Protein AF-A0A5N5QR91-F1 (afdb_monomer_lite)

Sequence (1045 aa):
MHEPAYVMYLLPLDFLWPAVHHVRAACFKLDELELDNQPLDTVSSLRFSSSHPQLLLAASWDSNARLYDIVQNDCRSTLQHKAAVLDCCFSNNNQAFTGGLDTWVRSWDLETEKMSVLGTHDATVSCVSFDKETNLLVTGSWDKSLRLWDPRLANTNSAAVGSIFMQPERVYRMDIVGTKLVVGLAGRLVHIYDVRKMDTPMQIRESSLKYMTRAITCMPDGQGYACASIEGRVSVEYFDPSPEVQSKRYAFKCHRRPSPTEKDVDQVWSVNSLAFHPVYGTFASGGSDGTVCFWDHTAKKRLRQTPRYREAVSALAFNPSGTKLAVGIGYMWDEGEEGGKRSRPGVVIRDVGNEVKHFPFLFSVGANMYYLFALAIAALATASPLQLRQADPCATIAPKGWYTPSQVLGCLRSFPYNETLRDNIVDVVSKTFNFHTSVSFHLNMPDPFTDDTVDLQGELQRIRNTKYDTDFDLHQDVSRNVKRLNDGHAGYINYCYDSLFVTYLPFPLAVLARPDALDVQNIHIVPEASAVAKSQFGDDAVAKWEAALGRKLADFDGARIVAINDKDPWTVVDENASVNGGYQAHTTRQNAFFSSYQRATSEWSYRLGDFAQWSLPVRGDSVTLRLVRNGVDAEETYTVPYFSRIGSSTVAFTDAKSLWQKNCVATASTNGESYYNQAQAKTKVAPEKPRFQPDPEIAPVINGRRQAISTLVADGPLFDVALPSPLTPPEPIIGSGALQFHMLDDNRTAVLALGSFSGSFADVQKGILDGVNAVKEKGATHLLVDVGSQTNNGGGYICLAAWLHRVLAGPGPGSEPQPGLDGSIRAQDLAQKITTKIVSNNTGIDPKREMLYNPLNWRDTNSKRFPANFNWLTPPIDRQVNGVADRFSQKIGDDCIPYDLTPPVTKPFEFDNIAIMNNGRCASSCSLFTISMRTKYNVKTVVVGGKPGTTQQYCGVVGGQSLNFATIDSEVKTAGFKSDLLAPPDFITDSYQGITWKLGYSILDANSFEEFKTHPAQFSFPLLPSTVNNPVALWKDIAKRLWPN

InterPro domains:
  IPR001680 WD40 repeat [PF00400] (41-69)
  IPR001680 WD40 repeat [PF00400] (75-109)
  IPR001680 WD40 repeat [PF00400] (115-150)
  IPR001680 WD40 repeat [PF00400] (270-296)
  IPR001680 WD40 repeat [PS50082] (118-150)
  IPR001680 WD40 repeat [PS50082] (271-305)
  IPR001680 WD40 repeat [SM00320] (30-69)
  IPR001680 WD40 repeat [SM00320] (72-109)
  IPR001680 WD40 repeat [SM00320] (111-150)
  IPR001680 WD40 repeat [SM00320] (245-296)
  IPR001680 WD40 repeat [SM00320] (300-334)
  IPR015943 WD40/YVTN repeat-like-containing domain superfamily [G3DSA:2.130.10.10] (28-358)
  IPR029045 ClpP/crotonase-like domain superfamily [SSF52096] (466-942)
  IPR036322 WD40-repeat-containing domain superfamily [SSF50978] (40-328)

pLDDT: mean 84.81, std 16.67, range [24.19, 98.31]

Secondary structure (DSSP, 8-state):
--------------S----S-----------EEEPSS--SS-EEEEEE-SS-TTEEEEEETTSEEEEEETTTTEEEEEEE-SS-EEEEEESSSSEEEEEETT-EEEEEETTT--EEEEEE-SS-EEEEEEETTTTEEEEEETTSEEEEE-GGGTTSSS-SEEEEEE-SS-EEEEEEETTEEEEEEGGGEEEEEETTB-SS-SEEEE-SSSS-EEEEEE-TTSSEEEEEETTTEEEEEES---HHHHTT-EEEE-SEEE-SSSTT-EEE--EEEEEE-TTT--EEEEETTS-EEEEETTTTEEEEEPPPPSS-EEEEEE-TTSSEEEEEE---STT-HHHHTT---EEEEEE--GGGS---------S--SSSSSSSSSSS-SS---------GGGG--SS--B-HHHHHHHHTTSB--HHHHHHHHHHHHHHGGG-TTTTGGGSPPTT-GGG---HHHHHHHHHT---SBHHHHHHHHHHHHHTT-SSS-EEEETTTTTTEEEE-S--EEEEEETTEEEEEEEEE-TTHHHHHHHHHHHHHHHHHHHHHTS-GGGGTTPEEEEETTB-HHHHHHHHHHH--S-S-HHHHHHHTS-EEEE-SSSEEEE--TTTEESS--SSSEEEEEEE-TT--S-EEEEEEPEEEE-TTPPP-SSHHHHHHHHTB--TTTS---TT-TTTSS---------SS-------EETTEEPPEEE----PPPS-EEPPTTTSPPPPSEEETTEEEEE-TTSSEEEEEE--B-S-HHHHHHHHHHHHHHHHHTT--EEEEES-TTT-B-EEEHHHHHHHHHHHH-SSTTTS--SS--EEEB--HHHHHHHHHHHHTTTTT-TT---TT-GGG-B-TTSPBPPTT--TTSS-EEEEETTEEEEEPPPBB---PSPSSPPPSS-SS-GGGEEEEESS-B-THHHHHHHHHHHHH--EEEEE---TTS--B--S--S-EEEEHHHHHHHHHHHT-TTSTTS----SBSEEEEEEEEEEBPSS-TTSBGGG---B-SEEE-B-TTTTT-HHHHHHHHHHHH---

Foldseek 3Di:
DDDDDDDDDDDDDDDDDDDPDPPDDPDPAFDKDFAPPWDPAFWQEKEAALVDLQWMWTFGQSQKIFIGRNVVSDGLAIDGHPGGWREKDDLHDQWIWTFFQNQWIWIAGSVVRDIDTLGGDPGGFNYWEAANVVRWIWTFFQSQKIWIFNPVCRPPPDRRTPDIDGHPAGWNDWEDAHQWIWTQGPPQWIFIPRVVGRNHTPDIDGHPDDAHWQEKYAQNVRQWIWTFHQFQKIKTQGDDPDPVRRVLIDMDHHQWDPDPVDPPDIDGWGFHEKEAQNPASWIWTFTQQQKIWIGDSVVRDTLDIDPGDPGGFHYWYARNNNQKIKTWGWHPCPPHDVVRVPIDTGIMITGDDCSNHDDDPDPDDDPDDPPPPPPPVPPPPPDDPPPPPVPFLVLVADQDDWDFLVSVCSNQQVAADDLVQLVQVLLQQLLVCLLFDCQLCLCAPDPPLRLLRANLNVQSVVLNVDTDRHVVVSQVSNQQRQLSNQQQQWGKDFQLFFLQKKKFFLFFKFWAADPVGQLDTFIARFQCSLVLCCQPVNDVVQVVQCVQQVHHPNQRHGWTFCDKQNHGVVVVLQVQLSRFGRFSDSLLSSLQQGKFWAQAQPAIFTDSHCVGMGRHRDPDFWMKTFTGTPPGPDTDIGTGGMIMHGHPQQDDDNGSVRSCVRGWFADCVQAAAAPPDPPPPPDPDDDDGQDLDPAPDLADQDPLARFFWQFGDGSTHGRPRGQDPVQGDDDALDAGGRWGWHAFPVLAEIEIRHLEPADDVVRLLVRLQVRLVSSVVSHHQFYEYEHALVRLYRYTTLQSLLSNQLQQAADDVCSLDLSFFFWKFFLDPLLLLLLQLQLVVLNPLPVSNSAPSQQQNWAAPVRHGDHRNDRQCPPWDWDQRPNDITTIGDTITHHCPPDPDDHDNDRSYQLLRYEYEHQLSAAESRLQSVCCSCVVRVHAYEHEGTDNPDFRFVGHQGRFGKDKSNSVSNSCVSSVNQVPPSHSHRNRTSMITMHRSIFGADPVGNVDTPNSDTGTHPYYGYHHSQRHSRPSSVVVVVCCVSPVD

Structure (mmCIF, N/CA/C/O backbone):
data_AF-A0A5N5QR91-F1
#
_entry.id   AF-A0A5N5QR91-F1
#
loop_
_atom_site.group_PDB
_atom_site.id
_atom_site.type_symbol
_atom_site.label_atom_id
_atom_site.label_alt_id
_atom_site.label_comp_id
_atom_site.label_asym_id
_atom_site.label_entity_id
_atom_site.label_seq_id
_atom_site.pdbx_PDB_ins_code
_atom_site.Cartn_x
_atom_site.Cartn_y
_atom_site.Cartn_z
_atom_site.occupancy
_atom_site.B_iso_or_equiv
_atom_site.auth_seq_id
_atom_site.auth_comp_id
_atom_site.auth_asym_id
_atom_site.auth_atom_id
_atom_site.pdbx_PDB_model_num
ATOM 1 N N . MET A 1 1 ? 68.151 47.860 -34.852 1.00 30.38 1 MET A N 1
ATOM 2 C CA . MET A 1 1 ? 69.465 47.415 -34.349 1.00 30.38 1 MET A CA 1
ATOM 3 C C . MET A 1 1 ? 69.259 46.815 -32.972 1.00 30.38 1 MET A C 1
ATOM 5 O O . MET A 1 1 ? 68.594 47.449 -32.170 1.00 30.38 1 MET A O 1
ATOM 9 N N . HIS A 1 2 ? 69.829 45.626 -32.775 1.00 27.39 2 HIS A N 1
ATOM 10 C CA . HIS A 1 2 ? 70.150 44.961 -31.507 1.00 27.39 2 HIS A CA 1
ATOM 11 C C . HIS A 1 2 ? 69.022 44.494 -30.562 1.00 27.39 2 HIS A C 1
ATOM 13 O O . HIS A 1 2 ? 68.442 45.256 -29.799 1.00 27.39 2 HIS A O 1
ATOM 19 N N . GLU A 1 3 ? 68.814 43.171 -30.600 1.00 34.97 3 GLU A N 1
ATOM 20 C CA . GLU A 1 3 ? 68.780 42.234 -29.453 1.00 34.97 3 GLU A CA 1
ATOM 21 C C . GLU A 1 3 ? 69.578 42.709 -28.207 1.00 34.97 3 GLU A C 1
ATOM 23 O O . GLU A 1 3 ? 70.551 43.446 -28.391 1.00 34.97 3 GLU A O 1
ATOM 28 N N . PRO A 1 4 ? 69.281 42.254 -26.960 1.00 39.84 4 PRO A N 1
ATOM 29 C CA . PRO A 1 4 ? 69.579 40.855 -26.609 1.00 39.84 4 PRO A CA 1
ATOM 30 C C . PRO A 1 4 ? 68.744 40.172 -25.500 1.00 39.84 4 PRO A C 1
ATOM 32 O O . PRO A 1 4 ? 67.967 40.767 -24.757 1.00 39.84 4 PRO A O 1
ATOM 35 N N . ALA A 1 5 ? 68.987 38.862 -25.429 1.00 33.47 5 ALA A N 1
ATOM 36 C CA . ALA A 1 5 ? 68.620 37.883 -24.412 1.00 33.47 5 ALA A CA 1
ATOM 37 C C . ALA A 1 5 ? 69.260 38.126 -23.028 1.00 33.47 5 ALA A C 1
ATOM 39 O O . ALA A 1 5 ? 70.292 38.781 -22.951 1.00 33.47 5 ALA A O 1
ATOM 40 N N . TYR A 1 6 ? 68.718 37.495 -21.973 1.00 24.34 6 TYR A N 1
ATOM 41 C CA . TYR A 1 6 ? 69.480 36.640 -21.038 1.00 24.34 6 TYR A CA 1
ATOM 42 C C . TYR A 1 6 ? 68.544 35.778 -20.162 1.00 24.34 6 TYR A C 1
ATOM 44 O O . TYR A 1 6 ? 67.517 36.237 -19.669 1.00 24.34 6 TYR A O 1
ATOM 52 N N . VAL A 1 7 ? 68.932 34.511 -19.992 1.00 28.50 7 VAL A N 1
ATOM 53 C CA . VAL A 1 7 ? 68.347 33.462 -19.132 1.00 28.50 7 VAL A CA 1
ATOM 54 C C . VAL A 1 7 ? 69.295 33.210 -17.938 1.00 28.50 7 VAL A C 1
ATOM 56 O O . VAL A 1 7 ? 70.492 33.431 -18.100 1.00 28.50 7 VAL A O 1
ATOM 59 N N . MET A 1 8 ? 68.764 32.654 -16.826 1.00 24.19 8 MET A N 1
ATOM 60 C CA . MET A 1 8 ? 69.409 31.981 -15.656 1.00 24.19 8 MET A CA 1
ATOM 61 C C . MET A 1 8 ? 69.410 32.766 -14.329 1.00 24.19 8 MET A C 1
ATOM 63 O O . MET A 1 8 ? 69.703 33.950 -14.338 1.00 24.19 8 MET A O 1
ATOM 67 N N . TYR A 1 9 ? 69.247 32.191 -13.125 1.00 24.64 9 TYR A N 1
ATOM 68 C CA . TYR A 1 9 ? 68.636 30.960 -12.563 1.00 24.64 9 TYR A CA 1
ATOM 69 C C . TYR A 1 9 ? 68.651 31.136 -11.009 1.00 24.64 9 TYR A C 1
ATOM 71 O O . TYR A 1 9 ? 69.537 31.832 -10.521 1.00 24.64 9 TYR A O 1
ATOM 79 N N . LEU A 1 10 ? 67.764 30.426 -10.274 1.00 24.48 10 LEU A N 1
ATOM 80 C CA . LEU A 1 10 ? 67.823 29.975 -8.843 1.00 24.48 10 LEU A CA 1
ATOM 81 C C . LEU A 1 10 ? 66.834 30.564 -7.789 1.00 24.48 10 LEU A C 1
ATOM 83 O O . LEU A 1 10 ? 67.134 31.561 -7.149 1.00 24.48 10 LEU A O 1
ATOM 87 N N . LEU A 1 11 ? 65.710 29.833 -7.597 1.00 27.84 11 LEU A N 1
ATOM 88 C CA . LEU A 1 11 ? 65.135 29.183 -6.373 1.00 27.84 11 LEU A CA 1
ATOM 89 C C . LEU A 1 11 ? 64.960 29.970 -5.035 1.00 27.84 11 LEU A C 1
ATOM 91 O O . LEU A 1 11 ? 65.812 30.792 -4.724 1.00 27.84 11 LEU A O 1
ATOM 95 N N . PRO A 1 12 ? 63.936 29.675 -4.177 1.00 30.31 12 PRO A N 1
ATOM 96 C CA . PRO A 1 12 ? 63.341 28.350 -3.938 1.00 30.31 12 PRO A CA 1
ATOM 97 C C . PRO A 1 12 ? 61.803 28.240 -3.917 1.00 30.31 12 PRO A C 1
ATOM 99 O O . PRO A 1 12 ? 61.056 29.214 -3.917 1.00 30.31 12 PRO A O 1
ATOM 102 N N . LEU A 1 13 ? 61.391 26.969 -3.922 1.00 35.16 13 LEU A N 1
ATOM 103 C CA . LEU A 1 13 ? 60.043 26.444 -3.783 1.00 35.16 13 LEU A CA 1
ATOM 104 C C . LEU A 1 13 ? 59.395 26.890 -2.472 1.00 35.16 13 LEU A C 1
ATOM 106 O O . LEU A 1 13 ? 59.935 26.611 -1.411 1.00 35.16 13 LEU A O 1
ATOM 110 N N . ASP A 1 14 ? 58.243 27.537 -2.578 1.00 33.12 14 ASP A N 1
ATOM 111 C CA . ASP A 1 14 ? 57.008 27.263 -1.836 1.00 33.12 14 ASP A CA 1
ATOM 112 C C . ASP A 1 14 ? 56.013 28.360 -2.233 1.00 33.12 14 ASP A C 1
ATOM 114 O O . ASP A 1 14 ? 56.408 29.507 -2.398 1.00 33.12 14 ASP A O 1
ATOM 118 N N . PHE A 1 15 ? 54.734 28.012 -2.401 1.00 33.34 15 PHE A N 1
ATOM 119 C CA . PHE A 1 15 ? 53.659 28.806 -3.032 1.00 33.34 15 PHE A CA 1
ATOM 120 C C . PHE A 1 15 ? 53.557 28.684 -4.558 1.00 33.34 15 PHE A C 1
ATOM 122 O O . PHE A 1 15 ? 53.927 29.589 -5.294 1.00 33.34 15 PHE A O 1
ATOM 129 N N . LEU A 1 16 ? 52.977 27.569 -5.021 1.00 27.61 16 LEU A N 1
ATOM 130 C CA . LEU A 1 16 ? 51.880 27.510 -6.012 1.00 27.61 16 LEU A CA 1
ATOM 131 C C . LEU A 1 16 ? 51.757 26.077 -6.557 1.00 27.61 16 LEU A C 1
ATOM 133 O O . LEU A 1 16 ? 52.303 25.727 -7.598 1.00 27.61 16 LEU A O 1
ATOM 137 N N . TRP A 1 17 ? 50.995 25.241 -5.858 1.00 27.05 17 TRP A N 1
ATOM 138 C CA . TRP A 1 17 ? 50.425 24.014 -6.419 1.00 27.05 17 TRP A CA 1
ATOM 139 C C . TRP A 1 17 ? 49.037 23.867 -5.794 1.00 27.05 17 TRP A C 1
ATOM 141 O O . TRP A 1 17 ? 48.960 23.551 -4.607 1.00 27.05 17 TRP A O 1
ATOM 151 N N . PRO A 1 18 ? 47.943 24.228 -6.501 1.00 29.14 18 PRO A N 1
ATOM 152 C CA . PRO A 1 18 ? 47.303 23.264 -7.402 1.00 29.14 18 PRO A CA 1
ATOM 153 C C . PRO A 1 18 ? 46.505 23.908 -8.566 1.00 29.14 18 PRO A C 1
ATOM 155 O O . PRO A 1 18 ? 45.423 24.450 -8.366 1.00 29.14 18 PRO A O 1
ATOM 158 N N . ALA A 1 19 ? 46.975 23.777 -9.811 1.00 26.98 19 ALA A N 1
ATOM 159 C CA . ALA A 1 19 ? 46.171 24.120 -10.998 1.00 26.98 19 ALA A CA 1
ATOM 160 C C . ALA A 1 19 ? 46.441 23.214 -12.218 1.00 26.98 19 ALA A C 1
ATOM 162 O O . ALA A 1 19 ? 46.290 23.642 -13.357 1.00 26.98 19 ALA A O 1
ATOM 163 N N . VAL A 1 20 ? 46.827 21.946 -12.005 1.00 29.66 20 VAL A N 1
ATOM 164 C CA . VAL A 1 20 ? 47.054 20.975 -13.104 1.00 29.66 20 VAL A CA 1
ATOM 165 C C . VAL A 1 20 ? 46.357 19.629 -12.849 1.00 29.66 20 VAL A C 1
ATOM 167 O O . VAL A 1 20 ? 46.923 18.563 -13.060 1.00 29.66 20 VAL A O 1
ATOM 170 N N . HIS A 1 21 ? 45.093 19.648 -12.407 1.00 28.33 21 HIS A N 1
ATOM 171 C CA . HIS A 1 21 ? 44.267 18.425 -12.373 1.00 28.33 21 HIS A CA 1
ATOM 172 C C . HIS A 1 21 ? 42.865 18.532 -12.997 1.00 28.33 21 HIS A C 1
ATOM 174 O O . HIS A 1 21 ? 42.142 17.538 -13.015 1.00 28.33 21 HIS A O 1
ATOM 180 N N . HIS A 1 22 ? 42.499 19.653 -13.624 1.00 27.05 22 HIS A N 1
ATOM 181 C CA . HIS A 1 22 ? 41.196 19.802 -14.288 1.00 27.05 22 HIS A CA 1
ATOM 182 C C . HIS A 1 22 ? 41.236 19.569 -15.803 1.00 27.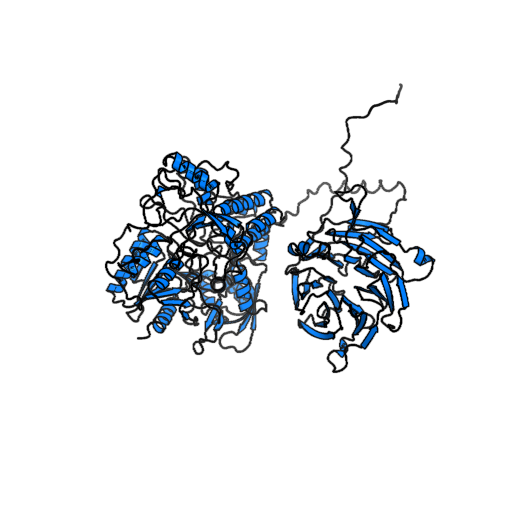05 22 HIS A C 1
ATOM 184 O O . HIS A 1 22 ? 40.741 20.376 -16.573 1.00 27.05 22 HIS A O 1
ATOM 190 N N . VAL A 1 23 ? 41.770 18.425 -16.234 1.00 30.95 23 VAL A N 1
ATOM 191 C CA . VAL A 1 23 ? 41.303 17.765 -17.468 1.00 30.95 23 VAL A CA 1
ATOM 192 C C . VAL A 1 23 ? 41.328 16.253 -17.231 1.00 30.95 23 VAL A C 1
ATOM 194 O O . VAL A 1 23 ? 42.216 15.535 -17.683 1.00 30.95 23 VAL A O 1
ATOM 197 N N . ARG A 1 24 ? 40.360 15.741 -16.466 1.00 29.05 24 ARG A N 1
ATOM 198 C CA . ARG A 1 24 ? 40.012 14.314 -16.478 1.00 29.05 24 ARG A CA 1
ATOM 199 C C . ARG A 1 24 ? 38.550 14.183 -16.876 1.00 29.05 24 ARG A C 1
ATOM 201 O O . ARG A 1 24 ? 37.680 14.625 -16.142 1.00 29.05 24 ARG A O 1
ATOM 208 N N . ALA A 1 25 ? 38.369 13.615 -18.068 1.00 28.55 25 ALA A N 1
ATOM 209 C CA . ALA A 1 25 ? 37.192 12.954 -18.624 1.00 28.55 25 ALA A CA 1
ATOM 210 C C . ALA A 1 25 ? 35.830 13.354 -18.034 1.00 28.55 25 ALA A C 1
ATOM 212 O O . ALA A 1 25 ? 35.485 12.957 -16.922 1.00 28.55 25 ALA A O 1
ATOM 213 N N . ALA A 1 26 ? 35.010 14.018 -18.852 1.00 26.28 26 ALA A N 1
ATOM 214 C CA . ALA A 1 26 ? 33.562 13.974 -18.704 1.00 26.28 26 ALA A CA 1
ATOM 215 C C . ALA A 1 26 ? 33.128 12.500 -18.591 1.00 26.28 26 ALA A C 1
ATOM 217 O O . ALA A 1 26 ? 33.194 11.735 -19.554 1.00 26.28 26 ALA A O 1
ATOM 218 N N . CYS A 1 27 ? 32.785 12.076 -17.377 1.00 30.73 27 CYS A N 1
ATOM 219 C CA . CYS A 1 27 ? 32.317 10.731 -17.098 1.00 30.73 27 CYS A CA 1
ATOM 220 C C . CYS A 1 27 ? 30.831 10.704 -17.460 1.00 30.73 27 CYS A C 1
ATOM 222 O O . CYS A 1 27 ? 30.002 11.146 -16.671 1.00 30.73 27 CYS A O 1
ATOM 224 N N . PHE A 1 28 ? 30.500 10.221 -18.658 1.00 32.28 28 PHE A N 1
ATOM 225 C CA . PHE A 1 28 ? 29.140 9.778 -18.960 1.00 32.28 28 PHE A CA 1
ATOM 226 C C . PHE A 1 28 ? 28.750 8.750 -17.885 1.00 32.28 28 PHE A C 1
ATOM 228 O O . PHE A 1 28 ? 29.402 7.711 -17.760 1.00 32.28 28 PHE A O 1
ATOM 235 N N . LYS A 1 29 ? 27.773 9.077 -17.035 1.00 38.81 29 LYS A N 1
ATOM 236 C CA . LYS A 1 29 ? 27.204 8.123 -16.080 1.00 38.81 29 LYS A CA 1
ATOM 237 C C . LYS A 1 29 ? 26.274 7.232 -16.906 1.00 38.81 29 LYS A C 1
ATOM 239 O O . LYS A 1 29 ? 25.325 7.743 -17.482 1.00 38.81 29 LYS A O 1
ATOM 244 N N . LEU A 1 30 ? 26.646 5.968 -17.079 1.00 51.25 30 LEU A N 1
ATOM 245 C CA . LEU A 1 30 ? 25.805 4.967 -17.739 1.00 51.25 30 LEU A CA 1
ATOM 246 C C . LEU A 1 30 ? 24.679 4.572 -16.775 1.00 51.25 30 LEU A C 1
ATOM 248 O O . LEU A 1 30 ? 24.929 4.503 -15.567 1.00 51.25 30 LEU A O 1
ATOM 252 N N . ASP A 1 31 ? 23.477 4.356 -17.305 1.00 67.31 31 ASP A N 1
ATOM 253 C CA . ASP A 1 31 ? 22.276 4.069 -16.520 1.00 67.31 31 ASP A CA 1
ATOM 254 C C . ASP A 1 31 ? 22.381 2.700 -15.814 1.00 67.31 31 ASP A C 1
ATOM 256 O O . ASP A 1 31 ? 22.889 1.714 -16.363 1.00 67.31 31 ASP A O 1
ATOM 260 N N . GLU A 1 32 ? 21.935 2.660 -14.556 1.00 83.44 32 GLU A N 1
ATOM 261 C CA . GLU A 1 32 ? 21.786 1.451 -13.741 1.00 83.44 32 GLU A CA 1
ATOM 262 C C . GLU A 1 32 ? 20.298 1.303 -13.399 1.00 83.44 32 GLU A C 1
ATOM 264 O O . GLU A 1 32 ? 19.691 2.237 -12.882 1.00 83.44 32 GLU A O 1
ATOM 269 N N . LEU A 1 33 ? 19.716 0.145 -13.702 1.00 87.62 33 LEU A N 1
ATOM 270 C CA . LEU A 1 33 ? 18.311 -0.192 -13.484 1.00 87.62 33 LEU A CA 1
ATOM 271 C C . LEU A 1 33 ? 18.218 -1.306 -12.440 1.00 87.62 33 LEU A C 1
ATOM 273 O O . LEU A 1 33 ? 18.731 -2.401 -12.660 1.00 87.62 33 LEU A O 1
ATOM 277 N N . GLU A 1 34 ? 17.548 -1.064 -11.320 1.00 90.19 34 GLU A N 1
ATOM 278 C CA . GLU A 1 34 ? 17.180 -2.135 -10.390 1.00 90.19 34 GLU A CA 1
ATOM 279 C C . GLU A 1 34 ? 15.895 -2.816 -10.861 1.00 90.19 34 GLU A C 1
ATOM 281 O O . GLU A 1 34 ? 14.897 -2.141 -11.107 1.00 90.19 34 GLU A O 1
ATOM 286 N N . LEU A 1 35 ? 15.927 -4.147 -10.985 1.00 89.12 35 LEU A N 1
ATOM 287 C CA . LEU A 1 35 ? 14.756 -4.913 -11.418 1.00 89.12 35 LEU A CA 1
ATOM 288 C C . LEU A 1 35 ? 13.605 -4.837 -10.402 1.00 89.12 35 LEU A C 1
ATOM 290 O O . LEU A 1 35 ? 13.843 -4.894 -9.197 1.00 89.12 35 LEU A O 1
ATOM 294 N N . ASP A 1 36 ? 12.354 -4.733 -10.853 1.00 81.06 36 ASP A N 1
ATOM 295 C CA . ASP A 1 36 ? 11.207 -4.888 -9.945 1.00 81.06 36 ASP A CA 1
ATOM 296 C C . ASP A 1 36 ? 11.083 -6.359 -9.486 1.00 81.06 36 ASP A C 1
ATOM 298 O O . ASP A 1 36 ? 11.642 -7.267 -10.101 1.00 81.06 36 ASP A O 1
ATOM 302 N N . ASN A 1 37 ? 10.372 -6.616 -8.378 1.00 86.12 37 ASN A N 1
ATOM 303 C CA . ASN A 1 37 ? 10.282 -7.945 -7.741 1.00 86.12 37 ASN A CA 1
ATOM 304 C C . ASN A 1 37 ? 11.672 -8.545 -7.431 1.00 86.12 37 ASN A C 1
ATOM 306 O O . ASN A 1 37 ? 12.051 -9.619 -7.913 1.00 86.12 37 ASN A O 1
ATOM 310 N N . GLN A 1 38 ? 12.452 -7.799 -6.645 1.00 91.12 38 GLN A N 1
ATOM 311 C CA . GLN A 1 38 ? 13.796 -8.182 -6.220 1.00 91.12 38 GLN A CA 1
ATOM 312 C C . GLN A 1 38 ? 13.791 -9.492 -5.410 1.00 91.12 38 GLN A C 1
ATOM 314 O O . GLN A 1 38 ? 12.867 -9.721 -4.625 1.00 91.12 38 GLN A O 1
ATOM 319 N N . PRO A 1 39 ? 14.822 -10.346 -5.547 1.00 92.38 39 PRO A N 1
ATOM 320 C CA . PRO A 1 39 ? 14.980 -11.509 -4.681 1.00 92.38 39 PRO A CA 1
ATOM 321 C C . PRO A 1 39 ? 15.089 -11.106 -3.207 1.00 92.38 39 PRO A C 1
ATOM 323 O O . PRO A 1 39 ? 15.725 -10.104 -2.891 1.00 92.38 39 PRO A O 1
ATOM 326 N N . LEU A 1 40 ? 14.480 -11.888 -2.312 1.00 90.25 40 LEU A N 1
ATOM 327 C CA . LEU A 1 40 ? 14.434 -11.590 -0.871 1.00 90.25 40 LEU A CA 1
ATOM 328 C C . LEU A 1 40 ? 15.696 -12.044 -0.123 1.00 90.25 40 LEU A C 1
ATOM 330 O O . LEU A 1 40 ? 15.921 -11.642 1.015 1.00 90.25 40 LEU A O 1
ATOM 334 N N . ASP A 1 41 ? 16.523 -12.864 -0.770 1.00 93.00 41 ASP A N 1
ATOM 335 C CA . ASP A 1 41 ? 17.812 -13.346 -0.273 1.00 93.00 41 ASP A CA 1
ATOM 336 C C . ASP A 1 41 ? 18.845 -13.359 -1.422 1.00 93.00 41 ASP A C 1
ATOM 338 O O . ASP A 1 41 ? 18.520 -13.109 -2.590 1.00 93.00 41 ASP A O 1
ATOM 342 N N . THR A 1 42 ? 20.107 -13.633 -1.101 1.00 94.00 42 THR A N 1
ATOM 343 C CA . THR A 1 42 ? 21.262 -13.527 -1.998 1.00 94.00 42 THR A CA 1
ATOM 344 C C . THR A 1 42 ? 21.049 -14.200 -3.353 1.00 94.00 42 THR A C 1
ATOM 346 O O . THR A 1 42 ? 20.664 -15.366 -3.458 1.00 94.00 42 THR A O 1
ATOM 349 N N . VAL A 1 43 ? 21.363 -13.458 -4.418 1.00 96.81 43 VAL A N 1
ATOM 350 C CA . VAL A 1 43 ? 21.318 -13.952 -5.799 1.00 96.81 43 VAL A CA 1
ATOM 351 C C . VAL A 1 43 ? 22.513 -14.862 -6.048 1.00 96.81 43 VAL A C 1
ATOM 353 O O . VAL A 1 43 ? 23.660 -14.424 -5.974 1.00 96.81 43 VAL A O 1
ATOM 356 N N . SER A 1 44 ? 22.263 -16.130 -6.347 1.00 96.00 44 SER A N 1
ATOM 357 C CA . SER A 1 44 ? 23.293 -17.161 -6.484 1.00 96.00 44 SER A CA 1
ATOM 358 C C . SER A 1 44 ? 23.826 -17.307 -7.908 1.00 96.00 44 SER A C 1
ATOM 360 O O . SER A 1 44 ? 25.000 -17.641 -8.088 1.00 96.00 44 SER A O 1
ATOM 362 N N . SER A 1 45 ? 22.987 -17.045 -8.914 1.00 97.00 45 SER A N 1
ATOM 363 C CA . SER A 1 45 ? 23.349 -17.143 -10.329 1.00 97.00 45 SER A CA 1
ATOM 364 C C . SER A 1 45 ? 22.473 -16.244 -11.197 1.00 97.00 45 SER A C 1
ATOM 366 O O . SER A 1 45 ? 21.299 -16.026 -10.900 1.00 97.00 45 SER A O 1
ATOM 368 N N . LEU A 1 46 ? 23.064 -15.742 -12.281 1.00 98.00 46 LEU A N 1
ATOM 369 C CA . LEU A 1 46 ? 22.411 -14.939 -13.311 1.00 98.00 46 LEU A CA 1
ATOM 370 C C . LEU A 1 46 ? 22.780 -15.488 -14.689 1.00 98.00 46 LEU A C 1
ATOM 372 O O . LEU A 1 46 ? 23.953 -15.783 -14.947 1.00 98.00 46 LEU A O 1
ATOM 376 N N . ARG A 1 47 ? 21.802 -15.606 -15.590 1.00 96.31 47 ARG A N 1
ATOM 377 C CA . ARG A 1 47 ? 22.020 -16.037 -16.981 1.00 96.31 47 ARG A CA 1
ATOM 378 C C . ARG A 1 47 ? 21.098 -15.295 -17.930 1.00 96.31 47 ARG A C 1
ATOM 380 O O . ARG A 1 47 ? 19.888 -15.321 -17.749 1.00 96.31 47 ARG A O 1
ATOM 387 N N . PHE A 1 48 ? 21.653 -14.686 -18.971 1.00 95.12 48 PHE A N 1
ATOM 388 C CA . PHE A 1 48 ? 20.849 -14.156 -20.069 1.00 95.12 48 PHE A CA 1
ATOM 389 C C . PHE A 1 48 ? 20.481 -15.252 -21.071 1.00 95.12 48 PHE A C 1
ATOM 391 O O . PHE A 1 48 ? 21.261 -16.180 -21.302 1.00 95.12 48 PHE A O 1
ATOM 398 N N . SER A 1 49 ? 19.319 -15.114 -21.710 1.00 92.12 49 SER A N 1
ATOM 399 C CA . SER A 1 49 ? 18.990 -15.922 -22.885 1.00 92.12 49 SER A CA 1
ATOM 400 C C . SER A 1 49 ? 19.916 -15.547 -24.037 1.00 92.12 49 SER A C 1
ATOM 402 O O . SER A 1 49 ? 20.141 -14.372 -24.308 1.00 92.12 49 SER A O 1
ATOM 404 N N . SER A 1 50 ? 20.430 -16.545 -24.755 1.00 84.31 50 SER A N 1
ATOM 405 C CA . SER A 1 50 ? 21.311 -16.329 -25.909 1.00 84.31 50 SER A CA 1
ATOM 406 C C . SER A 1 50 ? 20.621 -15.708 -27.121 1.00 84.31 50 SER A C 1
ATOM 408 O O . SER A 1 50 ? 21.297 -15.167 -27.989 1.00 84.31 50 SER A O 1
ATOM 410 N N . SER A 1 51 ? 19.300 -15.848 -27.214 1.00 78.31 51 SER A N 1
ATOM 411 C CA . SER A 1 51 ? 18.508 -15.459 -28.390 1.00 78.31 51 SER A CA 1
ATOM 412 C C . SER A 1 51 ? 17.616 -14.252 -28.126 1.00 78.31 51 SER A C 1
ATOM 414 O O . SER A 1 51 ? 17.333 -13.507 -29.057 1.00 78.31 51 SER A O 1
ATOM 416 N N . HIS A 1 52 ? 17.222 -14.026 -26.871 1.00 85.38 52 HIS A N 1
ATOM 417 C CA . HIS A 1 52 ? 16.457 -12.852 -26.461 1.00 85.38 52 HIS A CA 1
ATOM 418 C C . HIS A 1 52 ? 17.261 -12.054 -25.432 1.00 85.38 52 HIS A C 1
ATOM 420 O O . HIS A 1 52 ? 17.248 -12.402 -24.250 1.00 85.38 52 HIS A O 1
ATOM 426 N N . PRO A 1 53 ? 17.971 -10.989 -25.847 1.00 85.44 53 PRO A N 1
ATOM 427 C CA . PRO A 1 53 ? 18.866 -10.241 -24.967 1.00 85.44 53 PRO A CA 1
ATOM 428 C C . PRO A 1 53 ? 18.151 -9.520 -23.815 1.00 85.44 53 PRO A C 1
ATOM 430 O O . PRO A 1 53 ? 18.829 -9.022 -22.918 1.00 85.44 53 PRO A O 1
ATOM 433 N N . GLN A 1 54 ? 16.816 -9.458 -23.844 1.00 89.31 54 GLN A N 1
ATOM 434 C CA . GLN A 1 54 ? 15.980 -8.922 -22.776 1.00 89.31 54 GLN A CA 1
ATOM 435 C C . GLN A 1 54 ? 15.631 -9.933 -21.672 1.00 89.31 54 GLN A C 1
ATOM 437 O O . GLN A 1 54 ? 15.192 -9.513 -20.610 1.00 89.31 54 GLN A O 1
ATOM 442 N N . LEU A 1 55 ? 15.813 -11.242 -21.882 1.00 93.88 55 LEU A N 1
ATOM 443 C CA . LEU A 1 55 ? 15.433 -12.250 -20.886 1.00 93.88 55 LEU A CA 1
ATOM 444 C C . LEU A 1 55 ? 16.602 -12.627 -19.978 1.00 93.88 55 LEU A C 1
ATOM 446 O O . LEU A 1 55 ? 17.671 -13.014 -20.461 1.00 93.88 55 LEU A O 1
ATOM 450 N N . LEU A 1 56 ? 16.370 -12.576 -18.667 1.00 96.62 56 LEU A N 1
ATOM 451 C CA . LEU A 1 56 ? 17.347 -12.884 -17.626 1.00 96.62 56 LEU A CA 1
ATOM 452 C C . LEU A 1 56 ? 16.766 -13.880 -16.620 1.00 96.62 56 LEU A C 1
ATOM 454 O O . LEU A 1 56 ? 15.744 -13.611 -16.004 1.00 96.62 56 LEU A O 1
ATOM 458 N N . LEU A 1 57 ? 17.445 -15.002 -16.401 1.00 97.12 57 LEU A N 1
ATOM 459 C CA . LEU A 1 57 ? 17.174 -15.889 -15.273 1.00 97.12 57 LEU A CA 1
ATOM 460 C C . LEU A 1 57 ? 18.005 -15.477 -14.066 1.00 97.12 57 LEU A C 1
ATOM 462 O O . LEU A 1 57 ? 19.205 -15.215 -14.197 1.00 97.12 57 LEU A O 1
ATOM 466 N N . ALA A 1 58 ? 17.375 -15.489 -12.897 1.00 97.75 58 ALA A N 1
ATOM 467 C CA . ALA A 1 58 ? 18.020 -15.294 -11.611 1.00 97.75 58 ALA A CA 1
ATOM 468 C C . ALA A 1 58 ? 17.666 -16.432 -10.655 1.00 97.75 58 ALA A C 1
ATOM 470 O O . ALA A 1 58 ? 16.494 -16.699 -10.408 1.00 97.75 58 ALA A O 1
ATOM 471 N N . ALA A 1 59 ? 18.679 -17.074 -10.083 1.00 97.56 59 ALA A N 1
ATOM 472 C CA . ALA A 1 59 ? 18.521 -18.002 -8.970 1.00 97.56 59 ALA A CA 1
ATOM 473 C C . ALA A 1 59 ? 18.823 -17.275 -7.653 1.00 97.56 59 ALA A C 1
ATOM 475 O O . ALA A 1 59 ? 19.768 -16.484 -7.592 1.00 97.56 59 ALA A O 1
ATOM 476 N N . SER A 1 60 ? 18.043 -17.536 -6.603 1.00 97.25 60 SER A N 1
ATOM 477 C CA . SER A 1 60 ? 18.216 -16.902 -5.293 1.00 97.25 60 SER A CA 1
ATOM 478 C C . SER A 1 60 ? 18.120 -17.896 -4.138 1.00 97.25 60 SER A C 1
ATOM 480 O O . SER A 1 60 ? 17.540 -18.984 -4.237 1.00 97.25 60 SER A O 1
ATOM 482 N N . TRP A 1 61 ? 18.725 -17.505 -3.017 1.00 95.81 61 TRP A N 1
ATOM 483 C CA . TRP A 1 61 ? 18.654 -18.224 -1.753 1.00 95.81 61 TRP A CA 1
ATOM 484 C C . TRP A 1 61 ? 17.288 -18.129 -1.070 1.00 95.81 61 TRP A C 1
ATOM 486 O O . TRP A 1 61 ? 16.991 -18.964 -0.220 1.00 95.81 61 TRP A O 1
ATOM 496 N N . ASP A 1 62 ? 16.394 -17.258 -1.551 1.00 94.50 62 ASP A N 1
ATOM 497 C CA . ASP A 1 62 ? 15.002 -17.152 -1.090 1.00 94.50 62 ASP A CA 1
ATOM 498 C C . ASP A 1 62 ? 14.109 -18.318 -1.551 1.00 94.50 62 ASP A C 1
ATOM 500 O O . ASP A 1 62 ? 12.886 -18.271 -1.448 1.00 94.50 62 ASP A O 1
ATOM 504 N N . SER A 1 63 ? 14.740 -19.384 -2.046 1.00 96.75 63 SER A N 1
ATOM 505 C CA . SER A 1 63 ? 14.126 -20.579 -2.615 1.00 96.75 63 SER A CA 1
ATOM 506 C C . SER A 1 63 ? 13.374 -20.342 -3.924 1.00 96.75 63 SER A C 1
ATOM 508 O O . SER A 1 63 ? 12.589 -21.198 -4.314 1.00 96.75 63 SER A O 1
ATOM 510 N N . ASN A 1 64 ? 13.632 -19.248 -4.648 1.00 96.56 64 ASN A N 1
ATOM 511 C CA . ASN A 1 64 ? 13.020 -19.006 -5.954 1.00 96.56 64 ASN A CA 1
ATOM 512 C C . ASN A 1 64 ? 14.047 -18.850 -7.083 1.00 96.56 64 ASN A C 1
ATOM 514 O O . ASN A 1 64 ? 15.138 -18.294 -6.919 1.00 96.56 64 ASN A O 1
ATOM 518 N N . ALA A 1 65 ? 13.651 -19.301 -8.271 1.00 96.75 65 ALA A N 1
ATOM 519 C CA . ALA A 1 65 ? 14.233 -18.897 -9.542 1.00 96.75 65 ALA A CA 1
ATOM 520 C C . ALA A 1 65 ? 13.249 -17.969 -10.265 1.00 96.75 65 ALA A C 1
ATOM 522 O O . ALA A 1 65 ? 12.055 -18.245 -10.304 1.00 96.75 65 ALA A O 1
ATOM 523 N N . ARG A 1 66 ? 13.733 -16.866 -10.827 1.00 97.00 66 ARG A N 1
ATOM 524 C CA . ARG A 1 66 ? 12.912 -15.839 -11.481 1.00 97.00 66 ARG A CA 1
ATOM 525 C C . ARG A 1 66 ? 13.351 -15.641 -12.922 1.00 97.00 66 ARG A C 1
ATOM 527 O O . ARG A 1 66 ? 14.550 -15.656 -13.203 1.00 97.00 66 ARG A O 1
ATOM 534 N N . LEU A 1 67 ? 12.388 -15.445 -13.815 1.00 96.19 67 LEU A N 1
ATOM 535 C CA . LEU A 1 67 ? 12.606 -15.026 -15.194 1.00 96.19 67 LEU A CA 1
ATOM 536 C C . LEU A 1 67 ? 12.208 -13.557 -15.310 1.00 96.19 67 LEU A C 1
ATOM 538 O O . LEU A 1 67 ? 11.041 -13.219 -15.157 1.00 96.19 67 LEU A O 1
ATOM 542 N N . TYR A 1 68 ? 13.167 -12.700 -15.623 1.00 95.75 68 TYR A N 1
ATOM 543 C CA . TYR A 1 68 ? 12.959 -11.274 -15.821 1.00 95.75 68 TYR A CA 1
ATOM 544 C C . TYR A 1 68 ? 12.969 -10.900 -17.297 1.00 95.75 68 TYR A C 1
ATOM 546 O O . TYR A 1 68 ? 13.754 -11.444 -18.079 1.00 95.75 68 TYR A O 1
ATOM 554 N N . ASP A 1 69 ? 12.160 -9.905 -17.647 1.00 92.69 69 ASP A N 1
ATOM 555 C CA . ASP A 1 69 ? 12.363 -9.078 -18.830 1.00 92.69 69 ASP A CA 1
ATOM 556 C C . ASP A 1 69 ? 12.994 -7.746 -18.415 1.00 92.69 69 ASP A C 1
ATOM 558 O O . ASP A 1 69 ? 12.364 -6.896 -17.783 1.00 92.69 69 ASP A O 1
ATOM 562 N N . ILE A 1 70 ? 14.260 -7.560 -18.784 1.00 91.38 70 ILE A N 1
ATOM 563 C CA . ILE A 1 70 ? 15.056 -6.398 -18.382 1.00 91.38 70 ILE A CA 1
ATOM 564 C C . ILE A 1 70 ? 14.697 -5.109 -19.140 1.00 91.38 70 ILE A C 1
ATOM 566 O O . ILE A 1 70 ? 15.226 -4.053 -18.807 1.00 91.38 70 ILE A O 1
ATOM 570 N N . VAL A 1 71 ? 13.859 -5.177 -20.181 1.00 87.00 71 VAL A N 1
ATOM 571 C CA . VAL A 1 71 ? 13.363 -3.994 -20.909 1.00 87.00 71 VAL A CA 1
ATOM 572 C C . VAL A 1 71 ? 12.046 -3.523 -20.304 1.00 87.00 71 VAL A C 1
ATOM 574 O O . VAL A 1 71 ? 11.848 -2.323 -20.140 1.00 87.00 71 VAL A O 1
ATOM 577 N N . GLN A 1 72 ? 11.162 -4.460 -19.958 1.00 81.19 72 GLN A N 1
ATOM 578 C CA . GLN A 1 72 ? 9.875 -4.165 -19.317 1.00 81.19 72 GLN A CA 1
ATOM 579 C C . GLN A 1 72 ? 10.003 -3.917 -17.807 1.00 81.19 72 GLN A C 1
ATOM 581 O O . GLN A 1 72 ? 9.063 -3.418 -17.198 1.00 81.19 72 GLN A O 1
ATOM 586 N N . ASN A 1 73 ? 11.167 -4.232 -17.232 1.00 87.25 73 ASN A N 1
ATOM 587 C CA . ASN A 1 73 ? 11.424 -4.227 -15.795 1.00 87.25 73 ASN A CA 1
ATOM 588 C C . ASN A 1 73 ? 10.465 -5.134 -15.015 1.00 87.25 73 ASN A C 1
ATOM 590 O O . ASN A 1 73 ? 10.015 -4.777 -13.935 1.00 87.25 73 ASN A O 1
ATOM 594 N N . ASP A 1 74 ? 10.140 -6.296 -15.577 1.00 87.12 74 ASP A N 1
ATOM 595 C CA . ASP A 1 74 ? 9.096 -7.173 -15.054 1.00 87.12 74 ASP A CA 1
ATOM 596 C C . ASP A 1 74 ? 9.629 -8.580 -14.762 1.00 87.12 74 ASP A C 1
ATOM 598 O O . ASP A 1 74 ? 10.512 -9.092 -15.458 1.00 87.12 74 ASP A O 1
ATOM 602 N N . CYS A 1 75 ? 9.083 -9.215 -13.728 1.00 91.88 75 CYS A N 1
ATOM 603 C CA . CYS A 1 75 ? 9.337 -10.611 -13.398 1.00 91.88 75 CYS A CA 1
ATOM 604 C C . CYS A 1 75 ? 8.247 -11.466 -14.047 1.00 91.88 75 CYS A C 1
ATOM 606 O O . CYS A 1 75 ? 7.163 -11.625 -13.492 1.00 91.88 75 CYS A O 1
ATOM 608 N N . ARG A 1 76 ? 8.551 -12.023 -15.223 1.00 90.88 76 ARG A N 1
ATOM 609 C CA . ARG A 1 76 ? 7.601 -12.769 -16.058 1.00 90.88 76 ARG A CA 1
ATOM 610 C C . ARG A 1 76 ? 7.054 -14.014 -15.386 1.00 90.88 76 ARG A C 1
ATOM 612 O O . ARG A 1 76 ? 5.885 -14.318 -15.542 1.00 90.88 76 ARG A O 1
ATOM 619 N N . SER A 1 77 ? 7.908 -14.762 -14.698 1.00 91.00 77 SER A N 1
ATOM 620 C CA . SER A 1 77 ? 7.490 -15.975 -14.001 1.00 91.00 77 SER A CA 1
ATOM 621 C C . SER A 1 77 ? 8.480 -16.312 -12.890 1.00 91.00 77 SER A C 1
ATOM 623 O O . SER A 1 77 ? 9.657 -15.933 -12.933 1.00 91.00 77 SER A O 1
ATOM 625 N N . THR A 1 78 ? 7.991 -17.009 -11.867 1.00 94.88 78 THR A N 1
ATOM 626 C CA . THR A 1 78 ? 8.765 -17.418 -10.693 1.00 94.88 78 THR A CA 1
ATOM 627 C C . THR A 1 78 ? 8.559 -18.903 -10.434 1.00 94.88 78 THR A C 1
ATOM 629 O O . THR A 1 78 ? 7.434 -19.362 -10.258 1.00 94.88 78 THR A O 1
ATOM 632 N N . LEU A 1 79 ? 9.657 -19.649 -10.353 1.00 95.06 79 LEU A N 1
ATOM 633 C CA . LEU A 1 79 ? 9.667 -21.049 -9.960 1.00 95.06 79 LEU A CA 1
ATOM 634 C C . LEU A 1 79 ? 10.152 -21.202 -8.515 1.00 95.06 79 LEU A C 1
ATOM 636 O O . LEU A 1 79 ? 11.317 -20.944 -8.209 1.00 95.06 79 LEU A O 1
ATOM 640 N N . GLN A 1 80 ? 9.275 -21.700 -7.646 1.00 95.00 80 GLN A N 1
ATOM 641 C CA . GLN A 1 80 ? 9.585 -21.968 -6.244 1.00 95.00 80 GLN A CA 1
ATOM 642 C C . GLN A 1 80 ? 10.210 -23.363 -6.043 1.00 95.00 80 GLN A C 1
ATOM 644 O O . GLN A 1 80 ? 9.727 -24.378 -6.551 1.00 95.00 80 GLN A O 1
ATOM 649 N N . HIS A 1 81 ? 11.288 -23.416 -5.265 1.00 94.31 81 HIS A N 1
ATOM 650 C CA . HIS A 1 81 ? 11.979 -24.612 -4.785 1.00 94.31 81 HIS A CA 1
ATOM 651 C C . HIS A 1 81 ? 11.700 -24.834 -3.289 1.00 94.31 81 HIS A C 1
ATOM 653 O O . HIS A 1 81 ? 11.170 -23.966 -2.600 1.00 94.31 81 HIS A O 1
ATOM 659 N N . LYS A 1 82 ? 12.076 -26.007 -2.757 1.00 92.25 82 LYS A N 1
ATOM 660 C CA . LYS A 1 82 ? 11.933 -26.300 -1.314 1.00 92.25 82 LYS A CA 1
ATOM 661 C C . LYS A 1 82 ? 13.050 -25.694 -0.455 1.00 92.25 82 LYS A C 1
ATOM 663 O O . LYS A 1 82 ? 12.943 -25.698 0.766 1.00 92.25 82 LYS A O 1
ATOM 668 N N . ALA A 1 83 ? 14.133 -25.252 -1.086 1.00 95.50 83 ALA A N 1
ATOM 669 C CA . ALA A 1 83 ? 15.288 -24.619 -0.462 1.00 95.50 83 ALA A CA 1
ATOM 670 C C . ALA A 1 83 ? 16.013 -23.736 -1.494 1.00 95.50 83 ALA A C 1
ATOM 672 O O . ALA A 1 83 ? 15.646 -23.737 -2.672 1.00 95.50 83 ALA A O 1
ATOM 673 N N . ALA A 1 84 ? 17.067 -23.032 -1.065 1.00 96.38 84 ALA A N 1
ATOM 674 C CA . ALA A 1 84 ? 17.851 -22.114 -1.894 1.00 96.38 84 ALA A CA 1
ATOM 675 C C . ALA A 1 84 ? 18.218 -22.689 -3.271 1.00 96.38 84 ALA A C 1
ATOM 677 O O . ALA A 1 84 ? 18.777 -23.788 -3.375 1.00 96.38 84 ALA A O 1
ATOM 678 N N . VAL A 1 85 ? 17.974 -21.903 -4.321 1.00 98.00 85 VAL A N 1
ATOM 679 C CA . VAL A 1 85 ? 18.406 -22.212 -5.686 1.00 98.00 85 VAL A CA 1
ATOM 680 C C . VAL A 1 85 ? 19.835 -21.709 -5.848 1.00 98.00 85 VAL A C 1
ATOM 682 O O . VAL A 1 85 ? 20.131 -20.561 -5.514 1.00 98.00 85 VAL A O 1
ATOM 685 N N . LEU A 1 86 ? 20.748 -22.555 -6.325 1.00 97.38 86 LEU A N 1
ATOM 686 C CA . LEU A 1 86 ? 22.176 -22.221 -6.405 1.00 97.38 86 LEU A CA 1
ATOM 687 C C . LEU A 1 86 ? 22.652 -21.921 -7.820 1.00 97.38 86 LEU A C 1
ATOM 689 O O . LEU A 1 86 ? 23.633 -21.194 -7.977 1.00 97.38 86 LEU A O 1
ATOM 693 N N . ASP A 1 87 ? 21.990 -22.483 -8.829 1.00 97.50 87 ASP A N 1
ATOM 694 C CA . ASP A 1 87 ? 22.323 -22.214 -10.219 1.00 97.50 87 ASP A CA 1
ATOM 695 C C . ASP A 1 87 ? 21.120 -22.426 -11.147 1.00 97.50 87 ASP A C 1
ATOM 697 O O . ASP A 1 87 ? 20.191 -23.184 -10.844 1.00 97.50 87 ASP A O 1
ATOM 701 N N . CYS A 1 88 ? 21.149 -21.742 -12.287 1.00 97.06 88 CYS A N 1
ATOM 702 C CA . CYS A 1 88 ? 20.141 -21.844 -13.335 1.00 97.06 88 CYS A CA 1
ATOM 703 C C . CYS A 1 88 ? 20.788 -21.701 -14.717 1.00 97.06 88 CYS A C 1
ATOM 705 O O . CYS A 1 88 ? 21.840 -21.079 -14.856 1.00 97.06 88 CYS A O 1
ATOM 707 N N . CYS A 1 89 ? 20.170 -22.266 -15.754 1.00 95.88 89 CYS A N 1
ATOM 708 C CA . CYS A 1 89 ? 20.607 -22.073 -17.137 1.00 95.88 89 CYS A CA 1
ATOM 709 C C . CYS A 1 89 ? 19.440 -22.182 -18.126 1.00 95.88 89 CYS A C 1
ATOM 711 O O . CYS A 1 89 ? 18.433 -22.827 -17.843 1.00 95.88 89 CYS A O 1
ATOM 713 N N . PHE A 1 90 ? 19.586 -21.557 -19.294 1.00 94.25 90 PHE A N 1
ATOM 714 C CA . PHE A 1 90 ? 18.665 -21.733 -20.417 1.00 94.25 90 PHE A CA 1
ATOM 715 C C . PHE A 1 90 ? 19.095 -22.922 -21.277 1.00 94.25 90 PHE A C 1
ATOM 717 O O . PHE A 1 90 ? 20.282 -23.058 -21.583 1.00 94.25 90 PHE A O 1
ATOM 724 N N . SER A 1 91 ? 18.130 -23.716 -21.742 1.00 89.38 91 SER A N 1
ATOM 725 C CA . SER A 1 91 ? 18.345 -24.653 -22.853 1.00 89.38 91 SER A CA 1
ATOM 726 C C . SER A 1 91 ? 18.088 -23.954 -24.188 1.00 89.38 91 SER A C 1
ATOM 728 O O . SER A 1 91 ? 18.918 -23.947 -25.100 1.00 89.38 91 SER A O 1
ATOM 730 N N . ASN A 1 92 ? 16.948 -23.272 -24.247 1.00 82.06 92 ASN A N 1
ATOM 731 C CA . ASN A 1 92 ? 16.452 -22.458 -25.341 1.00 82.06 92 ASN A CA 1
ATOM 732 C C . ASN A 1 92 ? 15.590 -21.318 -24.756 1.00 82.06 92 ASN A C 1
ATOM 734 O O . ASN A 1 92 ? 15.671 -21.026 -23.567 1.00 82.06 92 ASN A O 1
ATOM 738 N N . ASN A 1 93 ? 14.790 -20.638 -25.577 1.00 76.12 93 ASN A N 1
ATOM 739 C CA . ASN A 1 93 ? 13.976 -19.504 -25.121 1.00 76.12 93 ASN A CA 1
ATOM 740 C C . ASN A 1 93 ? 12.788 -19.878 -24.236 1.00 76.12 93 ASN A C 1
ATOM 742 O O . ASN A 1 93 ? 12.334 -19.036 -23.470 1.00 76.12 93 ASN A O 1
ATOM 746 N N . ASN A 1 94 ? 12.304 -21.111 -24.350 1.00 84.75 94 ASN A N 1
ATOM 747 C CA . ASN A 1 94 ? 11.062 -21.561 -23.732 1.00 84.75 94 ASN A CA 1
ATOM 748 C C . ASN A 1 94 ? 11.338 -22.602 -22.642 1.00 84.75 94 ASN A C 1
ATOM 750 O O . ASN A 1 94 ? 10.407 -23.136 -22.056 1.00 84.75 94 ASN A O 1
ATOM 754 N N . GLN A 1 95 ? 12.607 -22.911 -22.361 1.00 91.06 95 GLN A N 1
ATOM 755 C CA . GLN A 1 95 ? 12.966 -23.902 -21.360 1.00 91.06 95 GLN A CA 1
ATOM 756 C C . GLN A 1 95 ? 14.240 -23.515 -20.606 1.00 91.06 95 GLN A C 1
ATOM 758 O O . GLN A 1 95 ? 15.291 -23.232 -21.192 1.00 91.06 95 GLN A O 1
ATOM 763 N N . ALA A 1 96 ? 14.139 -23.565 -19.282 1.00 95.06 96 ALA A N 1
ATOM 764 C CA . ALA A 1 96 ? 15.220 -23.370 -18.334 1.00 95.06 96 ALA A CA 1
ATOM 765 C C . ALA A 1 96 ? 15.423 -24.610 -17.455 1.00 95.06 96 ALA A C 1
ATOM 767 O O . ALA A 1 96 ? 14.549 -25.471 -17.338 1.00 95.06 96 ALA A O 1
ATOM 768 N N . PHE A 1 97 ? 16.583 -24.685 -16.810 1.00 96.12 97 PHE A N 1
ATOM 769 C CA . PHE A 1 97 ? 16.894 -25.687 -15.799 1.00 96.12 97 PHE A CA 1
ATOM 770 C C . PHE A 1 97 ? 17.408 -25.027 -14.530 1.00 96.12 97 PHE A C 1
ATOM 772 O O . PHE A 1 97 ? 18.142 -24.038 -14.591 1.00 96.12 97 PHE A O 1
ATOM 779 N N . THR A 1 98 ? 17.049 -25.598 -13.385 1.00 97.12 98 THR A N 1
ATOM 780 C CA . THR A 1 98 ? 17.410 -25.078 -12.062 1.00 97.12 98 THR A CA 1
ATOM 781 C C . THR A 1 98 ? 17.868 -26.202 -11.135 1.00 97.12 98 THR A C 1
ATOM 783 O O . THR A 1 98 ? 17.410 -27.345 -11.231 1.00 97.12 98 THR A O 1
ATOM 786 N N . GLY A 1 99 ? 18.781 -25.870 -10.220 1.00 96.25 99 GLY A N 1
ATOM 787 C CA . GLY A 1 99 ? 19.295 -26.783 -9.198 1.00 96.25 99 GLY A CA 1
ATOM 788 C C . GLY A 1 99 ? 19.688 -26.040 -7.922 1.00 96.25 99 GLY A C 1
ATOM 789 O O . GLY A 1 99 ? 20.091 -24.875 -7.967 1.00 96.25 99 GLY A O 1
ATOM 790 N N . GLY A 1 100 ? 19.541 -26.694 -6.769 1.00 96.12 100 GLY A N 1
ATOM 791 C CA . GLY A 1 100 ? 19.790 -26.048 -5.482 1.00 96.12 100 GLY A CA 1
ATOM 792 C C . GLY A 1 100 ? 20.039 -26.987 -4.305 1.00 96.12 100 GLY A C 1
ATOM 793 O O . GLY A 1 100 ? 20.390 -28.161 -4.465 1.00 96.12 100 GLY A O 1
ATOM 794 N N . LEU A 1 101 ? 19.860 -26.436 -3.101 1.00 96.44 101 LEU A N 1
ATOM 795 C CA . LEU A 1 101 ? 20.029 -27.132 -1.819 1.00 96.44 101 LEU A CA 1
ATOM 796 C C . LEU A 1 101 ? 19.035 -28.280 -1.622 1.00 96.44 101 LEU A C 1
ATOM 798 O O . LEU A 1 101 ? 19.334 -29.216 -0.888 1.00 96.44 101 LEU A O 1
ATOM 802 N N . ASP A 1 102 ? 17.882 -28.243 -2.289 1.00 94.12 102 ASP A N 1
ATOM 803 C CA . ASP A 1 102 ? 16.866 -29.292 -2.186 1.00 94.12 102 ASP A CA 1
ATOM 804 C C . ASP A 1 102 ? 17.186 -30.557 -2.998 1.00 94.12 102 ASP A C 1
ATOM 806 O O . ASP A 1 102 ? 16.349 -31.448 -3.061 1.00 94.12 102 ASP A O 1
ATOM 810 N N . THR A 1 103 ? 18.388 -30.629 -3.586 1.00 95.38 103 THR A N 1
ATOM 811 C CA . THR A 1 103 ? 18.975 -31.749 -4.351 1.00 95.38 103 THR A CA 1
ATOM 812 C C . THR A 1 103 ? 18.280 -32.107 -5.665 1.00 95.38 103 THR A C 1
ATOM 814 O O . THR A 1 103 ? 18.710 -33.024 -6.368 1.00 95.38 103 THR A O 1
ATOM 817 N N . TRP A 1 104 ? 17.229 -31.382 -6.040 1.00 93.56 104 TRP A N 1
ATOM 818 C CA . TRP A 1 104 ? 16.432 -31.676 -7.225 1.00 93.56 104 TRP A CA 1
ATOM 819 C C . TRP A 1 104 ? 16.943 -30.896 -8.437 1.00 93.56 104 TRP A C 1
ATOM 821 O O . TRP A 1 104 ? 17.324 -29.729 -8.338 1.00 93.56 104 TRP A O 1
ATOM 831 N N . VAL A 1 105 ? 16.903 -31.549 -9.596 1.00 94.31 105 VAL A N 1
ATOM 832 C CA . VAL A 1 105 ? 17.158 -30.953 -10.908 1.00 94.31 105 VAL A CA 1
ATOM 833 C C . VAL A 1 105 ? 15.817 -30.798 -11.605 1.00 94.31 105 VAL A C 1
ATOM 835 O O . VAL A 1 105 ? 15.118 -31.784 -11.859 1.00 94.31 105 VAL A O 1
ATOM 838 N N . ARG A 1 106 ? 15.434 -29.556 -11.894 1.00 93.12 106 ARG A N 1
ATOM 839 C CA . ARG A 1 106 ? 14.131 -29.238 -12.484 1.00 93.12 106 ARG A CA 1
ATOM 840 C C . ARG A 1 106 ? 14.292 -28.681 -13.885 1.00 93.12 106 ARG A C 1
ATOM 842 O O . ARG A 1 106 ? 15.226 -27.929 -14.154 1.00 93.12 106 ARG A O 1
ATOM 849 N N . SER A 1 107 ? 13.362 -29.050 -14.756 1.00 93.44 107 SER A N 1
ATOM 850 C CA . SER A 1 107 ? 13.101 -28.372 -16.016 1.00 93.44 107 SER A CA 1
ATOM 851 C C . SER A 1 107 ? 11.904 -27.454 -15.840 1.00 93.44 107 SER A C 1
ATOM 853 O O . SER A 1 107 ? 10.885 -27.842 -15.268 1.00 93.44 107 SER A O 1
ATOM 855 N N . TRP A 1 108 ? 12.053 -26.233 -16.324 1.00 94.06 108 TRP A N 1
ATOM 856 C CA . TRP A 1 108 ? 11.062 -25.182 -16.257 1.00 94.06 108 TRP A CA 1
ATOM 857 C C . TRP A 1 108 ? 10.708 -24.764 -17.675 1.00 94.06 108 TRP A C 1
ATOM 859 O O . TRP A 1 108 ? 11.536 -24.192 -18.381 1.00 94.06 108 TRP A O 1
ATOM 869 N N . ASP A 1 109 ? 9.497 -25.097 -18.097 1.00 90.56 109 ASP A N 1
ATOM 870 C CA . ASP A 1 109 ? 8.914 -24.590 -19.329 1.00 90.56 109 ASP A CA 1
ATOM 871 C C . ASP A 1 109 ? 8.459 -23.146 -19.080 1.00 90.56 109 ASP A C 1
ATOM 873 O O . ASP A 1 109 ? 7.625 -22.892 -18.216 1.00 90.56 109 ASP A O 1
ATOM 877 N N . LEU A 1 110 ? 9.069 -22.201 -19.788 1.00 88.75 110 LEU A N 1
ATOM 878 C CA . LEU A 1 110 ? 8.900 -20.762 -19.579 1.00 88.75 110 LEU A CA 1
ATOM 879 C C . LEU A 1 110 ? 7.669 -20.195 -20.294 1.00 88.75 110 LEU A C 1
ATOM 881 O O . LEU A 1 110 ? 7.317 -19.046 -20.057 1.00 88.75 110 LEU A O 1
ATOM 885 N N . GLU A 1 111 ? 7.048 -20.966 -21.188 1.00 85.19 111 GLU A N 1
ATOM 886 C CA . GLU A 1 111 ? 5.852 -20.553 -21.929 1.00 85.19 111 GLU A CA 1
ATOM 887 C C . GLU A 1 111 ? 4.581 -21.022 -21.217 1.00 85.19 111 GLU A C 1
ATOM 889 O O . GLU A 1 111 ? 3.619 -20.273 -21.083 1.00 85.19 111 GLU A O 1
ATOM 894 N N . THR A 1 112 ? 4.586 -22.261 -20.726 1.00 84.88 112 THR A N 1
ATOM 895 C CA . THR A 1 112 ? 3.470 -22.843 -19.965 1.00 84.88 112 THR A CA 1
ATOM 896 C C . THR A 1 112 ? 3.615 -22.677 -18.455 1.00 84.88 112 THR A C 1
ATOM 898 O O . THR A 1 112 ? 2.715 -23.070 -17.713 1.00 84.88 112 THR A O 1
ATOM 901 N N . GLU A 1 113 ? 4.765 -22.173 -18.004 1.00 86.62 113 GLU A N 1
ATOM 902 C CA . GLU A 1 113 ? 5.175 -22.049 -16.600 1.00 86.62 113 GLU A CA 1
ATOM 903 C C . GLU A 1 113 ? 5.177 -23.380 -15.831 1.00 86.62 113 GLU A C 1
ATOM 905 O O . GLU A 1 113 ? 5.186 -23.428 -14.599 1.00 86.62 113 GLU A O 1
ATOM 910 N N . LYS A 1 114 ? 5.196 -24.503 -16.555 1.00 86.19 114 LYS A N 1
ATOM 911 C CA . LYS A 1 114 ? 5.184 -25.831 -15.950 1.00 86.19 114 LYS A CA 1
ATOM 912 C C . LYS A 1 114 ? 6.579 -26.242 -15.524 1.00 86.19 114 LYS A C 1
ATOM 914 O O . LYS A 1 114 ? 7.548 -26.169 -16.278 1.00 86.19 114 LYS A O 1
ATOM 919 N N . MET A 1 115 ? 6.652 -26.779 -14.315 1.00 90.88 115 MET A N 1
ATOM 920 C CA . MET A 1 115 ? 7.848 -27.431 -13.809 1.00 90.88 115 MET A CA 1
ATOM 921 C C . MET A 1 115 ? 7.721 -28.947 -13.909 1.00 90.88 115 MET A C 1
ATOM 923 O O . MET A 1 115 ? 6.700 -29.529 -13.543 1.00 90.88 115 MET A O 1
ATOM 927 N N . SER A 1 116 ? 8.793 -29.585 -14.366 1.00 88.25 116 SER A N 1
ATOM 928 C CA . SER A 1 116 ? 8.986 -31.029 -14.283 1.00 88.25 116 SER A CA 1
ATOM 929 C C . SER A 1 116 ? 10.306 -31.342 -13.587 1.00 88.25 116 SER A C 1
ATOM 931 O O . SER A 1 116 ? 11.284 -30.597 -13.667 1.00 88.25 116 SER A O 1
ATOM 933 N N . VAL A 1 117 ? 10.335 -32.458 -12.871 1.00 89.75 117 VAL A N 1
ATOM 934 C CA . VAL A 1 117 ? 11.539 -32.936 -12.191 1.00 89.75 117 VAL A CA 1
ATOM 935 C C . VAL A 1 117 ? 12.286 -33.854 -13.150 1.00 89.75 117 VAL A C 1
ATOM 937 O O . VAL A 1 117 ? 11.766 -34.903 -13.514 1.00 89.75 117 VAL A O 1
ATOM 940 N N . LEU A 1 118 ? 13.502 -33.470 -13.546 1.00 88.00 118 LEU A N 1
ATOM 941 C CA . LEU A 1 118 ? 14.381 -34.333 -14.344 1.00 88.00 118 LEU A CA 1
ATOM 942 C C . LEU A 1 118 ? 14.982 -35.445 -13.480 1.00 88.00 118 LEU A C 1
ATOM 944 O O . LEU A 1 118 ? 15.153 -36.573 -13.932 1.00 88.00 118 LEU A O 1
ATOM 948 N N . GLY A 1 119 ? 15.265 -35.137 -12.217 1.00 88.12 119 GLY A N 1
ATOM 949 C CA . GLY A 1 119 ? 15.639 -36.107 -11.197 1.00 88.12 119 GLY A CA 1
ATOM 950 C C . GLY A 1 119 ? 16.344 -35.440 -10.030 1.00 88.12 119 GLY A C 1
ATOM 951 O O . GLY A 1 119 ? 16.134 -34.258 -9.759 1.00 88.12 119 GLY A O 1
ATOM 952 N N . THR A 1 120 ? 17.162 -36.203 -9.312 1.00 92.06 120 THR A N 1
ATOM 953 C CA . THR A 1 120 ? 17.789 -35.754 -8.066 1.00 92.06 120 THR A CA 1
ATOM 954 C C . THR A 1 120 ? 19.260 -36.145 -7.991 1.00 92.06 120 THR A C 1
ATOM 956 O O . THR A 1 120 ? 19.715 -37.058 -8.682 1.00 92.06 120 THR A O 1
ATOM 959 N N . HIS A 1 121 ? 19.991 -35.446 -7.131 1.00 94.62 121 HIS A N 1
ATOM 960 C CA . HIS A 1 121 ? 21.307 -35.811 -6.615 1.00 94.62 121 HIS A CA 1
ATOM 961 C C . HIS A 1 121 ? 21.206 -36.252 -5.149 1.00 94.62 121 HIS A C 1
ATOM 963 O O . HIS A 1 121 ? 20.187 -36.021 -4.495 1.00 94.62 121 HIS A O 1
ATOM 969 N N . ASP A 1 122 ? 22.280 -36.844 -4.622 1.00 93.94 122 ASP A N 1
ATOM 970 C CA . ASP A 1 122 ? 22.326 -37.312 -3.225 1.00 93.94 122 ASP A CA 1
ATOM 971 C C . ASP A 1 122 ? 22.741 -36.198 -2.245 1.00 93.94 122 ASP A C 1
ATOM 973 O O . ASP A 1 122 ? 22.677 -36.355 -1.027 1.00 93.94 122 ASP A O 1
ATOM 977 N N . ALA A 1 123 ? 23.142 -35.044 -2.779 1.00 95.88 123 ALA A N 1
ATOM 978 C CA . ALA A 1 123 ? 23.406 -33.812 -2.050 1.00 95.88 123 ALA A CA 1
ATOM 979 C C . ALA A 1 123 ? 23.133 -32.593 -2.950 1.00 95.88 123 ALA A C 1
ATOM 981 O O . ALA A 1 123 ? 22.762 -32.728 -4.119 1.00 95.88 123 ALA A O 1
ATOM 982 N N . THR A 1 124 ? 23.342 -31.396 -2.402 1.00 97.12 124 THR A N 1
ATOM 983 C CA . THR A 1 124 ? 23.160 -30.097 -3.061 1.00 97.12 124 THR A CA 1
ATOM 984 C C . THR A 1 124 ? 23.670 -30.054 -4.500 1.00 97.12 124 THR A C 1
ATOM 986 O O . THR A 1 124 ? 24.853 -30.293 -4.750 1.00 97.12 124 THR A O 1
ATOM 989 N N . VAL A 1 125 ? 22.804 -29.643 -5.427 1.00 97.69 125 VAL A N 1
ATOM 990 C CA . VAL A 1 125 ? 23.185 -29.336 -6.810 1.00 97.69 125 VAL A CA 1
ATOM 991 C C . VAL A 1 125 ? 23.796 -27.940 -6.826 1.00 97.69 125 VAL A C 1
ATOM 993 O O . VAL A 1 125 ? 23.109 -26.948 -6.597 1.00 97.69 125 VAL A O 1
ATOM 996 N N . SER A 1 126 ? 25.108 -27.860 -7.034 1.00 96.50 126 SER A N 1
ATOM 997 C CA . SER A 1 126 ? 25.869 -26.612 -6.919 1.00 96.50 126 SER A CA 1
ATOM 998 C C . SER A 1 126 ? 25.979 -25.844 -8.230 1.00 96.50 126 SER A C 1
ATOM 1000 O O . SER A 1 126 ? 26.279 -24.648 -8.204 1.00 96.50 126 SER A O 1
ATOM 1002 N N . CYS A 1 127 ? 25.788 -26.531 -9.357 1.00 95.62 127 CYS A N 1
ATOM 1003 C CA . CYS A 1 127 ? 25.902 -25.955 -10.687 1.00 95.62 127 CYS A CA 1
ATOM 1004 C C . CYS A 1 127 ? 25.078 -26.725 -11.727 1.00 95.62 127 CYS A C 1
ATOM 1006 O O . CYS A 1 127 ? 24.955 -27.953 -11.661 1.00 95.62 127 CYS A O 1
ATOM 1008 N N . VAL A 1 128 ? 24.546 -25.989 -12.706 1.00 96.62 128 VAL A N 1
ATOM 1009 C CA . VAL A 1 128 ? 23.802 -26.516 -13.858 1.00 96.62 128 VAL A CA 1
ATOM 1010 C C . VAL A 1 128 ? 24.297 -25.832 -15.135 1.00 96.62 128 VAL A C 1
ATOM 1012 O O . VAL A 1 128 ? 24.447 -24.615 -15.180 1.00 96.62 128 VAL A O 1
ATOM 1015 N N . SER A 1 129 ? 24.591 -26.604 -16.179 1.00 95.25 129 SER A N 1
ATOM 1016 C CA . SER A 1 129 ? 25.083 -26.064 -17.448 1.00 95.25 129 SER A CA 1
ATOM 1017 C C . SER A 1 129 ? 24.539 -26.873 -18.611 1.00 95.25 129 SER A C 1
ATOM 1019 O O . SER A 1 129 ? 24.625 -28.100 -18.612 1.00 95.25 129 SER A O 1
ATOM 1021 N N . PHE A 1 130 ? 23.955 -26.189 -19.588 1.00 93.69 130 PHE A N 1
ATOM 1022 C CA . PHE A 1 130 ? 23.390 -26.820 -20.769 1.00 93.69 130 PHE A CA 1
ATOM 1023 C C . PHE A 1 130 ? 24.375 -26.735 -21.930 1.00 93.69 130 PHE A C 1
ATOM 1025 O O . PHE A 1 130 ? 24.764 -25.638 -22.337 1.00 93.69 130 PHE A O 1
ATOM 1032 N N . ASP A 1 131 ? 24.745 -27.887 -22.483 1.00 91.50 131 ASP A N 1
ATOM 1033 C CA . ASP A 1 131 ? 25.508 -27.940 -23.719 1.00 91.50 131 ASP A CA 1
ATOM 1034 C C . ASP A 1 131 ? 24.568 -27.947 -24.928 1.00 91.50 131 ASP A C 1
ATOM 1036 O O . ASP A 1 131 ? 23.800 -28.885 -25.155 1.00 91.50 131 ASP A O 1
ATOM 1040 N N . LYS A 1 132 ? 24.672 -26.899 -25.742 1.00 86.88 132 LYS A N 1
ATOM 1041 C CA . LYS A 1 132 ? 23.872 -26.738 -26.958 1.00 86.88 132 LYS A CA 1
ATOM 1042 C C . LYS A 1 132 ? 24.326 -27.636 -28.102 1.00 86.88 132 LYS A C 1
ATOM 1044 O O . LYS A 1 132 ? 23.528 -27.887 -28.999 1.00 86.88 132 LYS A O 1
ATOM 1049 N N . GLU A 1 133 ? 25.577 -28.100 -28.103 1.00 86.62 133 GLU A N 1
ATOM 1050 C CA . GLU A 1 133 ? 26.074 -28.966 -29.176 1.00 86.62 133 GLU A CA 1
ATOM 1051 C C . GLU A 1 133 ? 25.529 -30.390 -29.040 1.00 86.62 133 GLU A C 1
ATOM 1053 O O . GLU A 1 133 ? 25.105 -30.992 -30.028 1.00 86.62 133 GLU A O 1
ATOM 1058 N N . THR A 1 134 ? 25.481 -30.920 -27.816 1.00 86.75 134 THR A N 1
ATOM 1059 C CA . THR A 1 134 ? 24.936 -32.257 -27.537 1.00 86.75 134 THR A CA 1
ATOM 1060 C C . THR A 1 134 ? 23.464 -32.260 -27.119 1.00 86.75 134 THR A C 1
ATOM 1062 O O . THR A 1 134 ? 22.845 -33.324 -27.131 1.00 86.75 134 THR A O 1
ATOM 1065 N N . ASN A 1 135 ? 22.876 -31.096 -26.810 1.00 88.31 135 ASN A N 1
ATOM 1066 C CA . ASN A 1 135 ? 21.547 -30.947 -26.193 1.00 88.31 135 ASN A CA 1
ATOM 1067 C C . ASN A 1 135 ? 21.409 -31.686 -24.852 1.00 88.31 135 ASN A C 1
ATOM 1069 O O . ASN A 1 135 ? 20.330 -32.177 -24.510 1.00 88.31 135 ASN A O 1
ATOM 1073 N N . LEU A 1 136 ? 22.503 -31.773 -24.098 1.00 89.94 136 LEU A N 1
ATOM 1074 C CA . LEU A 1 136 ? 22.533 -32.416 -22.791 1.00 89.94 136 LEU A CA 1
ATOM 1075 C C . LEU A 1 136 ? 22.683 -31.372 -21.690 1.00 89.94 136 LEU A C 1
ATOM 1077 O O . LEU A 1 136 ? 23.455 -30.417 -21.794 1.00 89.94 136 LEU A O 1
ATOM 1081 N N . LEU A 1 137 ? 21.959 -31.588 -20.596 1.00 94.19 137 LEU A N 1
ATOM 1082 C CA . LEU A 1 137 ? 22.166 -30.850 -19.360 1.00 94.19 137 LEU A CA 1
ATOM 1083 C C . LEU A 1 137 ? 23.237 -31.567 -18.537 1.00 94.19 137 LEU A C 1
ATOM 1085 O O . LEU A 1 137 ? 23.135 -32.766 -18.283 1.00 94.19 137 LEU A O 1
ATOM 1089 N N . VAL A 1 138 ? 24.235 -30.824 -18.075 1.00 95.62 138 VAL A N 1
ATOM 1090 C CA . VAL A 1 138 ? 25.225 -31.279 -17.100 1.00 95.62 138 VAL A CA 1
ATOM 1091 C C . VAL A 1 138 ? 24.887 -30.666 -15.749 1.00 95.62 138 VAL A C 1
ATOM 1093 O O . VAL A 1 138 ? 24.691 -29.454 -15.644 1.00 95.62 138 VAL A O 1
ATOM 1096 N N . THR A 1 139 ? 24.849 -31.478 -14.698 1.00 97.00 139 THR A N 1
ATOM 1097 C CA . THR A 1 139 ? 24.711 -30.997 -13.317 1.00 97.00 139 THR A CA 1
ATOM 1098 C C . THR A 1 139 ? 25.871 -31.478 -12.464 1.00 97.00 139 THR A C 1
ATOM 1100 O O . THR A 1 139 ? 26.311 -32.623 -12.583 1.00 97.00 139 THR A O 1
ATOM 1103 N N . GLY A 1 140 ? 26.365 -30.603 -11.593 1.00 96.88 140 GLY A N 1
ATOM 1104 C CA . GLY A 1 140 ? 27.404 -30.921 -10.620 1.00 96.88 140 GLY A CA 1
ATOM 1105 C C . GLY A 1 140 ? 26.899 -30.743 -9.198 1.00 96.88 140 GLY A C 1
ATOM 1106 O O . GLY A 1 140 ? 26.161 -29.801 -8.901 1.00 96.88 140 GLY A O 1
ATOM 1107 N N . SER A 1 141 ? 27.290 -31.657 -8.312 1.00 97.56 141 SER A N 1
ATOM 1108 C CA . SER A 1 141 ? 26.795 -31.690 -6.936 1.00 97.56 141 SER A CA 1
ATOM 1109 C C . SER A 1 141 ? 27.908 -31.866 -5.902 1.00 97.56 141 SER A C 1
ATOM 1111 O O . SER A 1 141 ? 29.041 -32.281 -6.179 1.00 97.56 141 SER A O 1
ATOM 1113 N N . TRP A 1 142 ? 27.572 -31.526 -4.660 1.00 97.62 142 TRP A N 1
ATOM 1114 C CA . TRP A 1 142 ? 28.379 -31.835 -3.484 1.00 97.62 142 TRP A CA 1
ATOM 1115 C C . TRP A 1 142 ? 28.355 -33.325 -3.108 1.00 97.62 142 TRP A C 1
ATOM 1117 O O . TRP A 1 142 ? 29.116 -33.726 -2.233 1.00 97.62 142 TRP A O 1
ATOM 1127 N N . ASP A 1 143 ? 27.578 -34.161 -3.803 1.00 96.12 143 ASP A N 1
ATOM 1128 C CA . ASP A 1 143 ? 27.646 -35.630 -3.704 1.00 96.12 143 ASP A CA 1
ATOM 1129 C C . ASP A 1 143 ? 28.876 -36.223 -4.417 1.00 96.12 143 ASP A C 1
ATOM 1131 O O . ASP A 1 143 ? 29.063 -37.438 -4.444 1.00 96.12 143 ASP A O 1
ATOM 1135 N N . LYS A 1 144 ? 29.737 -35.353 -4.966 1.00 96.81 144 LYS A N 1
ATOM 1136 C CA . LYS A 1 144 ? 30.914 -35.707 -5.765 1.00 96.81 144 LYS A CA 1
ATOM 1137 C C . LYS A 1 144 ? 30.545 -36.410 -7.074 1.00 96.81 144 LYS A C 1
ATOM 1139 O O . LYS A 1 144 ? 31.313 -37.237 -7.552 1.00 96.81 144 LYS A O 1
ATOM 1144 N N . SER A 1 145 ? 29.410 -36.084 -7.685 1.00 95.62 145 SER A N 1
ATOM 1145 C CA . SER A 1 145 ? 29.039 -36.578 -9.012 1.00 95.62 145 SER A CA 1
ATOM 1146 C C . SER A 1 145 ? 28.775 -35.446 -10.006 1.00 95.62 145 SER A C 1
ATOM 1148 O O . SER A 1 145 ? 28.308 -34.358 -9.655 1.00 95.62 145 SER A O 1
ATOM 1150 N N . LEU A 1 146 ? 29.081 -35.731 -11.272 1.00 96.25 146 LEU A N 1
ATOM 1151 C CA . LEU A 1 146 ? 28.518 -35.051 -12.432 1.00 96.25 146 LEU A CA 1
ATOM 1152 C C . LEU A 1 146 ? 27.455 -35.967 -13.037 1.00 96.25 146 LEU A C 1
ATOM 1154 O O . LEU A 1 146 ? 27.715 -37.156 -13.234 1.00 96.25 146 LEU A O 1
ATOM 1158 N N . ARG A 1 147 ? 26.274 -35.438 -13.345 1.00 94.31 147 ARG A N 1
ATOM 1159 C CA . ARG A 1 147 ? 25.208 -36.195 -14.017 1.00 94.31 147 ARG A CA 1
ATOM 1160 C C . ARG A 1 147 ? 24.870 -35.539 -15.349 1.00 94.31 147 ARG A C 1
ATOM 1162 O O . ARG A 1 147 ? 24.820 -34.313 -15.442 1.00 94.31 147 ARG A O 1
ATOM 1169 N N . LEU A 1 148 ? 24.674 -36.369 -16.371 1.00 92.62 148 LEU A N 1
ATOM 1170 C CA . LEU A 1 148 ? 24.175 -35.948 -17.678 1.00 92.62 148 LEU A CA 1
ATOM 1171 C C . LEU A 1 148 ? 22.695 -36.282 -17.789 1.00 92.62 148 LEU A C 1
ATOM 1173 O O . LEU A 1 148 ? 22.302 -37.422 -17.532 1.00 92.62 148 LEU A O 1
ATOM 1177 N N . TRP A 1 149 ? 21.905 -35.312 -18.229 1.00 90.44 149 TRP A N 1
ATOM 1178 C CA . TRP A 1 149 ? 20.467 -35.452 -18.407 1.00 90.44 149 TRP A CA 1
ATOM 1179 C C . TRP A 1 149 ? 20.096 -35.184 -19.854 1.00 90.44 149 TRP A C 1
ATOM 1181 O O . TRP A 1 149 ? 20.524 -34.183 -20.435 1.00 90.44 149 TRP A O 1
ATOM 1191 N N . ASP A 1 150 ? 19.268 -36.062 -20.410 1.00 86.50 150 ASP A N 1
ATOM 1192 C CA . ASP A 1 150 ? 18.606 -35.810 -21.683 1.00 86.50 150 ASP A CA 1
ATOM 1193 C C . ASP A 1 150 ? 17.179 -35.315 -21.398 1.00 86.50 150 ASP A C 1
ATOM 1195 O O . ASP A 1 150 ? 16.305 -36.116 -21.044 1.00 86.50 150 ASP A O 1
ATOM 1199 N N . PRO A 1 151 ? 16.907 -34.004 -21.540 1.00 80.31 151 PRO A N 1
ATOM 1200 C CA . PRO A 1 151 ? 15.598 -33.443 -21.217 1.00 80.31 151 PRO A CA 1
ATOM 1201 C C . PRO A 1 151 ? 14.480 -33.979 -22.125 1.00 80.31 151 PRO A C 1
ATOM 1203 O O . PRO A 1 151 ? 13.309 -33.875 -21.769 1.00 80.31 151 PRO A O 1
ATOM 1206 N N . ARG A 1 152 ? 14.809 -34.596 -23.271 1.00 78.56 152 ARG A N 1
ATOM 1207 C CA . ARG A 1 152 ? 13.825 -35.192 -24.191 1.00 78.56 152 ARG A CA 1
ATOM 1208 C C . ARG A 1 152 ? 13.219 -36.482 -23.642 1.00 78.56 152 ARG A C 1
ATOM 1210 O O . ARG A 1 152 ? 12.127 -36.862 -24.055 1.00 78.56 152 ARG A O 1
ATOM 1217 N N . LEU A 1 153 ? 13.911 -37.152 -22.720 1.00 72.81 153 LEU A N 1
ATOM 1218 C CA . LEU A 1 153 ? 13.485 -38.436 -22.158 1.00 72.81 153 LEU A CA 1
ATOM 1219 C C . LEU A 1 153 ? 12.607 -38.287 -20.909 1.00 72.81 153 LEU A C 1
ATOM 1221 O O . LEU A 1 153 ? 11.998 -39.265 -20.486 1.00 72.81 153 LEU A O 1
ATOM 1225 N N . ALA A 1 154 ? 12.474 -37.074 -20.362 1.00 62.75 154 ALA A N 1
ATOM 1226 C CA . ALA A 1 154 ? 11.779 -36.801 -19.100 1.00 62.75 154 ALA A CA 1
ATOM 1227 C C . ALA A 1 154 ? 10.288 -37.202 -19.075 1.00 62.75 154 ALA A C 1
ATOM 1229 O O . ALA A 1 154 ? 9.748 -37.474 -18.007 1.00 62.75 154 ALA A O 1
ATOM 1230 N N . ASN A 1 155 ? 9.633 -37.275 -20.240 1.00 57.50 155 ASN A N 1
ATOM 1231 C CA . ASN A 1 155 ? 8.214 -37.645 -20.375 1.00 57.50 155 ASN A CA 1
ATOM 1232 C C . ASN A 1 155 ? 7.992 -39.125 -20.734 1.00 57.50 155 ASN A C 1
ATOM 1234 O O . ASN A 1 155 ? 6.856 -39.576 -20.872 1.00 57.50 155 ASN A O 1
ATOM 1238 N N . THR A 1 156 ? 9.069 -39.882 -20.922 1.00 53.41 156 THR A N 1
ATOM 1239 C CA . THR A 1 156 ? 9.026 -41.328 -21.151 1.00 53.41 156 THR A CA 1
ATOM 1240 C C . THR A 1 156 ? 9.437 -42.008 -19.849 1.00 53.41 156 THR A C 1
ATOM 1242 O O . THR A 1 156 ? 10.310 -41.494 -19.167 1.00 53.41 156 THR A O 1
ATOM 1245 N N . ASN A 1 157 ? 8.860 -43.153 -19.467 1.00 51.78 157 ASN A N 1
ATOM 1246 C CA . ASN A 1 157 ? 9.221 -43.893 -18.235 1.00 51.78 157 ASN A CA 1
ATOM 1247 C C . ASN A 1 157 ? 10.682 -44.435 -18.215 1.00 51.78 157 ASN A C 1
ATOM 1249 O O . ASN A 1 157 ? 10.986 -45.407 -17.527 1.00 51.78 157 ASN A O 1
ATOM 1253 N N . SER A 1 158 ? 11.584 -43.857 -19.007 1.00 51.84 158 SER A N 1
ATOM 1254 C CA . SER A 1 158 ? 13.023 -44.086 -19.034 1.00 51.84 158 SER A CA 1
ATOM 1255 C C . SER A 1 158 ? 13.715 -43.067 -18.125 1.00 51.84 158 SER A C 1
ATOM 1257 O O . SER A 1 158 ? 13.306 -41.912 -18.060 1.00 51.84 158 SER A O 1
ATOM 1259 N N . ALA A 1 159 ? 14.762 -43.478 -17.405 1.00 55.38 159 ALA A N 1
ATOM 1260 C CA . ALA A 1 159 ? 15.510 -42.561 -16.548 1.00 55.38 159 ALA A CA 1
ATOM 1261 C C . ALA A 1 159 ? 16.034 -41.372 -17.377 1.00 55.38 159 ALA A C 1
ATOM 1263 O O . ALA A 1 159 ? 16.778 -41.569 -18.334 1.00 55.38 159 ALA A O 1
ATOM 1264 N N . ALA A 1 160 ? 15.663 -40.142 -17.005 1.00 60.41 160 ALA A N 1
ATOM 1265 C CA . ALA A 1 160 ? 16.154 -38.928 -17.666 1.00 60.41 160 ALA A CA 1
ATOM 1266 C C . ALA A 1 160 ? 17.667 -38.701 -17.445 1.00 60.41 160 ALA A C 1
ATOM 1268 O O . ALA A 1 160 ? 18.281 -37.906 -18.155 1.00 60.41 160 ALA A O 1
ATOM 1269 N N . VAL A 1 161 ? 18.273 -39.414 -16.481 1.00 66.62 161 VAL A N 1
ATOM 1270 C CA . VAL A 1 161 ? 19.730 -39.503 -16.298 1.00 66.62 161 VAL A CA 1
ATOM 1271 C C . VAL A 1 161 ? 20.311 -40.424 -17.366 1.00 66.62 161 VAL A C 1
ATOM 1273 O O . VAL A 1 161 ? 20.094 -41.633 -17.326 1.00 66.62 161 VAL A O 1
ATOM 1276 N N . GLY A 1 162 ? 21.106 -39.864 -18.273 1.00 62.25 162 GLY A N 1
ATOM 1277 C CA . GLY A 1 162 ? 21.861 -40.644 -19.250 1.00 62.25 162 GLY A CA 1
ATOM 1278 C C . GLY A 1 162 ? 23.053 -41.374 -18.624 1.00 62.25 162 GLY A C 1
ATOM 1279 O O . GLY A 1 162 ? 23.273 -42.538 -18.941 1.00 62.25 162 GLY A O 1
ATOM 1280 N N . SER A 1 163 ? 23.800 -40.708 -17.724 1.00 80.38 163 SER A N 1
ATOM 1281 C CA . SER A 1 163 ? 25.030 -41.235 -17.099 1.00 80.38 163 SER A CA 1
ATOM 1282 C C . SER A 1 163 ? 25.428 -40.481 -15.816 1.00 80.38 163 SER A C 1
ATOM 1284 O O . SER A 1 163 ? 25.205 -39.272 -15.712 1.00 80.38 163 SER A O 1
ATOM 1286 N N . ILE A 1 164 ? 26.079 -41.176 -14.870 1.00 90.50 164 ILE A N 1
ATOM 1287 C CA . ILE A 1 164 ? 26.642 -40.625 -13.619 1.00 90.50 164 ILE A CA 1
ATOM 1288 C C . ILE A 1 164 ? 28.171 -40.775 -13.637 1.00 90.50 164 ILE A C 1
ATOM 1290 O O . ILE A 1 164 ? 28.679 -41.871 -13.867 1.00 90.50 164 ILE A O 1
ATOM 1294 N N . PHE A 1 165 ? 28.904 -39.697 -13.346 1.00 93.75 165 PHE A N 1
ATOM 1295 C CA . PHE A 1 165 ? 30.370 -39.658 -13.341 1.00 93.75 165 PHE A CA 1
ATOM 1296 C C . PHE A 1 165 ? 30.903 -39.161 -11.998 1.00 93.75 165 PHE A C 1
ATOM 1298 O O . PHE A 1 165 ? 30.770 -37.983 -11.655 1.00 93.75 165 PHE A O 1
ATOM 1305 N N . MET A 1 166 ? 31.540 -40.052 -11.241 1.00 94.44 166 MET A N 1
ATOM 1306 C CA . MET A 1 166 ? 32.098 -39.715 -9.932 1.00 94.44 166 MET A CA 1
ATOM 1307 C C . MET A 1 166 ? 33.332 -38.815 -10.050 1.00 94.44 166 MET A C 1
ATOM 1309 O O . MET A 1 166 ? 34.180 -38.991 -10.923 1.00 94.44 166 MET A O 1
ATOM 1313 N N . GLN A 1 167 ? 33.430 -37.863 -9.132 1.00 95.31 167 GLN A N 1
ATOM 1314 C CA . GLN A 1 167 ? 34.514 -36.905 -8.978 1.00 95.31 167 GLN A CA 1
ATOM 1315 C C . GLN A 1 167 ? 35.295 -37.211 -7.693 1.00 95.31 167 GLN A C 1
ATOM 1317 O O . GLN A 1 167 ? 34.730 -37.733 -6.729 1.00 95.31 167 GLN A O 1
ATOM 1322 N N . PRO A 1 168 ? 36.595 -36.875 -7.629 1.00 94.00 168 PRO A N 1
ATOM 1323 C CA . PRO A 1 168 ? 37.386 -37.091 -6.415 1.00 94.00 168 PRO A CA 1
ATOM 1324 C C . PRO A 1 168 ? 36.896 -36.221 -5.246 1.00 94.00 168 PRO A C 1
ATOM 1326 O O . PRO A 1 168 ? 36.980 -36.606 -4.077 1.00 94.00 168 PRO A O 1
ATOM 1329 N N . GLU A 1 169 ? 36.339 -35.051 -5.557 1.00 96.56 169 GLU A N 1
ATOM 1330 C CA . GLU A 1 169 ? 35.916 -34.054 -4.585 1.00 96.56 169 GLU A CA 1
ATOM 1331 C C . GLU A 1 169 ? 34.608 -33.364 -4.976 1.00 96.56 169 GLU A C 1
ATOM 1333 O O . GLU A 1 169 ? 34.079 -33.558 -6.070 1.00 96.56 169 GLU A O 1
ATOM 1338 N N . ARG A 1 170 ? 34.064 -32.574 -4.043 1.00 97.56 170 ARG A N 1
ATOM 1339 C CA . ARG A 1 170 ? 32.804 -31.836 -4.230 1.00 97.56 170 ARG A CA 1
ATOM 1340 C C . ARG A 1 170 ? 32.916 -30.856 -5.393 1.00 97.56 170 ARG A C 1
ATOM 1342 O O . ARG A 1 170 ? 33.905 -30.131 -5.481 1.00 97.56 170 ARG A O 1
ATOM 1349 N N . VAL A 1 171 ? 31.883 -30.772 -6.228 1.00 97.69 171 VAL A N 1
ATOM 1350 C CA . VAL A 1 171 ? 31.843 -29.813 -7.337 1.00 97.69 171 VAL A CA 1
ATOM 1351 C C . VAL A 1 171 ? 31.445 -28.432 -6.817 1.00 97.69 171 VAL A C 1
ATOM 1353 O O . VAL A 1 171 ? 30.386 -28.278 -6.210 1.00 97.69 171 VAL A O 1
ATOM 1356 N N . TYR A 1 172 ? 32.275 -27.412 -7.039 1.00 95.56 172 TYR A N 1
ATOM 1357 C CA . TYR A 1 172 ? 31.986 -26.034 -6.616 1.00 95.56 172 TYR A CA 1
ATOM 1358 C C . TYR A 1 172 ? 31.417 -25.177 -7.744 1.00 95.56 172 TYR A C 1
ATOM 1360 O O . TYR A 1 172 ? 30.436 -24.459 -7.534 1.00 95.56 172 TYR A O 1
ATOM 1368 N N . ARG A 1 173 ? 32.025 -25.236 -8.932 1.00 95.81 173 ARG A N 1
ATOM 1369 C CA . ARG A 1 173 ? 31.612 -24.474 -10.119 1.00 95.81 173 ARG A CA 1
ATOM 1370 C C . ARG A 1 173 ? 31.953 -25.232 -11.389 1.00 95.81 173 ARG A C 1
ATOM 1372 O O . ARG A 1 173 ? 32.925 -25.983 -11.408 1.00 95.81 173 ARG A O 1
ATOM 1379 N N . MET A 1 174 ? 31.206 -24.969 -12.453 1.00 96.75 174 MET A N 1
ATOM 1380 C CA . MET A 1 174 ? 31.530 -25.451 -13.788 1.00 96.75 174 MET A CA 1
ATOM 1381 C C . MET A 1 174 ? 31.085 -24.456 -14.856 1.00 96.75 174 MET A C 1
ATOM 1383 O O . MET A 1 174 ? 30.206 -23.636 -14.599 1.00 96.75 174 MET A O 1
ATOM 1387 N N . ASP A 1 175 ? 31.691 -24.546 -16.034 1.00 96.56 175 ASP A N 1
ATOM 1388 C CA . ASP A 1 175 ? 31.286 -23.790 -17.220 1.00 96.56 175 ASP A CA 1
ATOM 1389 C C . ASP A 1 175 ? 31.610 -24.589 -18.493 1.00 96.56 175 ASP A C 1
ATOM 1391 O O . ASP A 1 175 ? 32.478 -25.469 -18.466 1.00 96.56 175 ASP A O 1
ATOM 1395 N N . ILE A 1 176 ? 30.908 -24.303 -19.592 1.00 94.75 176 ILE A N 1
ATOM 1396 C CA . ILE A 1 176 ? 31.030 -25.021 -20.870 1.00 94.75 176 ILE A CA 1
ATOM 1397 C C . ILE A 1 176 ? 31.329 -24.039 -22.005 1.00 94.75 176 ILE A C 1
ATOM 1399 O O . ILE A 1 176 ? 30.685 -23.000 -22.126 1.00 94.75 176 ILE A O 1
ATOM 1403 N N . VAL A 1 177 ? 32.274 -24.401 -22.878 1.00 93.56 177 VAL A N 1
ATOM 1404 C CA . VAL A 1 177 ? 32.489 -23.736 -24.171 1.00 93.56 177 VAL A CA 1
ATOM 1405 C C . VAL A 1 177 ? 32.694 -24.770 -25.277 1.00 93.56 177 VAL A C 1
ATOM 1407 O O . VAL A 1 177 ? 33.574 -25.633 -25.188 1.00 93.56 177 VAL A O 1
ATOM 1410 N N . GLY A 1 178 ? 31.867 -24.698 -26.324 1.00 90.06 178 GLY A N 1
ATOM 1411 C CA . GLY A 1 178 ? 31.744 -25.782 -27.303 1.00 90.06 178 GLY A CA 1
ATOM 1412 C C . GLY A 1 178 ? 31.479 -27.108 -26.586 1.00 90.06 178 GLY A C 1
ATOM 1413 O O . GLY A 1 178 ? 30.641 -27.168 -25.695 1.00 90.06 178 GLY A O 1
ATOM 1414 N N . THR A 1 179 ? 32.281 -28.139 -26.862 1.00 89.69 179 THR A N 1
ATOM 1415 C CA . THR A 1 179 ? 32.193 -29.428 -26.149 1.00 89.69 179 THR A CA 1
ATOM 1416 C C . THR A 1 179 ? 33.040 -29.526 -24.880 1.00 89.69 179 THR A C 1
ATOM 1418 O O . THR A 1 179 ? 33.073 -30.586 -24.253 1.00 89.69 179 THR A O 1
ATOM 1421 N N . LYS A 1 180 ? 33.785 -28.482 -24.496 1.00 94.56 180 LYS A N 1
ATOM 1422 C CA . LYS A 1 180 ? 34.691 -28.538 -23.339 1.00 94.56 180 LYS A CA 1
ATOM 1423 C C . LYS A 1 180 ? 33.969 -28.100 -22.074 1.00 94.56 180 LYS A C 1
ATOM 1425 O O . LYS A 1 180 ? 33.559 -26.949 -21.964 1.00 94.56 180 LYS A O 1
ATOM 1430 N N . LEU A 1 181 ? 33.895 -28.998 -21.100 1.00 96.62 181 LEU A N 1
ATOM 1431 C CA . LEU A 1 181 ? 33.382 -28.732 -19.759 1.00 96.62 181 LEU A CA 1
ATOM 1432 C C . LEU A 1 181 ? 34.554 -28.551 -18.793 1.00 96.62 181 LEU A C 1
ATOM 1434 O O . LEU A 1 181 ? 35.379 -29.453 -18.641 1.00 96.62 181 LEU A O 1
ATOM 1438 N N . VAL A 1 182 ? 34.605 -27.414 -18.103 1.00 97.56 182 VAL A N 1
ATOM 1439 C CA . VAL A 1 182 ? 35.579 -27.150 -17.035 1.00 97.56 182 VAL A CA 1
ATOM 1440 C C . VAL A 1 182 ? 34.886 -27.274 -15.691 1.00 97.56 182 VAL A C 1
ATOM 1442 O O . VAL A 1 182 ? 33.895 -26.597 -15.443 1.00 97.56 182 VAL A O 1
ATOM 1445 N N . VAL A 1 183 ? 35.427 -28.110 -14.807 1.00 97.62 183 VAL A N 1
ATOM 1446 C CA . VAL A 1 183 ? 34.841 -28.433 -13.504 1.00 97.62 183 VAL A CA 1
ATOM 1447 C C . VAL A 1 183 ? 35.829 -28.084 -12.401 1.00 97.62 183 VAL A C 1
ATOM 1449 O O . VAL A 1 183 ? 36.890 -28.695 -12.282 1.00 97.62 183 VAL A O 1
ATOM 1452 N N . GLY A 1 184 ? 35.478 -27.098 -11.581 1.00 96.88 184 GLY A N 1
ATOM 1453 C CA . GLY A 1 184 ? 36.212 -26.716 -10.380 1.00 96.88 184 GLY A CA 1
ATOM 1454 C C . GLY A 1 184 ? 35.717 -27.492 -9.170 1.00 96.88 184 GLY A C 1
ATOM 1455 O O . GLY A 1 184 ? 34.555 -27.372 -8.775 1.00 96.88 184 GLY A O 1
ATOM 1456 N N . LEU A 1 185 ? 36.615 -28.255 -8.561 1.00 96.75 185 LEU A N 1
ATOM 1457 C CA . LEU A 1 185 ? 36.333 -29.119 -7.425 1.00 96.75 185 LEU A CA 1
ATOM 1458 C C . LEU A 1 185 ? 36.926 -28.538 -6.131 1.00 96.75 185 LEU A C 1
ATOM 1460 O O . LEU A 1 185 ? 37.806 -27.665 -6.141 1.00 96.75 185 LEU A O 1
ATOM 1464 N N . ALA A 1 186 ? 36.478 -29.061 -4.991 1.00 93.56 186 ALA A N 1
ATOM 1465 C CA . ALA A 1 186 ? 37.144 -28.829 -3.717 1.00 93.56 186 ALA A CA 1
ATOM 1466 C C . ALA A 1 186 ? 38.607 -29.315 -3.767 1.00 93.56 186 ALA A C 1
ATOM 1468 O O . ALA A 1 186 ? 38.982 -30.177 -4.561 1.00 93.56 186 ALA A O 1
ATOM 1469 N N . GLY A 1 187 ? 39.466 -28.720 -2.936 1.00 89.94 187 GLY A N 1
ATOM 1470 C CA . GLY A 1 187 ? 40.896 -29.050 -2.933 1.00 89.94 187 GLY A CA 1
ATOM 1471 C C . GLY A 1 187 ? 41.692 -28.450 -4.098 1.00 89.94 187 GLY A C 1
ATOM 1472 O O . GLY A 1 187 ? 42.807 -28.891 -4.343 1.00 89.94 187 GLY A O 1
ATOM 1473 N N . ARG A 1 188 ? 41.156 -27.425 -4.783 1.00 93.06 188 ARG A N 1
ATOM 1474 C CA . ARG A 1 188 ? 41.810 -26.704 -5.899 1.00 93.06 188 ARG A CA 1
ATOM 1475 C C . ARG A 1 188 ? 41.994 -27.542 -7.167 1.00 93.06 188 ARG A C 1
ATOM 1477 O O . ARG A 1 188 ? 42.730 -27.130 -8.060 1.00 93.06 188 ARG A O 1
ATOM 1484 N N . LEU A 1 189 ? 41.321 -28.683 -7.269 1.00 95.62 189 LEU A N 1
ATOM 1485 C CA . LEU A 1 189 ? 41.358 -29.522 -8.461 1.00 95.62 189 LEU A CA 1
ATOM 1486 C C . LEU A 1 189 ? 40.465 -28.926 -9.556 1.00 95.62 189 LEU A C 1
ATOM 1488 O O . LEU A 1 189 ? 39.372 -28.428 -9.284 1.00 95.62 189 LEU A O 1
ATOM 1492 N N . VAL A 1 190 ? 40.938 -28.982 -10.797 1.00 96.81 190 VAL A N 1
ATOM 1493 C CA . VAL A 1 190 ? 40.187 -28.588 -11.990 1.00 96.81 190 VAL A CA 1
ATOM 1494 C C . VAL A 1 190 ? 40.232 -29.740 -12.983 1.00 96.81 190 VAL A C 1
ATOM 1496 O O . VAL A 1 190 ? 41.302 -30.111 -13.467 1.00 96.81 190 VAL A O 1
ATOM 1499 N N . HIS A 1 191 ? 39.074 -30.318 -13.282 1.00 97.06 191 HIS A N 1
ATOM 1500 C CA . HIS A 1 191 ? 38.930 -31.359 -14.295 1.00 97.06 191 HIS A CA 1
ATOM 1501 C C . HIS A 1 191 ? 38.339 -30.764 -15.568 1.00 97.06 191 HIS A C 1
ATOM 1503 O O . HIS A 1 191 ? 37.418 -29.953 -15.512 1.00 97.06 191 HIS A O 1
ATOM 1509 N N . ILE A 1 192 ? 38.873 -31.168 -16.716 1.00 96.94 192 ILE A N 1
ATOM 1510 C CA . ILE A 1 192 ? 38.422 -30.701 -18.026 1.00 96.94 192 ILE A CA 1
ATOM 1511 C C . ILE A 1 192 ? 37.965 -31.917 -18.814 1.00 96.94 192 ILE A C 1
ATOM 1513 O O . ILE A 1 192 ? 38.748 -32.844 -19.013 1.00 96.94 192 ILE A O 1
ATOM 1517 N N . TYR A 1 193 ? 36.719 -31.904 -19.261 1.00 95.81 193 TYR A N 1
ATOM 1518 C CA . TYR A 1 193 ? 36.093 -32.992 -20.002 1.00 95.81 193 TYR A CA 1
ATOM 1519 C C . TYR A 1 193 ? 35.691 -32.549 -21.405 1.00 95.81 193 TYR A C 1
ATOM 1521 O O . TYR A 1 193 ? 35.480 -31.362 -21.656 1.00 95.81 193 TYR A O 1
ATOM 1529 N N . ASP A 1 194 ? 35.547 -33.522 -22.302 1.00 92.69 194 ASP A N 1
ATOM 1530 C CA . ASP A 1 194 ? 34.715 -33.368 -23.489 1.00 92.69 194 ASP A CA 1
ATOM 1531 C C . ASP A 1 194 ? 33.335 -33.925 -23.133 1.00 92.69 194 ASP A C 1
ATOM 1533 O O . ASP A 1 194 ? 33.236 -35.077 -22.721 1.00 92.69 194 ASP A O 1
ATOM 1537 N N . VAL A 1 195 ? 32.263 -33.152 -23.274 1.00 91.06 195 VAL A N 1
ATOM 1538 C CA . VAL A 1 195 ? 30.904 -33.610 -22.921 1.00 91.06 195 VAL A CA 1
ATOM 1539 C C . VAL A 1 195 ? 30.447 -34.821 -23.741 1.00 91.06 195 VAL A C 1
ATOM 1541 O O . VAL A 1 195 ? 29.605 -35.593 -23.289 1.00 91.06 195 VAL A O 1
ATOM 1544 N N . ARG A 1 196 ? 31.060 -35.059 -24.909 1.00 89.12 196 ARG A N 1
ATOM 1545 C CA . ARG A 1 196 ? 30.840 -36.264 -25.728 1.00 89.12 196 ARG A CA 1
ATOM 1546 C C . ARG A 1 196 ? 31.565 -37.494 -25.171 1.00 89.12 196 ARG A C 1
ATOM 1548 O O . ARG A 1 196 ? 31.257 -38.616 -25.565 1.00 89.12 196 ARG A O 1
ATOM 1555 N N . LYS A 1 197 ? 32.548 -37.291 -24.287 1.00 90.00 197 LYS A N 1
ATOM 1556 C CA . LYS A 1 197 ? 33.392 -38.323 -23.679 1.00 90.00 197 LYS A CA 1
ATOM 1557 C C . LYS A 1 197 ? 33.722 -37.968 -22.218 1.00 90.00 197 LYS A C 1
ATOM 1559 O O . LYS A 1 197 ? 34.764 -37.397 -21.904 1.00 90.00 197 LYS A O 1
ATOM 1564 N N . MET A 1 198 ? 32.804 -38.343 -21.330 1.00 90.94 198 MET A N 1
ATOM 1565 C CA . MET A 1 198 ? 32.855 -38.040 -19.893 1.00 90.94 198 MET A CA 1
ATOM 1566 C C . MET A 1 198 ? 33.458 -39.163 -19.028 1.00 90.94 198 MET A C 1
ATOM 1568 O O . MET A 1 198 ? 33.620 -38.988 -17.823 1.00 90.94 198 MET A O 1
ATOM 1572 N N . ASP A 1 199 ? 33.799 -40.311 -19.624 1.00 86.69 199 ASP A N 1
ATOM 1573 C CA . ASP A 1 199 ? 34.400 -41.464 -18.932 1.00 86.69 199 ASP A CA 1
ATOM 1574 C C . ASP A 1 199 ? 35.728 -41.111 -18.243 1.00 86.69 199 ASP A C 1
ATOM 1576 O O . ASP A 1 199 ? 36.026 -41.588 -17.149 1.00 86.69 199 ASP A O 1
ATOM 1580 N N . THR A 1 200 ? 36.516 -40.245 -18.878 1.00 89.06 200 THR A N 1
ATOM 1581 C CA . THR A 1 200 ? 37.843 -39.827 -18.441 1.00 89.06 200 THR A CA 1
ATOM 1582 C C . THR A 1 200 ? 38.044 -38.337 -18.716 1.00 89.06 200 THR A C 1
ATOM 1584 O O . THR A 1 200 ? 37.721 -37.863 -19.807 1.00 89.06 200 THR A O 1
ATOM 1587 N N . PRO A 1 201 ? 38.582 -37.565 -17.752 1.00 93.44 201 PRO A N 1
ATOM 1588 C CA . PRO A 1 201 ? 38.900 -36.165 -17.992 1.00 93.44 201 PRO A CA 1
ATOM 1589 C C . PRO A 1 201 ? 39.996 -36.058 -19.052 1.00 93.44 201 PRO A C 1
ATOM 1591 O O . PRO A 1 201 ? 41.021 -36.735 -18.977 1.00 93.44 201 PRO A O 1
ATOM 1594 N N . MET A 1 202 ? 39.803 -35.158 -20.015 1.00 94.94 202 MET A N 1
ATOM 1595 C CA . MET A 1 202 ? 40.828 -34.795 -20.994 1.00 94.94 202 MET A CA 1
ATOM 1596 C C . MET A 1 202 ? 42.085 -34.279 -20.300 1.00 94.94 202 MET A C 1
ATOM 1598 O O . MET A 1 202 ? 43.197 -34.519 -20.765 1.00 94.94 202 MET A O 1
ATOM 1602 N N . GLN A 1 203 ? 41.900 -33.509 -19.223 1.00 94.31 203 GLN A N 1
ATOM 1603 C CA . GLN A 1 203 ? 42.984 -32.942 -18.434 1.00 94.31 203 GLN A CA 1
ATOM 1604 C C . GLN A 1 203 ? 42.584 -32.854 -16.965 1.00 94.31 203 GLN A C 1
ATOM 1606 O O . GLN A 1 203 ? 41.471 -32.442 -16.631 1.00 94.31 203 GLN A O 1
ATOM 1611 N N . ILE A 1 204 ? 43.531 -33.187 -16.095 1.00 95.44 204 ILE A N 1
ATOM 1612 C CA . ILE A 1 204 ? 43.438 -32.977 -14.653 1.00 95.44 204 ILE A CA 1
ATOM 1613 C C . ILE A 1 204 ? 44.484 -31.933 -14.300 1.00 95.44 204 ILE A C 1
ATOM 1615 O O . ILE A 1 204 ? 45.664 -32.088 -14.618 1.00 95.44 204 ILE A O 1
ATOM 1619 N N . ARG A 1 205 ? 44.037 -30.848 -13.679 1.00 93.88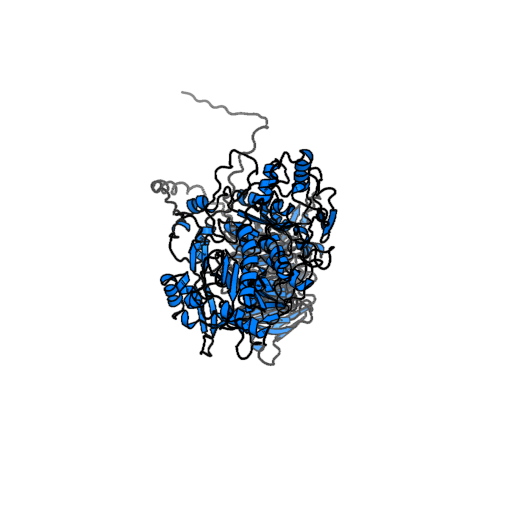 205 ARG A N 1
ATOM 1620 C CA . ARG A 1 205 ? 44.878 -29.719 -13.308 1.00 93.88 205 ARG A CA 1
ATOM 1621 C C . ARG A 1 205 ? 44.676 -29.372 -11.847 1.00 93.88 205 ARG A C 1
ATOM 1623 O O . ARG A 1 205 ? 43.635 -29.635 -11.251 1.00 93.88 205 ARG A O 1
ATOM 1630 N N . GLU A 1 206 ? 45.677 -28.712 -11.299 1.00 91.44 206 GLU A N 1
ATOM 1631 C CA . GLU A 1 206 ? 45.567 -28.004 -10.037 1.00 91.44 206 GLU A CA 1
ATOM 1632 C C . GLU A 1 206 ? 45.487 -26.503 -10.331 1.00 91.44 206 GLU A C 1
ATOM 1634 O O . GLU A 1 206 ? 46.189 -25.994 -11.207 1.00 91.44 206 GLU A O 1
ATOM 1639 N N . SER A 1 207 ? 44.606 -25.793 -9.628 1.00 91.00 207 SER A N 1
ATOM 1640 C CA . SER A 1 207 ? 44.455 -24.348 -9.768 1.00 91.00 207 SER A CA 1
ATOM 1641 C C . SER A 1 207 ? 45.760 -23.637 -9.414 1.00 91.00 207 SER A C 1
ATOM 1643 O O . SER A 1 207 ? 46.380 -23.919 -8.386 1.00 91.00 207 SER A O 1
ATOM 1645 N N . SER A 1 208 ? 46.136 -22.651 -10.228 1.00 89.69 208 SER A N 1
ATOM 1646 C CA . SER A 1 208 ? 47.260 -21.745 -9.961 1.00 89.69 208 SER A CA 1
ATOM 1647 C C . SER A 1 208 ? 47.022 -20.807 -8.769 1.00 89.69 208 SER A C 1
ATOM 1649 O O . SER A 1 208 ? 47.945 -20.122 -8.320 1.00 89.69 208 SER A O 1
ATOM 1651 N N . LEU A 1 209 ? 45.797 -20.775 -8.238 1.00 94.88 209 LEU A N 1
ATOM 1652 C CA . LEU A 1 209 ? 45.431 -20.035 -7.034 1.00 94.88 209 LEU A CA 1
ATOM 1653 C C . LEU A 1 209 ? 45.680 -20.876 -5.779 1.00 94.88 209 LEU A C 1
ATOM 1655 O O . LEU A 1 209 ? 45.567 -22.102 -5.797 1.00 94.88 209 LEU A O 1
ATOM 1659 N N . LYS A 1 210 ? 46.026 -20.213 -4.670 1.00 92.81 210 LYS A N 1
ATOM 1660 C CA . LYS A 1 210 ? 46.431 -20.897 -3.431 1.00 92.81 210 LYS A CA 1
ATOM 1661 C C . LYS A 1 210 ? 45.251 -21.287 -2.551 1.00 92.81 210 LYS A C 1
ATOM 1663 O O . LYS A 1 210 ? 45.377 -22.209 -1.750 1.00 92.81 210 LYS A O 1
ATOM 1668 N N . TYR A 1 211 ? 44.129 -20.589 -2.687 1.00 93.69 211 TYR A N 1
ATOM 1669 C CA . TYR A 1 211 ? 42.945 -20.781 -1.853 1.00 93.69 211 TYR A CA 1
ATOM 1670 C C . TYR A 1 211 ? 41.771 -21.359 -2.644 1.00 93.69 211 TYR A C 1
ATOM 1672 O O . TYR A 1 211 ? 41.850 -21.583 -3.851 1.00 93.69 211 TYR A O 1
ATOM 1680 N N . MET A 1 212 ? 40.679 -21.623 -1.928 1.00 93.50 212 MET A N 1
ATOM 1681 C CA . MET A 1 212 ? 39.461 -22.229 -2.452 1.00 93.50 212 MET A CA 1
ATOM 1682 C C . MET A 1 212 ? 38.948 -21.528 -3.718 1.00 93.50 212 MET A C 1
ATOM 1684 O O . MET A 1 212 ? 38.734 -20.314 -3.712 1.00 93.50 212 MET A O 1
ATOM 1688 N N . THR A 1 213 ? 38.703 -22.313 -4.769 1.00 94.25 213 THR A N 1
ATOM 1689 C CA . THR A 1 213 ? 38.033 -21.872 -5.998 1.00 94.25 213 THR A CA 1
ATOM 1690 C C . THR A 1 213 ? 36.608 -21.417 -5.695 1.00 94.25 213 THR A C 1
ATOM 1692 O O . THR A 1 213 ? 35.851 -22.141 -5.050 1.00 94.25 213 THR A O 1
ATOM 1695 N N . ARG A 1 214 ? 36.238 -20.233 -6.184 1.00 94.25 214 ARG A N 1
ATOM 1696 C CA . ARG A 1 214 ? 34.927 -19.607 -5.963 1.00 94.25 214 ARG A CA 1
ATOM 1697 C C . ARG A 1 214 ? 34.146 -19.382 -7.259 1.00 94.25 214 ARG A C 1
ATOM 1699 O O . ARG A 1 214 ? 32.934 -19.570 -7.255 1.00 94.25 214 ARG A O 1
ATOM 1706 N N . ALA A 1 215 ? 34.830 -19.052 -8.355 1.00 95.69 215 ALA A N 1
ATOM 1707 C CA . ALA A 1 215 ? 34.235 -18.851 -9.677 1.00 95.69 215 ALA A CA 1
ATOM 1708 C C . ALA A 1 215 ? 35.133 -19.440 -10.774 1.00 95.69 215 ALA A C 1
ATOM 1710 O O . ALA A 1 215 ? 36.356 -19.360 -10.678 1.00 95.69 215 ALA A O 1
ATOM 1711 N N . ILE A 1 216 ? 34.531 -20.010 -11.818 1.00 96.69 216 ILE A N 1
ATOM 1712 C CA . ILE A 1 216 ? 35.205 -20.437 -13.052 1.00 96.69 216 ILE A CA 1
ATOM 1713 C C . ILE A 1 216 ? 34.316 -20.021 -14.219 1.00 96.69 216 ILE A C 1
ATOM 1715 O O . ILE A 1 216 ? 33.104 -20.194 -14.135 1.00 96.69 216 ILE A O 1
ATOM 1719 N N . THR A 1 217 ? 34.910 -19.489 -15.285 1.00 96.69 217 THR A N 1
ATOM 1720 C CA . THR A 1 217 ? 34.200 -19.232 -16.543 1.00 96.69 217 THR A CA 1
ATOM 1721 C C . THR A 1 217 ? 35.121 -19.421 -17.746 1.00 96.69 217 THR A C 1
ATOM 1723 O O . THR A 1 217 ? 36.309 -19.091 -17.685 1.00 96.69 217 THR A O 1
ATOM 1726 N N . CYS A 1 218 ? 34.598 -19.990 -18.825 1.00 96.50 218 CYS A N 1
ATOM 1727 C CA . CYS A 1 218 ? 35.333 -20.254 -20.052 1.00 96.50 218 CYS A CA 1
ATOM 1728 C C . CYS A 1 218 ? 35.462 -18.994 -20.916 1.00 96.50 218 CYS A C 1
ATOM 1730 O O . CYS A 1 218 ? 34.573 -18.146 -20.956 1.00 96.50 218 CYS A O 1
ATOM 1732 N N . MET A 1 219 ? 36.576 -18.884 -21.638 1.00 96.19 219 MET A N 1
ATOM 1733 C CA . MET A 1 219 ? 36.754 -17.835 -22.639 1.00 96.19 219 MET A CA 1
ATOM 1734 C C . MET A 1 219 ? 35.806 -18.092 -23.821 1.00 96.19 219 MET A C 1
ATOM 1736 O O . MET A 1 219 ? 35.760 -19.228 -24.299 1.00 96.19 219 MET A O 1
ATOM 1740 N N . PRO A 1 220 ? 35.095 -17.073 -24.343 1.00 92.50 220 PRO A N 1
ATOM 1741 C CA . PRO A 1 220 ? 34.170 -17.246 -25.466 1.00 92.50 220 PRO A CA 1
ATOM 1742 C C . PRO A 1 220 ? 34.824 -17.776 -26.750 1.00 92.50 220 PRO A C 1
ATOM 1744 O O . PRO A 1 220 ? 34.148 -18.374 -27.580 1.00 92.50 220 PRO A O 1
ATOM 1747 N N . ASP A 1 221 ? 36.134 -17.573 -26.916 1.00 91.12 221 ASP A N 1
ATOM 1748 C CA . ASP A 1 221 ? 36.917 -18.061 -28.058 1.00 91.12 221 ASP A CA 1
ATOM 1749 C C . ASP A 1 221 ? 37.339 -19.540 -27.939 1.00 91.12 221 ASP A C 1
ATOM 1751 O O . ASP A 1 221 ? 37.962 -20.084 -28.852 1.00 91.12 221 ASP A O 1
ATOM 1755 N N . GLY A 1 222 ? 37.031 -20.191 -26.812 1.00 91.94 222 GLY A N 1
ATOM 1756 C CA . GLY A 1 222 ? 37.372 -21.585 -26.551 1.00 91.94 222 GLY A CA 1
ATOM 1757 C C . GLY A 1 222 ? 38.864 -21.853 -26.323 1.00 91.94 222 GLY A C 1
ATOM 1758 O O . GLY A 1 222 ? 39.260 -23.019 -26.312 1.00 91.94 222 GLY A O 1
ATOM 1759 N N . GLN A 1 223 ? 39.706 -20.828 -26.133 1.00 93.25 223 GLN A N 1
ATOM 1760 C CA . GLN A 1 223 ? 41.149 -21.012 -25.917 1.00 93.25 223 GLN A CA 1
ATOM 1761 C C . GLN A 1 223 ? 41.499 -21.392 -24.474 1.00 93.25 223 GLN A C 1
ATOM 1763 O O . GLN A 1 223 ? 42.537 -22.016 -24.224 1.00 93.25 223 GLN A O 1
ATOM 1768 N N . GLY A 1 224 ? 40.651 -21.030 -23.513 1.00 95.06 224 GLY A N 1
ATOM 1769 C CA . GLY A 1 224 ? 40.960 -21.174 -22.097 1.00 95.06 224 GLY A CA 1
ATOM 1770 C C . GLY A 1 224 ? 39.802 -20.854 -21.162 1.00 95.06 224 GLY A C 1
ATOM 1771 O O . GLY A 1 224 ? 38.639 -20.840 -21.558 1.00 95.06 224 GLY A O 1
ATOM 1772 N N . TYR A 1 225 ? 40.132 -20.597 -19.899 1.00 96.50 225 TYR A N 1
ATOM 1773 C CA . TYR A 1 225 ? 39.186 -20.228 -18.848 1.00 96.50 225 TYR A CA 1
ATOM 1774 C C . TYR A 1 225 ? 39.835 -19.292 -17.824 1.00 96.50 225 TYR A C 1
ATOM 1776 O O . TYR A 1 225 ? 41.056 -19.271 -17.645 1.00 96.50 225 TYR A O 1
ATOM 1784 N N . ALA A 1 226 ? 39.004 -18.522 -17.130 1.00 97.25 226 ALA A N 1
ATOM 1785 C CA . ALA A 1 226 ? 39.390 -17.758 -15.956 1.00 97.25 226 ALA A CA 1
ATOM 1786 C C . ALA A 1 226 ? 38.882 -18.457 -14.689 1.00 97.25 226 ALA A C 1
ATOM 1788 O O . ALA A 1 226 ? 37.771 -18.986 -14.656 1.00 97.25 226 ALA A O 1
ATOM 1789 N N . CYS A 1 227 ? 39.695 -18.451 -13.638 1.00 96.81 227 CYS A N 1
ATOM 1790 C CA . CYS A 1 227 ? 39.374 -19.030 -12.338 1.00 96.81 227 CYS A CA 1
ATOM 1791 C C . CYS A 1 227 ? 39.596 -17.976 -11.255 1.00 96.81 227 CYS A C 1
ATOM 1793 O O . CYS A 1 227 ? 40.574 -17.237 -11.311 1.00 96.81 227 CYS A O 1
ATOM 1795 N N . ALA A 1 228 ? 38.707 -17.891 -10.270 1.00 96.88 228 ALA A N 1
ATOM 1796 C CA . ALA A 1 228 ? 38.836 -16.979 -9.143 1.00 96.88 228 ALA A CA 1
ATOM 1797 C C . ALA A 1 228 ? 38.761 -17.719 -7.811 1.00 96.88 228 ALA A C 1
ATOM 1799 O O . ALA A 1 228 ? 38.088 -18.747 -7.692 1.00 96.88 228 ALA A O 1
ATOM 1800 N N . SER A 1 229 ? 39.430 -17.177 -6.796 1.00 95.50 229 SER A N 1
ATOM 1801 C CA . SER A 1 229 ? 39.447 -17.743 -5.448 1.00 95.50 229 SER A CA 1
ATOM 1802 C C . SER A 1 229 ? 38.947 -16.755 -4.398 1.00 95.50 229 SER A C 1
ATOM 1804 O O . SER A 1 229 ? 38.786 -15.555 -4.641 1.00 95.50 229 SER A O 1
ATOM 1806 N N . ILE A 1 230 ? 38.740 -17.269 -3.185 1.00 94.50 230 ILE A N 1
ATOM 1807 C CA . ILE A 1 230 ? 38.383 -16.461 -2.011 1.00 94.50 230 ILE A CA 1
ATOM 1808 C C . ILE A 1 230 ? 39.479 -15.471 -1.582 1.00 94.50 230 ILE A C 1
ATOM 1810 O O . ILE A 1 230 ? 39.240 -14.626 -0.732 1.00 94.50 230 ILE A O 1
ATOM 1814 N N . GLU A 1 231 ? 40.678 -15.541 -2.168 1.00 93.94 231 GLU A N 1
ATOM 1815 C CA . GLU A 1 231 ? 41.801 -14.675 -1.802 1.00 93.94 231 GLU A CA 1
ATOM 1816 C C . GLU A 1 231 ? 41.850 -13.370 -2.617 1.00 93.94 231 GLU A C 1
ATOM 1818 O O . GLU A 1 231 ? 42.898 -12.732 -2.678 1.00 93.94 231 GLU A O 1
ATOM 1823 N N . GLY A 1 232 ? 40.792 -12.956 -3.314 1.00 95.06 232 GLY A N 1
ATOM 1824 C CA . GLY A 1 232 ? 40.861 -11.744 -4.142 1.00 95.06 232 GLY A CA 1
ATOM 1825 C C . GLY A 1 232 ? 41.909 -11.883 -5.254 1.00 95.06 232 GLY A C 1
ATOM 1826 O O . GLY A 1 232 ? 42.827 -11.062 -5.390 1.00 95.06 232 GLY A O 1
ATOM 1827 N N . ARG A 1 233 ? 41.863 -13.000 -5.986 1.00 96.31 233 ARG A N 1
ATOM 1828 C CA . ARG A 1 233 ? 42.721 -13.263 -7.147 1.00 96.31 233 ARG A CA 1
ATOM 1829 C C . ARG A 1 233 ? 41.945 -13.947 -8.253 1.00 96.31 233 ARG A C 1
ATOM 1831 O O . ARG A 1 233 ? 41.043 -14.739 -7.989 1.00 96.31 233 ARG A O 1
ATOM 1838 N N . VAL A 1 234 ? 42.383 -13.673 -9.475 1.00 97.75 234 VAL A N 1
ATOM 1839 C CA . VAL A 1 234 ? 41.943 -14.358 -10.687 1.00 97.75 234 VAL A CA 1
ATOM 1840 C C . VAL A 1 234 ? 43.168 -14.914 -11.403 1.00 97.75 234 VAL A C 1
ATOM 1842 O O . VAL A 1 234 ? 44.202 -14.242 -11.480 1.00 97.75 234 VAL A O 1
ATOM 1845 N N . SER A 1 235 ? 43.059 -16.136 -11.912 1.00 96.94 235 SER A N 1
ATOM 1846 C CA . SER A 1 235 ? 43.995 -16.734 -12.854 1.00 96.94 235 SER A CA 1
ATOM 1847 C C . SER A 1 235 ? 43.369 -16.888 -14.232 1.00 96.94 235 SER A C 1
ATOM 1849 O O . SER A 1 235 ? 42.161 -17.076 -14.371 1.00 96.94 235 SER A O 1
ATOM 1851 N N . VAL A 1 236 ? 44.215 -16.775 -15.251 1.00 96.69 236 VAL A N 1
ATOM 1852 C CA . VAL A 1 236 ? 43.876 -16.949 -16.661 1.00 96.69 236 VAL A CA 1
ATOM 1853 C C . VAL A 1 236 ? 44.668 -18.149 -17.167 1.00 96.69 236 VAL A C 1
ATOM 1855 O O . VAL A 1 236 ? 45.901 -18.127 -17.154 1.00 96.69 236 VAL A O 1
ATOM 1858 N N . GLU A 1 237 ? 43.953 -19.190 -17.579 1.00 95.38 237 GLU A N 1
ATOM 1859 C CA . GLU A 1 237 ? 44.485 -20.498 -17.961 1.00 95.38 237 GLU A CA 1
ATOM 1860 C C . GLU A 1 237 ? 44.066 -20.841 -19.394 1.00 95.38 237 GLU A C 1
ATOM 1862 O O . GLU A 1 237 ? 43.000 -20.436 -19.847 1.00 95.38 237 GLU A O 1
ATOM 1867 N N . TYR A 1 238 ? 44.879 -21.628 -20.099 1.00 95.00 238 TYR A N 1
ATOM 1868 C CA . TYR A 1 238 ? 44.636 -22.015 -21.496 1.00 95.00 238 TYR A CA 1
ATOM 1869 C C . TYR A 1 238 ? 44.552 -23.531 -21.643 1.00 95.00 238 TYR A C 1
ATOM 1871 O O . TYR A 1 238 ? 45.260 -24.253 -20.936 1.00 95.00 238 TYR A O 1
ATOM 1879 N N . PHE A 1 239 ? 43.706 -24.028 -22.546 1.00 94.81 239 PHE A N 1
ATOM 1880 C CA . PHE A 1 239 ? 43.483 -25.464 -22.739 1.00 94.81 239 PHE A CA 1
ATOM 1881 C C . PHE A 1 239 ? 44.636 -26.173 -23.448 1.00 94.81 239 PHE A C 1
ATOM 1883 O O . PHE A 1 239 ? 44.926 -27.318 -23.105 1.00 94.81 239 PHE A O 1
ATOM 1890 N N . ASP A 1 240 ? 45.292 -25.513 -24.403 1.00 92.94 240 ASP A N 1
ATOM 1891 C CA . ASP A 1 240 ? 46.413 -26.088 -25.151 1.00 92.94 240 ASP A CA 1
ATOM 1892 C C . ASP A 1 240 ? 47.595 -26.388 -24.208 1.00 92.94 240 ASP A C 1
ATOM 1894 O O . ASP A 1 240 ? 48.115 -25.457 -23.586 1.00 92.94 240 ASP A O 1
ATOM 1898 N N . PRO A 1 241 ? 48.023 -27.657 -24.066 1.00 90.44 241 PRO A N 1
ATOM 1899 C CA . PRO A 1 241 ? 49.115 -28.038 -23.175 1.00 90.44 241 PRO A CA 1
ATOM 1900 C C . PRO A 1 241 ? 50.512 -27.664 -23.702 1.00 90.44 241 PRO A C 1
ATOM 1902 O O . PRO A 1 241 ? 51.493 -27.919 -23.001 1.00 90.44 241 PRO A O 1
ATOM 1905 N N . SER A 1 242 ? 50.637 -27.089 -24.905 1.00 92.31 242 SER A N 1
ATOM 1906 C CA . SER A 1 242 ? 51.926 -26.698 -25.481 1.00 92.31 242 SER A CA 1
ATOM 1907 C C . SER A 1 242 ? 52.700 -25.743 -24.550 1.00 92.31 242 SER A C 1
ATOM 1909 O O . SER A 1 242 ? 52.114 -24.807 -23.992 1.00 92.31 242 SER A O 1
ATOM 1911 N N . PRO A 1 243 ? 54.026 -25.927 -24.359 1.00 90.81 243 PRO A N 1
ATOM 1912 C CA . PRO A 1 243 ? 54.817 -25.075 -23.464 1.00 90.81 243 PRO A CA 1
ATOM 1913 C C . PRO A 1 243 ? 54.711 -23.578 -23.791 1.00 90.81 243 PRO A C 1
ATOM 1915 O O . PRO A 1 243 ? 54.680 -22.735 -22.894 1.00 90.81 243 PRO A O 1
ATOM 1918 N N . GLU A 1 244 ? 54.602 -23.254 -25.078 1.00 91.81 244 GLU A N 1
ATOM 1919 C CA . GLU A 1 244 ? 54.455 -21.894 -25.598 1.00 91.81 244 GLU A CA 1
ATOM 1920 C C . GLU A 1 244 ? 53.164 -21.230 -25.107 1.00 91.81 244 GLU A C 1
ATOM 1922 O O . GLU A 1 244 ? 53.204 -20.105 -24.603 1.00 91.81 244 GLU A O 1
ATOM 1927 N N . VAL A 1 245 ? 52.023 -21.923 -25.185 1.00 90.06 245 VAL A N 1
ATOM 1928 C CA . VAL A 1 245 ? 50.737 -21.396 -24.708 1.00 90.06 245 VAL A CA 1
ATOM 1929 C C . VAL A 1 245 ? 50.664 -21.423 -23.182 1.00 90.06 245 VAL A C 1
ATOM 1931 O O . VAL A 1 245 ? 50.225 -20.447 -22.572 1.00 90.06 245 VAL A O 1
ATOM 1934 N N . GLN A 1 246 ? 51.178 -22.474 -22.541 1.00 90.50 246 GLN A N 1
ATOM 1935 C CA . GLN A 1 246 ? 51.209 -22.576 -21.080 1.00 90.50 246 GLN A CA 1
ATOM 1936 C C . GLN A 1 246 ? 52.068 -21.487 -20.423 1.00 90.50 246 GLN A C 1
ATOM 1938 O O . GLN A 1 246 ? 51.751 -21.051 -19.318 1.00 90.50 246 GLN A O 1
ATOM 1943 N N . SER A 1 247 ? 53.096 -20.966 -21.103 1.00 88.94 247 SER A N 1
ATOM 1944 C CA . SER A 1 247 ? 53.884 -19.820 -20.619 1.00 88.94 247 SER A CA 1
ATOM 1945 C C . SER A 1 247 ? 53.071 -18.522 -20.482 1.00 88.94 247 SER A C 1
ATOM 1947 O O . SER A 1 247 ? 53.458 -17.618 -19.738 1.00 88.94 247 SER A O 1
ATOM 1949 N N . LYS A 1 248 ? 51.921 -18.424 -21.169 1.00 89.69 248 LYS A N 1
ATOM 1950 C CA . LYS A 1 248 ? 51.045 -17.245 -21.139 1.00 89.69 248 LYS A CA 1
ATOM 1951 C C . LYS A 1 248 ? 50.149 -17.199 -19.904 1.00 89.69 248 LYS A C 1
ATOM 1953 O O . LYS A 1 248 ? 49.602 -16.127 -19.630 1.00 89.69 248 LYS A O 1
ATOM 1958 N N . ARG A 1 249 ? 49.991 -18.311 -19.170 1.00 91.75 249 ARG A N 1
ATOM 1959 C CA . ARG A 1 249 ? 49.166 -18.374 -17.953 1.00 91.75 249 ARG A CA 1
ATOM 1960 C C . ARG A 1 249 ? 49.681 -17.398 -16.902 1.00 91.75 249 ARG A C 1
ATOM 1962 O O . ARG A 1 249 ? 50.888 -17.216 -16.738 1.00 91.75 249 ARG A O 1
ATOM 1969 N N . TYR A 1 250 ? 48.776 -16.760 -16.177 1.00 94.56 250 TYR A N 1
ATOM 1970 C CA . TYR A 1 250 ? 49.157 -15.847 -15.104 1.00 94.56 250 TYR A CA 1
ATOM 1971 C C . TYR A 1 250 ? 48.013 -15.661 -14.113 1.00 94.56 250 TYR A C 1
ATOM 1973 O O . TYR A 1 250 ? 46.851 -15.907 -14.427 1.00 94.56 250 TYR A O 1
ATOM 1981 N N . ALA A 1 251 ? 48.353 -15.195 -12.915 1.00 94.94 251 ALA A N 1
ATOM 1982 C CA . ALA A 1 251 ? 47.391 -14.825 -11.890 1.00 94.94 251 ALA A CA 1
ATOM 1983 C C . ALA A 1 251 ? 47.682 -13.417 -11.380 1.00 94.94 251 ALA A C 1
ATOM 1985 O O . ALA A 1 251 ? 48.837 -12.990 -11.307 1.00 94.94 251 ALA A O 1
ATOM 1986 N N . PHE A 1 252 ? 46.639 -12.692 -10.998 1.00 95.31 252 PHE A N 1
ATOM 1987 C CA . PHE A 1 252 ? 46.755 -11.313 -10.540 1.00 95.31 252 PHE A CA 1
ATOM 1988 C C . PHE A 1 252 ? 45.828 -11.037 -9.353 1.00 95.31 252 PHE A C 1
ATOM 1990 O O . PHE A 1 252 ? 44.903 -11.794 -9.067 1.00 95.31 252 PHE A O 1
ATOM 1997 N N . LYS A 1 253 ? 46.142 -9.972 -8.610 1.00 94.56 253 LYS A N 1
ATOM 1998 C CA . LYS A 1 253 ? 45.385 -9.508 -7.441 1.00 94.56 253 LYS A CA 1
ATOM 1999 C C . LYS A 1 253 ? 44.201 -8.637 -7.883 1.00 94.56 253 LYS A C 1
ATOM 2001 O O . LYS A 1 253 ? 44.374 -7.763 -8.728 1.00 94.56 253 LYS A O 1
ATOM 2006 N N . CYS A 1 254 ? 43.041 -8.821 -7.263 1.00 92.81 254 CYS A N 1
ATOM 2007 C CA . CYS A 1 254 ? 41.819 -8.039 -7.484 1.00 92.81 254 CYS A CA 1
ATOM 2008 C C . CYS A 1 254 ? 40.976 -8.002 -6.199 1.00 92.81 254 CYS A C 1
ATOM 2010 O O . CYS A 1 254 ? 41.195 -8.827 -5.323 1.00 92.81 254 CYS A O 1
ATOM 2012 N N . HIS A 1 255 ? 40.027 -7.066 -6.070 1.00 94.44 255 HIS A N 1
ATOM 2013 C CA . HIS A 1 255 ? 39.159 -6.955 -4.878 1.00 94.44 255 HIS A CA 1
ATOM 2014 C C . HIS A 1 255 ? 39.952 -6.950 -3.556 1.00 94.44 255 HIS A C 1
ATOM 2016 O O . HIS A 1 255 ? 39.722 -7.738 -2.642 1.00 94.44 255 HIS A O 1
ATOM 2022 N N . ARG A 1 256 ? 40.968 -6.082 -3.502 1.00 91.69 256 ARG A N 1
ATOM 2023 C CA . ARG A 1 256 ? 41.870 -5.877 -2.362 1.00 91.69 256 ARG A CA 1
ATOM 2024 C C . ARG A 1 256 ? 42.070 -4.386 -2.155 1.00 91.69 256 ARG A C 1
ATOM 2026 O O . ARG A 1 256 ? 42.108 -3.637 -3.135 1.00 91.69 256 ARG A O 1
ATOM 2033 N N . ARG A 1 257 ? 42.214 -3.960 -0.904 1.00 87.88 257 ARG A N 1
ATOM 2034 C CA . ARG A 1 257 ? 42.491 -2.566 -0.537 1.00 87.88 257 ARG A CA 1
ATOM 2035 C C . ARG A 1 257 ? 43.440 -2.525 0.654 1.00 87.88 257 ARG A C 1
ATOM 2037 O O . ARG A 1 257 ? 43.369 -3.436 1.469 1.00 87.88 257 ARG A O 1
ATOM 2044 N N . PRO A 1 258 ? 44.267 -1.480 0.794 1.00 87.00 258 PRO A N 1
ATOM 2045 C CA . PRO A 1 258 ? 45.032 -1.278 2.017 1.00 87.00 258 PRO A CA 1
ATOM 2046 C C . PRO A 1 258 ? 44.097 -1.251 3.228 1.00 87.00 258 PRO A C 1
ATOM 2048 O O . PRO A 1 258 ? 43.037 -0.620 3.181 1.00 87.00 258 PRO A O 1
ATOM 2051 N N . SER A 1 259 ? 44.482 -1.952 4.287 1.00 81.62 259 SER A N 1
ATOM 2052 C CA . SER A 1 259 ? 43.764 -1.970 5.552 1.00 81.62 259 SER A CA 1
ATOM 2053 C C . SER A 1 259 ? 43.750 -0.559 6.148 1.00 81.62 259 SER A C 1
ATOM 2055 O O . SER A 1 259 ? 44.794 0.096 6.197 1.00 81.62 259 SER A O 1
ATOM 2057 N N . PRO A 1 260 ? 42.590 -0.064 6.611 1.00 75.81 260 PRO A N 1
ATOM 2058 C CA . PRO A 1 260 ? 42.512 1.235 7.269 1.00 75.81 260 PRO A CA 1
ATOM 2059 C C . PRO A 1 260 ? 43.142 1.225 8.672 1.00 75.81 260 PRO A C 1
ATOM 2061 O O . PRO A 1 260 ? 43.430 2.293 9.206 1.00 75.81 260 PRO A O 1
ATOM 2064 N N . THR A 1 261 ? 43.348 0.048 9.273 1.00 78.69 261 THR A N 1
ATOM 2065 C CA . THR A 1 261 ? 43.825 -0.108 10.658 1.00 78.69 261 THR A CA 1
ATOM 2066 C C . THR A 1 261 ? 45.273 -0.577 10.759 1.00 78.69 261 THR A C 1
ATOM 2068 O O . THR A 1 261 ? 45.914 -0.342 11.780 1.00 78.69 261 THR A O 1
ATOM 2071 N N . GLU A 1 262 ? 45.809 -1.215 9.717 1.00 82.75 262 GLU A N 1
ATOM 2072 C CA . GLU A 1 262 ? 47.144 -1.813 9.727 1.00 82.75 262 GLU A CA 1
ATOM 2073 C C . GLU A 1 262 ? 47.964 -1.350 8.524 1.00 82.75 262 GLU A C 1
ATOM 2075 O O . GLU A 1 262 ? 47.561 -1.484 7.367 1.00 82.75 262 GLU A O 1
ATOM 2080 N N . LYS A 1 263 ? 49.150 -0.804 8.801 1.00 78.50 263 LYS A N 1
ATOM 2081 C CA . LYS A 1 263 ? 50.081 -0.364 7.763 1.00 78.50 263 LYS A CA 1
ATOM 2082 C C . LYS A 1 263 ? 50.658 -1.586 7.039 1.00 78.50 263 LYS A C 1
ATOM 2084 O O . LYS A 1 263 ? 51.047 -2.552 7.684 1.00 78.50 263 LYS A O 1
ATOM 2089 N N . ASP A 1 264 ? 50.722 -1.518 5.711 1.00 79.88 264 ASP A N 1
ATOM 2090 C CA . ASP A 1 264 ? 51.265 -2.565 4.827 1.00 79.88 264 ASP A CA 1
ATOM 2091 C C . ASP A 1 264 ? 50.493 -3.904 4.817 1.00 79.88 264 ASP A C 1
ATOM 2093 O O . ASP A 1 264 ? 50.994 -4.914 4.317 1.00 79.88 264 ASP A O 1
ATOM 2097 N N . VAL A 1 265 ? 49.242 -3.912 5.294 1.00 88.81 265 VAL A N 1
ATOM 2098 C CA . VAL A 1 265 ? 48.333 -5.067 5.221 1.00 88.81 265 VAL A CA 1
ATOM 2099 C C . VAL A 1 265 ? 47.200 -4.763 4.245 1.00 88.81 265 VAL A C 1
ATOM 2101 O O . VAL A 1 265 ? 46.546 -3.734 4.360 1.00 88.81 265 VAL A O 1
ATOM 2104 N N . ASP A 1 266 ? 46.947 -5.647 3.276 1.00 87.00 266 ASP A N 1
ATOM 2105 C CA . ASP A 1 266 ? 45.773 -5.552 2.398 1.00 87.00 266 ASP A CA 1
ATOM 2106 C C . ASP A 1 266 ? 44.575 -6.234 3.077 1.00 87.00 266 ASP A C 1
ATOM 2108 O O . ASP A 1 266 ? 44.648 -7.417 3.409 1.00 87.00 266 ASP A O 1
ATOM 2112 N N . GLN A 1 267 ? 43.442 -5.543 3.188 1.00 90.06 267 GLN A N 1
ATOM 2113 C CA . GLN A 1 267 ? 42.147 -6.192 3.353 1.00 90.06 267 GLN A CA 1
ATOM 2114 C C . GLN A 1 267 ? 41.767 -6.883 2.033 1.00 90.06 267 GLN A C 1
ATOM 2116 O O . GLN A 1 267 ? 41.876 -6.306 0.943 1.00 90.06 267 GLN A O 1
ATOM 2121 N N . VAL A 1 268 ? 41.375 -8.154 2.126 1.00 92.81 268 VAL A N 1
ATOM 2122 C CA . VAL A 1 268 ? 41.161 -9.049 0.983 1.00 92.81 268 VAL A CA 1
ATOM 2123 C C . VAL A 1 268 ? 39.724 -9.542 0.988 1.00 92.81 268 VAL A C 1
ATOM 2125 O O . VAL A 1 268 ? 39.253 -10.024 2.013 1.00 92.81 268 VAL A O 1
ATOM 2128 N N . TRP A 1 269 ? 39.061 -9.472 -0.164 1.00 94.56 269 TRP A N 1
ATOM 2129 C CA . TRP A 1 269 ? 37.708 -9.988 -0.345 1.00 94.56 269 TRP A CA 1
ATOM 2130 C C . TRP A 1 269 ? 37.676 -11.129 -1.357 1.00 94.56 269 TRP A C 1
ATOM 2132 O O . TRP A 1 269 ? 38.501 -11.202 -2.273 1.00 94.56 269 TRP A O 1
ATOM 2142 N N . SER A 1 270 ? 36.696 -12.014 -1.201 1.00 95.19 270 SER A N 1
ATOM 2143 C CA . SER A 1 270 ? 36.439 -13.110 -2.128 1.00 95.19 270 SER A CA 1
ATOM 2144 C C . SER A 1 270 ? 35.955 -12.585 -3.488 1.00 95.19 270 SER A C 1
ATOM 2146 O O . SER A 1 270 ? 35.295 -11.547 -3.584 1.00 95.19 270 SER A O 1
ATOM 2148 N N . VAL A 1 271 ? 36.321 -13.289 -4.566 1.00 97.62 271 VAL A N 1
ATOM 2149 C CA . VAL A 1 271 ? 35.806 -13.023 -5.920 1.00 97.62 271 VAL A CA 1
ATOM 2150 C C . VAL A 1 271 ? 34.687 -14.018 -6.198 1.00 97.62 271 VAL A C 1
ATOM 2152 O O . VAL A 1 271 ? 34.945 -15.204 -6.400 1.00 97.62 271 VAL A O 1
ATOM 2155 N N . ASN A 1 272 ? 33.447 -13.546 -6.174 1.00 96.88 272 ASN A N 1
ATOM 2156 C CA . ASN A 1 272 ? 32.264 -14.405 -6.175 1.00 96.88 272 ASN A CA 1
ATOM 2157 C C . ASN A 1 272 ? 31.807 -14.810 -7.572 1.00 96.88 272 ASN A C 1
ATOM 2159 O O . ASN A 1 272 ? 31.308 -15.918 -7.749 1.00 96.88 272 ASN A O 1
ATOM 2163 N N . SER A 1 273 ? 31.995 -13.930 -8.557 1.00 97.31 273 SER A N 1
ATOM 2164 C CA . SER A 1 273 ? 31.525 -14.164 -9.919 1.00 97.31 273 SER A CA 1
ATOM 2165 C C . SER A 1 273 ? 32.494 -13.622 -10.959 1.00 97.31 273 SER A C 1
ATOM 2167 O O . SER A 1 273 ? 33.128 -12.582 -10.767 1.00 97.31 273 SER A O 1
ATOM 2169 N N . LEU A 1 274 ? 32.562 -14.323 -12.087 1.00 98.06 274 LEU A N 1
ATOM 2170 C CA . LEU A 1 274 ? 33.269 -13.921 -13.295 1.00 98.06 274 LEU A CA 1
ATOM 2171 C C . LEU A 1 274 ? 32.304 -13.996 -14.480 1.00 98.06 274 LEU A C 1
ATOM 2173 O O . LEU A 1 274 ? 31.478 -14.903 -14.525 1.00 98.06 274 LEU A O 1
ATOM 2177 N N . ALA A 1 275 ? 32.424 -13.074 -15.432 1.00 97.44 275 ALA A N 1
ATOM 2178 C CA . ALA A 1 275 ? 31.667 -13.123 -16.681 1.00 97.44 275 ALA A CA 1
ATOM 2179 C C . ALA A 1 275 ? 32.500 -12.551 -17.833 1.00 97.44 275 ALA A C 1
ATOM 2181 O O . ALA A 1 275 ? 32.954 -11.408 -17.754 1.00 97.44 275 ALA A O 1
ATOM 2182 N N . PHE A 1 276 ? 32.702 -13.323 -18.901 1.00 97.06 276 PHE A N 1
ATOM 2183 C CA . PHE A 1 276 ? 33.326 -12.815 -20.123 1.00 97.06 276 PHE A CA 1
ATOM 2184 C C . PHE A 1 276 ? 32.338 -11.992 -20.949 1.00 97.06 276 PHE A C 1
ATOM 2186 O O . PHE A 1 276 ? 31.164 -12.331 -21.083 1.00 97.06 276 PHE A O 1
ATOM 2193 N N . HIS A 1 277 ? 32.839 -10.910 -21.532 1.00 96.06 277 HIS A N 1
ATOM 2194 C CA . HIS A 1 277 ? 32.112 -10.113 -22.496 1.00 96.06 277 HIS A CA 1
ATOM 2195 C C . HIS A 1 277 ? 32.048 -10.873 -23.832 1.00 96.06 277 HIS A C 1
ATOM 2197 O O . HIS A 1 277 ? 33.101 -11.166 -24.407 1.00 96.06 277 HIS A O 1
ATOM 2203 N N . PRO A 1 278 ? 30.850 -11.128 -24.391 1.00 91.50 278 PRO A N 1
ATOM 2204 C CA . PRO A 1 278 ? 30.688 -12.037 -25.529 1.00 91.50 278 PRO A CA 1
ATOM 2205 C C . PRO A 1 278 ? 31.347 -11.535 -26.822 1.00 91.50 278 PRO A C 1
ATOM 2207 O O . PRO A 1 278 ? 31.772 -12.339 -27.641 1.00 91.50 278 PRO A O 1
ATOM 2210 N N . VAL A 1 279 ? 31.458 -10.211 -27.002 1.00 90.69 279 VAL A N 1
ATOM 2211 C CA . VAL A 1 279 ? 32.051 -9.604 -28.213 1.00 90.69 279 VAL A CA 1
ATOM 2212 C C . VAL A 1 279 ? 33.557 -9.320 -2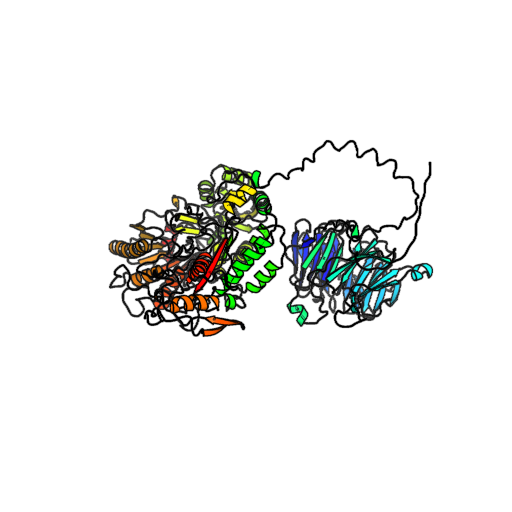8.101 1.00 90.69 279 VAL A C 1
ATOM 2214 O O . VAL A 1 279 ? 34.298 -9.594 -29.037 1.00 90.69 279 VAL A O 1
ATOM 2217 N N . TYR A 1 280 ? 34.031 -8.728 -26.996 1.00 90.44 280 TYR A N 1
ATOM 2218 C CA . TYR A 1 280 ? 35.401 -8.197 -26.904 1.00 90.44 280 TYR A CA 1
ATOM 2219 C C . TYR A 1 280 ? 36.417 -9.147 -26.261 1.00 90.44 280 TYR A C 1
ATOM 2221 O O . TYR A 1 280 ? 37.602 -8.824 -26.251 1.00 90.44 280 TYR A O 1
ATOM 2229 N N . GLY A 1 281 ? 35.982 -10.264 -25.669 1.00 89.50 281 GLY A N 1
ATOM 2230 C CA . GLY A 1 281 ? 36.868 -11.197 -24.958 1.00 89.50 281 GLY A CA 1
ATOM 2231 C C . GLY A 1 281 ? 37.440 -10.662 -23.635 1.00 89.50 281 GLY A C 1
ATOM 2232 O O . GLY A 1 281 ? 38.129 -11.380 -22.920 1.00 89.50 281 GLY A O 1
ATOM 2233 N N . THR A 1 282 ? 37.137 -9.420 -23.255 1.00 95.25 282 THR A N 1
ATOM 2234 C CA . THR A 1 282 ? 37.386 -8.881 -21.908 1.00 95.25 282 THR A CA 1
ATOM 2235 C C . THR A 1 282 ? 36.458 -9.550 -20.892 1.00 95.25 282 THR A C 1
ATOM 2237 O O . THR A 1 282 ? 35.499 -10.218 -21.270 1.00 95.25 282 THR A O 1
ATOM 2240 N N . PHE A 1 283 ? 36.711 -9.405 -19.590 1.00 96.94 283 PHE A N 1
ATOM 2241 C CA . PHE A 1 283 ? 35.842 -10.009 -18.573 1.00 96.94 283 PHE A CA 1
ATOM 2242 C C . PHE A 1 283 ? 35.631 -9.122 -17.352 1.00 96.94 283 PHE A C 1
ATOM 2244 O O . PHE A 1 283 ? 36.445 -8.255 -17.039 1.00 96.94 283 PHE A O 1
ATOM 2251 N N . ALA A 1 284 ? 34.527 -9.357 -16.651 1.00 97.81 284 ALA A N 1
ATOM 2252 C CA . ALA A 1 284 ? 34.174 -8.714 -15.398 1.00 97.81 284 ALA A CA 1
ATOM 2253 C C . ALA A 1 284 ? 34.418 -9.662 -14.216 1.00 97.81 284 ALA A C 1
ATOM 2255 O O . ALA A 1 284 ? 34.133 -10.857 -14.306 1.00 97.81 284 ALA A O 1
ATOM 2256 N N . SER A 1 285 ? 34.910 -9.125 -13.100 1.00 98.12 285 SER A N 1
ATOM 2257 C CA . SER A 1 285 ? 34.982 -9.811 -11.809 1.00 98.12 285 SER A CA 1
ATOM 2258 C C . SER A 1 285 ? 34.174 -9.059 -10.757 1.00 98.12 285 SER A C 1
ATOM 2260 O O . SER A 1 285 ? 34.315 -7.842 -10.627 1.00 98.12 285 SER A O 1
ATOM 2262 N N . GLY A 1 286 ? 33.334 -9.779 -10.017 1.00 97.75 286 GLY A N 1
ATOM 2263 C CA . GLY A 1 286 ? 32.522 -9.258 -8.919 1.00 97.75 286 GLY A CA 1
ATOM 2264 C C . GLY A 1 286 ? 33.030 -9.791 -7.587 1.00 97.75 286 GLY A C 1
ATOM 2265 O O . GLY A 1 286 ? 33.247 -10.998 -7.456 1.00 97.75 286 GLY A O 1
ATOM 2266 N N . GLY A 1 287 ? 33.245 -8.905 -6.617 1.00 96.44 287 GLY A N 1
ATOM 2267 C CA . GLY A 1 287 ? 33.800 -9.274 -5.316 1.00 96.44 287 GLY A CA 1
ATOM 2268 C C . GLY A 1 287 ? 32.921 -8.895 -4.133 1.00 96.44 287 GLY A C 1
ATOM 2269 O O . GLY A 1 287 ? 32.035 -8.041 -4.232 1.00 96.44 287 GLY A O 1
ATOM 22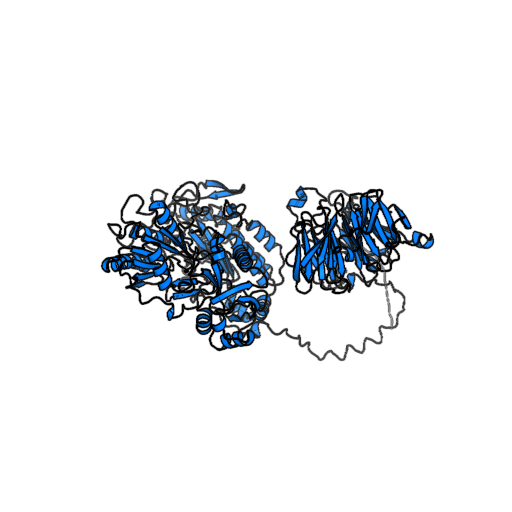70 N N . SER A 1 288 ? 33.227 -9.488 -2.978 1.00 94.62 288 SER A N 1
ATOM 2271 C CA . SER A 1 288 ? 32.592 -9.128 -1.702 1.00 94.62 288 SER A CA 1
ATOM 2272 C C . SER A 1 288 ? 32.955 -7.728 -1.200 1.00 94.62 288 SER A C 1
ATOM 2274 O O . SER A 1 288 ? 32.325 -7.213 -0.283 1.00 94.62 288 SER A O 1
ATOM 2276 N N . ASP A 1 289 ? 33.906 -7.051 -1.853 1.00 92.94 289 ASP A N 1
ATOM 2277 C CA . ASP A 1 289 ? 34.149 -5.619 -1.653 1.00 92.94 289 ASP A CA 1
ATOM 2278 C C . ASP A 1 289 ? 33.037 -4.732 -2.253 1.00 92.94 289 ASP A C 1
ATOM 2280 O O . ASP A 1 289 ? 33.097 -3.503 -2.148 1.00 92.94 289 ASP A O 1
ATOM 2284 N N . GLY A 1 290 ? 32.031 -5.350 -2.881 1.00 93.38 290 GLY A N 1
ATOM 2285 C CA . GLY A 1 290 ? 30.886 -4.703 -3.506 1.00 93.38 290 GLY A CA 1
ATOM 2286 C C . GLY A 1 290 ? 31.236 -4.007 -4.816 1.00 93.38 290 GLY A C 1
ATOM 2287 O O . GLY A 1 290 ? 30.502 -3.129 -5.240 1.00 93.38 290 GLY A O 1
ATOM 2288 N N . THR A 1 291 ? 32.364 -4.318 -5.461 1.00 95.50 291 THR A N 1
ATOM 2289 C CA . THR A 1 291 ? 32.731 -3.688 -6.740 1.00 95.50 291 THR A CA 1
ATOM 2290 C C . THR A 1 291 ? 32.772 -4.684 -7.888 1.00 95.50 291 THR A C 1
ATOM 2292 O O . THR A 1 291 ? 33.007 -5.877 -7.689 1.00 95.50 291 THR A O 1
ATOM 2295 N N . VAL A 1 292 ? 32.586 -4.172 -9.107 1.00 97.19 292 VAL A N 1
ATOM 2296 C CA . VAL A 1 292 ? 32.852 -4.892 -10.352 1.00 97.19 292 VAL A CA 1
ATOM 2297 C C . VAL A 1 292 ? 34.105 -4.307 -10.998 1.00 97.19 292 VAL A C 1
ATOM 2299 O O . VAL A 1 292 ? 34.232 -3.092 -11.162 1.00 97.19 292 VAL A O 1
ATOM 2302 N N . CYS A 1 293 ? 35.056 -5.163 -11.360 1.00 96.50 293 CYS A N 1
ATOM 2303 C CA . CYS A 1 293 ? 36.250 -4.778 -12.108 1.00 96.50 293 CYS A CA 1
ATOM 2304 C C . CYS A 1 293 ? 36.203 -5.380 -13.514 1.00 96.50 293 CYS A C 1
ATOM 2306 O O . CYS A 1 293 ? 36.005 -6.582 -13.657 1.00 96.50 293 CYS A O 1
ATOM 2308 N N . PHE A 1 294 ? 36.436 -4.560 -14.536 1.00 96.81 294 PHE A N 1
ATOM 2309 C CA . PHE A 1 294 ? 36.574 -4.994 -15.924 1.00 96.81 294 PHE A CA 1
ATOM 2310 C C . PHE A 1 294 ? 38.049 -5.159 -16.284 1.00 96.81 294 PHE A C 1
ATOM 2312 O O . PHE A 1 294 ? 38.876 -4.290 -15.983 1.00 96.81 294 PHE A O 1
ATOM 2319 N N . TRP A 1 295 ? 38.375 -6.261 -16.946 1.00 96.00 295 TRP A N 1
ATOM 2320 C CA . TRP A 1 295 ? 39.735 -6.703 -17.214 1.00 96.00 295 TRP A CA 1
ATOM 2321 C C . TRP A 1 295 ? 39.927 -7.060 -18.672 1.00 96.00 295 TRP A C 1
ATOM 2323 O O . TRP A 1 295 ? 39.074 -7.664 -19.319 1.00 96.00 295 TRP A O 1
ATOM 2333 N N . ASP A 1 296 ? 41.121 -6.755 -19.142 1.00 93.81 296 ASP A N 1
ATOM 2334 C CA . ASP A 1 296 ? 41.640 -7.223 -20.404 1.00 93.81 296 ASP A CA 1
ATOM 2335 C C . ASP A 1 296 ? 42.729 -8.254 -20.129 1.00 93.81 296 ASP A C 1
ATOM 2337 O O . ASP A 1 296 ? 43.822 -7.919 -19.654 1.00 93.81 296 ASP A O 1
ATOM 2341 N N . HIS A 1 297 ? 42.407 -9.522 -20.390 1.00 89.75 297 HIS A N 1
ATOM 2342 C CA . HIS A 1 297 ? 43.324 -10.624 -20.117 1.00 89.75 297 HIS A CA 1
ATOM 2343 C C . HIS A 1 297 ? 44.491 -10.697 -21.112 1.00 89.75 297 HIS A C 1
ATOM 2345 O O . HIS A 1 297 ? 45.546 -11.243 -20.788 1.00 89.75 297 HIS A O 1
ATOM 2351 N N . THR A 1 298 ? 44.333 -10.110 -22.300 1.00 88.19 298 THR A N 1
ATOM 2352 C CA . THR A 1 298 ? 45.376 -10.086 -23.329 1.00 88.19 298 THR A CA 1
ATOM 2353 C C . THR A 1 298 ? 46.388 -8.987 -23.020 1.00 88.19 298 THR A C 1
ATOM 2355 O O . THR A 1 298 ? 47.593 -9.239 -22.987 1.00 88.19 298 THR A O 1
ATOM 2358 N N . ALA A 1 299 ? 45.912 -7.780 -22.691 1.00 89.00 299 ALA A N 1
ATOM 2359 C CA . ALA A 1 299 ? 46.774 -6.668 -22.280 1.00 89.00 299 ALA A CA 1
ATOM 2360 C C . ALA A 1 299 ? 47.257 -6.763 -20.821 1.00 89.00 299 ALA A C 1
ATOM 2362 O O . ALA A 1 299 ? 48.110 -5.974 -20.409 1.00 89.00 299 ALA A O 1
ATOM 2363 N N . LYS A 1 300 ? 46.704 -7.696 -20.031 1.00 92.38 300 LYS A N 1
ATOM 2364 C CA . LYS A 1 300 ? 46.960 -7.878 -18.591 1.00 92.38 300 LYS A CA 1
ATOM 2365 C C . LYS A 1 300 ? 46.702 -6.601 -17.778 1.00 92.38 300 LYS A C 1
ATOM 2367 O O . LYS A 1 300 ? 47.470 -6.258 -16.878 1.00 92.38 300 LYS A O 1
ATOM 2372 N N . LYS A 1 301 ? 45.625 -5.877 -18.104 1.00 90.31 301 LYS A N 1
ATOM 2373 C CA . LYS A 1 301 ? 45.280 -4.579 -17.495 1.00 90.31 301 LYS A CA 1
ATOM 2374 C C . LYS A 1 301 ? 43.849 -4.553 -16.969 1.00 90.31 301 LYS A C 1
ATOM 2376 O O . LYS A 1 301 ? 42.943 -5.138 -17.556 1.00 90.31 301 LYS A O 1
ATOM 2381 N N . ARG A 1 302 ? 43.644 -3.810 -15.876 1.00 93.06 302 ARG A N 1
ATOM 2382 C CA . ARG A 1 302 ? 42.306 -3.407 -15.427 1.00 93.06 302 ARG A CA 1
ATOM 2383 C C . ARG A 1 302 ? 41.837 -2.235 -16.279 1.00 93.06 302 ARG A C 1
ATOM 2385 O O . ARG A 1 302 ? 42.509 -1.207 -16.308 1.00 93.06 302 ARG A O 1
ATOM 2392 N N . LEU A 1 303 ? 40.695 -2.389 -16.934 1.00 91.75 303 LEU A N 1
ATOM 2393 C CA . LEU A 1 303 ? 40.083 -1.354 -17.761 1.00 91.75 303 LEU A CA 1
ATOM 2394 C C . LEU A 1 303 ? 39.347 -0.337 -16.890 1.00 91.75 303 LEU A C 1
ATOM 2396 O O . LEU A 1 303 ? 39.563 0.870 -16.997 1.00 91.75 303 LEU A O 1
ATOM 2400 N N . ARG A 1 304 ? 38.501 -0.833 -15.982 1.00 91.19 304 ARG A N 1
ATOM 2401 C CA . ARG A 1 304 ? 37.632 -0.004 -15.146 1.00 91.19 304 ARG A CA 1
ATOM 2402 C C . ARG A 1 304 ? 37.261 -0.731 -13.854 1.00 91.19 304 ARG A C 1
ATOM 2404 O O . ARG A 1 304 ? 37.252 -1.956 -13.802 1.00 91.19 304 ARG A O 1
ATOM 2411 N N . GLN A 1 305 ? 36.965 0.039 -12.813 1.00 91.81 305 GLN A N 1
ATOM 2412 C CA . GLN A 1 305 ? 36.319 -0.434 -11.590 1.00 91.81 305 GLN A CA 1
ATOM 2413 C C . GLN A 1 305 ? 35.063 0.411 -11.370 1.00 91.81 305 GLN A C 1
ATOM 2415 O O . GLN A 1 305 ? 35.113 1.636 -11.528 1.00 91.81 305 GLN A O 1
ATOM 2420 N N . THR A 1 306 ? 33.943 -0.236 -11.064 1.00 91.38 306 THR A N 1
ATOM 2421 C CA . THR A 1 306 ? 32.683 0.448 -10.760 1.00 91.38 306 THR A CA 1
ATOM 2422 C C . THR A 1 306 ? 32.733 1.085 -9.369 1.00 91.38 306 THR A C 1
ATOM 2424 O O . THR A 1 306 ? 33.549 0.689 -8.527 1.00 91.38 306 THR A O 1
ATOM 2427 N N . PRO A 1 307 ? 31.841 2.051 -9.085 1.00 88.75 307 PRO A N 1
ATOM 2428 C CA . PRO A 1 307 ? 31.481 2.375 -7.711 1.00 88.75 307 PRO A CA 1
ATOM 2429 C C . PRO A 1 307 ? 31.048 1.123 -6.934 1.00 88.75 307 PRO A C 1
ATOM 2431 O O . PRO A 1 307 ? 30.710 0.089 -7.519 1.00 88.75 307 PRO A O 1
ATOM 2434 N N . ARG A 1 308 ? 31.093 1.222 -5.605 1.00 90.62 308 ARG A N 1
ATOM 2435 C CA . ARG A 1 308 ? 30.679 0.142 -4.710 1.00 90.62 308 ARG A CA 1
ATOM 2436 C C . ARG A 1 308 ? 29.150 0.038 -4.701 1.00 90.62 308 ARG A C 1
ATOM 2438 O O . ARG A 1 308 ? 28.484 1.025 -4.406 1.00 90.62 308 ARG A O 1
ATOM 2445 N N . TYR A 1 309 ? 28.632 -1.144 -5.009 1.00 91.56 309 TYR A N 1
ATOM 2446 C CA . TYR A 1 309 ? 27.247 -1.544 -4.791 1.00 91.56 309 TYR A CA 1
ATOM 2447 C C . TYR A 1 309 ? 26.954 -1.654 -3.290 1.00 91.56 309 TYR A C 1
ATOM 2449 O O . TYR A 1 309 ? 27.864 -1.835 -2.481 1.00 91.56 309 TYR A O 1
ATOM 2457 N N . ARG A 1 310 ? 25.676 -1.546 -2.909 1.00 89.06 310 ARG A N 1
ATOM 2458 C CA . ARG A 1 310 ? 25.254 -1.571 -1.496 1.00 89.06 310 ARG A CA 1
ATOM 2459 C C . ARG A 1 310 ? 25.642 -2.852 -0.749 1.00 89.06 310 ARG A C 1
ATOM 2461 O O . ARG A 1 310 ? 25.814 -2.807 0.461 1.00 89.06 310 ARG A O 1
ATOM 2468 N N . GLU A 1 311 ? 25.813 -3.950 -1.475 1.00 91.75 311 GLU A N 1
ATOM 2469 C CA . GLU A 1 311 ? 26.152 -5.273 -0.953 1.00 91.75 311 GLU A CA 1
ATOM 2470 C C . GLU A 1 311 ? 27.307 -5.897 -1.745 1.00 91.75 311 GLU A C 1
ATOM 2472 O O . GLU A 1 311 ? 27.770 -5.351 -2.755 1.00 91.75 311 GLU A O 1
ATOM 2477 N N . ALA A 1 312 ? 27.776 -7.060 -1.289 1.00 94.38 312 ALA A N 1
ATOM 2478 C CA . ALA A 1 312 ? 28.696 -7.898 -2.048 1.00 94.38 312 ALA A CA 1
ATOM 2479 C C . ALA A 1 312 ? 28.106 -8.249 -3.425 1.00 94.38 312 ALA A C 1
ATOM 2481 O O . ALA A 1 312 ? 26.923 -8.567 -3.548 1.00 94.38 312 ALA A O 1
ATOM 2482 N N . VAL A 1 313 ? 28.940 -8.212 -4.469 1.00 97.56 313 VAL A N 1
ATOM 2483 C CA . VAL A 1 313 ? 28.532 -8.681 -5.798 1.00 97.56 313 VAL A CA 1
ATOM 2484 C C . VAL A 1 313 ? 28.568 -10.202 -5.771 1.00 97.56 313 VAL A C 1
ATOM 2486 O O . VAL A 1 313 ? 29.644 -10.786 -5.620 1.00 97.56 313 VAL A O 1
ATOM 2489 N N . SER A 1 314 ? 27.405 -10.834 -5.887 1.00 96.56 314 SER A N 1
ATOM 2490 C CA . SER A 1 314 ? 27.222 -12.276 -5.731 1.00 96.56 314 SER A CA 1
ATOM 2491 C C . SER A 1 314 ? 27.198 -13.019 -7.071 1.00 96.56 314 SER A C 1
ATOM 2493 O O . SER A 1 314 ? 27.730 -14.125 -7.158 1.00 96.56 314 SER A O 1
ATOM 2495 N N . ALA A 1 315 ? 26.666 -12.397 -8.130 1.00 97.81 315 ALA A N 1
ATOM 2496 C CA . ALA A 1 315 ? 26.555 -12.979 -9.470 1.00 97.81 315 ALA A CA 1
ATOM 2497 C C . ALA A 1 315 ? 26.731 -11.918 -10.572 1.00 97.81 315 ALA A C 1
ATOM 2499 O O . ALA A 1 315 ? 26.409 -10.749 -10.380 1.00 97.81 315 ALA A O 1
ATOM 2500 N N . LEU A 1 316 ? 27.231 -12.320 -11.743 1.00 98.31 316 LEU A N 1
ATOM 2501 C CA . LEU A 1 316 ? 27.407 -11.459 -12.918 1.00 98.31 316 LEU A CA 1
ATOM 2502 C C . LEU A 1 316 ? 27.010 -12.200 -14.195 1.00 98.31 316 LEU A C 1
ATOM 2504 O O . LEU A 1 316 ? 27.356 -13.370 -14.350 1.00 98.31 316 LEU A O 1
ATOM 2508 N N . ALA A 1 317 ? 26.370 -11.502 -15.134 1.00 97.50 317 ALA A N 1
ATOM 2509 C CA . ALA A 1 317 ? 26.116 -12.018 -16.478 1.00 97.50 317 ALA A CA 1
ATOM 2510 C C . ALA A 1 317 ? 26.058 -10.887 -17.510 1.00 97.50 317 ALA A C 1
ATOM 2512 O O . ALA A 1 317 ? 25.377 -9.889 -17.293 1.00 97.50 317 ALA A O 1
ATOM 2513 N N . PHE A 1 318 ? 26.734 -11.046 -18.647 1.00 96.81 318 PHE A N 1
ATOM 2514 C CA . PHE A 1 318 ? 26.543 -10.158 -19.795 1.00 96.81 318 PHE A CA 1
ATOM 2515 C C . PHE A 1 318 ? 25.374 -10.637 -20.647 1.00 96.81 318 PHE A C 1
ATOM 2517 O O . PHE A 1 318 ? 25.186 -11.842 -20.829 1.00 96.81 318 PHE A O 1
ATOM 2524 N N . ASN A 1 319 ? 24.619 -9.695 -21.206 1.00 94.94 319 ASN A N 1
ATOM 2525 C CA . ASN A 1 319 ? 23.653 -10.031 -22.242 1.00 94.94 319 ASN A CA 1
ATOM 2526 C C . ASN A 1 319 ? 24.381 -10.413 -23.553 1.00 94.94 319 ASN A C 1
ATOM 2528 O O . ASN A 1 319 ? 25.549 -10.061 -23.726 1.00 94.94 319 ASN A O 1
ATOM 2532 N N . PRO A 1 320 ? 23.728 -11.104 -24.505 1.00 91.44 320 PRO A N 1
ATOM 2533 C CA . PRO A 1 320 ? 24.388 -11.619 -25.711 1.00 91.44 320 PRO A CA 1
ATOM 2534 C C . PRO A 1 320 ? 25.055 -10.549 -26.581 1.00 91.44 320 PRO A C 1
ATOM 2536 O O . PRO A 1 320 ? 26.090 -10.808 -27.188 1.00 91.44 320 PRO A O 1
ATOM 2539 N N . SER A 1 321 ? 24.493 -9.336 -26.630 1.00 89.50 321 SER A N 1
ATOM 2540 C CA . SER A 1 321 ? 25.089 -8.208 -27.358 1.00 89.50 321 SER A CA 1
ATOM 2541 C C . SER A 1 321 ? 26.275 -7.574 -26.625 1.00 89.50 321 SER A C 1
ATOM 2543 O O . SER A 1 321 ? 26.999 -6.776 -27.216 1.00 89.50 321 SER A O 1
ATOM 2545 N N . GLY A 1 322 ? 26.474 -7.899 -25.344 1.00 90.50 322 GLY A N 1
ATOM 2546 C CA . GLY A 1 322 ? 27.476 -7.286 -24.478 1.00 90.50 322 GLY A CA 1
ATOM 2547 C C . GLY A 1 322 ? 27.204 -5.815 -24.165 1.00 90.50 322 GLY A C 1
ATOM 2548 O O . GLY A 1 322 ? 28.100 -5.109 -23.732 1.00 90.50 322 GLY A O 1
ATOM 2549 N N . THR A 1 323 ? 25.986 -5.324 -24.394 1.00 91.69 323 THR A N 1
ATOM 2550 C CA . THR A 1 323 ? 25.613 -3.927 -24.117 1.00 91.69 323 THR A CA 1
ATOM 2551 C C . THR A 1 323 ? 25.113 -3.727 -22.692 1.00 91.69 323 THR A C 1
ATOM 2553 O O . THR A 1 323 ? 25.075 -2.595 -22.220 1.00 91.69 323 THR A O 1
ATOM 2556 N N . LYS A 1 324 ? 24.729 -4.809 -22.002 1.00 94.31 324 LYS A N 1
ATOM 2557 C CA . LYS A 1 324 ? 24.223 -4.784 -20.626 1.00 94.31 324 LYS A CA 1
ATOM 2558 C C . LYS A 1 324 ? 24.914 -5.838 -19.765 1.00 94.31 324 LYS A C 1
ATOM 2560 O O . LYS A 1 324 ? 25.196 -6.946 -20.227 1.00 94.31 324 LYS A O 1
ATOM 2565 N N . LEU A 1 325 ? 25.149 -5.492 -18.505 1.00 96.44 325 LEU A N 1
ATOM 2566 C CA . LEU A 1 325 ? 25.665 -6.374 -17.464 1.00 96.44 325 LEU A CA 1
ATOM 2567 C C . LEU A 1 325 ? 24.627 -6.483 -16.344 1.00 96.44 325 LEU A C 1
ATOM 2569 O O . LEU A 1 325 ? 24.312 -5.486 -15.704 1.00 96.44 325 LEU A O 1
ATOM 2573 N N . ALA A 1 326 ? 24.132 -7.688 -16.082 1.00 97.56 326 ALA A N 1
ATOM 2574 C CA . ALA A 1 326 ? 23.358 -7.975 -14.884 1.00 97.56 326 ALA A CA 1
ATOM 2575 C C . ALA A 1 326 ? 24.304 -8.240 -13.708 1.00 97.56 326 ALA A C 1
ATOM 2577 O O . ALA A 1 326 ? 25.257 -9.017 -13.824 1.00 97.56 326 ALA A O 1
ATOM 2578 N N . VAL A 1 327 ? 24.024 -7.593 -12.583 1.00 97.88 327 VAL A N 1
ATOM 2579 C CA . VAL A 1 327 ? 24.792 -7.633 -11.342 1.00 97.88 327 VAL A CA 1
ATOM 2580 C C . VAL A 1 327 ? 23.867 -8.085 -10.224 1.00 97.88 327 VAL A C 1
ATOM 2582 O O . VAL A 1 327 ? 22.984 -7.351 -9.795 1.00 97.88 327 VAL A O 1
ATOM 2585 N N . GLY A 1 328 ? 24.073 -9.311 -9.762 1.00 97.25 328 GLY A N 1
ATOM 2586 C CA . GLY A 1 328 ? 23.439 -9.841 -8.567 1.00 97.25 328 GLY A CA 1
ATOM 2587 C C . GLY A 1 328 ? 24.208 -9.346 -7.356 1.00 97.25 328 GLY A C 1
ATOM 2588 O O . GLY A 1 328 ? 25.441 -9.419 -7.328 1.00 97.25 328 GLY A O 1
ATOM 2589 N N . ILE A 1 329 ? 23.487 -8.827 -6.378 1.00 95.31 329 ILE A N 1
ATOM 2590 C CA . ILE A 1 329 ? 24.033 -8.349 -5.119 1.00 95.31 329 ILE A CA 1
ATOM 2591 C C . ILE A 1 329 ? 23.357 -9.089 -3.968 1.00 95.31 329 ILE A C 1
ATOM 2593 O O . ILE A 1 329 ? 22.175 -9.430 -4.033 1.00 95.31 329 ILE A O 1
ATOM 2597 N N . GLY A 1 330 ? 24.115 -9.366 -2.917 1.00 93.56 330 GLY A N 1
ATOM 2598 C CA . GLY A 1 330 ? 23.618 -10.067 -1.742 1.00 93.56 330 GLY A CA 1
ATOM 2599 C C . GLY A 1 330 ? 24.752 -10.500 -0.830 1.00 93.56 330 GLY A C 1
ATOM 2600 O O . GLY A 1 330 ? 25.899 -10.630 -1.259 1.00 93.56 330 GLY A O 1
ATOM 2601 N N . TYR A 1 331 ? 24.431 -10.706 0.440 1.00 93.00 331 TYR A N 1
ATOM 2602 C CA . TYR A 1 331 ? 25.400 -11.112 1.442 1.00 93.00 331 TYR A CA 1
ATOM 2603 C C . TYR A 1 331 ? 25.961 -12.517 1.164 1.00 93.00 331 TYR A C 1
ATOM 2605 O O . TYR A 1 331 ? 25.216 -13.469 0.944 1.00 93.00 331 TYR A O 1
ATOM 2613 N N . MET A 1 332 ? 27.291 -12.663 1.186 1.00 91.12 332 MET A N 1
ATOM 2614 C CA . MET A 1 332 ? 27.989 -13.905 0.809 1.00 91.12 332 MET A CA 1
ATOM 2615 C C . MET A 1 332 ? 28.536 -14.697 2.005 1.00 91.12 332 MET A C 1
ATOM 2617 O O . MET A 1 332 ? 29.366 -15.587 1.819 1.00 91.12 332 MET A O 1
ATOM 2621 N N . TRP A 1 333 ? 28.049 -14.404 3.219 1.00 88.56 333 TRP A N 1
ATOM 2622 C CA . TRP A 1 333 ? 28.449 -15.071 4.469 1.00 88.56 333 TRP A CA 1
ATOM 2623 C C . TRP A 1 333 ? 29.928 -14.913 4.849 1.00 88.56 333 TRP A C 1
ATOM 2625 O O . TRP A 1 333 ? 30.432 -15.650 5.695 1.00 88.56 333 TRP A O 1
ATOM 2635 N N . ASP A 1 334 ? 30.619 -13.909 4.297 1.00 80.25 334 ASP A N 1
ATOM 2636 C CA . ASP A 1 334 ? 32.037 -13.654 4.592 1.00 80.25 334 ASP A CA 1
ATOM 2637 C C . ASP A 1 334 ? 32.290 -13.251 6.068 1.00 80.25 334 ASP A C 1
ATOM 2639 O O . ASP A 1 334 ? 33.412 -13.383 6.552 1.00 80.25 334 ASP A O 1
ATOM 2643 N N . GLU A 1 335 ? 31.258 -12.799 6.796 1.00 79.50 335 GLU A N 1
ATOM 2644 C CA . GLU A 1 335 ? 31.311 -12.382 8.216 1.00 79.50 335 GLU A CA 1
ATOM 2645 C C . GLU A 1 335 ? 30.394 -13.231 9.135 1.00 79.50 335 GLU A C 1
ATOM 2647 O O . GLU A 1 335 ? 30.161 -12.877 10.290 1.00 79.50 335 GLU A O 1
ATOM 2652 N N . GLY A 1 336 ? 29.863 -14.358 8.644 1.00 81.62 336 GLY A N 1
ATOM 2653 C CA . GLY A 1 336 ? 28.957 -15.229 9.402 1.00 81.62 336 GLY A CA 1
ATOM 2654 C C . GLY A 1 336 ? 27.530 -14.686 9.593 1.00 81.62 336 GLY A C 1
ATOM 2655 O O . GLY A 1 336 ? 27.026 -13.890 8.810 1.00 81.62 336 GLY A O 1
ATOM 2656 N N . GLU A 1 337 ? 26.832 -15.162 10.625 1.00 77.50 337 GLU A N 1
ATOM 2657 C CA . GLU A 1 337 ? 25.392 -14.909 10.819 1.00 77.50 337 GLU A CA 1
ATOM 2658 C C . GLU A 1 337 ? 25.047 -13.430 11.071 1.00 77.50 337 GLU A C 1
ATOM 2660 O O . GLU A 1 337 ? 24.035 -12.931 10.580 1.00 77.50 337 GLU A O 1
ATOM 2665 N N . GLU A 1 338 ? 25.908 -12.696 11.783 1.00 73.44 338 GLU A N 1
ATOM 2666 C CA . GLU A 1 338 ? 25.665 -11.284 12.113 1.00 73.44 338 GLU A CA 1
ATOM 2667 C C . GLU A 1 338 ? 25.624 -10.373 10.878 1.00 73.44 338 GLU A C 1
ATOM 2669 O O . GLU A 1 338 ? 24.860 -9.405 10.853 1.00 73.44 338 GLU A O 1
ATOM 2674 N N . GLY A 1 339 ? 26.386 -10.691 9.826 1.00 70.31 339 GLY A N 1
ATOM 2675 C CA . GLY A 1 339 ? 26.329 -9.938 8.571 1.00 70.31 339 GLY A CA 1
ATOM 2676 C C . GLY A 1 339 ? 25.034 -10.180 7.786 1.00 70.31 339 GLY A C 1
ATOM 2677 O O . GLY A 1 339 ? 24.560 -9.279 7.094 1.00 70.31 339 GLY A O 1
ATOM 2678 N N . GLY A 1 340 ? 24.401 -11.347 7.961 1.00 69.62 340 GLY A N 1
ATOM 2679 C CA . GLY A 1 340 ? 23.162 -11.716 7.269 1.00 69.62 340 GLY A CA 1
ATOM 2680 C C . GLY A 1 340 ? 21.949 -10.881 7.684 1.00 69.62 340 GLY A C 1
ATOM 2681 O O . GLY A 1 340 ? 21.104 -10.573 6.848 1.00 69.62 340 GLY A O 1
ATOM 2682 N N . LYS A 1 341 ? 21.897 -10.408 8.939 1.00 72.06 341 LYS A N 1
ATOM 2683 C CA . LYS A 1 341 ? 20.783 -9.593 9.475 1.00 72.06 341 LYS A CA 1
ATOM 2684 C C . LYS A 1 341 ? 20.605 -8.238 8.776 1.00 72.06 341 LYS A C 1
ATOM 2686 O O . LYS A 1 341 ? 19.594 -7.573 8.981 1.00 72.06 341 LYS A O 1
ATOM 2691 N N . ARG A 1 342 ? 21.602 -7.792 8.004 1.00 69.12 342 ARG A N 1
ATOM 2692 C CA . ARG A 1 342 ? 21.624 -6.486 7.324 1.00 69.12 342 ARG A CA 1
ATOM 2693 C C . ARG A 1 342 ? 21.543 -6.594 5.798 1.00 69.12 342 ARG A C 1
ATOM 2695 O O . ARG A 1 342 ? 21.528 -5.551 5.151 1.00 69.12 342 ARG A O 1
ATOM 2702 N N . SER A 1 343 ? 21.482 -7.816 5.259 1.00 80.88 343 SER A N 1
ATOM 2703 C CA . SER A 1 343 ? 21.538 -8.098 3.821 1.00 80.88 343 SER A CA 1
ATOM 2704 C C . SER A 1 343 ? 20.378 -7.443 3.069 1.00 80.88 343 SER A C 1
ATOM 2706 O O . SER A 1 343 ? 19.212 -7.639 3.413 1.00 80.88 343 SER A O 1
ATOM 2708 N N . ARG A 1 344 ? 20.693 -6.682 2.017 1.00 86.44 344 ARG A N 1
ATOM 2709 C CA . ARG A 1 344 ? 19.716 -6.113 1.070 1.00 86.44 344 ARG A CA 1
ATOM 2710 C C . ARG A 1 344 ? 19.990 -6.596 -0.359 1.00 86.44 344 ARG A C 1
ATOM 2712 O O . ARG A 1 344 ? 20.562 -5.838 -1.158 1.00 86.44 344 ARG A O 1
ATOM 2719 N N . PRO A 1 345 ? 19.624 -7.849 -0.679 1.00 92.81 345 PRO A N 1
ATOM 2720 C CA . PRO A 1 345 ? 19.914 -8.467 -1.966 1.00 92.81 345 PRO A CA 1
ATOM 2721 C C . PRO A 1 345 ? 19.172 -7.790 -3.123 1.00 92.81 345 PRO A C 1
ATOM 2723 O O . PRO A 1 345 ? 18.269 -6.972 -2.935 1.00 92.81 345 PRO A O 1
ATOM 2726 N N . GLY A 1 346 ? 19.596 -8.103 -4.344 1.00 94.19 346 GLY A N 1
ATOM 2727 C CA . GLY A 1 346 ? 18.928 -7.630 -5.545 1.00 94.19 346 GLY A CA 1
ATOM 2728 C C . GLY A 1 346 ? 19.660 -7.951 -6.844 1.00 94.19 346 GLY A C 1
ATOM 2729 O O . GLY A 1 346 ? 20.741 -8.535 -6.854 1.00 94.19 346 GLY A O 1
ATOM 2730 N N . VAL A 1 347 ? 19.065 -7.542 -7.955 1.00 97.00 347 VAL A N 1
ATOM 2731 C CA . VAL A 1 347 ? 19.579 -7.627 -9.317 1.00 97.00 347 VAL A CA 1
ATOM 2732 C C . VAL A 1 347 ? 19.549 -6.229 -9.924 1.00 97.00 347 VAL A C 1
ATOM 2734 O O . VAL A 1 347 ? 18.501 -5.580 -9.982 1.00 97.00 347 VAL A O 1
ATOM 2737 N N . VAL A 1 348 ? 20.714 -5.779 -10.383 1.00 96.00 348 VAL A N 1
ATOM 2738 C CA . VAL A 1 348 ? 20.931 -4.482 -11.028 1.00 96.00 348 VAL A CA 1
ATOM 2739 C C . VAL A 1 348 ? 21.385 -4.712 -12.466 1.00 96.00 348 VAL A C 1
ATOM 2741 O O . VAL A 1 348 ? 22.340 -5.445 -12.706 1.00 96.00 348 VAL A O 1
ATOM 2744 N N . ILE A 1 349 ? 20.740 -4.080 -13.437 1.00 96.06 349 ILE A N 1
ATOM 2745 C CA . ILE A 1 349 ? 21.142 -4.071 -14.842 1.00 96.06 349 ILE A CA 1
ATOM 2746 C C . ILE A 1 349 ? 21.918 -2.791 -15.119 1.00 96.06 349 ILE A C 1
ATOM 2748 O O . ILE A 1 349 ? 21.399 -1.693 -14.969 1.00 96.06 349 ILE A O 1
ATOM 2752 N N . ARG A 1 350 ? 23.169 -2.928 -15.545 1.00 93.25 350 ARG A N 1
ATOM 2753 C CA . ARG A 1 350 ? 24.059 -1.817 -15.881 1.00 93.25 350 ARG A CA 1
ATOM 2754 C C . ARG A 1 350 ? 24.267 -1.755 -17.387 1.00 93.25 350 ARG A C 1
ATOM 2756 O O . ARG A 1 350 ? 24.676 -2.753 -17.984 1.00 93.25 350 ARG A O 1
ATOM 2763 N N . ASP A 1 351 ? 24.084 -0.585 -17.986 1.00 90.88 351 ASP A N 1
ATOM 2764 C CA . ASP A 1 351 ? 24.548 -0.349 -19.353 1.00 90.88 351 ASP A CA 1
ATOM 2765 C C . ASP A 1 351 ? 26.077 -0.291 -19.409 1.00 90.88 351 ASP A C 1
ATOM 2767 O O . ASP A 1 351 ? 26.730 0.383 -18.610 1.00 90.88 351 ASP A O 1
ATOM 2771 N N . VAL A 1 352 ? 26.669 -1.009 -20.365 1.00 86.75 352 VAL A N 1
ATOM 2772 C CA . VAL A 1 352 ? 28.124 -1.071 -20.542 1.00 86.75 352 VAL A CA 1
ATOM 2773 C C . VAL A 1 352 ? 28.527 -0.445 -21.876 1.00 86.75 352 VAL A C 1
ATOM 2775 O O . VAL A 1 352 ? 28.114 -0.857 -22.957 1.00 86.75 352 VAL A O 1
ATOM 2778 N N . GLY A 1 353 ? 29.333 0.615 -21.783 1.00 81.38 353 GLY A N 1
ATOM 2779 C CA . GLY A 1 353 ? 29.811 1.387 -22.929 1.00 81.38 353 GLY A CA 1
ATOM 2780 C C . GLY A 1 353 ? 31.226 0.998 -23.360 1.00 81.38 353 GLY A C 1
ATOM 2781 O O . GLY A 1 353 ? 31.631 -0.158 -23.335 1.00 81.38 353 GLY A O 1
ATOM 2782 N N . ASN A 1 354 ? 32.047 1.986 -23.719 1.00 81.94 354 ASN A N 1
ATOM 2783 C CA . ASN A 1 354 ? 33.439 1.740 -24.126 1.00 81.94 354 ASN A CA 1
ATOM 2784 C C . ASN A 1 354 ? 34.353 1.246 -22.981 1.00 81.94 354 ASN A C 1
ATOM 2786 O O . ASN A 1 354 ? 35.501 0.897 -23.235 1.00 81.94 354 ASN A O 1
ATOM 2790 N N . GLU A 1 355 ? 33.866 1.202 -21.737 1.00 81.88 355 GLU A N 1
ATOM 2791 C CA . GLU A 1 355 ? 34.624 0.785 -20.546 1.00 81.88 355 GLU A CA 1
ATOM 2792 C C . GLU A 1 355 ? 35.001 -0.703 -20.515 1.00 81.88 355 GLU A C 1
ATOM 2794 O O . GLU A 1 355 ? 35.878 -1.098 -19.747 1.00 81.88 355 GLU A O 1
ATOM 2799 N N . VAL A 1 356 ? 34.383 -1.506 -21.384 1.00 86.75 356 VAL A N 1
ATOM 2800 C CA . VAL A 1 356 ? 34.651 -2.943 -21.546 1.00 86.75 356 VAL A CA 1
ATOM 2801 C C . VAL A 1 356 ? 35.446 -3.271 -22.815 1.00 86.75 356 VAL A C 1
ATOM 2803 O O . VAL A 1 356 ? 35.748 -4.438 -23.059 1.00 86.75 356 VAL A O 1
ATOM 2806 N N . LYS A 1 357 ? 35.802 -2.270 -23.634 1.00 86.25 357 LYS A N 1
ATOM 2807 C CA . LYS A 1 357 ? 36.516 -2.467 -24.906 1.00 86.25 357 LYS A CA 1
ATOM 2808 C C . LYS A 1 357 ? 38.031 -2.525 -24.716 1.00 86.25 357 LYS A C 1
ATOM 2810 O O . LYS A 1 357 ? 38.605 -1.763 -23.938 1.00 86.25 357 LYS A O 1
ATOM 2815 N N . HIS A 1 358 ? 38.682 -3.372 -25.511 1.00 74.50 358 HIS A N 1
ATOM 2816 C CA . HIS A 1 358 ? 40.130 -3.340 -25.703 1.00 74.50 358 HIS A CA 1
ATOM 2817 C C . HIS A 1 358 ? 40.524 -2.033 -26.409 1.00 74.50 358 HIS A C 1
ATOM 2819 O O . HIS A 1 358 ? 40.051 -1.757 -27.511 1.00 74.50 358 HIS A O 1
ATOM 2825 N N . PHE A 1 359 ? 41.402 -1.236 -25.799 1.00 62.19 359 PHE A N 1
ATOM 2826 C CA . PHE A 1 359 ? 42.063 -0.124 -26.483 1.00 62.19 359 PHE A CA 1
ATOM 2827 C C . PHE A 1 359 ? 43.481 -0.564 -26.855 1.00 62.19 359 PHE A C 1
ATOM 2829 O O . PHE A 1 359 ? 44.337 -0.634 -25.966 1.00 62.19 359 PHE A O 1
ATOM 2836 N N . PRO A 1 360 ? 43.762 -0.864 -28.136 1.00 44.53 360 PRO A N 1
ATOM 2837 C CA . PRO A 1 360 ? 45.120 -1.168 -28.542 1.00 44.53 360 PRO A CA 1
ATOM 2838 C C . PRO A 1 360 ? 45.968 0.095 -28.367 1.00 44.53 360 PRO A C 1
ATOM 2840 O O . PRO A 1 360 ? 45.637 1.172 -28.865 1.00 44.53 360 PRO A O 1
ATOM 2843 N N . PHE A 1 361 ? 47.071 -0.030 -27.631 1.00 37.00 361 PHE A N 1
ATOM 2844 C CA . PHE A 1 361 ? 48.113 0.990 -27.587 1.00 37.00 361 PHE A CA 1
ATOM 2845 C C . PHE A 1 361 ? 48.723 1.112 -28.993 1.00 37.00 361 PHE A C 1
ATOM 2847 O O . PHE A 1 361 ? 49.626 0.363 -29.349 1.00 37.00 361 PHE A O 1
ATOM 2854 N N . LEU A 1 362 ? 48.240 2.063 -29.792 1.00 30.83 362 LEU A N 1
ATOM 2855 C CA . LEU A 1 362 ? 48.938 2.570 -30.971 1.00 30.83 362 LEU A CA 1
ATOM 2856 C C . LEU A 1 362 ? 49.422 3.989 -30.667 1.00 30.83 362 LEU A C 1
ATOM 2858 O O . LEU A 1 362 ? 48.769 4.976 -30.985 1.00 30.83 362 LEU A O 1
ATOM 2862 N N . PHE A 1 363 ? 50.597 4.082 -30.047 1.00 32.25 363 PHE A N 1
ATOM 2863 C CA . PHE A 1 363 ? 51.470 5.235 -30.241 1.00 32.25 363 PHE A CA 1
ATOM 2864 C C . PHE A 1 363 ? 52.473 4.861 -31.331 1.00 32.25 363 PHE A C 1
ATOM 2866 O O . PHE A 1 363 ? 53.370 4.068 -31.070 1.00 32.25 363 PHE A O 1
ATOM 2873 N N . SER A 1 364 ? 52.289 5.404 -32.539 1.00 33.22 364 SER A N 1
ATOM 2874 C CA . SER A 1 364 ? 53.357 5.835 -33.461 1.00 33.22 364 SER A CA 1
ATOM 2875 C C . SER A 1 364 ? 52.800 6.080 -34.871 1.00 33.22 364 SER A C 1
ATOM 2877 O O . SER A 1 364 ? 52.937 5.225 -35.736 1.00 33.22 364 SER A O 1
ATOM 2879 N N . VAL A 1 365 ? 52.225 7.261 -35.109 1.00 31.42 365 VAL A N 1
ATOM 2880 C CA . VAL A 1 365 ? 52.433 8.073 -36.329 1.00 31.42 365 VAL A CA 1
ATOM 2881 C C . VAL A 1 365 ? 52.251 9.516 -35.841 1.00 31.42 365 VAL A C 1
ATOM 2883 O O . VAL A 1 365 ? 51.192 9.877 -35.346 1.00 31.42 365 VAL A O 1
ATOM 2886 N N . GLY A 1 366 ? 53.315 10.297 -35.678 1.00 28.50 366 GLY A N 1
ATOM 2887 C CA . GLY A 1 366 ? 53.943 10.986 -36.797 1.00 28.50 366 GLY A CA 1
ATOM 2888 C C . GLY A 1 366 ? 53.155 12.266 -37.071 1.00 28.50 366 GLY A C 1
ATOM 2889 O O . GLY A 1 366 ? 52.055 12.222 -37.610 1.00 28.50 366 GLY A O 1
ATOM 2890 N N . ALA A 1 367 ? 53.702 13.400 -36.637 1.00 35.16 367 ALA A N 1
ATOM 2891 C CA . ALA A 1 367 ? 53.173 14.729 -36.903 1.00 35.16 367 ALA A CA 1
ATOM 2892 C C . ALA A 1 367 ? 52.883 14.905 -38.403 1.00 35.16 367 ALA A C 1
ATOM 2894 O O . ALA A 1 367 ? 53.832 14.943 -39.174 1.00 35.16 367 ALA A O 1
ATOM 2895 N N . ASN A 1 368 ? 51.603 14.937 -38.806 1.00 32.97 368 ASN A N 1
ATOM 2896 C CA . ASN A 1 368 ? 51.086 15.569 -40.039 1.00 32.97 368 ASN A CA 1
ATOM 2897 C C . ASN A 1 368 ? 49.593 15.263 -40.283 1.00 32.97 368 ASN A C 1
ATOM 2899 O O . ASN A 1 368 ? 49.200 14.832 -41.362 1.00 32.97 368 ASN A O 1
ATOM 2903 N N . MET A 1 369 ? 48.715 15.506 -39.303 1.00 31.31 369 MET A N 1
ATOM 2904 C CA . MET A 1 369 ? 47.266 15.511 -39.583 1.00 31.31 369 MET A CA 1
ATOM 2905 C C . MET A 1 369 ? 46.479 16.556 -38.783 1.00 31.31 369 MET A C 1
ATOM 2907 O O . MET A 1 369 ? 45.276 16.432 -38.588 1.00 31.31 369 MET A O 1
ATOM 2911 N N . TYR A 1 370 ? 47.159 17.627 -38.361 1.00 33.94 370 TYR A N 1
ATOM 2912 C CA . TYR A 1 370 ? 46.542 18.801 -37.729 1.00 33.94 370 TYR A CA 1
ATOM 2913 C C . TYR A 1 370 ? 46.191 19.928 -38.718 1.00 33.94 370 TYR A C 1
ATOM 2915 O O . TYR A 1 370 ? 45.665 20.953 -38.301 1.00 33.94 370 TYR A O 1
ATOM 2923 N N . TYR A 1 371 ? 46.423 19.746 -40.025 1.00 34.88 371 TYR A N 1
ATOM 2924 C CA . TYR A 1 371 ? 46.237 20.814 -41.022 1.00 34.88 371 TYR A CA 1
ATOM 2925 C C . TYR A 1 371 ? 45.003 20.682 -41.933 1.00 34.88 371 TYR A C 1
ATOM 2927 O O . TYR A 1 371 ? 44.714 21.615 -42.673 1.00 34.88 371 TYR A O 1
ATOM 2935 N N . LEU A 1 372 ? 44.233 19.587 -41.863 1.00 33.53 372 LEU A N 1
ATOM 2936 C CA . LEU A 1 372 ? 43.051 19.391 -42.730 1.00 33.53 372 LEU A CA 1
ATOM 2937 C C . LEU A 1 372 ? 41.697 19.373 -42.001 1.00 33.53 372 LEU A C 1
ATOM 2939 O O . LEU A 1 372 ? 40.664 19.434 -42.657 1.00 33.53 372 LEU A O 1
ATOM 2943 N N . PHE A 1 373 ? 41.674 19.391 -40.664 1.00 33.00 373 PHE A N 1
ATOM 2944 C CA . PHE A 1 373 ? 40.431 19.501 -39.876 1.00 33.00 373 PHE A CA 1
ATOM 2945 C C . PHE A 1 373 ? 40.162 20.910 -39.316 1.00 33.00 373 PHE A C 1
ATOM 2947 O O . PHE A 1 373 ? 39.133 21.139 -38.684 1.00 33.00 373 PHE A O 1
ATOM 2954 N N . ALA A 1 374 ? 41.049 21.874 -39.583 1.00 35.38 374 ALA A N 1
ATOM 2955 C CA . ALA A 1 374 ? 40.922 23.258 -39.115 1.00 35.38 374 ALA A CA 1
ATOM 2956 C C . ALA A 1 374 ? 40.097 24.173 -40.049 1.00 35.38 374 ALA A C 1
ATOM 2958 O O . ALA A 1 374 ? 39.898 25.340 -39.729 1.00 35.38 374 ALA A O 1
ATOM 2959 N N . LEU A 1 375 ? 39.580 23.666 -41.178 1.00 35.59 375 LEU A N 1
ATOM 2960 C CA . LEU A 1 375 ? 38.815 24.462 -42.156 1.00 35.59 375 LEU A CA 1
ATOM 2961 C C . LEU A 1 375 ? 37.331 24.080 -42.292 1.00 35.59 375 LEU A C 1
ATOM 2963 O O . LEU A 1 375 ? 36.602 24.765 -43.000 1.00 35.59 375 LEU A O 1
ATOM 2967 N N . ALA A 1 376 ? 36.843 23.062 -41.576 1.00 33.16 376 ALA A N 1
ATOM 2968 C CA . ALA A 1 376 ? 35.424 22.673 -41.614 1.00 33.16 376 ALA A CA 1
ATOM 2969 C C . ALA A 1 376 ? 34.599 23.155 -40.401 1.00 33.16 376 ALA A C 1
ATOM 2971 O O . ALA A 1 376 ? 33.382 22.997 -40.388 1.00 33.16 376 ALA A O 1
ATOM 2972 N N . ILE A 1 377 ? 35.228 23.777 -39.394 1.00 39.72 377 ILE A N 1
ATOM 2973 C CA . ILE A 1 377 ? 34.548 24.258 -38.170 1.00 39.72 377 ILE A CA 1
ATOM 2974 C C . ILE A 1 377 ? 34.254 25.776 -38.222 1.00 39.72 377 ILE A C 1
ATOM 2976 O O . ILE A 1 377 ? 33.651 26.333 -37.313 1.00 39.72 377 ILE A O 1
ATOM 2980 N N . ALA A 1 378 ? 34.578 26.458 -39.325 1.00 35.38 378 ALA A N 1
ATOM 2981 C CA . ALA A 1 378 ? 34.280 27.885 -39.504 1.00 35.38 378 ALA A CA 1
ATOM 2982 C C . ALA A 1 378 ? 32.997 28.180 -40.317 1.00 35.38 378 ALA A C 1
ATOM 2984 O O . ALA A 1 378 ? 32.701 29.344 -40.566 1.00 35.38 378 ALA A O 1
ATOM 2985 N N . ALA A 1 379 ? 32.219 27.162 -40.714 1.00 37.97 379 ALA A N 1
ATOM 2986 C CA . ALA A 1 379 ? 31.012 27.335 -41.543 1.00 37.97 379 ALA A CA 1
ATOM 2987 C C . ALA A 1 379 ? 29.706 26.790 -40.926 1.00 37.97 379 ALA A C 1
ATOM 2989 O O . ALA A 1 379 ? 28.681 26.744 -41.598 1.00 37.97 379 ALA A O 1
ATOM 2990 N N . LEU A 1 380 ? 29.707 26.415 -39.642 1.00 36.19 380 LEU A N 1
ATOM 2991 C CA . LEU A 1 380 ? 28.492 26.028 -38.901 1.00 36.19 380 LEU A CA 1
ATOM 2992 C C . LEU A 1 380 ? 28.335 26.819 -37.589 1.00 36.19 380 LEU A C 1
ATOM 2994 O O . LEU A 1 380 ? 27.728 26.351 -36.633 1.00 36.19 380 LEU A O 1
ATOM 2998 N N . ALA A 1 381 ? 28.863 28.046 -37.554 1.00 36.25 381 ALA A N 1
ATOM 2999 C CA . ALA A 1 381 ? 28.693 28.998 -36.451 1.00 36.25 381 ALA A CA 1
ATOM 3000 C C . ALA A 1 381 ? 27.591 30.045 -36.728 1.00 36.25 381 ALA A C 1
ATOM 3002 O O . ALA A 1 381 ? 27.584 31.121 -36.139 1.00 36.25 381 ALA A O 1
ATOM 3003 N N . THR A 1 382 ? 26.638 29.727 -37.610 1.00 38.38 382 THR A N 1
ATOM 3004 C CA . THR A 1 382 ? 25.380 30.476 -37.783 1.00 38.38 382 THR A CA 1
ATOM 3005 C C . THR A 1 382 ? 24.191 29.523 -37.852 1.00 38.38 382 THR A C 1
ATOM 3007 O O . THR A 1 382 ? 23.365 29.575 -38.756 1.00 38.38 382 THR A O 1
ATOM 3010 N N . ALA A 1 383 ? 24.105 28.623 -36.886 1.00 34.25 383 ALA A N 1
ATOM 3011 C CA . ALA A 1 383 ? 22.825 28.115 -36.437 1.00 34.25 383 ALA A CA 1
ATOM 3012 C C . ALA A 1 383 ? 22.898 28.159 -34.918 1.00 34.25 383 ALA A C 1
ATOM 3014 O O . ALA A 1 383 ? 23.645 27.404 -34.297 1.00 34.25 383 ALA A O 1
ATOM 3015 N N . SER A 1 384 ? 22.177 29.109 -34.322 1.00 32.47 384 SER A N 1
ATOM 3016 C CA . SER A 1 384 ? 21.848 29.045 -32.903 1.00 32.47 384 SER A CA 1
ATOM 3017 C C . SER A 1 384 ? 21.409 27.612 -32.604 1.00 32.47 384 SER A C 1
ATOM 3019 O O . SER A 1 384 ? 20.625 27.072 -33.394 1.00 32.47 384 SER A O 1
ATOM 3021 N N . PRO A 1 385 ? 21.876 26.969 -31.522 1.00 35.72 385 PRO A N 1
ATOM 3022 C CA . PRO A 1 385 ? 21.268 25.726 -31.118 1.00 35.72 385 PRO A CA 1
ATOM 3023 C C . PRO A 1 385 ? 19.840 26.099 -30.728 1.00 35.72 385 PRO A C 1
ATOM 3025 O O . PRO A 1 385 ? 19.574 26.588 -29.633 1.00 35.72 385 PRO A O 1
ATOM 3028 N N . LEU A 1 386 ? 18.901 25.879 -31.645 1.00 32.78 386 LEU A N 1
ATOM 3029 C CA . LEU A 1 386 ? 17.602 25.382 -31.258 1.00 32.78 386 LEU A CA 1
ATOM 3030 C C . LEU A 1 386 ? 17.923 24.105 -30.484 1.00 32.78 386 LEU A C 1
ATOM 3032 O O . LEU A 1 386 ? 18.045 23.022 -31.048 1.00 32.78 386 LEU A O 1
ATOM 3036 N N . GLN A 1 387 ? 18.123 24.259 -29.171 1.00 35.59 387 GLN A N 1
ATOM 3037 C CA . GLN A 1 387 ? 17.666 23.262 -28.227 1.00 35.59 387 GLN A CA 1
ATOM 3038 C C . GLN A 1 387 ? 16.328 22.808 -28.793 1.00 35.59 387 GLN A C 1
ATOM 3040 O O . GLN A 1 387 ? 15.404 23.618 -28.916 1.00 35.59 387 GLN A O 1
ATOM 3045 N N . LEU A 1 388 ? 16.238 21.542 -29.196 1.00 34.44 388 LEU A N 1
ATOM 3046 C CA . LEU A 1 388 ? 14.965 20.854 -29.139 1.00 34.44 388 LEU A CA 1
ATOM 3047 C C . LEU A 1 388 ? 14.540 21.013 -27.684 1.00 34.44 388 LEU A C 1
ATOM 3049 O O . LEU A 1 388 ? 14.990 20.292 -26.798 1.00 34.44 388 LEU A O 1
ATOM 3053 N N . ARG A 1 389 ? 13.805 22.095 -27.427 1.00 39.81 389 ARG A N 1
ATOM 3054 C CA . ARG A 1 389 ? 13.155 22.390 -26.170 1.00 39.81 389 ARG A CA 1
ATOM 3055 C C . ARG A 1 389 ? 12.227 21.202 -26.033 1.00 39.81 389 ARG A C 1
ATOM 3057 O O . ARG A 1 389 ? 11.252 21.128 -26.777 1.00 39.81 389 ARG A O 1
ATOM 3064 N N . GLN A 1 390 ? 12.629 20.213 -25.234 1.00 52.31 390 GLN A N 1
ATOM 3065 C CA . GLN A 1 390 ? 11.792 19.061 -24.950 1.00 52.31 390 GLN A CA 1
ATOM 3066 C C . GLN A 1 390 ? 10.448 19.657 -24.553 1.00 52.31 390 GLN A C 1
ATOM 3068 O O . GLN A 1 390 ? 10.398 20.501 -23.653 1.00 52.31 390 GLN A O 1
ATOM 3073 N N . ALA A 1 391 ? 9.428 19.396 -25.375 1.00 70.88 391 ALA A N 1
ATOM 3074 C CA . ALA A 1 391 ? 8.141 20.040 -25.205 1.00 70.88 391 ALA A CA 1
ATOM 3075 C C . ALA A 1 391 ? 7.693 19.747 -23.777 1.00 70.88 391 ALA A C 1
ATOM 3077 O O . ALA A 1 391 ? 7.786 18.602 -23.338 1.00 70.88 391 ALA A O 1
ATOM 3078 N N . ASP A 1 392 ? 7.309 20.793 -23.048 1.00 85.75 392 ASP A N 1
ATOM 3079 C CA . ASP A 1 392 ? 6.879 20.667 -21.664 1.00 85.75 392 ASP A CA 1
ATOM 3080 C C . ASP A 1 392 ? 5.760 19.612 -21.596 1.00 85.75 392 ASP A C 1
ATOM 3082 O O . ASP A 1 392 ? 4.699 19.836 -22.191 1.00 85.75 392 ASP A O 1
ATOM 3086 N N . PRO A 1 393 ? 5.974 18.461 -20.927 1.00 89.69 393 PRO A N 1
ATOM 3087 C CA . PRO A 1 393 ? 4.983 17.392 -20.912 1.00 89.69 393 PRO A CA 1
ATOM 3088 C C . PRO A 1 393 ? 3.646 17.858 -20.328 1.00 89.69 393 PRO A C 1
ATOM 3090 O O . PRO A 1 393 ? 2.588 17.446 -20.804 1.00 89.69 393 PRO A O 1
ATOM 3093 N N . CYS A 1 394 ? 3.673 18.788 -19.369 1.00 90.62 394 CYS A N 1
ATOM 3094 C CA . CYS A 1 394 ? 2.475 19.369 -18.774 1.00 90.62 394 CYS A CA 1
ATOM 3095 C C . CYS A 1 394 ? 1.747 20.332 -19.721 1.00 90.62 394 CYS A C 1
ATOM 3097 O O . CYS A 1 394 ? 0.535 20.485 -19.601 1.00 90.62 394 CYS A O 1
ATOM 3099 N N . ALA A 1 395 ? 2.436 20.939 -20.695 1.00 88.94 395 ALA A N 1
ATOM 3100 C CA . ALA A 1 395 ? 1.797 21.805 -21.692 1.00 88.94 395 ALA A CA 1
ATOM 3101 C C . ALA A 1 395 ? 0.930 21.032 -22.702 1.00 88.94 395 ALA A C 1
ATOM 3103 O O . ALA A 1 395 ? 0.108 21.628 -23.397 1.00 88.94 395 ALA A O 1
ATOM 3104 N N . THR A 1 396 ? 1.091 19.707 -22.785 1.00 84.31 396 THR A N 1
ATOM 3105 C CA . THR A 1 396 ? 0.258 18.839 -23.638 1.00 84.31 396 THR A CA 1
ATOM 3106 C C . THR A 1 396 ? -1.083 18.465 -22.998 1.00 84.31 396 THR A C 1
ATOM 3108 O O . THR A 1 396 ? -1.955 17.909 -23.666 1.00 84.31 396 THR A O 1
ATOM 3111 N N . ILE A 1 397 ? -1.271 18.802 -21.719 1.00 86.69 397 ILE A N 1
ATOM 3112 C CA . ILE A 1 397 ? -2.478 18.515 -20.950 1.00 86.69 397 ILE A CA 1
ATOM 3113 C C . ILE A 1 397 ? -3.392 19.743 -21.014 1.00 86.69 397 ILE A C 1
ATOM 3115 O O . ILE A 1 397 ? -3.090 20.805 -20.477 1.00 86.69 397 ILE A O 1
ATOM 3119 N N . ALA A 1 398 ? -4.536 19.605 -21.681 1.00 67.31 398 ALA A N 1
ATOM 3120 C CA . ALA A 1 398 ? -5.549 20.650 -21.742 1.00 67.31 398 ALA A CA 1
ATOM 3121 C C . ALA A 1 398 ? -6.400 20.714 -20.446 1.00 67.31 398 ALA A C 1
ATOM 3123 O O . ALA A 1 398 ? -6.634 19.696 -19.790 1.00 67.31 398 ALA A O 1
ATOM 3124 N N . PRO A 1 399 ? -6.984 21.877 -20.102 1.00 66.50 399 PRO A N 1
ATOM 3125 C CA . PRO A 1 399 ? -7.822 22.017 -18.905 1.00 66.50 399 PRO A CA 1
ATOM 3126 C C . PRO A 1 399 ? -9.085 21.135 -18.874 1.00 66.50 399 PRO A C 1
ATOM 3128 O O . PRO A 1 399 ? -9.680 20.962 -17.815 1.00 66.50 399 PRO A O 1
ATOM 3131 N N . LYS A 1 400 ? -9.536 20.608 -20.023 1.00 68.44 400 LYS A N 1
ATOM 3132 C CA . LYS A 1 400 ? -10.714 19.732 -20.146 1.00 68.44 400 LYS A CA 1
ATOM 3133 C C . LYS A 1 400 ? -10.422 18.609 -21.144 1.00 68.44 400 LYS A C 1
ATOM 3135 O O . LYS A 1 400 ? -10.529 18.821 -22.348 1.00 68.44 400 LYS A O 1
ATOM 3140 N N . GLY A 1 401 ? -10.037 17.437 -20.646 1.00 84.06 401 GLY A N 1
ATOM 3141 C CA . GLY A 1 401 ? -9.718 16.270 -21.466 1.00 84.06 401 GLY A CA 1
ATOM 3142 C C . GLY A 1 401 ? -9.515 15.003 -20.637 1.00 84.06 401 GLY A C 1
ATOM 3143 O O . GLY A 1 401 ? -9.459 15.063 -19.408 1.00 84.06 401 GLY A O 1
ATOM 3144 N N . TRP A 1 402 ? -9.412 13.877 -21.342 1.00 91.06 402 TRP A N 1
ATOM 3145 C CA . TRP A 1 402 ? -9.080 12.564 -20.793 1.00 91.06 402 TRP A CA 1
ATOM 3146 C C . TRP A 1 402 ? -7.678 12.176 -21.242 1.00 91.06 402 TRP A C 1
ATOM 3148 O O . TRP A 1 402 ? -7.375 12.264 -22.433 1.00 91.06 402 TRP A O 1
ATOM 3158 N N . TYR A 1 403 ? -6.857 11.743 -20.295 1.00 92.75 403 TYR A N 1
ATOM 3159 C CA . TYR A 1 403 ? -5.446 11.427 -20.494 1.00 92.75 403 TYR A CA 1
ATOM 3160 C C . TYR A 1 403 ? -5.168 9.992 -20.087 1.00 92.75 403 TYR A C 1
ATOM 3162 O O . TYR A 1 403 ? -5.861 9.448 -19.228 1.00 92.75 403 TYR A O 1
ATOM 3170 N N . THR A 1 404 ? -4.141 9.383 -20.666 1.00 94.19 404 THR A N 1
ATOM 3171 C CA . THR A 1 404 ? -3.645 8.114 -20.134 1.00 94.19 404 THR A CA 1
ATOM 3172 C C . THR A 1 404 ? -2.793 8.365 -18.883 1.00 94.19 404 THR A C 1
ATOM 3174 O O . THR A 1 404 ? -2.167 9.430 -18.769 1.00 94.19 404 THR A O 1
ATOM 3177 N N . PRO A 1 405 ? -2.722 7.409 -17.941 1.00 94.88 405 PRO A N 1
ATOM 3178 C CA . PRO A 1 405 ? -1.825 7.498 -16.791 1.00 94.88 405 PRO A CA 1
ATOM 3179 C C . PRO A 1 405 ? -0.377 7.819 -17.174 1.00 94.88 405 PRO A C 1
ATOM 3181 O O . PRO A 1 405 ? 0.260 8.629 -16.504 1.00 94.88 405 PRO A O 1
ATOM 3184 N N . SER A 1 406 ? 0.131 7.281 -18.287 1.00 94.44 406 SER A N 1
ATOM 3185 C CA . SER A 1 406 ? 1.487 7.563 -18.777 1.00 94.44 406 SER A CA 1
ATOM 3186 C C . SER A 1 406 ? 1.691 9.026 -19.184 1.00 94.44 406 SER A C 1
ATOM 3188 O O . SER A 1 406 ? 2.746 9.594 -18.899 1.00 94.44 406 SER A O 1
ATOM 3190 N N . GLN A 1 407 ? 0.692 9.673 -19.799 1.00 93.00 407 GLN A N 1
ATOM 3191 C CA . GLN A 1 407 ? 0.761 11.109 -20.115 1.00 93.00 407 GLN A CA 1
ATOM 3192 C C . GLN A 1 407 ? 0.824 11.952 -18.838 1.00 93.00 407 GLN A C 1
ATOM 3194 O O . GLN A 1 407 ? 1.638 12.871 -18.730 1.00 93.00 407 GLN A O 1
ATOM 3199 N N . VAL A 1 408 ? -0.005 11.605 -17.851 1.00 92.88 408 VAL A N 1
ATOM 3200 C CA . VAL A 1 408 ? -0.021 12.282 -16.553 1.00 92.88 408 VAL A CA 1
ATOM 3201 C C . VAL A 1 408 ? 1.299 12.082 -15.811 1.00 92.88 408 VAL A C 1
ATOM 3203 O O . VAL A 1 408 ? 1.886 13.055 -15.337 1.00 92.88 408 VAL A O 1
ATOM 3206 N N . LEU A 1 409 ? 1.808 10.848 -15.756 1.00 93.25 409 LEU A N 1
ATOM 3207 C CA . LEU A 1 409 ? 3.107 10.539 -15.159 1.00 93.25 409 LEU A CA 1
ATOM 3208 C C . LEU A 1 409 ? 4.230 11.307 -15.848 1.00 93.25 409 LEU A C 1
ATOM 3210 O O . LEU A 1 409 ? 5.104 11.808 -15.155 1.00 93.25 409 LEU A O 1
ATOM 3214 N N . GLY A 1 410 ? 4.186 11.470 -17.173 1.00 92.31 410 GLY A N 1
ATOM 3215 C CA . GLY A 1 410 ? 5.140 12.303 -17.906 1.00 92.31 410 GLY A CA 1
ATOM 3216 C C . GLY A 1 410 ? 5.164 13.760 -17.427 1.00 92.31 410 GLY A C 1
ATOM 3217 O O . GLY A 1 410 ? 6.238 14.350 -17.325 1.00 92.31 410 GLY A O 1
ATOM 3218 N N . CYS A 1 411 ? 4.005 14.329 -17.076 1.00 92.56 411 CYS A N 1
ATOM 3219 C CA . CYS A 1 411 ? 3.916 15.660 -16.471 1.00 92.56 411 CYS A CA 1
ATOM 3220 C C . CYS A 1 411 ? 4.416 15.676 -15.017 1.00 92.56 411 CYS A C 1
ATOM 3222 O O . CYS A 1 411 ? 5.287 16.479 -14.687 1.00 92.56 411 CYS A O 1
ATOM 3224 N N . LEU A 1 412 ? 3.946 14.771 -14.152 1.00 92.31 412 LEU A N 1
ATOM 3225 C CA . LEU A 1 412 ? 4.350 14.749 -12.736 1.00 92.31 412 LEU A CA 1
ATOM 3226 C C . LEU A 1 412 ? 5.837 14.406 -12.540 1.00 92.31 412 LEU A C 1
ATOM 3228 O O . LEU A 1 412 ? 6.480 14.926 -11.636 1.00 92.31 412 LEU A O 1
ATOM 3232 N N . ARG A 1 413 ? 6.416 13.584 -13.419 1.00 92.69 413 ARG A N 1
ATOM 3233 C CA . ARG A 1 413 ? 7.849 13.245 -13.436 1.00 92.69 413 ARG A CA 1
ATOM 3234 C C . ARG A 1 413 ? 8.714 14.286 -14.151 1.00 92.69 413 ARG A C 1
ATOM 3236 O O . ARG A 1 413 ? 9.927 14.122 -14.227 1.00 92.69 413 ARG A O 1
ATOM 3243 N N . SER A 1 414 ? 8.128 15.371 -14.663 1.00 91.50 414 SER A N 1
ATOM 3244 C CA . SER A 1 414 ? 8.909 16.473 -15.242 1.00 91.50 414 SER A CA 1
ATOM 3245 C C . SER A 1 414 ? 9.626 17.319 -14.179 1.00 91.50 414 SER A C 1
ATOM 3247 O O . SER A 1 414 ? 10.562 18.049 -14.513 1.00 91.50 414 SER A O 1
ATOM 3249 N N . PHE A 1 415 ? 9.225 17.209 -12.905 1.00 90.44 415 PHE A N 1
ATOM 3250 C CA . PHE A 1 415 ? 9.864 17.897 -11.784 1.00 90.44 415 PHE A CA 1
ATOM 3251 C C . PHE A 1 415 ? 11.163 17.180 -11.374 1.00 90.44 415 PHE A C 1
ATOM 3253 O O . PHE A 1 415 ? 11.114 16.040 -10.898 1.00 90.44 415 PHE A O 1
ATOM 3260 N N . PRO A 1 416 ? 12.336 17.815 -11.559 1.00 90.25 416 PRO A N 1
ATOM 3261 C CA . PRO A 1 416 ? 13.614 17.182 -11.266 1.00 90.25 416 PRO A CA 1
ATOM 3262 C C . PRO A 1 416 ? 13.794 16.993 -9.762 1.00 90.25 416 PRO A C 1
ATOM 3264 O O . PRO A 1 416 ? 13.432 17.869 -8.984 1.00 90.25 416 PRO A O 1
ATOM 3267 N N . TYR A 1 417 ? 14.429 15.888 -9.376 1.00 92.81 417 TYR A N 1
ATOM 3268 C CA . TYR A 1 417 ? 14.738 15.604 -7.978 1.00 92.81 417 TYR A CA 1
ATOM 3269 C C . TYR A 1 417 ? 15.534 16.735 -7.294 1.00 92.81 417 TYR A C 1
ATOM 3271 O O . TYR A 1 417 ? 16.594 17.150 -7.780 1.00 92.81 417 TYR A O 1
ATOM 3279 N N . ASN A 1 418 ? 15.052 17.186 -6.132 1.00 92.81 418 ASN A N 1
ATOM 3280 C CA . ASN A 1 418 ? 15.631 18.270 -5.346 1.00 92.81 418 ASN A CA 1
ATOM 3281 C C . ASN A 1 418 ? 15.997 17.826 -3.914 1.00 92.81 418 ASN A C 1
ATOM 3283 O O . ASN A 1 418 ? 15.141 17.575 -3.067 1.00 92.81 418 ASN A O 1
ATOM 3287 N N . GLU A 1 419 ? 17.297 17.810 -3.602 1.00 94.38 419 GLU A N 1
ATOM 3288 C CA . GLU A 1 419 ? 17.813 17.414 -2.280 1.00 94.38 419 GLU A CA 1
ATOM 3289 C C . GLU A 1 419 ? 17.362 18.350 -1.150 1.00 94.38 419 GLU A C 1
ATOM 3291 O O . GLU A 1 419 ? 17.090 17.888 -0.046 1.00 94.38 419 GLU A O 1
ATOM 3296 N N . THR A 1 420 ? 17.213 19.651 -1.423 1.00 95.44 420 THR A N 1
ATOM 3297 C CA . THR A 1 420 ? 16.695 20.607 -0.428 1.00 95.44 420 THR A CA 1
ATOM 3298 C C . THR A 1 420 ? 15.237 20.309 -0.095 1.00 95.44 420 THR A C 1
ATOM 3300 O O . THR A 1 420 ? 14.833 20.406 1.064 1.00 95.44 420 THR A O 1
ATOM 3303 N N . LEU A 1 421 ? 14.450 19.915 -1.101 1.00 94.56 421 LEU A N 1
ATOM 3304 C CA . LEU A 1 421 ? 13.069 19.496 -0.896 1.00 94.56 421 LEU A CA 1
ATOM 3305 C C . LEU A 1 421 ? 12.998 18.198 -0.089 1.00 94.56 421 LEU A C 1
ATOM 3307 O O . LEU A 1 421 ? 12.260 18.146 0.893 1.00 94.56 421 LEU A O 1
ATOM 3311 N N . ARG A 1 422 ? 13.801 17.188 -0.450 1.00 96.06 422 ARG A N 1
ATOM 3312 C CA . ARG A 1 422 ? 13.922 15.942 0.320 1.00 96.06 422 ARG A CA 1
ATOM 3313 C C . ARG A 1 422 ? 14.241 16.226 1.782 1.00 96.06 422 ARG A C 1
ATOM 3315 O O . ARG A 1 422 ? 13.536 15.734 2.658 1.00 96.06 422 ARG A O 1
ATOM 3322 N N . ASP A 1 423 ? 15.290 16.999 2.045 1.00 96.56 423 ASP A N 1
ATOM 3323 C CA . ASP A 1 423 ? 15.753 17.249 3.410 1.00 96.56 423 ASP A CA 1
ATOM 3324 C C . ASP A 1 423 ? 14.694 17.995 4.225 1.00 96.56 423 ASP A C 1
ATOM 3326 O O . ASP A 1 423 ? 14.450 17.634 5.375 1.00 96.56 423 ASP A O 1
ATOM 3330 N N . ASN A 1 424 ? 13.994 18.959 3.613 1.00 97.12 424 ASN A N 1
ATOM 3331 C CA . ASN A 1 424 ? 12.862 19.632 4.242 1.00 97.12 424 ASN A CA 1
ATOM 3332 C C . ASN A 1 424 ? 11.733 18.651 4.590 1.00 97.12 424 ASN A C 1
ATOM 3334 O O . ASN A 1 424 ? 11.339 18.587 5.751 1.00 97.12 424 ASN A O 1
ATOM 3338 N N . ILE A 1 425 ? 11.249 17.865 3.622 1.00 96.31 425 ILE A N 1
ATOM 3339 C CA . ILE A 1 425 ? 10.151 16.911 3.841 1.00 96.31 425 ILE A CA 1
ATOM 3340 C C . ILE A 1 425 ? 10.524 15.918 4.943 1.00 96.31 425 ILE A C 1
ATOM 3342 O O . ILE A 1 425 ? 9.762 15.735 5.890 1.00 96.31 425 ILE A O 1
ATOM 3346 N N . VAL A 1 426 ? 11.710 15.311 4.860 1.00 96.56 426 VAL A N 1
ATOM 3347 C CA . VAL A 1 426 ? 12.162 14.321 5.843 1.00 96.56 426 VAL A CA 1
ATOM 3348 C C . VAL A 1 426 ? 12.313 14.943 7.233 1.00 96.56 426 VAL A C 1
ATOM 3350 O O . VAL A 1 426 ? 11.919 14.314 8.216 1.00 96.56 426 VAL A O 1
ATOM 3353 N N . ASP A 1 427 ? 12.846 16.163 7.348 1.00 96.06 427 ASP A N 1
ATOM 3354 C CA . ASP A 1 427 ? 12.980 16.851 8.637 1.00 96.06 427 ASP A CA 1
ATOM 3355 C C . ASP A 1 427 ? 11.623 17.210 9.250 1.00 96.06 427 ASP A C 1
ATOM 3357 O O . ASP A 1 427 ? 11.431 16.989 10.450 1.00 96.06 427 ASP A O 1
ATOM 3361 N N . VAL A 1 428 ? 10.678 17.743 8.464 1.00 96.50 428 VAL A N 1
ATOM 3362 C CA . VAL A 1 428 ? 9.326 18.048 8.962 1.00 96.50 428 VAL A CA 1
ATOM 3363 C C . VAL A 1 428 ? 8.638 16.765 9.410 1.00 96.50 428 VAL A C 1
ATOM 3365 O O . VAL A 1 428 ? 8.170 16.685 10.549 1.00 96.50 428 VAL A O 1
ATOM 3368 N N . VAL A 1 429 ? 8.643 15.737 8.558 1.00 95.69 429 VAL A N 1
ATOM 3369 C CA . VAL A 1 429 ? 7.944 14.477 8.813 1.00 95.69 429 VAL A CA 1
ATOM 3370 C C . VAL A 1 429 ? 8.513 13.758 10.035 1.00 95.69 429 VAL A C 1
ATOM 3372 O O . VAL A 1 429 ? 7.763 13.428 10.959 1.00 95.69 429 VAL A O 1
ATOM 3375 N N . SER A 1 430 ? 9.838 13.595 10.102 1.00 95.31 430 SER A N 1
ATOM 3376 C CA . SER A 1 430 ? 10.521 12.917 11.211 1.00 95.31 430 SER A CA 1
ATOM 3377 C C . SER A 1 430 ? 10.319 13.631 12.549 1.00 95.31 430 SER A C 1
ATOM 3379 O O . SER A 1 430 ? 9.997 12.980 13.547 1.00 95.31 430 SER A O 1
ATOM 3381 N N . LYS A 1 431 ? 10.454 14.966 12.586 1.00 95.81 431 LYS A N 1
ATOM 3382 C CA . LYS A 1 431 ? 10.304 15.735 13.831 1.00 95.81 431 LYS A CA 1
ATOM 3383 C C . LYS A 1 431 ? 8.851 15.823 14.288 1.00 95.81 431 LYS A C 1
ATOM 3385 O O . LYS A 1 431 ? 8.606 15.824 15.493 1.00 95.81 431 LYS A O 1
ATOM 3390 N N . THR A 1 432 ? 7.889 15.842 13.367 1.00 94.81 432 THR A N 1
ATOM 3391 C CA . THR A 1 432 ? 6.459 15.805 13.713 1.00 94.81 432 THR A CA 1
ATOM 3392 C C . THR A 1 432 ? 6.083 14.480 14.379 1.00 94.81 432 THR A C 1
ATOM 3394 O O . THR A 1 432 ? 5.326 14.473 15.350 1.00 94.81 432 THR A O 1
ATOM 3397 N N . PHE A 1 433 ? 6.697 13.361 13.979 1.00 93.44 433 PHE A N 1
ATOM 3398 C CA . PHE A 1 433 ? 6.483 12.069 14.641 1.00 93.44 433 PHE A CA 1
ATOM 3399 C C . PHE A 1 433 ? 6.974 12.006 16.097 1.00 93.44 433 PHE A C 1
ATOM 3401 O O . PHE A 1 433 ? 6.563 11.114 16.837 1.00 93.44 433 PHE A O 1
ATOM 3408 N N . ASN A 1 434 ? 7.753 12.977 16.585 1.00 92.75 434 ASN A N 1
ATOM 3409 C CA . ASN A 1 434 ? 8.041 13.081 18.023 1.00 92.75 434 ASN A CA 1
ATOM 3410 C C . ASN A 1 434 ? 6.798 13.420 18.865 1.00 92.75 434 ASN A C 1
ATOM 3412 O O . ASN A 1 434 ? 6.801 13.193 20.073 1.00 92.75 434 ASN A O 1
ATOM 3416 N N . PHE A 1 435 ? 5.734 13.918 18.233 1.00 93.56 435 PHE A N 1
ATOM 3417 C CA . PHE A 1 435 ? 4.432 14.175 18.851 1.00 93.56 435 PHE A CA 1
ATOM 3418 C C . PHE A 1 435 ? 3.431 13.036 18.631 1.00 93.56 435 PHE A C 1
ATOM 3420 O O . PHE A 1 435 ? 2.371 13.021 19.250 1.00 93.56 435 PHE A O 1
ATOM 3427 N N . HIS A 1 436 ? 3.765 12.082 17.762 1.00 92.38 436 HIS A N 1
ATOM 3428 C CA . HIS A 1 436 ? 2.912 10.953 17.436 1.00 92.38 436 HIS A CA 1
ATOM 3429 C C . HIS A 1 436 ? 3.044 9.843 18.481 1.00 92.38 436 HIS A C 1
ATOM 3431 O O . HIS A 1 436 ? 4.155 9.410 18.796 1.00 92.38 436 HIS A O 1
ATOM 3437 N N . THR A 1 437 ? 1.923 9.375 19.023 1.00 90.75 437 THR A N 1
ATOM 3438 C CA . THR A 1 437 ? 1.899 8.468 20.181 1.00 90.75 437 THR A CA 1
ATOM 3439 C C . THR A 1 437 ? 2.195 7.011 19.857 1.00 90.75 437 THR A C 1
ATOM 3441 O O . THR A 1 437 ? 2.622 6.278 20.746 1.00 90.75 437 THR A O 1
ATOM 3444 N N . SER A 1 438 ? 1.998 6.579 18.611 1.00 87.19 438 SER A N 1
ATOM 3445 C CA . SER A 1 438 ? 2.120 5.171 18.223 1.00 87.19 438 SER A CA 1
ATOM 3446 C C . SER A 1 438 ? 3.440 4.801 17.538 1.00 87.19 438 SER A C 1
ATOM 3448 O O . SER A 1 438 ? 3.624 3.634 17.212 1.00 87.19 438 SER A O 1
ATOM 3450 N N . VAL A 1 439 ? 4.402 5.723 17.363 1.00 87.88 439 VAL A N 1
ATOM 3451 C CA . VAL A 1 439 ? 5.658 5.440 16.617 1.00 87.88 439 VAL A CA 1
ATOM 3452 C C . VAL A 1 439 ? 6.374 4.193 17.147 1.00 87.88 439 VAL A C 1
ATOM 3454 O O . VAL A 1 439 ? 6.724 3.310 16.376 1.00 87.88 439 VAL A O 1
ATOM 3457 N N . SER A 1 440 ? 6.557 4.102 18.467 1.00 89.31 440 SER A N 1
ATOM 3458 C CA . SER A 1 440 ? 7.295 3.004 19.106 1.00 89.31 440 SER A CA 1
ATOM 3459 C C . SER A 1 440 ? 6.545 1.662 19.043 1.00 89.31 440 SER A C 1
ATOM 3461 O O . SER A 1 440 ? 7.167 0.602 19.054 1.00 89.31 440 SER A O 1
ATOM 3463 N N . PHE A 1 441 ? 5.211 1.690 18.935 1.00 87.31 441 PHE A N 1
ATOM 3464 C CA . PHE A 1 441 ? 4.387 0.484 18.789 1.00 87.31 441 PHE A CA 1
ATOM 3465 C C . PHE A 1 441 ? 4.559 -0.152 17.405 1.00 87.31 441 PHE A C 1
ATOM 3467 O O . PHE A 1 441 ? 4.671 -1.369 17.308 1.00 87.31 441 PHE A O 1
ATOM 3474 N N . HIS A 1 442 ? 4.708 0.658 16.356 1.00 87.50 442 HIS A N 1
ATOM 3475 C CA . HIS A 1 442 ? 4.873 0.163 14.986 1.00 87.50 442 HIS A CA 1
ATOM 3476 C C . HIS A 1 442 ? 6.210 -0.540 14.727 1.00 87.50 442 HIS A C 1
ATOM 3478 O O . HIS A 1 442 ? 6.344 -1.219 13.718 1.00 87.50 442 HIS A O 1
ATOM 3484 N N . LEU A 1 443 ? 7.182 -0.453 15.642 1.00 89.12 443 LEU A N 1
ATOM 3485 C CA . LEU A 1 443 ? 8.409 -1.256 15.560 1.00 89.12 443 LEU A CA 1
ATOM 3486 C C . LEU A 1 443 ? 8.145 -2.761 15.703 1.00 89.12 443 LEU A C 1
ATOM 3488 O O . LEU A 1 443 ? 8.930 -3.562 15.203 1.00 89.12 443 LEU A O 1
ATOM 3492 N N . ASN A 1 444 ? 7.072 -3.133 16.402 1.00 88.44 444 ASN A N 1
ATOM 3493 C CA . ASN A 1 444 ? 6.601 -4.507 16.538 1.00 88.44 444 ASN A CA 1
ATOM 3494 C C . ASN A 1 444 ? 5.131 -4.480 16.986 1.00 88.44 444 ASN A C 1
ATOM 3496 O O . ASN A 1 444 ? 4.840 -4.351 18.180 1.00 88.44 444 ASN A O 1
ATOM 3500 N N . MET A 1 445 ? 4.206 -4.519 16.028 1.00 84.75 445 MET A N 1
ATOM 3501 C CA . MET A 1 445 ? 2.776 -4.412 16.324 1.00 84.75 445 MET A CA 1
ATOM 3502 C C . MET A 1 445 ? 2.255 -5.689 17.006 1.00 84.75 445 MET A C 1
ATOM 3504 O O . MET A 1 445 ? 2.658 -6.788 16.625 1.00 84.75 445 MET A O 1
ATOM 3508 N N . PRO A 1 446 ? 1.368 -5.579 18.012 1.00 78.56 446 PRO A N 1
ATOM 3509 C CA . PRO A 1 446 ? 0.804 -6.747 18.685 1.00 78.56 446 PRO A CA 1
ATOM 3510 C C . PRO A 1 446 ? -0.205 -7.492 17.798 1.00 78.56 446 PRO A C 1
ATOM 3512 O O . PRO A 1 446 ? -0.842 -6.898 16.926 1.00 78.56 446 PRO A O 1
ATOM 3515 N N . ASP A 1 447 ? -0.399 -8.786 18.074 1.00 74.00 447 ASP A N 1
ATOM 3516 C CA . ASP A 1 447 ? -1.430 -9.605 17.427 1.00 74.00 447 ASP A CA 1
ATOM 3517 C C . ASP A 1 447 ? -2.822 -8.944 17.517 1.00 74.00 447 ASP A C 1
ATOM 3519 O O . ASP A 1 447 ? -3.204 -8.459 18.589 1.00 74.00 447 ASP A O 1
ATOM 3523 N N . PRO A 1 448 ? -3.634 -8.975 16.442 1.00 71.75 448 PRO A N 1
ATOM 3524 C CA . PRO A 1 448 ? -3.385 -9.589 15.132 1.00 71.75 448 PRO A CA 1
ATOM 3525 C C . PRO A 1 448 ? -2.775 -8.630 14.089 1.00 71.75 448 PRO A C 1
ATOM 3527 O O . PRO A 1 448 ? -2.758 -8.970 12.912 1.00 71.75 448 PRO A O 1
ATOM 3530 N N . PHE A 1 449 ? -2.324 -7.436 14.481 1.00 79.94 449 PHE A N 1
ATOM 3531 C CA . PHE A 1 449 ? -1.881 -6.371 13.565 1.00 79.94 449 PHE A CA 1
ATOM 3532 C C . PHE A 1 449 ? -0.392 -6.469 13.201 1.00 79.94 449 PHE A C 1
ATOM 3534 O O . PHE A 1 449 ? 0.258 -5.470 12.904 1.00 79.94 449 PHE A O 1
ATOM 3541 N N . THR A 1 450 ? 0.192 -7.668 13.266 1.00 78.62 450 THR A N 1
ATOM 3542 C CA . THR A 1 450 ? 1.633 -7.880 13.057 1.00 78.62 450 THR A CA 1
ATOM 3543 C C . THR A 1 450 ? 2.103 -7.482 11.655 1.00 78.62 450 THR A C 1
ATOM 3545 O O . THR A 1 450 ? 3.277 -7.150 11.478 1.00 78.62 450 THR A O 1
ATOM 3548 N N . ASP A 1 451 ? 1.200 -7.488 10.667 1.00 75.44 451 ASP A N 1
ATOM 3549 C CA . ASP A 1 451 ? 1.449 -7.064 9.285 1.00 75.44 451 ASP A CA 1
ATOM 3550 C C . ASP A 1 451 ? 1.678 -5.547 9.137 1.00 75.44 451 ASP A C 1
ATOM 3552 O O . ASP A 1 451 ? 2.262 -5.116 8.143 1.00 75.44 451 ASP A O 1
ATOM 3556 N N . ASP A 1 452 ? 1.325 -4.753 10.152 1.00 74.94 452 ASP A N 1
ATOM 3557 C CA . ASP A 1 452 ? 1.467 -3.289 10.171 1.00 74.94 452 ASP A CA 1
ATOM 3558 C C . ASP A 1 452 ? 2.806 -2.811 10.778 1.00 74.94 452 ASP A C 1
ATOM 3560 O O . ASP A 1 452 ? 2.987 -1.641 11.121 1.00 74.94 452 ASP A O 1
ATOM 3564 N N . THR A 1 453 ? 3.777 -3.717 10.926 1.00 85.62 453 THR A N 1
ATOM 3565 C CA . THR A 1 453 ? 5.090 -3.402 11.505 1.00 85.62 453 THR A CA 1
ATOM 3566 C C . THR A 1 453 ? 5.971 -2.616 10.519 1.00 85.62 453 THR A C 1
ATOM 3568 O O . THR A 1 453 ? 6.263 -3.062 9.403 1.00 85.62 453 THR A O 1
ATOM 3571 N N . VAL A 1 454 ? 6.446 -1.439 10.941 1.00 86.88 454 VAL A N 1
ATOM 3572 C CA . VAL A 1 454 ? 7.330 -0.554 10.171 1.00 86.88 454 VAL A CA 1
ATOM 3573 C C . VAL A 1 454 ? 8.256 0.268 11.081 1.00 86.88 454 VAL A C 1
ATOM 3575 O O . VAL A 1 454 ? 7.816 0.968 11.993 1.00 86.88 454 VAL A O 1
ATOM 3578 N N . ASP A 1 455 ? 9.562 0.256 10.788 1.00 90.19 455 ASP A N 1
ATOM 3579 C CA . ASP A 1 455 ? 10.516 1.215 11.362 1.00 90.19 455 ASP A CA 1
ATOM 3580 C C . ASP A 1 455 ? 10.486 2.524 10.570 1.00 90.19 455 ASP A C 1
ATOM 3582 O O . ASP A 1 455 ? 11.316 2.782 9.697 1.00 90.19 455 ASP A O 1
ATOM 3586 N N . LEU A 1 456 ? 9.493 3.365 10.861 1.00 88.06 456 LEU A N 1
ATOM 3587 C CA . LEU A 1 456 ? 9.279 4.592 10.100 1.00 88.06 456 LEU A CA 1
ATOM 3588 C C . LEU A 1 456 ? 10.437 5.589 10.232 1.00 88.06 456 LEU A C 1
ATOM 3590 O O . LEU A 1 456 ? 10.769 6.279 9.271 1.00 88.06 456 LEU A O 1
ATOM 3594 N N . GLN A 1 457 ? 11.072 5.674 11.404 1.00 89.50 457 GLN A N 1
ATOM 3595 C CA . GLN A 1 457 ? 12.223 6.562 11.580 1.00 89.50 457 GLN A CA 1
ATOM 3596 C C . GLN A 1 457 ? 13.441 6.027 10.815 1.00 89.50 457 GLN A C 1
ATOM 3598 O O . GLN A 1 457 ? 14.136 6.812 10.168 1.00 89.50 457 GLN A O 1
ATOM 3603 N N . GLY A 1 458 ? 13.665 4.709 10.808 1.00 92.31 458 GLY A N 1
ATOM 3604 C CA . GLY A 1 458 ? 14.670 4.064 9.961 1.00 92.31 458 GLY A CA 1
ATOM 3605 C C . GLY A 1 458 ? 14.420 4.279 8.466 1.00 92.31 458 GLY A C 1
ATOM 3606 O O . GLY A 1 458 ? 15.347 4.633 7.733 1.00 92.31 458 GLY A O 1
ATOM 3607 N N . GLU A 1 459 ? 13.171 4.165 8.012 1.00 93.75 459 GLU A N 1
ATOM 3608 C CA . GLU A 1 459 ? 12.788 4.426 6.619 1.00 93.75 459 GLU A CA 1
ATOM 3609 C C . GLU A 1 459 ? 12.991 5.893 6.227 1.00 93.75 459 GLU A C 1
ATOM 3611 O O . GLU A 1 459 ? 13.562 6.173 5.176 1.00 93.75 459 GLU A O 1
ATOM 3616 N N . LEU A 1 460 ? 12.643 6.853 7.088 1.00 93.81 460 LEU A N 1
ATOM 3617 C CA . LEU A 1 460 ? 12.925 8.272 6.842 1.00 93.81 460 LEU A CA 1
ATOM 3618 C C . LEU A 1 460 ? 14.434 8.559 6.764 1.00 93.81 460 LEU A C 1
ATOM 3620 O O . LEU A 1 460 ? 14.865 9.383 5.954 1.00 93.81 460 LEU A O 1
ATOM 3624 N N . GLN A 1 461 ? 15.261 7.852 7.543 1.00 93.62 461 GLN A N 1
ATOM 3625 C CA . GLN A 1 461 ? 16.721 7.931 7.419 1.00 93.62 461 GLN A CA 1
ATOM 3626 C C . GLN A 1 461 ? 17.237 7.283 6.130 1.00 93.62 461 GLN A C 1
ATOM 3628 O O . GLN A 1 461 ? 18.158 7.814 5.504 1.00 93.62 461 GLN A O 1
ATOM 3633 N N . ARG A 1 462 ? 16.640 6.172 5.678 1.00 96.25 462 ARG A N 1
ATOM 3634 C CA . ARG A 1 462 ? 16.929 5.605 4.352 1.00 96.25 462 ARG A CA 1
ATOM 3635 C C . ARG A 1 462 ? 16.582 6.617 3.261 1.00 96.25 462 ARG A C 1
ATOM 3637 O O . ARG A 1 462 ? 17.425 6.879 2.404 1.00 96.25 462 ARG A O 1
ATOM 3644 N N . ILE A 1 463 ? 15.391 7.214 3.312 1.00 95.12 463 ILE A N 1
ATOM 3645 C CA . ILE A 1 463 ? 14.908 8.200 2.336 1.00 95.12 463 ILE A CA 1
ATOM 3646 C C . ILE A 1 463 ? 15.851 9.404 2.279 1.00 95.12 463 ILE A C 1
ATOM 3648 O O . ILE A 1 463 ? 16.226 9.810 1.182 1.00 95.12 463 ILE A O 1
ATOM 3652 N N . ARG A 1 464 ? 16.318 9.915 3.431 1.00 94.50 464 ARG A N 1
ATOM 3653 C CA . ARG A 1 464 ? 17.317 11.002 3.508 1.00 94.50 464 ARG A CA 1
ATOM 3654 C C . ARG A 1 464 ? 18.590 10.700 2.712 1.00 94.50 464 ARG A C 1
ATOM 3656 O O . ARG A 1 464 ? 19.185 11.600 2.133 1.00 94.50 464 ARG A O 1
ATOM 3663 N N . ASN A 1 465 ? 19.004 9.436 2.675 1.00 92.31 465 ASN A N 1
ATOM 3664 C CA . ASN A 1 465 ? 20.222 8.990 1.998 1.00 92.31 465 ASN A CA 1
ATOM 3665 C C . ASN A 1 465 ? 19.967 8.417 0.592 1.00 92.31 465 ASN A C 1
ATOM 3667 O O . ASN A 1 465 ? 20.907 7.982 -0.073 1.00 92.31 465 ASN A O 1
ATOM 3671 N N . THR A 1 466 ? 18.715 8.413 0.133 1.00 92.06 466 THR A N 1
ATOM 3672 C CA . THR A 1 466 ? 18.324 7.907 -1.185 1.00 92.06 466 THR A CA 1
ATOM 3673 C C . THR A 1 466 ? 18.286 9.057 -2.189 1.00 92.06 466 THR A C 1
ATOM 3675 O O . THR A 1 466 ? 17.886 10.178 -1.865 1.00 92.06 466 THR A O 1
ATOM 3678 N N . LYS A 1 467 ? 18.737 8.783 -3.416 1.00 91.75 467 LYS A N 1
ATOM 3679 C CA . LYS A 1 467 ? 18.593 9.687 -4.557 1.00 91.75 467 LYS A CA 1
ATOM 3680 C C . LYS A 1 467 ? 17.506 9.138 -5.472 1.00 91.75 467 LYS A C 1
ATOM 3682 O O . LYS A 1 467 ? 17.550 7.959 -5.804 1.00 91.75 467 LYS A O 1
ATOM 3687 N N . TYR A 1 468 ? 16.585 10.004 -5.877 1.00 92.88 468 TYR A N 1
ATOM 3688 C CA . TYR A 1 468 ? 15.467 9.663 -6.752 1.00 92.88 468 TYR A CA 1
ATOM 3689 C C . TYR A 1 468 ? 15.669 10.274 -8.138 1.00 92.88 468 TYR A C 1
ATOM 3691 O O . TYR A 1 468 ? 16.452 11.217 -8.299 1.00 92.88 468 TYR A O 1
ATOM 3699 N N . ASP A 1 469 ? 14.951 9.745 -9.125 1.00 91.50 469 ASP A N 1
ATOM 3700 C CA . ASP A 1 469 ? 14.951 10.288 -10.484 1.00 91.50 469 ASP A CA 1
ATOM 3701 C C . ASP A 1 469 ? 14.169 11.607 -10.550 1.00 91.50 469 ASP A C 1
ATOM 3703 O O . ASP A 1 469 ? 14.599 12.564 -11.199 1.00 91.50 469 ASP A O 1
ATOM 3707 N N . THR A 1 470 ? 13.048 11.689 -9.822 1.00 94.44 470 THR A N 1
ATOM 3708 C CA . THR A 1 470 ? 12.146 12.850 -9.805 1.00 94.44 470 THR A CA 1
ATOM 3709 C C . THR A 1 470 ? 11.615 13.148 -8.403 1.00 94.44 470 THR A C 1
ATOM 3711 O O . THR A 1 470 ? 11.641 12.288 -7.518 1.00 94.44 470 THR A O 1
ATOM 3714 N N . ASP A 1 471 ? 11.089 14.358 -8.196 1.00 92.75 471 ASP A N 1
ATOM 3715 C CA . ASP A 1 471 ? 10.418 14.713 -6.934 1.00 92.75 471 ASP A CA 1
ATOM 3716 C C . ASP A 1 471 ? 9.128 13.896 -6.709 1.00 92.75 471 ASP A C 1
ATOM 3718 O O . ASP A 1 471 ? 8.737 13.653 -5.566 1.00 92.75 471 ASP A O 1
ATOM 3722 N N . PHE A 1 472 ? 8.487 13.415 -7.781 1.00 93.69 472 PHE A N 1
ATOM 3723 C CA . PHE A 1 472 ? 7.338 12.512 -7.692 1.00 93.69 472 PHE A CA 1
ATOM 3724 C C . PHE A 1 472 ? 7.725 11.139 -7.123 1.00 93.69 472 PHE A C 1
ATOM 3726 O O . PHE A 1 472 ? 6.989 10.577 -6.312 1.00 93.69 472 PHE A O 1
ATOM 3733 N N . ASP A 1 473 ? 8.885 10.598 -7.505 1.00 94.12 473 ASP A N 1
ATOM 3734 C CA . ASP A 1 473 ? 9.350 9.307 -6.982 1.00 94.12 473 ASP A CA 1
ATOM 3735 C C . ASP A 1 473 ? 9.739 9.413 -5.494 1.00 94.12 473 ASP A C 1
ATOM 3737 O O . ASP A 1 473 ? 9.441 8.504 -4.718 1.00 94.12 473 ASP A O 1
ATOM 3741 N N . LEU A 1 474 ? 10.298 10.557 -5.071 1.00 95.19 474 LEU A N 1
ATOM 3742 C CA . LEU A 1 474 ? 10.483 10.893 -3.653 1.00 95.19 474 LEU A CA 1
ATOM 3743 C C . LEU A 1 474 ? 9.140 10.927 -2.906 1.00 95.19 474 LEU A C 1
ATOM 3745 O O . LEU A 1 474 ? 9.015 10.313 -1.846 1.00 95.19 474 LEU A O 1
ATOM 3749 N N . HIS A 1 475 ? 8.139 11.633 -3.447 1.00 93.69 475 HIS A N 1
ATOM 3750 C CA . HIS A 1 475 ? 6.796 11.697 -2.856 1.00 93.69 475 HIS A CA 1
ATOM 3751 C C . HIS A 1 475 ? 6.192 10.303 -2.677 1.00 93.69 475 HIS A C 1
ATOM 3753 O O . HIS A 1 475 ? 5.718 9.966 -1.592 1.00 93.69 475 HIS A O 1
ATOM 3759 N N . GLN A 1 476 ? 6.263 9.471 -3.718 1.00 91.56 476 GLN A N 1
ATOM 3760 C CA . GLN A 1 476 ? 5.735 8.111 -3.688 1.00 91.56 476 GLN A CA 1
ATOM 3761 C C . GLN A 1 476 ? 6.404 7.258 -2.598 1.00 91.56 476 GLN A C 1
ATOM 3763 O O . GLN A 1 476 ? 5.706 6.496 -1.929 1.00 91.56 476 GLN A O 1
ATOM 3768 N N . ASP A 1 477 ? 7.718 7.392 -2.385 1.00 93.19 477 ASP A N 1
ATOM 3769 C CA . ASP A 1 477 ? 8.432 6.654 -1.333 1.00 93.19 477 ASP A CA 1
ATOM 3770 C C . ASP A 1 477 ? 8.042 7.141 0.079 1.00 93.19 477 ASP A C 1
ATOM 3772 O O . ASP A 1 477 ? 7.726 6.331 0.954 1.00 93.19 477 ASP A O 1
ATOM 3776 N N . VAL A 1 478 ? 7.964 8.460 0.302 1.00 92.94 478 VAL A N 1
ATOM 3777 C CA . VAL A 1 478 ? 7.534 9.026 1.598 1.00 92.94 478 VAL A CA 1
ATOM 3778 C C . VAL A 1 478 ? 6.087 8.638 1.914 1.00 92.94 478 VAL A C 1
ATOM 3780 O O . VAL A 1 478 ? 5.817 8.108 2.993 1.00 92.94 478 VAL A O 1
ATOM 3783 N N . SER A 1 479 ? 5.163 8.858 0.973 1.00 89.62 479 SER A N 1
ATOM 3784 C CA . SER A 1 479 ? 3.734 8.566 1.143 1.00 89.62 479 SER A CA 1
ATOM 3785 C C . SER A 1 479 ? 3.502 7.085 1.462 1.00 89.62 479 SER A C 1
ATOM 3787 O O . SER A 1 479 ? 2.863 6.763 2.466 1.00 89.62 479 SER A O 1
ATOM 3789 N N . ARG A 1 480 ? 4.105 6.163 0.695 1.00 87.69 480 ARG A N 1
ATOM 3790 C CA . ARG A 1 480 ? 3.965 4.715 0.931 1.00 87.69 480 ARG A CA 1
ATOM 3791 C C . ARG A 1 480 ? 4.502 4.281 2.292 1.00 87.69 480 ARG A C 1
ATOM 3793 O O . ARG A 1 480 ? 3.843 3.492 2.961 1.00 87.69 480 ARG A O 1
ATOM 3800 N N . ASN A 1 481 ? 5.658 4.785 2.728 1.00 88.44 481 ASN A N 1
ATOM 3801 C CA . ASN A 1 481 ? 6.212 4.389 4.026 1.00 88.44 481 ASN A CA 1
ATOM 3802 C C . ASN A 1 481 ? 5.393 4.913 5.204 1.00 88.44 481 ASN A C 1
ATOM 3804 O O . ASN A 1 481 ? 5.191 4.178 6.166 1.00 88.44 481 ASN A O 1
ATOM 3808 N N . VAL A 1 482 ? 4.876 6.142 5.126 1.00 88.56 482 VAL A N 1
ATOM 3809 C CA . VAL A 1 482 ? 4.014 6.680 6.187 1.00 88.56 482 VAL A CA 1
ATOM 3810 C C . VAL A 1 482 ? 2.688 5.915 6.259 1.00 88.56 482 VAL A C 1
ATOM 3812 O O . VAL A 1 482 ? 2.229 5.608 7.356 1.00 88.56 482 VAL A O 1
ATOM 3815 N N . LYS A 1 483 ? 2.097 5.536 5.117 1.00 82.94 483 LYS A N 1
ATOM 3816 C CA . LYS A 1 483 ? 0.840 4.766 5.079 1.00 82.94 483 LYS A CA 1
ATOM 3817 C C . LYS A 1 483 ? 0.922 3.404 5.750 1.00 82.94 483 LYS A C 1
ATOM 3819 O O . LYS A 1 483 ? -0.076 2.973 6.317 1.00 82.94 483 LYS A O 1
ATOM 3824 N N . ARG A 1 484 ? 2.093 2.759 5.725 1.00 82.94 484 ARG A N 1
ATOM 3825 C CA . ARG A 1 484 ? 2.315 1.450 6.361 1.00 82.94 484 ARG A CA 1
ATOM 3826 C C . ARG A 1 484 ? 2.071 1.452 7.868 1.00 82.94 484 ARG A C 1
ATOM 3828 O O . ARG A 1 484 ? 1.879 0.377 8.421 1.00 82.94 484 ARG A O 1
ATOM 3835 N N . LEU A 1 485 ? 2.031 2.624 8.516 1.00 81.19 485 LEU A N 1
ATOM 3836 C CA . LEU A 1 485 ? 1.566 2.733 9.901 1.00 81.19 485 LEU A CA 1
ATOM 3837 C C . LEU A 1 485 ? 0.158 2.161 10.065 1.00 81.19 485 LEU A C 1
ATOM 3839 O O . LEU A 1 485 ? -0.153 1.591 11.097 1.00 81.19 485 LEU A O 1
ATOM 3843 N N . ASN A 1 486 ? -0.705 2.306 9.059 1.00 78.81 486 ASN A N 1
ATOM 3844 C CA . ASN A 1 486 ? -2.056 1.755 9.080 1.00 78.81 486 ASN A CA 1
ATOM 3845 C C . ASN A 1 486 ? -2.919 2.186 10.285 1.00 78.81 486 ASN A C 1
ATOM 3847 O O . ASN A 1 486 ? -4.017 1.685 10.465 1.00 78.81 486 ASN A O 1
ATOM 3851 N N . ASP A 1 487 ? -2.515 3.179 11.075 1.00 76.31 487 ASP A N 1
ATOM 3852 C CA . ASP A 1 487 ? -3.289 3.660 12.229 1.00 76.31 487 ASP A CA 1
ATOM 3853 C C . ASP A 1 487 ? -4.499 4.533 11.842 1.00 76.31 487 ASP A C 1
ATOM 3855 O O . ASP A 1 487 ? -5.320 4.930 12.674 1.00 76.31 487 ASP A O 1
ATOM 3859 N N . GLY A 1 488 ? -4.593 4.858 10.556 1.00 74.12 488 GLY A N 1
ATOM 3860 C CA . GLY A 1 488 ? -5.659 5.641 9.969 1.00 74.12 488 GLY A CA 1
ATOM 3861 C C . GLY A 1 488 ? -5.596 7.143 10.200 1.00 74.12 488 GLY A C 1
ATOM 3862 O O . GLY A 1 488 ? -6.269 7.867 9.483 1.00 74.12 488 GLY A O 1
ATOM 3863 N N . HIS A 1 489 ? -4.786 7.636 11.127 1.00 76.19 489 HIS A N 1
ATOM 3864 C CA . HIS A 1 489 ? -4.706 9.053 11.494 1.00 76.19 489 HIS A CA 1
ATOM 3865 C C . HIS A 1 489 ? -3.356 9.677 11.122 1.00 76.19 489 HIS A C 1
ATOM 3867 O O . HIS A 1 489 ? -3.212 10.902 11.119 1.00 76.19 489 HIS A O 1
ATOM 3873 N N . ALA A 1 490 ? -2.368 8.843 10.807 1.00 81.38 490 ALA A N 1
ATOM 3874 C CA . ALA A 1 490 ? -1.093 9.215 10.241 1.00 81.38 490 ALA A CA 1
ATOM 3875 C C . ALA A 1 490 ? -1.091 8.997 8.725 1.00 81.38 490 ALA A C 1
ATOM 3877 O O . ALA A 1 490 ? -1.486 7.956 8.203 1.00 81.38 490 ALA A O 1
ATOM 3878 N N . GLY A 1 491 ? -0.617 10.010 8.012 1.00 84.69 491 GLY A N 1
ATOM 3879 C CA . GLY A 1 491 ? -0.530 10.027 6.558 1.00 84.69 491 GLY A CA 1
ATOM 3880 C C . GLY A 1 491 ? 0.343 11.190 6.115 1.00 84.69 491 GLY A C 1
ATOM 3881 O O . GLY A 1 491 ? 0.446 12.186 6.835 1.00 84.69 491 GLY A O 1
ATOM 3882 N N . TYR A 1 492 ? 0.977 11.058 4.953 1.00 89.25 492 TYR A N 1
ATOM 3883 C CA . TYR A 1 492 ? 1.671 12.151 4.277 1.00 89.25 492 TYR A CA 1
ATOM 3884 C C . TYR A 1 492 ? 1.055 12.330 2.893 1.00 89.25 492 TYR A C 1
ATOM 3886 O O . TYR A 1 492 ? 1.095 11.411 2.076 1.00 89.25 492 TYR A O 1
ATOM 3894 N N . ILE A 1 493 ? 0.478 13.507 2.666 1.00 86.06 493 ILE A N 1
ATOM 3895 C CA . ILE A 1 493 ? -0.171 13.898 1.416 1.00 86.06 493 ILE A CA 1
ATOM 3896 C C . ILE A 1 493 ? 0.580 15.105 0.878 1.00 86.06 493 ILE A C 1
ATOM 3898 O O . ILE A 1 493 ? 0.861 16.044 1.622 1.00 86.06 493 ILE A O 1
ATOM 3902 N N . ASN A 1 494 ? 0.883 15.102 -0.409 1.00 88.31 494 ASN A N 1
ATOM 3903 C CA . ASN A 1 494 ? 1.409 16.258 -1.109 1.00 88.31 494 ASN A CA 1
ATOM 3904 C C . ASN A 1 494 ? 0.419 16.633 -2.206 1.00 88.31 494 ASN A C 1
ATOM 3906 O O . ASN A 1 494 ? 0.298 15.937 -3.214 1.00 88.31 494 ASN A O 1
ATOM 3910 N N . TYR A 1 495 ? -0.268 17.758 -2.024 1.00 83.06 495 TYR A N 1
ATOM 3911 C CA . TYR A 1 495 ? -1.316 18.219 -2.936 1.00 83.06 495 TYR A CA 1
ATOM 3912 C C . TYR A 1 495 ? -0.784 18.585 -4.335 1.00 83.06 495 TYR A C 1
ATOM 3914 O O . TYR A 1 495 ? -1.565 18.717 -5.276 1.00 83.06 495 TYR A O 1
ATOM 3922 N N . CYS A 1 496 ? 0.541 18.685 -4.503 1.00 84.69 496 CYS A N 1
ATOM 3923 C CA . CYS A 1 496 ? 1.191 18.761 -5.813 1.00 84.69 496 CYS A CA 1
ATOM 3924 C C . CYS A 1 496 ? 1.008 17.485 -6.652 1.00 84.69 496 CYS A C 1
ATOM 3926 O O . CYS A 1 496 ? 1.101 17.526 -7.877 1.00 84.69 496 CYS A O 1
ATOM 3928 N N . TYR A 1 497 ? 0.794 16.341 -6.003 1.00 88.25 497 TYR A N 1
ATOM 3929 C CA . TYR A 1 497 ? 0.793 15.029 -6.642 1.00 88.25 497 TYR A CA 1
ATOM 3930 C C . TYR A 1 497 ? -0.515 14.287 -6.396 1.00 88.25 497 TYR A C 1
ATOM 3932 O O . TYR A 1 497 ? -1.156 13.844 -7.349 1.00 88.25 497 TYR A O 1
ATOM 3940 N N . ASP A 1 498 ? -0.932 14.184 -5.136 1.00 85.25 498 ASP A N 1
ATOM 3941 C CA . ASP A 1 498 ? -2.119 13.429 -4.758 1.00 85.25 498 ASP A CA 1
ATOM 3942 C C . ASP A 1 498 ? -3.386 14.161 -5.228 1.00 85.25 498 ASP A C 1
ATOM 3944 O O . ASP A 1 498 ? -3.626 15.322 -4.894 1.00 85.25 498 ASP A O 1
ATOM 3948 N N . SER A 1 499 ? -4.233 13.454 -5.986 1.00 77.44 499 SER A N 1
ATOM 3949 C CA . SER A 1 499 ? -5.485 13.930 -6.607 1.00 77.44 499 SER A CA 1
ATOM 3950 C C . SER A 1 499 ? -5.355 15.187 -7.463 1.00 77.44 499 SER A C 1
ATOM 3952 O O . SER A 1 499 ? -6.368 15.777 -7.850 1.00 77.44 499 SER A O 1
ATOM 3954 N N . LEU A 1 500 ? -4.132 15.572 -7.837 1.00 84.62 500 LEU A N 1
ATOM 3955 C CA . LEU A 1 500 ? -3.942 16.570 -8.882 1.00 84.62 500 LEU A CA 1
ATOM 3956 C C . LEU A 1 500 ? -4.510 16.049 -10.213 1.00 84.62 500 LEU A C 1
ATOM 3958 O O . LEU A 1 500 ? -5.147 16.781 -10.971 1.00 84.62 500 LEU A O 1
ATOM 3962 N N . PHE A 1 501 ? -4.361 14.744 -10.436 1.00 87.44 501 PHE A N 1
ATOM 3963 C CA . PHE A 1 501 ? -5.103 13.982 -11.428 1.00 87.44 501 PHE A CA 1
ATOM 3964 C C . PHE A 1 501 ? -5.761 12.787 -10.756 1.00 87.44 501 PHE A C 1
ATOM 3966 O O . PHE A 1 501 ? -5.142 12.123 -9.929 1.00 87.44 501 PHE A O 1
ATOM 3973 N N . VAL A 1 502 ? -6.989 12.478 -11.154 1.00 88.19 502 VAL A N 1
ATOM 3974 C CA . VAL A 1 502 ? -7.694 11.282 -10.689 1.00 88.19 502 VAL A CA 1
ATOM 3975 C C . VAL A 1 502 ? -7.854 10.337 -11.867 1.00 88.19 502 VAL A C 1
ATOM 3977 O O . VAL A 1 502 ? -8.273 10.758 -12.949 1.00 88.19 502 VAL A O 1
ATOM 3980 N N . THR A 1 503 ? -7.479 9.076 -11.663 1.00 92.19 503 THR A N 1
ATOM 3981 C CA . THR A 1 503 ? -7.533 8.020 -12.681 1.00 92.19 503 THR A CA 1
ATOM 3982 C C . THR A 1 503 ? -8.718 7.105 -12.422 1.00 92.19 503 THR A C 1
ATOM 3984 O O . THR A 1 503 ? -8.952 6.723 -11.279 1.00 92.19 503 THR A O 1
ATOM 3987 N N . TYR A 1 504 ? -9.446 6.751 -13.479 1.00 94.00 504 TYR A N 1
ATOM 3988 C CA . TYR A 1 504 ? -10.716 6.043 -13.399 1.00 94.00 504 TYR A CA 1
ATOM 3989 C C . TYR A 1 504 ? -10.763 4.807 -14.302 1.00 94.00 504 TYR A C 1
ATOM 3991 O O . TYR A 1 504 ? -10.190 4.791 -15.397 1.00 94.00 504 TYR A O 1
ATOM 3999 N N . LEU A 1 505 ? -11.537 3.817 -13.857 1.00 96.12 505 LEU A N 1
ATOM 4000 C CA . LEU A 1 505 ? -12.114 2.749 -14.674 1.00 96.12 505 LEU A CA 1
ATOM 4001 C C . LEU A 1 505 ? -13.648 2.858 -14.664 1.00 96.12 505 LEU A C 1
ATOM 4003 O O . LEU A 1 505 ? -14.220 3.347 -13.688 1.00 96.12 505 LEU A O 1
ATOM 4007 N N . PRO A 1 506 ? -14.338 2.348 -15.701 1.00 96.31 506 PRO A N 1
ATOM 4008 C CA . PRO A 1 506 ? -15.797 2.396 -15.776 1.00 96.31 506 PRO A CA 1
ATOM 4009 C C . PRO A 1 506 ? -16.487 1.325 -14.920 1.00 96.31 506 PRO A C 1
ATOM 4011 O O . PRO A 1 506 ? -17.713 1.284 -14.883 1.00 96.31 506 PRO A O 1
ATOM 4014 N N . PHE A 1 507 ? -15.726 0.443 -14.262 1.00 97.25 507 PHE A N 1
ATOM 4015 C CA . PHE A 1 507 ? -16.238 -0.767 -13.618 1.00 97.25 507 PHE A CA 1
ATOM 4016 C C . PHE A 1 507 ? -15.941 -0.797 -12.114 1.00 97.25 507 PHE A C 1
ATOM 4018 O O . PHE A 1 507 ? -14.996 -1.463 -11.687 1.00 97.25 507 PHE A O 1
ATOM 4025 N N . PRO A 1 508 ? -16.737 -0.100 -11.283 1.00 96.56 508 PRO A N 1
ATOM 4026 C CA . PRO A 1 508 ? -16.718 -0.310 -9.841 1.00 96.56 508 PRO A CA 1
ATOM 4027 C C . PRO A 1 508 ? -17.051 -1.769 -9.516 1.00 96.56 508 PRO A C 1
ATOM 4029 O O . PRO A 1 508 ? -17.926 -2.370 -10.146 1.00 96.56 508 PRO A O 1
ATOM 4032 N N . LEU A 1 509 ? -16.360 -2.337 -8.527 1.00 97.88 509 LEU A N 1
ATOM 4033 C CA . LEU A 1 509 ? -16.519 -3.741 -8.143 1.00 97.88 509 LEU A CA 1
ATOM 4034 C C . LEU A 1 509 ? -17.205 -3.886 -6.784 1.00 97.88 509 LEU A C 1
ATOM 4036 O O . LEU A 1 509 ? -17.135 -2.991 -5.940 1.00 97.88 509 LEU A O 1
ATOM 4040 N N . ALA A 1 510 ? -17.820 -5.040 -6.545 1.00 97.06 510 ALA A N 1
ATOM 4041 C CA . ALA A 1 510 ? -18.319 -5.448 -5.235 1.00 97.06 510 ALA A CA 1
ATOM 4042 C C . ALA A 1 510 ? -18.263 -6.970 -5.062 1.00 97.06 510 ALA A C 1
ATOM 4044 O O . ALA A 1 510 ? -18.286 -7.722 -6.037 1.00 97.06 510 ALA A O 1
ATOM 4045 N N . VAL A 1 511 ? -18.230 -7.423 -3.807 1.00 96.38 511 VAL A N 1
ATOM 4046 C CA . VAL A 1 511 ? -18.421 -8.838 -3.462 1.00 96.38 511 VAL A CA 1
ATOM 4047 C C . VAL A 1 511 ? -19.915 -9.114 -3.381 1.00 96.38 511 VAL A C 1
ATOM 4049 O O . VAL A 1 511 ? -20.584 -8.569 -2.503 1.00 96.38 511 VAL A O 1
ATOM 4052 N N . LEU A 1 512 ? -20.435 -9.942 -4.285 1.00 96.50 512 LEU A N 1
ATOM 4053 C CA . LEU A 1 512 ? -21.857 -10.268 -4.359 1.00 96.50 512 LEU A CA 1
ATOM 4054 C C . LEU A 1 512 ? -22.084 -11.756 -4.104 1.00 96.50 512 LEU A C 1
ATOM 4056 O O . LEU A 1 512 ? -21.418 -12.613 -4.691 1.00 96.50 512 LEU A O 1
ATOM 4060 N N . ALA A 1 513 ? -23.055 -12.053 -3.246 1.00 95.31 513 ALA A N 1
ATOM 4061 C CA . ALA A 1 513 ? -23.588 -13.390 -3.065 1.00 95.31 513 ALA A CA 1
ATOM 4062 C C . ALA A 1 513 ? -24.657 -13.716 -4.104 1.00 95.31 513 ALA A C 1
ATOM 4064 O O . ALA A 1 513 ? -25.397 -12.848 -4.581 1.00 95.31 513 ALA A O 1
ATOM 4065 N N . ARG A 1 514 ? -24.801 -15.011 -4.377 1.00 88.88 514 ARG A N 1
ATOM 4066 C CA . ARG A 1 514 ? -25.958 -15.524 -5.099 1.00 88.88 514 ARG A CA 1
ATOM 4067 C C . ARG A 1 514 ? -27.217 -15.463 -4.221 1.00 88.88 514 ARG A C 1
ATOM 4069 O O . ARG A 1 514 ? -27.177 -15.945 -3.089 1.00 88.88 514 ARG A O 1
ATOM 4076 N N . PRO A 1 515 ? -28.357 -14.947 -4.723 1.00 86.50 515 PRO A N 1
ATOM 4077 C CA . PRO A 1 515 ? -29.600 -14.879 -3.947 1.00 86.50 515 PRO A CA 1
ATOM 4078 C C . PRO A 1 515 ? -30.101 -16.233 -3.420 1.00 86.50 515 PRO A C 1
ATOM 4080 O O . PRO A 1 515 ? -30.744 -16.280 -2.375 1.00 86.50 515 PRO A O 1
ATOM 4083 N N . ASP A 1 516 ? -29.809 -17.323 -4.132 1.00 88.25 516 ASP A N 1
ATOM 4084 C CA . ASP A 1 516 ? -30.187 -18.696 -3.785 1.00 88.25 516 ASP A CA 1
ATOM 4085 C C . ASP A 1 516 ? -29.106 -19.463 -2.997 1.00 88.25 516 ASP A C 1
ATOM 4087 O O . ASP A 1 516 ? -29.385 -20.539 -2.474 1.00 88.25 516 ASP A O 1
ATOM 4091 N N . ALA A 1 517 ? -27.893 -18.910 -2.888 1.00 89.12 517 ALA A N 1
ATOM 4092 C CA . ALA A 1 517 ? -26.745 -19.514 -2.212 1.00 89.12 517 ALA A CA 1
ATOM 4093 C C . ALA A 1 517 ? -25.846 -18.416 -1.614 1.00 89.12 517 ALA A C 1
ATOM 4095 O O . ALA A 1 517 ? -24.870 -17.976 -2.223 1.00 89.12 517 ALA A O 1
ATOM 4096 N N . LEU A 1 518 ? -26.212 -17.934 -0.420 1.00 88.69 518 LEU A N 1
ATOM 4097 C CA . LEU A 1 518 ? -25.563 -16.789 0.238 1.00 88.69 518 LEU A CA 1
ATOM 4098 C C . LEU A 1 518 ? -24.088 -17.028 0.613 1.00 88.69 518 LEU A C 1
ATOM 4100 O O . LEU A 1 518 ? -23.334 -16.079 0.835 1.00 88.69 518 LEU A O 1
ATOM 4104 N N . ASP A 1 519 ? -23.687 -18.290 0.703 1.00 88.19 519 ASP A N 1
ATOM 4105 C CA . ASP A 1 519 ? -22.320 -18.753 0.926 1.00 88.19 519 ASP A CA 1
ATOM 4106 C C . ASP A 1 519 ? -21.445 -18.652 -0.335 1.00 88.19 519 ASP A C 1
ATOM 4108 O O . ASP A 1 519 ? -20.225 -18.524 -0.228 1.00 88.19 519 ASP A O 1
ATOM 4112 N N . VAL A 1 520 ? -22.052 -18.631 -1.525 1.00 90.69 520 VAL A N 1
ATOM 4113 C CA . VAL A 1 520 ? -21.346 -18.483 -2.801 1.00 90.69 520 VAL A CA 1
ATOM 4114 C C . VAL A 1 520 ? -21.215 -17.004 -3.147 1.00 90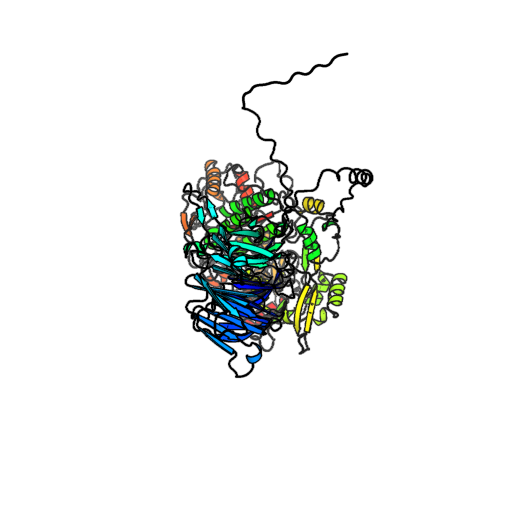.69 520 VAL A C 1
ATOM 4116 O O . VAL A 1 520 ? -22.145 -16.380 -3.663 1.00 90.69 520 VAL A O 1
ATOM 4119 N N . GLN A 1 521 ? -20.032 -16.453 -2.886 1.00 94.38 521 GLN A N 1
ATOM 4120 C CA . GLN A 1 521 ? -19.702 -15.044 -3.083 1.00 94.38 521 GLN A CA 1
ATOM 4121 C C . GLN A 1 521 ? -18.540 -14.874 -4.059 1.00 94.38 521 GLN A C 1
ATOM 4123 O O . GLN A 1 521 ? -17.505 -15.521 -3.920 1.00 94.38 521 GLN A O 1
ATOM 4128 N N . ASN A 1 522 ? -18.707 -13.980 -5.031 1.00 95.38 522 ASN A N 1
ATOM 4129 C CA . ASN A 1 522 ? -17.688 -13.665 -6.031 1.00 95.38 522 ASN A CA 1
ATOM 4130 C C . ASN A 1 522 ? -17.541 -12.150 -6.182 1.00 95.38 522 ASN A C 1
ATOM 4132 O O . ASN A 1 522 ? -18.390 -11.384 -5.726 1.00 95.38 522 ASN A O 1
ATOM 4136 N N . ILE A 1 523 ? -16.475 -11.715 -6.851 1.00 97.81 523 ILE A N 1
ATOM 4137 C CA . ILE A 1 523 ? -16.298 -10.310 -7.224 1.00 97.81 523 ILE A CA 1
ATOM 4138 C C . ILE A 1 523 ? -17.041 -10.057 -8.535 1.00 97.81 523 ILE A C 1
ATOM 4140 O O . ILE A 1 523 ? -16.867 -10.791 -9.505 1.00 97.81 523 ILE A O 1
ATOM 4144 N N . HIS A 1 524 ? -17.875 -9.025 -8.560 1.00 97.81 524 HIS A N 1
ATOM 4145 C CA . HIS A 1 524 ? -18.659 -8.624 -9.722 1.00 97.81 524 HIS A CA 1
ATOM 4146 C C . HIS A 1 524 ? -18.455 -7.144 -10.031 1.00 97.81 524 HIS A C 1
ATOM 4148 O O . HIS A 1 524 ? -18.221 -6.343 -9.126 1.00 97.81 524 HIS A O 1
ATOM 4154 N N . ILE A 1 525 ? -18.613 -6.786 -11.304 1.00 98.31 525 ILE A N 1
ATOM 4155 C CA . ILE A 1 525 ? -18.935 -5.414 -11.702 1.00 98.31 525 ILE A CA 1
ATOM 4156 C C . ILE A 1 525 ? -20.321 -5.101 -11.143 1.00 98.31 525 ILE A C 1
ATOM 4158 O O . ILE A 1 525 ? -21.239 -5.913 -11.277 1.00 98.31 525 ILE A O 1
ATOM 4162 N N . VAL A 1 526 ? -20.478 -3.955 -10.486 1.00 96.94 526 VAL A N 1
ATOM 4163 C CA . VAL A 1 526 ? -21.767 -3.613 -9.874 1.00 96.94 526 VAL A CA 1
ATOM 4164 C C . VAL A 1 526 ? -22.872 -3.428 -10.927 1.00 96.94 526 VAL A C 1
ATOM 4166 O O . VAL A 1 526 ? -22.581 -2.982 -12.039 1.00 96.94 526 VAL A O 1
ATOM 4169 N N . PRO A 1 527 ? -24.138 -3.764 -10.618 1.00 95.88 527 PRO A N 1
ATOM 4170 C CA . PRO A 1 527 ? -25.246 -3.668 -11.577 1.00 95.88 527 PRO A CA 1
ATOM 4171 C C . PRO A 1 527 ? -25.509 -2.262 -12.135 1.00 95.88 527 PRO A C 1
ATOM 4173 O O . PRO A 1 527 ? -26.107 -2.118 -13.193 1.00 95.88 527 PRO A O 1
ATOM 4176 N N . GLU A 1 528 ? -25.098 -1.221 -11.421 1.00 95.44 528 GLU A N 1
ATOM 4177 C CA . GLU A 1 528 ? -25.286 0.183 -11.782 1.00 95.44 528 GLU A CA 1
ATOM 4178 C C . GLU A 1 528 ? -24.057 0.828 -12.447 1.00 95.44 528 GLU A C 1
ATOM 4180 O O . GLU A 1 528 ? -24.059 2.041 -12.677 1.00 95.44 528 GLU A O 1
ATOM 4185 N N . ALA A 1 529 ? -23.002 0.057 -12.743 1.00 95.94 529 ALA A N 1
ATOM 4186 C CA . ALA A 1 529 ? -21.703 0.580 -13.169 1.00 95.94 529 ALA A CA 1
ATOM 4187 C C . ALA A 1 529 ? -21.809 1.486 -14.404 1.00 95.94 529 ALA A C 1
ATOM 4189 O O . ALA A 1 529 ? -21.305 2.613 -14.390 1.00 95.94 529 ALA A O 1
ATOM 4190 N N . SER A 1 530 ? -22.519 1.046 -15.446 1.00 95.12 530 SER A N 1
ATOM 4191 C CA . SER A 1 530 ? -22.696 1.831 -16.672 1.00 95.12 530 SER A CA 1
ATOM 4192 C C . SER A 1 530 ? -23.452 3.149 -16.443 1.00 95.12 530 SER A C 1
ATOM 4194 O O . SER A 1 530 ? -23.096 4.183 -17.018 1.00 95.12 530 SER A O 1
ATOM 4196 N N . ALA A 1 531 ? -24.458 3.147 -15.561 1.00 93.44 531 ALA A N 1
ATOM 4197 C CA . ALA A 1 531 ? -25.230 4.335 -15.209 1.00 93.44 531 ALA A CA 1
ATOM 4198 C C . ALA A 1 531 ? -24.378 5.346 -14.427 1.00 93.44 531 ALA A C 1
ATOM 4200 O O . ALA A 1 531 ? -24.410 6.542 -14.731 1.00 93.44 531 ALA A O 1
ATOM 4201 N N . VAL A 1 532 ? -23.573 4.863 -13.472 1.00 93.12 532 VAL A N 1
ATOM 4202 C CA . VAL A 1 532 ? -22.605 5.682 -12.724 1.00 93.12 532 VAL A CA 1
ATOM 4203 C C . VAL A 1 532 ? -21.569 6.277 -13.676 1.00 93.12 532 VAL A C 1
ATOM 4205 O O . VAL A 1 532 ? -21.349 7.489 -13.659 1.00 93.12 532 VAL A O 1
ATOM 4208 N N . ALA A 1 533 ? -20.986 5.461 -14.560 1.00 93.38 533 ALA A N 1
ATOM 4209 C CA . ALA A 1 533 ? -19.985 5.912 -15.520 1.00 93.38 533 ALA A CA 1
ATOM 4210 C C . ALA A 1 533 ? -20.535 7.011 -16.444 1.00 93.38 533 ALA A C 1
ATOM 4212 O O . ALA A 1 533 ? -19.898 8.050 -16.629 1.00 93.38 533 ALA A O 1
ATOM 4213 N N . LYS A 1 534 ? -21.754 6.830 -16.966 1.00 92.25 534 LYS A N 1
ATOM 4214 C CA . LYS A 1 534 ? -22.416 7.835 -17.806 1.00 92.25 534 LYS A CA 1
ATOM 4215 C C . LYS A 1 534 ? -22.696 9.132 -17.051 1.00 92.25 534 LYS A C 1
ATOM 4217 O O . LYS A 1 534 ? -22.414 10.207 -17.577 1.00 92.25 534 LYS A O 1
ATOM 4222 N N . SER A 1 535 ? -23.225 9.037 -15.832 1.00 89.50 535 SER A N 1
ATOM 4223 C CA . SER A 1 535 ? -23.544 10.207 -15.008 1.00 89.50 535 SER A CA 1
ATOM 4224 C C . SER A 1 535 ? -22.298 11.013 -14.640 1.00 89.50 535 SER A C 1
ATOM 4226 O O . SER A 1 535 ? -22.340 12.240 -14.659 1.00 89.50 535 SER A O 1
ATOM 4228 N N . GLN A 1 536 ? -21.197 10.339 -14.301 1.00 87.69 536 GLN A N 1
ATOM 4229 C CA . GLN A 1 536 ? -20.007 10.997 -13.758 1.00 87.69 536 GLN A CA 1
ATOM 4230 C C . GLN A 1 536 ? -19.019 11.473 -14.825 1.00 87.69 536 GLN A C 1
ATOM 4232 O O . GLN A 1 536 ? -18.323 12.479 -14.639 1.00 87.69 536 GLN A O 1
ATOM 4237 N N . PHE A 1 537 ? -18.909 10.732 -15.927 1.00 89.62 537 PHE A N 1
ATOM 4238 C CA . PHE A 1 537 ? -17.854 10.936 -16.919 1.00 89.62 537 PHE A CA 1
ATOM 4239 C C . PHE A 1 537 ? -18.380 11.445 -18.267 1.00 89.62 537 PHE A C 1
ATOM 4241 O O . PHE A 1 537 ? -17.595 11.933 -19.083 1.00 89.62 537 PHE A O 1
ATOM 4248 N N . GLY A 1 538 ? -19.700 11.412 -18.474 1.00 90.50 538 GLY A N 1
ATOM 4249 C CA . GLY A 1 538 ? -20.359 11.905 -19.680 1.00 90.50 538 GLY A CA 1
ATOM 4250 C C . GLY A 1 538 ? -20.139 11.024 -20.913 1.00 90.50 538 GLY A C 1
ATOM 4251 O O . GLY A 1 538 ? -19.388 10.046 -20.898 1.00 90.50 538 GLY A O 1
ATOM 4252 N N . ASP A 1 539 ? -20.803 11.389 -22.012 1.00 92.75 539 ASP A N 1
ATOM 4253 C CA . ASP A 1 539 ? -20.861 10.554 -23.218 1.00 92.75 539 ASP A CA 1
ATOM 4254 C C . ASP A 1 539 ? -19.499 10.397 -23.923 1.00 92.75 539 ASP A C 1
ATOM 4256 O O . ASP A 1 539 ? -19.247 9.353 -24.518 1.00 92.75 539 ASP A O 1
ATOM 4260 N N . ASP A 1 540 ? -18.595 11.384 -23.832 1.00 91.31 540 ASP A N 1
ATOM 4261 C CA . ASP A 1 540 ? -17.259 11.307 -24.455 1.00 91.31 540 ASP A CA 1
ATOM 4262 C C . ASP A 1 540 ? -16.393 10.196 -23.837 1.00 91.31 540 ASP A C 1
ATOM 4264 O O . ASP A 1 540 ? -15.799 9.393 -24.557 1.00 91.31 540 ASP A O 1
ATOM 4268 N N . ALA A 1 541 ? -16.343 10.116 -22.502 1.00 92.31 541 ALA A N 1
ATOM 4269 C CA . ALA A 1 541 ? -15.566 9.094 -21.800 1.00 92.31 541 ALA A CA 1
ATOM 4270 C C . ALA A 1 541 ? -16.144 7.696 -22.038 1.00 92.31 541 ALA A C 1
ATOM 4272 O O . ALA A 1 541 ? -15.415 6.755 -22.354 1.00 92.31 541 ALA A O 1
ATOM 4273 N N . VAL A 1 542 ? -17.474 7.586 -21.935 1.00 96.06 542 VAL A N 1
ATOM 4274 C CA . VAL A 1 542 ? -18.204 6.340 -22.184 1.00 96.06 542 VAL A CA 1
ATOM 4275 C C . VAL A 1 542 ? -17.950 5.852 -23.604 1.00 96.06 542 VAL A C 1
ATOM 4277 O O . VAL A 1 542 ? -17.562 4.702 -23.776 1.00 96.06 542 VAL A O 1
ATOM 4280 N N . ALA A 1 543 ? -18.067 6.718 -24.615 1.00 95.75 543 ALA A N 1
ATOM 4281 C CA . ALA A 1 543 ? -17.811 6.339 -26.002 1.00 95.75 543 ALA A CA 1
ATOM 4282 C C . ALA A 1 543 ? -16.381 5.818 -26.215 1.00 95.75 543 ALA A C 1
ATOM 4284 O O . ALA A 1 543 ? -16.188 4.863 -26.966 1.00 95.75 543 ALA A O 1
ATOM 4285 N N . LYS A 1 544 ? -15.382 6.397 -25.537 1.00 95.31 544 LYS A N 1
ATOM 4286 C CA . LYS A 1 544 ? -13.988 5.929 -25.602 1.00 95.31 544 LYS A CA 1
ATOM 4287 C C . LYS A 1 544 ? -13.804 4.548 -24.974 1.00 95.31 544 LYS A C 1
ATOM 4289 O O . LYS A 1 544 ? -13.136 3.709 -25.576 1.00 95.31 544 LYS A O 1
ATOM 4294 N N . TRP A 1 545 ? -14.404 4.288 -23.810 1.00 97.50 545 TRP A N 1
ATOM 4295 C CA . TRP A 1 545 ? -14.372 2.950 -23.211 1.00 97.50 545 TRP A CA 1
ATOM 4296 C C . TRP A 1 545 ? -15.113 1.926 -24.072 1.00 97.50 545 TRP A C 1
ATOM 4298 O O . TRP A 1 545 ? -14.565 0.869 -24.360 1.00 97.50 545 TRP A O 1
ATOM 4308 N N . GLU A 1 546 ? -16.318 2.244 -24.545 1.00 97.88 546 GLU A N 1
ATOM 4309 C CA . GLU A 1 546 ? -17.101 1.342 -25.399 1.00 97.88 546 GLU A CA 1
ATOM 4310 C C . GLU A 1 546 ? -16.383 1.018 -26.713 1.00 97.88 546 GLU A C 1
ATOM 4312 O O . GLU A 1 546 ? -16.391 -0.130 -27.158 1.00 97.88 546 GLU A O 1
ATOM 4317 N N . ALA A 1 547 ? -15.716 2.007 -27.315 1.00 96.56 547 ALA A N 1
ATOM 4318 C CA . ALA A 1 547 ? -14.903 1.802 -28.508 1.00 96.56 547 ALA A CA 1
ATOM 4319 C C . ALA A 1 547 ? -13.714 0.867 -28.241 1.00 96.56 547 ALA A C 1
ATOM 4321 O O . ALA A 1 547 ? -13.444 -0.010 -29.059 1.00 96.56 547 ALA A O 1
ATOM 4322 N N . ALA A 1 548 ? -13.033 1.017 -27.099 1.00 95.69 548 ALA A N 1
ATOM 4323 C CA . ALA A 1 548 ? -11.922 0.145 -26.713 1.00 95.69 548 ALA A CA 1
ATOM 4324 C C . ALA A 1 548 ? -12.377 -1.295 -26.413 1.00 95.69 548 ALA A C 1
ATOM 4326 O O . ALA A 1 548 ? -11.668 -2.246 -26.730 1.00 95.69 548 ALA A O 1
ATOM 4327 N N . LEU A 1 549 ? -13.569 -1.458 -25.836 1.00 96.94 549 LEU A N 1
ATOM 4328 C CA . LEU A 1 549 ? -14.134 -2.761 -25.473 1.00 96.94 549 LEU A CA 1
ATOM 4329 C C . LEU A 1 549 ? -14.877 -3.446 -26.630 1.00 96.94 549 LEU A C 1
ATOM 4331 O O . LEU A 1 549 ? -15.181 -4.635 -26.546 1.00 96.94 549 LEU A O 1
ATOM 4335 N N . GLY A 1 550 ? -15.219 -2.702 -27.686 1.00 96.69 550 GLY A N 1
ATOM 4336 C CA . GLY A 1 550 ? -16.056 -3.183 -28.788 1.00 96.69 550 GLY A CA 1
ATOM 4337 C C . GLY A 1 550 ? -17.494 -3.525 -28.372 1.00 96.69 550 GLY A C 1
ATOM 4338 O O . GLY A 1 550 ? -18.172 -4.271 -29.079 1.00 96.69 550 GLY A O 1
ATOM 4339 N N . ARG A 1 551 ? -17.957 -3.023 -27.218 1.00 95.50 551 ARG A N 1
ATOM 4340 C CA . ARG A 1 551 ? -19.250 -3.348 -26.586 1.00 95.50 551 ARG A CA 1
ATOM 4341 C C . ARG A 1 551 ? -19.790 -2.181 -25.770 1.00 95.50 551 ARG A C 1
ATOM 4343 O O . ARG A 1 551 ? -19.053 -1.253 -25.447 1.00 95.50 551 ARG A O 1
ATOM 4350 N N . LYS A 1 552 ? -21.077 -2.238 -25.418 1.00 97.12 552 LYS A N 1
ATOM 4351 C CA . LYS A 1 552 ? -21.698 -1.246 -24.534 1.00 97.12 552 LYS A CA 1
ATOM 4352 C C . LYS A 1 552 ? -21.302 -1.505 -23.086 1.00 97.12 552 LYS A C 1
ATOM 4354 O O . LYS A 1 552 ? -21.230 -2.660 -22.679 1.00 97.12 552 LYS A O 1
ATOM 4359 N N . LEU A 1 553 ? -21.095 -0.449 -22.291 1.00 97.06 553 LEU A N 1
ATOM 4360 C CA . LEU A 1 553 ? -20.753 -0.621 -20.867 1.00 97.06 553 LEU A CA 1
ATOM 4361 C C . LEU A 1 553 ? -21.843 -1.393 -20.111 1.00 97.06 553 LEU A C 1
ATOM 4363 O O . LEU A 1 553 ? -21.526 -2.217 -19.261 1.00 97.06 553 LEU A O 1
ATOM 4367 N N . ALA A 1 554 ? -23.109 -1.188 -20.484 1.00 96.62 554 ALA A N 1
ATOM 4368 C CA . ALA A 1 554 ? -24.251 -1.889 -19.901 1.00 96.62 554 ALA A CA 1
ATOM 4369 C C . ALA A 1 554 ? -24.212 -3.418 -20.102 1.00 96.62 554 ALA A C 1
ATOM 4371 O O . ALA A 1 554 ? -24.822 -4.147 -19.328 1.00 96.62 554 ALA A O 1
ATOM 4372 N N . ASP A 1 555 ? -23.468 -3.926 -21.095 1.00 96.00 555 ASP A N 1
ATOM 4373 C CA . ASP A 1 555 ? -23.307 -5.374 -21.297 1.00 96.00 555 ASP A CA 1
ATOM 4374 C C . ASP A 1 555 ? -22.480 -6.030 -20.172 1.00 96.00 555 ASP A C 1
ATOM 4376 O O . ASP A 1 555 ? -22.492 -7.256 -20.032 1.00 96.00 555 ASP A O 1
ATOM 4380 N N . PHE A 1 556 ? -21.740 -5.230 -19.395 1.00 97.38 556 PHE A N 1
ATOM 4381 C CA . PHE A 1 556 ? -20.855 -5.672 -18.316 1.00 97.38 556 PHE A CA 1
ATOM 4382 C C . PHE A 1 556 ? -21.473 -5.529 -16.920 1.00 97.38 556 PHE A C 1
ATOM 4384 O O . PHE A 1 556 ? -20.909 -6.053 -15.959 1.00 97.38 556 PHE A O 1
ATOM 4391 N N . ASP A 1 557 ? -22.614 -4.852 -16.791 1.00 96.69 557 ASP A N 1
ATOM 4392 C CA . ASP A 1 557 ? -23.275 -4.641 -15.503 1.00 96.69 557 ASP A CA 1
ATOM 4393 C C . ASP A 1 557 ? -23.636 -5.995 -14.861 1.00 96.69 557 ASP A C 1
ATOM 4395 O O . ASP A 1 557 ? -24.305 -6.847 -15.455 1.00 96.69 557 ASP A O 1
ATOM 4399 N N . GLY A 1 558 ? -23.153 -6.230 -13.638 1.00 95.94 558 GLY A N 1
ATOM 4400 C CA . GLY A 1 558 ? -23.335 -7.501 -12.928 1.00 95.94 558 GLY A CA 1
ATOM 4401 C C . GLY A 1 558 ? -22.403 -8.642 -13.363 1.00 95.94 558 GLY A C 1
ATOM 4402 O O . GLY A 1 558 ? -22.523 -9.748 -12.826 1.00 95.94 558 GLY A O 1
ATOM 4403 N N . ALA A 1 559 ? -21.479 -8.425 -14.306 1.00 97.44 559 ALA A N 1
ATOM 4404 C CA . ALA A 1 559 ? -20.556 -9.464 -14.763 1.00 97.44 559 ALA A CA 1
ATOM 4405 C C . ALA A 1 559 ? -19.632 -9.952 -13.635 1.00 97.44 559 ALA A C 1
ATOM 4407 O O . ALA A 1 559 ? -19.120 -9.158 -12.845 1.00 97.44 559 ALA A O 1
ATOM 4408 N N . ARG A 1 560 ? -19.390 -11.265 -13.578 1.00 97.00 560 ARG A N 1
ATOM 4409 C CA . ARG A 1 560 ? -18.504 -11.896 -12.590 1.00 97.00 560 ARG A CA 1
ATOM 4410 C C . ARG A 1 560 ? -17.054 -11.781 -13.037 1.00 97.00 560 ARG A C 1
ATOM 4412 O O . ARG A 1 560 ? -16.720 -12.239 -14.126 1.00 97.00 560 ARG A O 1
ATOM 4419 N N . ILE A 1 561 ? -16.188 -11.245 -12.189 1.00 98.06 561 ILE A N 1
ATOM 4420 C CA . ILE A 1 561 ? -14.747 -11.188 -12.435 1.00 98.06 561 ILE A CA 1
ATOM 4421 C C . ILE A 1 561 ? -14.128 -12.558 -12.142 1.00 98.06 561 ILE A C 1
ATOM 4423 O O . ILE A 1 561 ? -14.356 -13.148 -11.087 1.00 98.06 561 ILE A O 1
ATOM 4427 N N . VAL A 1 562 ? -13.347 -13.057 -13.097 1.00 97.75 562 VAL A N 1
ATOM 4428 C CA . VAL A 1 562 ? -12.589 -14.312 -13.007 1.00 97.75 562 VAL A CA 1
ATOM 4429 C C . VAL A 1 562 ? -11.114 -14.036 -12.747 1.00 97.75 562 VAL A C 1
ATOM 4431 O O . VAL A 1 562 ? -10.508 -14.743 -11.954 1.00 97.75 562 VAL A O 1
ATOM 4434 N N . ALA A 1 563 ? -10.538 -13.020 -13.396 1.00 97.88 563 ALA A N 1
ATOM 4435 C CA . ALA A 1 563 ? -9.154 -12.609 -13.180 1.00 97.88 563 ALA A CA 1
ATOM 4436 C C . ALA A 1 563 ? -8.955 -11.114 -13.464 1.00 97.88 563 ALA A C 1
ATOM 4438 O O . ALA A 1 563 ? -9.639 -10.540 -14.318 1.00 97.88 563 ALA A O 1
ATOM 4439 N N . ILE A 1 564 ? -7.987 -10.508 -12.776 1.00 97.44 564 ILE A N 1
ATOM 4440 C CA . ILE A 1 564 ? -7.525 -9.131 -12.993 1.00 97.44 564 ILE A CA 1
ATOM 4441 C C . ILE A 1 564 ? -6.027 -9.206 -13.301 1.00 97.44 564 ILE A C 1
ATOM 4443 O O . ILE A 1 564 ? -5.260 -9.678 -12.467 1.00 97.44 564 ILE A O 1
ATOM 4447 N N . ASN A 1 565 ? -5.611 -8.771 -14.494 1.00 95.38 565 ASN A N 1
ATOM 4448 C CA . ASN A 1 565 ? -4.243 -8.929 -15.011 1.00 95.38 565 ASN A CA 1
ATOM 4449 C C . ASN A 1 565 ? -3.721 -10.370 -14.852 1.00 95.38 565 ASN A C 1
ATOM 4451 O O . ASN A 1 565 ? -2.637 -10.588 -14.321 1.00 95.38 565 ASN A O 1
ATOM 4455 N N . ASP A 1 566 ? -4.553 -11.344 -15.238 1.00 94.56 566 ASP A N 1
ATOM 4456 C CA . ASP A 1 566 ? -4.293 -12.790 -15.148 1.00 94.56 566 ASP A CA 1
ATOM 4457 C C . ASP A 1 566 ? -4.044 -13.347 -13.734 1.00 94.56 566 ASP A C 1
ATOM 4459 O O . ASP A 1 566 ? -3.764 -14.535 -13.573 1.00 94.56 566 ASP A O 1
ATOM 4463 N N . LYS A 1 567 ? -4.254 -12.533 -12.693 1.00 96.31 567 LYS A N 1
ATOM 4464 C CA . LYS A 1 567 ? -4.237 -12.958 -11.291 1.00 96.31 567 LYS A CA 1
ATOM 4465 C C . LYS A 1 567 ? -5.635 -13.273 -10.774 1.00 96.31 567 LYS A C 1
ATOM 4467 O O . LYS A 1 567 ? -6.629 -12.696 -11.229 1.00 96.31 567 LYS A O 1
ATOM 4472 N N . ASP A 1 568 ? -5.692 -14.138 -9.761 1.00 96.69 568 ASP A N 1
ATOM 4473 C CA . ASP A 1 568 ? -6.902 -14.324 -8.964 1.00 96.69 568 ASP A CA 1
ATOM 4474 C C . ASP A 1 568 ? -7.356 -12.968 -8.374 1.00 96.69 568 ASP A C 1
ATOM 4476 O O . ASP A 1 568 ? -6.532 -12.229 -7.820 1.00 96.69 568 ASP A O 1
ATOM 4480 N N . PRO A 1 569 ? -8.647 -12.603 -8.483 1.00 96.62 569 PRO A N 1
ATOM 4481 C CA . PRO A 1 569 ? -9.131 -11.305 -8.031 1.00 96.62 569 PRO A CA 1
ATOM 4482 C C . PRO A 1 569 ? -8.909 -11.054 -6.535 1.00 96.62 569 PRO A C 1
ATOM 4484 O O . PRO A 1 569 ? -8.689 -9.909 -6.145 1.00 96.62 569 PRO A O 1
ATOM 4487 N N . TRP A 1 570 ? -8.919 -12.091 -5.690 1.00 95.81 570 TRP A N 1
ATOM 4488 C CA . TRP A 1 570 ? -8.653 -11.938 -4.259 1.00 95.81 570 TRP A CA 1
ATOM 4489 C C . TRP A 1 570 ? -7.185 -11.668 -3.966 1.00 95.81 570 TRP A C 1
ATOM 4491 O O . TRP A 1 570 ? -6.899 -10.919 -3.036 1.00 95.81 570 TRP A O 1
ATOM 4501 N N . THR A 1 571 ? -6.263 -12.206 -4.768 1.00 95.81 571 THR A N 1
ATOM 4502 C CA . THR A 1 571 ? -4.845 -11.830 -4.684 1.00 95.81 571 THR A CA 1
ATOM 4503 C C . THR A 1 571 ? -4.665 -10.336 -4.934 1.00 95.81 571 THR A C 1
ATOM 4505 O O . THR A 1 571 ? -3.946 -9.682 -4.190 1.00 95.81 571 THR A O 1
ATOM 4508 N N . VAL A 1 572 ? -5.369 -9.763 -5.915 1.00 95.19 572 VAL A N 1
ATOM 4509 C CA . VAL A 1 572 ? -5.300 -8.317 -6.197 1.00 95.19 572 VAL A CA 1
ATOM 4510 C C . VAL A 1 572 ? -5.908 -7.482 -5.064 1.00 95.19 572 VAL A C 1
ATOM 4512 O O . VAL A 1 572 ? -5.368 -6.433 -4.715 1.00 95.19 572 VAL A O 1
ATOM 4515 N N . VAL A 1 573 ? -6.998 -7.956 -4.450 1.00 95.06 573 VAL A N 1
ATOM 4516 C CA . VAL A 1 573 ? -7.594 -7.321 -3.258 1.00 95.06 573 VAL A CA 1
ATOM 4517 C C . VAL A 1 573 ? -6.606 -7.311 -2.086 1.00 95.06 573 VAL A C 1
ATOM 4519 O O . VAL A 1 573 ? -6.455 -6.277 -1.435 1.00 95.06 573 VAL A O 1
ATOM 4522 N N . ASP A 1 574 ? -5.923 -8.430 -1.831 1.00 92.62 574 ASP A N 1
ATOM 4523 C CA . ASP A 1 574 ? -4.929 -8.548 -0.757 1.00 92.62 574 ASP A CA 1
ATOM 4524 C C . ASP A 1 574 ? -3.693 -7.675 -1.042 1.00 92.62 574 ASP A C 1
ATOM 4526 O O . ASP A 1 574 ? -3.251 -6.939 -0.163 1.00 92.62 574 ASP A O 1
ATOM 4530 N N . GLU A 1 575 ? -3.183 -7.679 -2.282 1.00 91.56 575 GLU A N 1
ATOM 4531 C CA . GLU A 1 575 ? -2.070 -6.819 -2.717 1.00 91.56 575 GLU A CA 1
ATOM 4532 C C . GLU A 1 575 ? -2.398 -5.332 -2.510 1.00 91.56 575 GLU A C 1
ATOM 4534 O O . GLU A 1 575 ? -1.562 -4.583 -2.000 1.00 91.56 575 GLU A O 1
ATOM 4539 N N . ASN A 1 576 ? -3.624 -4.906 -2.840 1.00 89.94 576 ASN A N 1
ATOM 4540 C CA . ASN A 1 576 ? -4.094 -3.550 -2.561 1.00 89.94 576 ASN A CA 1
ATOM 4541 C C . ASN A 1 576 ? -4.165 -3.278 -1.051 1.00 89.94 576 ASN A C 1
ATOM 4543 O O . ASN A 1 576 ? -3.672 -2.252 -0.592 1.00 89.94 576 ASN A O 1
ATOM 4547 N N . ALA A 1 577 ? -4.735 -4.194 -0.262 1.00 88.19 577 ALA A N 1
ATOM 4548 C CA . ALA A 1 577 ? -4.877 -4.037 1.187 1.00 88.19 577 ALA A CA 1
ATOM 4549 C C . ALA A 1 577 ? -3.534 -3.988 1.938 1.00 88.19 577 ALA A C 1
ATOM 4551 O O . ALA A 1 577 ? -3.466 -3.403 3.016 1.00 88.19 577 ALA A O 1
ATOM 4552 N N . SER A 1 578 ? -2.469 -4.576 1.390 1.00 84.00 578 SER A N 1
ATOM 4553 C CA . SER A 1 578 ? -1.116 -4.521 1.962 1.00 84.00 578 SER A CA 1
ATOM 4554 C C . SER A 1 578 ? -0.402 -3.183 1.760 1.00 84.00 578 SER A C 1
ATOM 4556 O O . SER A 1 578 ? 0.578 -2.911 2.451 1.00 84.00 578 SER A O 1
ATOM 4558 N N . VAL A 1 579 ? -0.845 -2.362 0.803 1.00 78.19 579 VAL A N 1
ATOM 4559 C CA . VAL A 1 579 ? -0.203 -1.072 0.480 1.00 78.19 579 VAL A CA 1
ATOM 4560 C C . VAL A 1 579 ? -1.123 0.127 0.666 1.00 78.19 579 VAL A C 1
ATOM 4562 O O . VAL A 1 579 ? -0.641 1.259 0.768 1.00 78.19 579 VAL A O 1
ATOM 4565 N N . ASN A 1 580 ? -2.437 -0.097 0.696 1.00 76.44 580 ASN A N 1
ATOM 4566 C CA . ASN A 1 580 ? -3.390 0.929 1.062 1.00 76.44 580 ASN A CA 1
ATOM 4567 C C . ASN A 1 580 ? -3.252 1.204 2.563 1.00 76.44 580 ASN A C 1
ATOM 4569 O O . ASN A 1 580 ? -3.181 0.273 3.352 1.00 76.44 580 ASN A O 1
ATOM 4573 N N . GLY A 1 581 ? -3.159 2.474 2.949 1.00 73.38 581 GLY A N 1
ATOM 4574 C CA . GLY A 1 581 ? -3.092 2.863 4.356 1.00 73.38 581 GLY A CA 1
ATOM 4575 C C . GLY A 1 581 ? -4.487 3.005 4.966 1.00 73.38 581 GLY A C 1
ATOM 4576 O O . GLY A 1 581 ? -5.494 2.556 4.418 1.00 73.38 581 GLY A O 1
ATOM 4577 N N . GLY A 1 582 ? -4.579 3.727 6.081 1.00 72.88 582 GLY A N 1
ATOM 4578 C CA . GLY A 1 582 ? -5.851 4.312 6.519 1.00 72.88 582 GLY A CA 1
ATOM 4579 C C . GLY A 1 582 ? -6.670 3.503 7.534 1.00 72.88 582 GLY A C 1
ATOM 4580 O O . GLY A 1 582 ? -7.543 4.086 8.174 1.00 72.88 582 GLY A O 1
ATOM 4581 N N . TYR A 1 583 ? -6.405 2.206 7.724 1.00 80.75 583 TYR A N 1
ATOM 4582 C CA . TYR A 1 583 ? -7.094 1.373 8.724 1.00 80.75 583 TYR A CA 1
ATOM 4583 C C . TYR A 1 583 ? -6.193 0.255 9.250 1.00 80.75 583 TYR A C 1
ATOM 4585 O O . TYR A 1 583 ? -5.495 -0.380 8.463 1.00 80.75 583 TYR A O 1
ATOM 4593 N N . GLN A 1 584 ? -6.272 -0.031 10.553 1.00 79.25 584 GLN A N 1
ATOM 4594 C CA . GLN A 1 584 ? -5.424 -1.046 11.195 1.00 79.25 584 GLN A CA 1
ATOM 4595 C C . GLN A 1 584 ? -5.858 -2.458 10.800 1.00 79.25 584 GLN A C 1
ATOM 4597 O O . GLN A 1 584 ? -5.037 -3.326 10.542 1.00 79.25 584 GLN A O 1
ATOM 4602 N N . ALA A 1 585 ? -7.165 -2.722 10.702 1.00 83.00 585 ALA A N 1
ATOM 4603 C CA . ALA A 1 585 ? -7.604 -4.039 10.260 1.00 83.00 585 ALA A CA 1
ATOM 4604 C C . ALA A 1 585 ? -7.381 -4.247 8.762 1.00 83.00 585 ALA A C 1
ATOM 4606 O O . ALA A 1 585 ? -7.995 -3.580 7.925 1.00 83.00 585 ALA A O 1
ATOM 4607 N N . HIS A 1 586 ? -6.616 -5.289 8.445 1.00 86.06 586 HIS A N 1
ATOM 4608 C CA . HIS A 1 586 ? -6.430 -5.786 7.088 1.00 86.06 586 HIS A CA 1
ATOM 4609 C C . HIS A 1 586 ? -7.764 -6.016 6.353 1.00 86.06 586 HIS A C 1
ATOM 4611 O O . HIS A 1 586 ? -7.924 -5.608 5.206 1.00 86.06 586 HIS A O 1
ATOM 4617 N N . THR A 1 587 ? -8.771 -6.593 7.022 1.00 87.56 587 THR A N 1
ATOM 4618 C CA . THR A 1 587 ? -10.098 -6.838 6.420 1.00 87.56 587 THR A CA 1
ATOM 4619 C C . THR A 1 587 ? -10.844 -5.551 6.071 1.00 87.56 587 THR A C 1
ATOM 4621 O O . THR A 1 587 ? -11.525 -5.481 5.048 1.00 87.56 587 THR A O 1
ATOM 4624 N N . THR A 1 588 ? -10.655 -4.489 6.853 1.00 85.88 588 THR A N 1
ATOM 4625 C CA . THR A 1 588 ? -11.186 -3.162 6.533 1.00 85.88 588 THR A CA 1
ATOM 4626 C C . THR A 1 588 ? -10.487 -2.558 5.310 1.00 85.88 588 THR A C 1
ATOM 4628 O O . THR A 1 588 ? -11.153 -1.955 4.464 1.00 85.88 588 THR A O 1
ATOM 4631 N N . ARG A 1 589 ? -9.169 -2.761 5.169 1.00 87.25 589 ARG A N 1
ATOM 4632 C CA . ARG A 1 589 ? -8.401 -2.346 3.982 1.00 87.25 589 ARG A CA 1
ATOM 4633 C C . ARG A 1 589 ? -8.776 -3.147 2.731 1.00 87.25 589 ARG A C 1
ATOM 4635 O O . ARG A 1 589 ? -8.881 -2.568 1.658 1.00 87.25 589 ARG A O 1
ATOM 4642 N N . GLN A 1 590 ? -9.095 -4.435 2.845 1.00 90.56 590 GLN A N 1
ATOM 4643 C CA . GLN A 1 590 ? -9.660 -5.212 1.727 1.00 90.56 590 GLN A CA 1
ATOM 4644 C C . GLN A 1 590 ? -10.993 -4.623 1.260 1.00 90.56 590 GLN A C 1
ATOM 4646 O O . GLN A 1 590 ? -11.235 -4.479 0.062 1.00 90.56 590 GLN A O 1
ATOM 4651 N N . ASN A 1 591 ? -11.841 -4.206 2.204 1.00 89.69 591 ASN A N 1
ATOM 4652 C CA . ASN A 1 591 ? -13.102 -3.558 1.864 1.00 89.69 591 ASN A CA 1
ATOM 4653 C C . ASN A 1 591 ? -12.882 -2.223 1.141 1.00 89.69 591 ASN A C 1
ATOM 4655 O O . ASN A 1 591 ? -13.808 -1.800 0.450 1.00 89.69 591 ASN A O 1
ATOM 4659 N N . ALA A 1 592 ? -11.694 -1.595 1.254 1.00 87.69 592 ALA A N 1
ATOM 4660 C CA . ALA A 1 592 ? -11.283 -0.378 0.542 1.00 87.69 592 ALA A CA 1
ATOM 4661 C C . ALA A 1 592 ? -11.371 -0.487 -0.986 1.00 87.69 592 ALA A C 1
ATOM 4663 O O . ALA A 1 592 ? -11.834 0.439 -1.663 1.00 87.69 592 ALA A O 1
ATOM 4664 N N . PHE A 1 593 ? -11.054 -1.681 -1.482 1.00 92.31 593 PHE A N 1
ATOM 4665 C CA . PHE A 1 593 ? -11.003 -2.023 -2.895 1.00 92.31 593 PHE A CA 1
ATOM 4666 C C . PHE A 1 593 ? -12.355 -1.903 -3.608 1.00 92.31 593 PHE A C 1
ATOM 4668 O O . PHE A 1 593 ? -12.413 -1.556 -4.788 1.00 92.31 593 PHE A O 1
ATOM 4675 N N . PHE A 1 594 ? -13.442 -2.180 -2.887 1.00 94.19 594 PHE A N 1
ATOM 4676 C CA . PHE A 1 594 ? -14.788 -2.263 -3.444 1.00 94.19 594 PHE A CA 1
ATOM 4677 C C . PHE A 1 594 ? -15.536 -0.930 -3.391 1.00 94.19 594 PHE A C 1
ATOM 4679 O O . PHE A 1 594 ? -15.271 -0.060 -2.554 1.00 94.19 594 PHE A O 1
ATOM 4686 N N . SER A 1 595 ? -16.500 -0.803 -4.297 1.00 93.38 595 SER A N 1
ATOM 4687 C CA . SER A 1 595 ? -17.414 0.328 -4.376 1.00 93.38 595 SER A CA 1
ATOM 4688 C C . SER A 1 595 ? -18.367 0.392 -3.187 1.00 93.38 595 SER A C 1
ATOM 4690 O O . SER A 1 595 ? -18.610 -0.594 -2.482 1.00 93.38 595 SER A O 1
ATOM 4692 N N . SER A 1 596 ? -18.826 1.605 -2.913 1.00 90.56 596 SER A N 1
ATOM 4693 C CA . SER A 1 596 ? -19.525 1.948 -1.687 1.00 90.56 596 SER A CA 1
ATOM 4694 C C . SER A 1 596 ? -20.303 3.267 -1.881 1.00 90.56 596 SER A C 1
ATOM 4696 O O . SER A 1 596 ? -20.137 3.946 -2.892 1.00 90.56 596 SER A O 1
ATOM 4698 N N . TYR A 1 597 ? -21.129 3.694 -0.925 1.00 88.50 597 TYR A N 1
ATOM 4699 C CA . TYR A 1 597 ? -21.765 5.026 -0.920 1.00 88.50 597 TYR A CA 1
ATOM 4700 C C . TYR A 1 597 ? -21.671 5.653 0.456 1.00 88.50 597 TYR A C 1
ATOM 4702 O O . TYR A 1 597 ? -21.548 4.925 1.425 1.00 88.50 597 TYR A O 1
ATOM 4710 N N . GLN A 1 598 ? -21.820 6.973 0.575 1.00 83.56 598 GLN A N 1
ATOM 4711 C CA . GLN A 1 598 ? -21.935 7.667 1.858 1.00 83.56 598 GLN A CA 1
ATOM 4712 C C . GLN A 1 598 ? -22.885 8.864 1.820 1.00 83.56 598 GLN A C 1
ATOM 4714 O O . GLN A 1 598 ? -23.063 9.499 0.781 1.00 83.56 598 GLN A O 1
ATOM 4719 N N . ARG A 1 599 ? -23.433 9.227 2.984 1.00 85.62 599 ARG A N 1
ATOM 4720 C CA . ARG A 1 599 ? -24.111 10.511 3.182 1.00 85.62 599 ARG A CA 1
ATOM 4721 C C . ARG A 1 599 ? -23.068 11.608 3.434 1.00 85.62 599 ARG A C 1
ATOM 4723 O O . ARG A 1 599 ? -22.570 11.753 4.546 1.00 85.62 599 ARG A O 1
ATOM 4730 N N . ALA A 1 600 ? -22.732 12.379 2.405 1.00 77.81 600 ALA A N 1
ATOM 4731 C CA . ALA A 1 600 ? -21.924 13.588 2.551 1.00 77.81 600 ALA A CA 1
ATOM 4732 C C . ALA A 1 600 ? -22.765 14.738 3.139 1.00 77.81 600 ALA A C 1
ATOM 4734 O O . ALA A 1 600 ? -23.973 14.610 3.328 1.00 77.81 600 ALA A O 1
ATOM 4735 N N . THR A 1 601 ? -22.145 15.883 3.436 1.00 75.00 601 THR A N 1
ATOM 4736 C CA . THR A 1 601 ? -22.834 17.036 4.047 1.00 75.00 601 THR A CA 1
ATOM 4737 C C . THR A 1 601 ? -24.000 17.551 3.196 1.00 75.00 601 THR A C 1
ATOM 4739 O O . THR A 1 601 ? -25.066 17.860 3.728 1.00 75.00 601 THR A O 1
ATOM 4742 N N . SER A 1 602 ? -23.816 17.640 1.879 1.00 77.19 602 SER A N 1
ATOM 4743 C CA . SER A 1 602 ? -24.796 18.197 0.938 1.00 77.19 602 SER A CA 1
ATOM 4744 C C . SER A 1 602 ? -25.542 17.123 0.152 1.00 77.19 602 SER A C 1
ATOM 4746 O O . SER A 1 602 ? -26.744 17.252 -0.042 1.00 77.19 602 SER A O 1
ATOM 4748 N N . GLU A 1 603 ? -24.904 16.008 -0.197 1.00 84.56 603 GLU A N 1
ATOM 4749 C CA . GLU A 1 603 ? -25.487 14.978 -1.072 1.00 84.56 603 GLU A CA 1
ATOM 4750 C C . GLU A 1 603 ? -25.228 13.538 -0.599 1.00 84.56 603 GLU A C 1
ATOM 4752 O O . GLU A 1 603 ? -24.563 13.303 0.412 1.00 84.56 603 GLU A O 1
ATOM 4757 N N . TRP A 1 604 ? -25.802 12.567 -1.304 1.00 87.38 604 TRP A N 1
ATOM 4758 C CA . TRP A 1 604 ? -25.373 11.174 -1.223 1.00 87.38 604 TRP A CA 1
ATOM 4759 C C . TRP A 1 604 ? -24.273 10.972 -2.260 1.00 87.38 604 TRP A C 1
ATOM 4761 O O . TRP A 1 604 ? -24.511 11.178 -3.446 1.00 87.38 604 TRP A O 1
ATOM 4771 N N . SER A 1 605 ? -23.072 10.604 -1.821 1.00 85.00 605 SER A N 1
ATOM 4772 C CA . SER A 1 605 ? -21.925 10.410 -2.708 1.00 85.00 605 SER A CA 1
ATOM 4773 C C . SER A 1 605 ? -21.640 8.927 -2.911 1.00 85.00 605 SER A C 1
ATOM 4775 O O . SER A 1 605 ? -21.634 8.156 -1.951 1.00 85.00 605 SER A O 1
ATOM 4777 N N . TYR A 1 606 ? -21.343 8.552 -4.144 1.00 89.00 606 TYR A N 1
ATOM 4778 C CA . TYR A 1 606 ? -20.858 7.249 -4.557 1.00 89.00 606 TYR A CA 1
ATOM 4779 C C . TYR A 1 606 ? -19.330 7.182 -4.420 1.00 89.00 606 TYR A C 1
ATOM 4781 O O . TYR A 1 606 ? -18.619 8.149 -4.688 1.00 89.00 606 TYR A O 1
ATOM 4789 N N . ARG A 1 607 ? -18.800 6.030 -4.028 1.00 87.75 607 ARG A N 1
ATOM 4790 C CA . ARG A 1 607 ? -17.367 5.733 -4.016 1.00 87.75 607 ARG A CA 1
ATOM 4791 C C . ARG A 1 607 ? -17.107 4.554 -4.934 1.00 87.75 607 ARG A C 1
ATOM 4793 O O . ARG A 1 607 ? -17.675 3.482 -4.765 1.00 87.75 607 ARG A O 1
ATOM 4800 N N . LEU A 1 608 ? -16.220 4.746 -5.901 1.00 91.25 608 LEU A N 1
ATOM 4801 C CA . LEU A 1 608 ? -15.937 3.738 -6.925 1.00 91.25 608 LEU A CA 1
ATOM 4802 C C . LEU A 1 608 ? -15.095 2.561 -6.385 1.00 91.25 608 LEU A C 1
ATOM 4804 O O . LEU A 1 608 ? -15.147 1.473 -6.954 1.00 91.25 608 LEU A O 1
ATOM 4808 N N . GLY A 1 609 ? -14.393 2.760 -5.263 1.00 90.25 609 GLY A N 1
ATOM 4809 C CA . GLY A 1 609 ? -13.448 1.797 -4.682 1.00 90.25 609 GLY A CA 1
ATOM 4810 C C . GLY A 1 609 ? -12.047 1.936 -5.279 1.00 90.25 609 GLY A C 1
ATOM 4811 O O . GLY A 1 609 ? -11.903 2.461 -6.386 1.00 90.25 609 GLY A O 1
ATOM 4812 N N . ASP A 1 610 ? -11.021 1.473 -4.557 1.00 90.12 610 ASP A N 1
ATOM 4813 C CA . ASP A 1 610 ? -9.619 1.641 -4.986 1.00 90.12 610 ASP A CA 1
ATOM 4814 C C . ASP A 1 610 ? -9.337 0.980 -6.339 1.00 90.12 610 ASP A C 1
ATOM 4816 O O . ASP A 1 610 ? -8.457 1.418 -7.066 1.00 90.12 610 ASP A O 1
ATOM 4820 N N . PHE A 1 611 ? -10.105 -0.047 -6.719 1.00 94.50 611 PHE A N 1
ATOM 4821 C CA . PHE A 1 611 ? -9.968 -0.653 -8.039 1.00 94.50 611 PHE A CA 1
ATOM 4822 C C . PHE A 1 611 ? -10.267 0.348 -9.165 1.00 94.50 611 PHE A C 1
ATOM 4824 O O . PHE A 1 611 ? -9.493 0.479 -10.115 1.00 94.50 611 PHE A O 1
ATOM 4831 N N . ALA A 1 612 ? -11.395 1.054 -9.060 1.00 94.62 612 ALA A N 1
ATOM 4832 C CA . ALA A 1 612 ? -11.935 1.862 -10.146 1.00 94.62 612 ALA A CA 1
ATOM 4833 C C . ALA A 1 612 ? -11.567 3.348 -10.061 1.00 94.62 612 ALA A C 1
ATOM 4835 O O . ALA A 1 612 ? -11.891 4.097 -10.985 1.00 94.62 612 ALA A O 1
ATOM 4836 N N . GLN A 1 613 ? -10.904 3.791 -8.988 1.00 90.81 613 GLN A N 1
ATOM 4837 C CA . GLN A 1 613 ? -10.551 5.193 -8.794 1.00 90.81 613 GLN A CA 1
ATOM 4838 C C . GLN A 1 613 ? -9.256 5.356 -7.989 1.00 90.81 613 GLN A C 1
ATOM 4840 O O . GLN A 1 613 ? -9.163 4.906 -6.852 1.00 90.81 613 GLN A O 1
ATOM 4845 N N . TRP A 1 614 ? -8.284 6.072 -8.560 1.00 88.75 614 TRP A N 1
ATOM 4846 C CA . TRP A 1 614 ? -6.953 6.264 -7.978 1.00 88.75 614 TRP A CA 1
ATOM 4847 C C . TRP A 1 614 ? -6.601 7.749 -7.863 1.00 88.75 614 TRP A C 1
ATOM 4849 O O . TRP A 1 614 ? -6.753 8.504 -8.828 1.00 88.75 614 TRP A O 1
ATOM 4859 N N . SER A 1 615 ? -6.099 8.157 -6.694 1.00 83.12 615 SER A N 1
ATOM 4860 C CA . SER A 1 615 ? -5.593 9.514 -6.420 1.00 83.12 615 SER A CA 1
ATOM 4861 C C . SER A 1 615 ? -4.204 9.772 -7.007 1.00 83.12 615 SER A C 1
ATOM 4863 O O . SER A 1 615 ? -3.826 10.923 -7.211 1.00 83.12 615 SER A O 1
ATOM 4865 N N . LEU A 1 616 ? -3.455 8.710 -7.308 1.00 86.50 616 LEU A N 1
ATOM 4866 C CA . LEU A 1 616 ? -2.186 8.761 -8.021 1.00 86.50 616 LEU A CA 1
ATOM 4867 C C . LEU A 1 616 ? -2.291 7.965 -9.328 1.00 86.50 616 LEU A C 1
ATOM 4869 O O . LEU A 1 616 ? -2.966 6.935 -9.359 1.00 86.50 616 LEU A O 1
ATOM 4873 N N . PRO A 1 617 ? -1.622 8.393 -10.412 1.00 85.56 617 PRO A N 1
ATOM 4874 C CA . PRO A 1 617 ? -1.610 7.630 -11.652 1.00 85.56 617 PRO A CA 1
ATOM 4875 C C . PRO A 1 617 ? -0.993 6.240 -11.452 1.00 85.56 617 PRO A C 1
ATOM 4877 O O . PRO A 1 617 ? 0.069 6.094 -10.839 1.00 85.56 617 PRO A O 1
ATOM 4880 N N . VAL A 1 618 ? -1.643 5.221 -12.008 1.00 86.62 618 VAL A N 1
ATOM 4881 C CA . VAL A 1 618 ? -1.141 3.842 -12.014 1.00 86.62 618 VAL A CA 1
ATOM 4882 C C . VAL A 1 618 ? 0.036 3.678 -12.987 1.00 86.62 618 VAL A C 1
ATOM 4884 O O . VAL A 1 618 ? 0.156 4.408 -13.972 1.00 86.62 618 VAL A O 1
ATOM 4887 N N . ARG A 1 619 ? 0.921 2.703 -12.726 1.00 81.38 619 ARG A N 1
ATOM 4888 C CA . ARG A 1 619 ? 2.034 2.338 -13.624 1.00 81.38 619 ARG A CA 1
ATOM 4889 C C . ARG A 1 619 ? 1.497 1.497 -14.795 1.00 81.38 619 ARG A C 1
ATOM 4891 O O . ARG A 1 619 ? 1.683 0.289 -14.825 1.00 81.38 619 ARG A O 1
ATOM 4898 N N . GLY A 1 620 ? 0.768 2.119 -15.718 1.00 90.81 620 GLY A N 1
ATOM 4899 C CA . GLY A 1 620 ? 0.224 1.465 -16.913 1.00 90.81 620 GLY A CA 1
ATOM 4900 C C . GLY A 1 620 ? -1.043 2.141 -17.433 1.00 90.81 620 GLY A C 1
ATOM 4901 O O . GLY A 1 620 ? -1.744 2.807 -16.683 1.00 90.81 620 GLY A O 1
ATOM 4902 N N . ASP A 1 621 ? -1.355 1.953 -18.716 1.00 96.31 621 ASP A N 1
ATOM 4903 C CA . ASP A 1 621 ? -2.477 2.652 -19.366 1.00 96.31 621 ASP A CA 1
ATOM 4904 C C . ASP A 1 621 ? -3.770 1.822 -19.454 1.00 96.31 621 ASP A C 1
ATOM 4906 O O . ASP A 1 621 ? -4.809 2.337 -19.864 1.00 96.31 621 ASP A O 1
ATOM 4910 N N . SER A 1 622 ? -3.749 0.552 -19.034 1.00 96.75 622 SER A N 1
ATOM 4911 C CA . SER A 1 622 ? -4.938 -0.312 -19.028 1.00 96.75 622 SER A CA 1
ATOM 4912 C C . SER A 1 622 ? -4.855 -1.446 -18.004 1.00 96.75 622 SER A C 1
ATOM 4914 O O . SER A 1 622 ? -3.780 -1.732 -17.476 1.00 96.75 622 SER A O 1
ATOM 4916 N N . VAL A 1 623 ? -5.992 -2.093 -17.747 1.00 96.75 623 VAL A N 1
ATOM 4917 C CA . VAL A 1 623 ? -6.122 -3.333 -16.970 1.00 96.75 623 VAL A CA 1
ATOM 4918 C C . VAL A 1 623 ? -6.776 -4.413 -17.825 1.00 96.75 623 VAL A C 1
ATOM 4920 O O . VAL A 1 623 ? -7.715 -4.133 -18.568 1.00 96.75 623 VAL A O 1
ATOM 4923 N N . THR A 1 624 ? -6.318 -5.653 -17.711 1.00 97.88 624 THR A N 1
ATOM 4924 C CA . THR A 1 624 ? -6.960 -6.800 -18.358 1.00 97.88 624 THR A CA 1
ATOM 4925 C C . THR A 1 624 ? -7.936 -7.452 -17.387 1.00 97.88 624 THR A C 1
ATOM 4927 O O . THR A 1 624 ? -7.552 -7.854 -16.291 1.00 97.88 624 THR A O 1
ATOM 4930 N N . LEU A 1 625 ? -9.199 -7.577 -17.786 1.00 98.12 625 LEU A N 1
ATOM 4931 C CA . LEU A 1 625 ? -10.245 -8.254 -17.028 1.00 98.12 625 LEU A CA 1
ATOM 4932 C C . LEU A 1 625 ? -10.707 -9.491 -17.778 1.00 98.12 625 LEU A C 1
ATOM 4934 O O . LEU A 1 625 ? -11.212 -9.388 -18.895 1.00 98.12 625 LEU A O 1
ATOM 4938 N N . ARG A 1 626 ? -10.586 -10.652 -17.135 1.00 98.12 626 ARG A N 1
ATOM 4939 C CA . ARG A 1 626 ? -11.286 -11.863 -17.559 1.00 98.12 626 ARG A CA 1
ATOM 4940 C C . ARG A 1 626 ? -12.550 -11.996 -16.730 1.00 98.12 626 ARG A C 1
ATOM 4942 O O . ARG A 1 626 ? -12.486 -11.953 -15.501 1.00 98.12 626 ARG A O 1
ATOM 4949 N N . LEU A 1 627 ? -13.697 -12.109 -17.387 1.00 97.81 627 LEU A N 1
ATOM 4950 C CA . LEU A 1 627 ? -15.008 -12.048 -16.751 1.00 97.81 627 LEU A CA 1
ATOM 4951 C C . LEU A 1 627 ? -16.032 -12.950 -17.440 1.00 97.81 627 LEU A C 1
ATOM 4953 O O . LEU A 1 627 ? -15.849 -13.377 -18.576 1.00 97.81 627 LEU A O 1
ATOM 4957 N N . VAL A 1 628 ? -17.132 -13.214 -16.743 1.00 97.44 628 VAL A N 1
ATOM 4958 C CA . VAL A 1 628 ? -18.324 -13.881 -17.275 1.00 97.44 628 VAL A CA 1
ATOM 4959 C C . VAL A 1 628 ? -19.482 -12.892 -17.203 1.00 97.44 628 VAL A C 1
ATOM 4961 O O . VAL A 1 628 ? -19.891 -12.487 -16.111 1.00 97.44 628 VAL A O 1
ATOM 4964 N N . ARG A 1 629 ? -19.986 -12.463 -18.366 1.00 94.69 629 ARG A N 1
ATOM 4965 C CA . ARG A 1 629 ? -21.120 -11.528 -18.455 1.00 94.69 629 ARG A CA 1
ATOM 4966 C C . ARG A 1 629 ? -22.419 -12.197 -18.013 1.00 94.69 629 ARG A C 1
ATOM 4968 O O . ARG A 1 629 ? -22.563 -13.416 -18.071 1.00 94.69 629 ARG A O 1
ATOM 4975 N N . ASN A 1 630 ? -23.382 -11.389 -17.579 1.00 87.88 630 ASN A N 1
ATOM 4976 C CA . ASN A 1 630 ? -24.665 -11.909 -17.125 1.00 87.88 630 ASN A CA 1
ATOM 4977 C C . ASN A 1 630 ? -25.408 -12.631 -18.270 1.00 87.88 630 ASN A C 1
ATOM 4979 O O . ASN A 1 630 ? -25.492 -12.116 -19.385 1.00 87.88 630 ASN A O 1
ATOM 4983 N N . GLY A 1 631 ? -25.938 -13.826 -17.996 1.00 84.25 631 GLY A N 1
ATOM 4984 C CA . GLY A 1 631 ? -26.627 -14.659 -18.991 1.00 84.25 631 GLY A CA 1
ATOM 4985 C C . GLY A 1 631 ? -25.721 -15.334 -20.032 1.00 84.25 631 GLY A C 1
ATOM 4986 O O . GLY A 1 631 ? -26.233 -15.841 -21.028 1.00 84.25 631 GLY A O 1
ATOM 4987 N N . VAL A 1 632 ? -24.400 -15.336 -19.826 1.00 89.06 632 VAL A N 1
ATOM 4988 C CA . VAL A 1 632 ? -23.406 -15.990 -20.692 1.00 89.06 632 VAL A CA 1
ATOM 4989 C C . VAL A 1 632 ? -22.594 -16.984 -19.859 1.00 89.06 632 VAL A C 1
ATOM 4991 O O . VAL A 1 632 ? -22.226 -16.670 -18.734 1.00 89.06 632 VAL A O 1
ATOM 4994 N N . ASP A 1 633 ? -22.285 -18.160 -20.413 1.00 87.56 633 ASP A N 1
ATOM 4995 C CA . ASP A 1 633 ? -21.500 -19.196 -19.711 1.00 87.56 633 ASP A CA 1
ATOM 4996 C C . ASP A 1 633 ? -19.999 -19.170 -20.056 1.00 87.56 633 ASP A C 1
ATOM 4998 O O . ASP A 1 633 ? -19.186 -19.806 -19.386 1.00 87.56 633 ASP A O 1
ATOM 5002 N N . ALA A 1 634 ? -19.616 -18.448 -21.112 1.00 93.44 634 ALA A N 1
ATOM 5003 C CA . ALA A 1 634 ? -18.234 -18.338 -21.565 1.00 93.44 634 ALA A CA 1
ATOM 5004 C C . ALA A 1 634 ? -17.462 -17.244 -20.810 1.00 93.44 634 ALA A C 1
ATOM 5006 O O . ALA A 1 634 ? -17.975 -16.147 -20.579 1.00 93.44 634 ALA A O 1
ATOM 5007 N N . GLU A 1 635 ? -16.201 -17.536 -20.485 1.00 96.06 635 GLU A N 1
ATOM 5008 C CA . GLU A 1 635 ? -15.242 -16.524 -20.041 1.00 96.06 635 GLU A CA 1
ATOM 5009 C C . GLU A 1 635 ? -14.785 -15.674 -21.228 1.00 96.06 635 GLU A C 1
ATOM 5011 O O . GLU A 1 635 ? -14.443 -16.187 -22.294 1.00 96.06 635 GLU A O 1
ATOM 5016 N N . GLU A 1 636 ? -14.755 -14.363 -21.026 1.00 96.25 636 GLU A N 1
ATOM 5017 C CA . GLU A 1 636 ? -14.329 -13.378 -22.011 1.00 96.25 636 GLU A CA 1
ATOM 5018 C C . GLU A 1 636 ? -13.242 -12.484 -21.394 1.00 96.25 636 GLU A C 1
ATOM 5020 O O . GLU A 1 636 ? -13.309 -12.147 -20.210 1.00 96.25 636 GLU A O 1
ATOM 5025 N N . THR A 1 637 ? -12.253 -12.076 -22.193 1.00 97.25 637 THR A N 1
ATOM 5026 C CA . THR A 1 637 ? -11.146 -11.216 -21.747 1.00 97.25 637 THR A CA 1
ATOM 5027 C C . THR A 1 637 ? -11.204 -9.865 -22.448 1.00 97.25 637 THR A C 1
ATOM 5029 O O . THR A 1 637 ? -11.285 -9.806 -23.674 1.00 97.25 637 THR A O 1
ATOM 5032 N N . TYR A 1 638 ? -11.118 -8.784 -21.673 1.00 97.38 638 TYR A N 1
ATOM 5033 C CA . TYR A 1 638 ? -11.144 -7.407 -22.158 1.00 97.38 638 TYR A CA 1
ATOM 5034 C C . TYR A 1 638 ? -10.002 -6.590 -21.565 1.00 97.38 638 TYR A C 1
ATOM 5036 O O . TYR A 1 638 ? -9.742 -6.651 -20.367 1.00 97.38 638 TYR A O 1
ATOM 5044 N N . THR A 1 639 ? -9.364 -5.768 -22.392 1.00 97.38 639 THR A N 1
ATOM 5045 C CA . THR A 1 639 ? -8.403 -4.759 -21.939 1.00 97.38 639 THR A CA 1
ATOM 5046 C C . THR A 1 639 ? -9.129 -3.428 -21.776 1.00 97.38 639 THR A C 1
ATOM 5048 O O . THR A 1 639 ? -9.568 -2.822 -22.752 1.00 97.38 639 THR A O 1
ATOM 5051 N N . VAL A 1 640 ? -9.286 -2.984 -20.533 1.00 97.62 640 VAL A N 1
ATOM 5052 C CA . VAL A 1 640 ? -10.006 -1.763 -20.169 1.00 97.62 640 VAL A CA 1
ATOM 5053 C C . VAL A 1 640 ? -8.998 -0.626 -19.991 1.00 97.62 640 VAL A C 1
ATOM 5055 O O . VAL A 1 640 ? -8.144 -0.715 -19.106 1.00 97.62 640 VAL A O 1
ATOM 5058 N N . PRO A 1 641 ? -9.049 0.444 -20.803 1.00 97.44 641 PRO A N 1
ATOM 5059 C CA . PRO A 1 641 ? -8.125 1.559 -20.649 1.00 97.44 641 PRO A CA 1
ATOM 5060 C C . PRO A 1 641 ? -8.457 2.390 -19.405 1.00 97.44 641 PRO A C 1
ATOM 5062 O O . PRO A 1 641 ? -9.625 2.639 -19.093 1.00 97.44 641 PRO A O 1
ATOM 5065 N N . TYR A 1 642 ? -7.416 2.863 -18.727 1.00 96.88 642 TYR A N 1
ATOM 5066 C CA . TYR A 1 642 ? -7.535 3.870 -17.679 1.00 96.88 642 TYR A CA 1
ATOM 5067 C C . TYR A 1 642 ? -7.691 5.254 -18.300 1.00 96.88 642 TYR A C 1
ATOM 5069 O O . TYR A 1 642 ? -6.970 5.600 -19.239 1.00 96.88 642 TYR A O 1
ATOM 5077 N N . PHE A 1 643 ? -8.563 6.080 -17.721 1.00 94.19 643 PHE A N 1
ATOM 5078 C CA . PHE A 1 643 ? -8.643 7.496 -18.072 1.00 94.19 643 PHE A CA 1
ATOM 5079 C C . PHE A 1 643 ? -8.424 8.382 -16.856 1.00 94.19 643 PHE A C 1
ATOM 5081 O O . PHE A 1 643 ? -9.099 8.255 -15.836 1.00 94.19 643 PHE A O 1
ATOM 5088 N N . SER A 1 644 ? -7.496 9.319 -16.990 1.00 92.88 644 SER A N 1
ATOM 5089 C CA . SER A 1 644 ? -7.187 10.335 -15.997 1.00 92.88 644 SER A CA 1
ATOM 5090 C C . SER A 1 644 ? -7.772 11.682 -16.412 1.00 92.88 644 SER A C 1
ATOM 5092 O O . SER A 1 644 ? -7.725 12.059 -17.585 1.00 92.88 644 SER A O 1
ATOM 5094 N N . ARG A 1 645 ? -8.285 12.443 -15.445 1.00 89.44 645 ARG A N 1
ATOM 5095 C CA . ARG A 1 645 ? -8.648 13.858 -15.617 1.00 89.44 645 ARG A CA 1
ATOM 5096 C C . ARG A 1 645 ? -8.055 14.693 -14.490 1.00 89.44 645 ARG A C 1
ATOM 5098 O O . ARG A 1 645 ? -7.750 14.169 -13.420 1.00 89.44 645 ARG A O 1
ATOM 5105 N N . ILE A 1 646 ? -7.907 15.988 -14.743 1.00 86.69 646 ILE A N 1
ATOM 5106 C CA . ILE A 1 646 ? -7.499 16.961 -13.725 1.00 86.69 646 ILE A CA 1
ATOM 5107 C C . ILE A 1 646 ? -8.530 16.946 -12.585 1.00 86.69 646 ILE A C 1
ATOM 5109 O O . ILE A 1 646 ? -9.737 16.919 -12.847 1.00 86.69 646 ILE A O 1
ATOM 5113 N N . GLY A 1 647 ? -8.056 16.936 -11.338 1.00 81.06 647 GLY A N 1
ATOM 5114 C CA . GLY A 1 647 ? -8.912 17.003 -10.157 1.00 81.06 647 GLY A CA 1
ATOM 5115 C C . GLY A 1 647 ? -9.707 18.312 -10.109 1.00 81.06 647 GLY A C 1
ATOM 5116 O O . GLY A 1 647 ? -9.235 19.358 -10.553 1.00 81.06 647 GLY A O 1
ATOM 5117 N N . SER A 1 648 ? -10.916 18.287 -9.544 1.00 75.31 648 SER A N 1
ATOM 5118 C CA . SER A 1 648 ? -11.791 19.474 -9.453 1.00 75.31 648 SER A CA 1
ATOM 5119 C C . SER A 1 648 ? -11.182 20.637 -8.648 1.00 75.31 648 SER A C 1
ATOM 5121 O O . SER A 1 648 ? -11.584 21.787 -8.804 1.00 75.31 648 SER A O 1
ATOM 5123 N N . SER A 1 649 ? -10.175 20.329 -7.834 1.00 71.44 649 SER A N 1
ATOM 5124 C CA . SER A 1 649 ? -9.397 21.212 -6.958 1.00 71.44 649 SER A CA 1
ATOM 5125 C C . SER A 1 649 ? -8.246 21.937 -7.631 1.00 71.44 649 SER A C 1
ATOM 5127 O O . SER A 1 649 ? -7.712 22.896 -7.074 1.00 71.44 649 SER A O 1
ATOM 5129 N N . THR A 1 650 ? -7.775 21.402 -8.754 1.00 79.56 650 THR A N 1
ATOM 5130 C CA . THR A 1 650 ? -6.489 21.788 -9.324 1.00 79.56 650 THR A CA 1
ATOM 5131 C C . THR A 1 650 ? -6.604 23.151 -9.984 1.00 79.56 650 THR A C 1
ATOM 5133 O O . THR A 1 650 ? -7.411 23.375 -10.890 1.00 79.56 650 THR A O 1
ATOM 5136 N N . VAL A 1 651 ? -5.754 24.079 -9.555 1.00 84.38 651 VAL A N 1
ATOM 5137 C CA . VAL A 1 651 ? -5.676 25.410 -10.142 1.00 84.38 651 VAL A CA 1
ATOM 5138 C C . VAL A 1 651 ? -5.100 25.292 -11.550 1.00 84.38 651 VAL A C 1
ATOM 5140 O O . VAL A 1 651 ? -4.025 24.724 -11.756 1.00 84.38 651 VAL A O 1
ATOM 5143 N N . ALA A 1 652 ? -5.806 25.874 -12.521 1.00 85.50 652 ALA A N 1
ATOM 5144 C CA . ALA A 1 652 ? -5.450 25.793 -13.933 1.00 85.50 652 ALA A CA 1
ATOM 5145 C C . ALA A 1 652 ? -3.999 26.231 -14.217 1.00 85.50 652 ALA A C 1
ATOM 5147 O O . ALA A 1 652 ? -3.539 27.302 -13.791 1.00 85.50 652 ALA A O 1
ATOM 5148 N N . PHE A 1 653 ? -3.307 25.426 -15.018 1.00 89.38 653 PHE A N 1
ATOM 5149 C CA . PHE A 1 653 ? -1.917 25.600 -15.432 1.00 89.38 653 PHE A CA 1
ATOM 5150 C C . PHE A 1 653 ? -1.784 25.429 -16.951 1.00 89.38 653 PHE A C 1
ATOM 5152 O O . PHE A 1 653 ? -2.701 24.943 -17.611 1.00 89.38 653 PHE A O 1
ATOM 5159 N N . THR A 1 654 ? -0.662 25.879 -17.507 1.00 89.69 654 THR A N 1
ATOM 5160 C CA . THR A 1 654 ? -0.363 25.813 -18.952 1.00 89.69 654 THR A CA 1
ATOM 5161 C C . THR A 1 654 ? 0.964 25.127 -19.259 1.00 89.69 654 THR A C 1
ATOM 5163 O O . THR A 1 654 ? 1.257 24.853 -20.416 1.00 89.69 654 THR A O 1
ATOM 5166 N N . ASP A 1 655 ? 1.785 24.906 -18.236 1.00 90.19 655 ASP A N 1
ATOM 5167 C CA . ASP A 1 655 ? 3.144 24.373 -18.306 1.00 90.19 655 ASP A CA 1
ATOM 5168 C C . ASP A 1 655 ? 3.556 23.865 -16.906 1.00 90.19 655 ASP A C 1
ATOM 5170 O O . ASP A 1 655 ? 2.890 24.163 -15.907 1.00 90.19 655 ASP A O 1
ATOM 5174 N N . ALA A 1 656 ? 4.647 23.105 -16.808 1.00 90.25 656 ALA A N 1
ATOM 5175 C CA . ALA A 1 656 ? 5.148 22.547 -15.552 1.00 90.25 656 ALA A CA 1
ATOM 5176 C C . ALA A 1 656 ? 5.475 23.649 -14.529 1.00 90.25 656 ALA A C 1
ATOM 5178 O O . ALA A 1 656 ? 5.242 23.502 -13.329 1.00 90.25 656 ALA A O 1
ATOM 5179 N N . LYS A 1 657 ? 5.960 24.805 -14.997 1.00 90.62 657 LYS A N 1
ATOM 5180 C CA . LYS A 1 657 ? 6.295 25.942 -14.131 1.00 90.62 657 LYS A CA 1
ATOM 5181 C C . LYS A 1 657 ? 5.056 26.518 -13.440 1.00 90.62 657 LYS A C 1
ATOM 5183 O O . LYS A 1 657 ? 5.073 26.736 -12.230 1.00 90.62 657 LYS A O 1
ATOM 5188 N N . SER A 1 658 ? 3.996 26.787 -14.194 1.00 90.69 658 SER A N 1
ATOM 5189 C CA . SER A 1 658 ? 2.729 27.307 -13.678 1.00 90.69 658 SER A CA 1
ATOM 5190 C C . SER A 1 658 ? 1.974 26.260 -12.865 1.00 90.69 658 SER A C 1
ATOM 5192 O O . SER A 1 658 ? 1.313 26.640 -11.901 1.00 90.69 658 SER A O 1
ATOM 5194 N N . LEU A 1 659 ? 2.121 24.969 -13.190 1.00 90.00 659 LEU A N 1
ATOM 5195 C CA . LEU A 1 659 ? 1.629 23.868 -12.363 1.00 90.00 659 LEU A CA 1
ATOM 5196 C C . LEU A 1 659 ? 2.263 23.928 -10.970 1.00 90.00 659 LEU A C 1
ATOM 5198 O O . LEU A 1 659 ? 1.537 24.059 -9.983 1.00 90.00 659 LEU A O 1
ATOM 5202 N N . TRP A 1 660 ? 3.599 23.950 -10.903 1.00 90.12 660 TRP A N 1
ATOM 5203 C CA . TRP A 1 660 ? 4.335 24.024 -9.641 1.00 90.12 660 TRP A CA 1
ATOM 5204 C C . TRP A 1 660 ? 3.970 25.264 -8.825 1.00 90.12 660 TRP A C 1
ATOM 5206 O O . TRP A 1 660 ? 3.587 25.168 -7.662 1.00 90.12 660 TRP A O 1
ATOM 5216 N N . GLN A 1 661 ? 4.039 26.445 -9.444 1.00 89.25 661 GLN A N 1
ATOM 5217 C CA . GLN A 1 661 ? 3.817 27.721 -8.757 1.00 89.25 661 GLN A CA 1
ATOM 5218 C C . GLN A 1 661 ? 2.410 27.869 -8.171 1.00 89.25 661 GLN A C 1
ATOM 5220 O O . GLN A 1 661 ? 2.251 28.573 -7.177 1.00 89.25 661 GLN A O 1
ATOM 5225 N N . LYS A 1 662 ? 1.398 27.256 -8.794 1.00 86.50 662 LYS A N 1
ATOM 5226 C CA . LYS A 1 662 ? -0.004 27.417 -8.387 1.00 86.50 662 LYS A CA 1
ATOM 5227 C C . LYS A 1 662 ? -0.526 26.294 -7.495 1.00 86.50 662 LYS A C 1
ATOM 5229 O O . LYS A 1 662 ? -1.477 26.543 -6.764 1.00 86.50 662 LYS A O 1
ATOM 5234 N N . ASN A 1 663 ? 0.051 25.093 -7.579 1.00 85.62 663 ASN A N 1
ATOM 5235 C CA . ASN A 1 663 ? -0.491 23.903 -6.912 1.00 85.62 663 ASN A CA 1
ATOM 5236 C C . ASN A 1 663 ? 0.486 23.218 -5.946 1.00 85.62 663 ASN A C 1
ATOM 5238 O O . ASN A 1 663 ? 0.042 22.443 -5.112 1.00 85.62 663 ASN A O 1
ATOM 5242 N N . CYS A 1 664 ? 1.796 23.471 -6.044 1.00 88.44 664 CYS A N 1
ATOM 5243 C CA . CYS A 1 664 ? 2.795 22.693 -5.303 1.00 88.44 664 CYS A CA 1
ATOM 5244 C C . CYS A 1 664 ? 3.451 23.449 -4.148 1.00 88.44 664 CYS A C 1
ATOM 5246 O O . CYS A 1 664 ? 4.070 22.826 -3.290 1.00 88.44 664 CYS A O 1
ATOM 5248 N N . VAL A 1 665 ? 3.357 24.779 -4.117 1.00 89.00 665 VAL A N 1
ATOM 5249 C CA . VAL A 1 665 ? 4.024 25.618 -3.111 1.00 89.00 665 VAL A CA 1
ATOM 5250 C C . VAL A 1 665 ? 3.190 25.694 -1.836 1.00 89.00 665 VAL A C 1
ATOM 5252 O O . VAL A 1 665 ? 1.975 25.865 -1.904 1.00 89.00 665 VAL A O 1
ATOM 5255 N N . ALA A 1 666 ? 3.855 25.622 -0.680 1.00 85.88 666 ALA A N 1
ATOM 5256 C CA . ALA A 1 666 ? 3.201 25.763 0.616 1.00 85.88 666 ALA A CA 1
ATOM 5257 C C . ALA A 1 666 ? 2.348 27.042 0.706 1.00 85.88 666 ALA A C 1
ATOM 5259 O O . ALA A 1 666 ? 2.760 28.131 0.296 1.00 85.88 666 ALA A O 1
ATOM 5260 N N . THR A 1 667 ? 1.162 26.910 1.288 1.00 75.31 667 THR A N 1
ATOM 5261 C CA . THR A 1 667 ? 0.220 28.002 1.534 1.00 75.31 667 THR A CA 1
ATOM 5262 C C . THR A 1 667 ? 0.123 28.300 3.034 1.00 75.31 667 THR A C 1
ATOM 5264 O O . THR A 1 667 ? 0.700 27.603 3.872 1.00 75.31 667 THR A O 1
ATOM 5267 N N . ALA A 1 668 ? -0.660 29.318 3.400 1.00 68.81 668 ALA A N 1
ATOM 5268 C CA . ALA A 1 668 ? -0.975 29.608 4.801 1.00 68.81 668 ALA A CA 1
ATOM 5269 C C . ALA A 1 668 ? -1.758 28.479 5.506 1.00 68.81 668 ALA A C 1
ATOM 5271 O O . ALA A 1 668 ? -1.831 28.472 6.727 1.00 68.81 668 ALA A O 1
ATOM 5272 N N . SER A 1 669 ? -2.356 27.534 4.766 1.00 70.81 669 SER A N 1
ATOM 5273 C CA . SER A 1 669 ? -3.007 26.355 5.356 1.00 70.81 669 SER A CA 1
ATOM 5274 C C . SER A 1 669 ? -2.047 25.175 5.534 1.00 70.81 669 SER A C 1
ATOM 5276 O O . SER A 1 669 ? -2.334 24.275 6.313 1.00 70.81 669 SER A O 1
ATOM 5278 N N . THR A 1 670 ? -0.926 25.159 4.806 1.00 81.44 670 THR A N 1
ATOM 5279 C CA . THR A 1 670 ? 0.096 24.104 4.881 1.00 81.44 670 THR A CA 1
ATOM 5280 C C . THR A 1 670 ? 0.867 24.166 6.199 1.00 81.44 670 THR A C 1
ATOM 5282 O O . THR A 1 670 ? 1.107 23.148 6.844 1.00 81.44 670 THR A O 1
ATOM 5285 N N . ASN A 1 671 ? 1.267 25.375 6.594 1.00 86.69 671 ASN A N 1
ATOM 5286 C CA . ASN A 1 671 ? 2.060 25.629 7.791 1.00 86.69 671 ASN A CA 1
ATOM 5287 C C . ASN A 1 671 ? 1.198 26.332 8.842 1.00 86.69 671 ASN A C 1
ATOM 5289 O O . ASN A 1 671 ? 0.361 27.166 8.506 1.00 86.69 671 ASN A O 1
ATOM 5293 N N . GLY A 1 672 ? 1.418 26.022 10.117 1.00 81.19 672 GLY A N 1
ATOM 5294 C CA . GLY A 1 672 ? 0.689 26.657 11.207 1.00 81.19 672 GLY A CA 1
ATOM 5295 C C . GLY A 1 672 ? 1.043 28.136 11.359 1.00 81.19 672 GLY A C 1
ATOM 5296 O O . GLY A 1 672 ? 2.153 28.577 11.050 1.00 81.19 672 GLY A O 1
ATOM 5297 N N . GLU A 1 673 ? 0.118 28.919 11.905 1.00 83.94 673 GLU A N 1
ATOM 5298 C CA . GLU A 1 673 ? 0.368 30.298 12.336 1.00 83.94 673 GLU A CA 1
ATOM 5299 C C . GLU A 1 673 ? 0.281 30.422 13.863 1.00 83.94 673 GLU A C 1
ATOM 5301 O O . GLU A 1 673 ? -0.369 29.618 14.533 1.00 83.94 673 GLU A O 1
ATOM 5306 N N . SER A 1 674 ? 0.925 31.443 14.433 1.00 86.75 674 SER A N 1
ATOM 5307 C CA . SER A 1 674 ? 0.749 31.766 15.855 1.00 86.75 674 SER A CA 1
ATOM 5308 C C . SER A 1 674 ? -0.693 32.205 16.124 1.00 86.75 674 SER A C 1
ATOM 5310 O O . SER A 1 674 ? -1.198 33.099 15.445 1.00 86.75 674 SER A O 1
ATOM 5312 N N . TYR A 1 675 ? -1.335 31.647 17.154 1.00 83.00 675 TYR A N 1
ATOM 5313 C CA . TYR A 1 675 ? -2.744 31.926 17.467 1.00 83.00 675 TYR A CA 1
ATOM 5314 C C . TYR A 1 675 ? -3.029 33.397 17.822 1.00 83.00 675 TYR A C 1
ATOM 5316 O O . TYR A 1 675 ? -4.173 33.844 17.728 1.00 83.00 675 TYR A O 1
ATOM 5324 N N . TYR A 1 676 ? -2.010 34.161 18.235 1.00 83.12 676 TYR A N 1
ATOM 5325 C CA . TYR A 1 676 ? -2.188 35.494 18.828 1.00 83.12 676 TYR A CA 1
ATOM 5326 C C . TYR A 1 676 ? -1.459 36.634 18.105 1.00 83.12 676 TYR A C 1
ATOM 5328 O O . TYR A 1 676 ? -1.516 37.778 18.561 1.00 83.12 676 TYR A O 1
ATOM 5336 N N . ASN A 1 677 ? -0.824 36.376 16.959 1.00 75.44 677 ASN A N 1
ATOM 5337 C CA . ASN A 1 677 ? -0.202 37.440 16.168 1.00 75.44 677 ASN A CA 1
ATOM 5338 C C . ASN A 1 677 ? -1.257 38.231 15.368 1.00 75.44 677 ASN A C 1
ATOM 5340 O O . ASN A 1 677 ? -1.866 37.736 14.423 1.00 75.44 677 ASN A O 1
ATOM 5344 N N . GLN A 1 678 ? -1.453 39.505 15.728 1.00 51.53 678 GLN A N 1
ATOM 5345 C CA . GLN A 1 678 ? -2.507 40.372 15.173 1.00 51.53 678 GLN A CA 1
ATOM 5346 C C . GLN A 1 678 ? -2.289 40.815 13.711 1.00 51.53 678 GLN A C 1
ATOM 5348 O O . GLN A 1 678 ? -3.239 41.264 13.073 1.00 51.53 678 GLN A O 1
ATOM 5353 N N . ALA A 1 679 ? -1.079 40.683 13.155 1.00 51.53 679 ALA A N 1
ATOM 5354 C CA . ALA A 1 679 ? -0.764 41.150 11.799 1.00 51.53 679 ALA A CA 1
ATOM 5355 C C . ALA A 1 679 ? -1.267 40.222 10.669 1.00 51.53 679 ALA A C 1
ATOM 5357 O O . ALA A 1 679 ? -1.320 40.654 9.522 1.00 51.53 679 ALA A O 1
ATOM 5358 N N . GLN A 1 680 ? -1.667 38.982 10.978 1.00 48.59 680 GLN A N 1
ATOM 5359 C CA . GLN A 1 680 ? -2.102 37.974 9.989 1.00 48.59 680 GLN A CA 1
ATOM 5360 C C . GLN A 1 680 ? -3.565 37.529 10.159 1.00 48.59 680 GLN A C 1
ATOM 5362 O O . GLN A 1 680 ? -4.142 36.917 9.265 1.00 48.59 680 GLN A O 1
ATOM 5367 N N . ALA A 1 681 ? -4.228 37.936 11.249 1.00 38.97 681 ALA A N 1
ATOM 5368 C CA . ALA A 1 681 ? -5.596 37.533 11.594 1.00 38.97 681 ALA A CA 1
ATOM 5369 C C . ALA A 1 681 ? -6.705 38.039 10.634 1.00 38.97 681 ALA A C 1
ATOM 5371 O O . ALA A 1 681 ? -7.887 37.803 10.883 1.00 38.97 681 ALA A O 1
ATOM 5372 N N . LYS A 1 682 ? -6.358 38.731 9.538 1.00 34.47 682 LYS A N 1
ATOM 5373 C CA . LYS A 1 682 ? -7.294 39.268 8.535 1.00 34.47 682 LYS A CA 1
ATOM 5374 C C . LYS A 1 682 ? -7.094 38.659 7.141 1.00 34.47 682 LYS A C 1
ATOM 5376 O O . LYS A 1 682 ? -7.050 39.392 6.164 1.00 34.47 682 LYS A O 1
ATOM 5381 N N . THR A 1 683 ? -7.025 37.333 7.033 1.00 36.00 683 THR A N 1
ATOM 5382 C CA . THR A 1 683 ? -7.186 36.645 5.732 1.00 36.00 683 THR A CA 1
ATOM 5383 C C . THR A 1 683 ? -7.659 35.196 5.897 1.00 36.00 683 THR A C 1
ATOM 5385 O O . THR A 1 683 ? -7.147 34.279 5.271 1.00 36.00 683 THR A O 1
ATOM 5388 N N . LYS A 1 684 ? -8.653 34.945 6.758 1.00 38.16 684 LYS A N 1
ATOM 5389 C CA . LYS A 1 684 ? -9.305 33.626 6.812 1.00 38.16 684 LYS A CA 1
ATOM 5390 C C . LYS A 1 684 ? -10.471 33.573 5.835 1.00 38.16 684 LYS A C 1
ATOM 5392 O O . LYS A 1 684 ? -11.566 33.964 6.209 1.00 38.16 684 LYS A O 1
ATOM 5397 N N . VAL A 1 685 ? -10.195 33.112 4.617 1.00 33.94 685 VAL A N 1
ATOM 5398 C CA . VAL A 1 685 ? -10.864 31.973 3.958 1.00 33.94 685 VAL A CA 1
ATOM 5399 C C . VAL A 1 685 ? -9.877 31.521 2.880 1.00 33.94 685 VAL A C 1
ATOM 5401 O O . VAL A 1 685 ? -9.785 32.147 1.825 1.00 33.94 685 VAL A O 1
ATOM 5404 N N . ALA A 1 686 ? -9.086 30.479 3.144 1.00 35.53 686 ALA A N 1
ATOM 5405 C CA . ALA A 1 686 ? -8.506 29.749 2.023 1.00 35.53 686 ALA A CA 1
ATOM 5406 C C . ALA A 1 686 ? -9.693 29.148 1.250 1.00 35.53 686 ALA A C 1
ATOM 5408 O O . ALA A 1 686 ? -10.598 28.618 1.901 1.00 35.53 686 ALA A O 1
ATOM 5409 N N . PRO A 1 687 ? -9.755 29.275 -0.088 1.00 34.59 687 PRO A N 1
ATOM 5410 C CA . PRO A 1 687 ? -10.793 28.605 -0.855 1.00 34.59 687 PRO A CA 1
ATOM 5411 C C . PRO A 1 687 ? -10.786 27.119 -0.485 1.00 34.59 687 PRO A C 1
ATOM 5413 O O . PRO A 1 687 ? -9.720 26.513 -0.366 1.00 34.59 687 PRO A O 1
ATOM 5416 N N . GLU A 1 688 ? -11.980 26.586 -0.230 1.00 39.88 688 GLU A N 1
ATOM 5417 C CA . GLU A 1 688 ? -12.230 25.203 0.168 1.00 39.88 688 GLU A CA 1
ATOM 5418 C C . GLU A 1 688 ? -11.500 24.281 -0.819 1.00 39.88 688 GLU A C 1
ATOM 5420 O O . GLU A 1 688 ? -11.867 24.216 -1.992 1.00 39.88 688 GLU A O 1
ATOM 5425 N N . LYS A 1 689 ? -10.404 23.645 -0.385 1.00 45.12 689 LYS A N 1
ATOM 5426 C CA . LYS A 1 689 ? -9.675 22.692 -1.225 1.00 45.12 689 LYS A CA 1
ATOM 5427 C C . LYS A 1 689 ? -10.491 21.399 -1.324 1.00 45.12 689 LYS A C 1
ATOM 5429 O O . LYS A 1 689 ? -10.979 20.911 -0.304 1.00 45.12 689 LYS A O 1
ATOM 5434 N N . PRO A 1 690 ? -10.583 20.820 -2.528 1.00 41.22 690 PRO A N 1
ATOM 5435 C CA . PRO A 1 690 ? -10.805 19.413 -2.799 1.00 41.22 690 PRO A CA 1
ATOM 5436 C C . PRO A 1 690 ? -10.634 18.433 -1.648 1.00 41.22 690 PRO A C 1
ATOM 5438 O O . PRO A 1 690 ? -9.504 18.018 -1.412 1.00 41.22 690 PRO A O 1
ATOM 5441 N N . ARG A 1 691 ? -11.690 18.077 -0.916 1.00 47.28 691 ARG A N 1
ATOM 5442 C CA . ARG A 1 691 ? -11.568 17.275 0.307 1.00 47.28 691 ARG A CA 1
ATOM 5443 C C . ARG A 1 691 ? -11.222 15.811 0.004 1.00 47.28 691 ARG A C 1
ATOM 5445 O O . ARG A 1 691 ? -12.082 15.049 -0.424 1.00 47.28 691 ARG A O 1
ATOM 5452 N N . PHE A 1 692 ? -9.989 15.418 0.318 1.00 47.88 692 PHE A N 1
ATOM 5453 C CA . PHE A 1 692 ? -9.566 14.028 0.561 1.00 47.88 692 PHE A CA 1
ATOM 5454 C C . PHE A 1 692 ? -10.235 13.414 1.801 1.00 47.88 692 PHE A C 1
ATOM 5456 O O . PHE A 1 692 ? -10.482 12.216 1.886 1.00 47.88 692 PHE A O 1
ATOM 5463 N N . GLN A 1 693 ? -10.591 14.287 2.737 1.00 48.75 693 GLN A N 1
ATOM 5464 C CA . GLN A 1 693 ? -11.480 14.121 3.878 1.00 48.75 693 GLN A CA 1
ATOM 5465 C C . GLN A 1 693 ? -11.836 15.537 4.363 1.00 48.75 693 GLN A C 1
ATOM 5467 O O . GLN A 1 693 ? -11.232 16.507 3.889 1.00 48.75 693 GLN A O 1
ATOM 5472 N N . PRO A 1 694 ? -12.829 15.721 5.255 1.00 49.31 694 PRO A N 1
ATOM 5473 C CA . PRO A 1 694 ? -12.885 16.947 6.032 1.00 49.31 694 PRO A CA 1
ATOM 5474 C C . PRO A 1 694 ? -11.562 17.021 6.790 1.00 49.31 694 PRO A C 1
ATOM 5476 O O . PRO A 1 694 ? -11.340 16.236 7.709 1.00 49.31 694 PRO A O 1
ATOM 5479 N N . ASP A 1 695 ? -10.670 17.901 6.338 1.00 42.00 695 ASP A N 1
ATOM 5480 C CA . ASP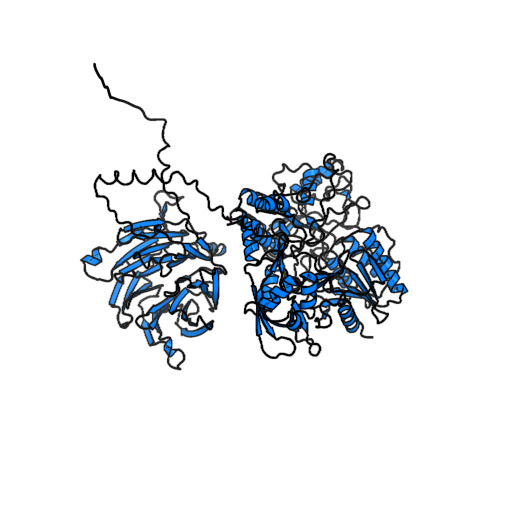 A 1 695 ? -9.486 18.295 7.087 1.00 42.00 695 ASP A CA 1
ATOM 5481 C C . ASP A 1 695 ? -9.923 18.432 8.554 1.00 42.00 695 ASP A C 1
ATOM 5483 O O . ASP A 1 695 ? -10.970 19.054 8.801 1.00 42.00 695 ASP A O 1
ATOM 5487 N N . PRO A 1 696 ? -9.216 17.858 9.542 1.00 46.12 696 PRO A N 1
ATOM 5488 C CA . PRO A 1 696 ? -9.353 18.340 10.897 1.00 46.12 696 PRO A CA 1
ATOM 5489 C C . PRO A 1 696 ? -8.810 19.772 10.883 1.00 46.12 696 PRO A C 1
ATOM 5491 O O . PRO A 1 696 ? -7.659 20.046 11.227 1.00 46.12 696 PRO A O 1
ATOM 5494 N N . GLU A 1 697 ? -9.650 20.697 10.417 1.00 52.97 697 GLU A N 1
ATOM 5495 C CA . GLU A 1 697 ? -9.522 22.102 10.709 1.00 52.97 697 GLU A CA 1
ATOM 5496 C C . GLU A 1 697 ? -9.348 22.192 12.216 1.00 52.97 697 GLU A C 1
ATOM 5498 O O . GLU A 1 697 ? -10.001 21.475 12.983 1.00 52.97 697 GLU A O 1
ATOM 5503 N N . ILE A 1 698 ? -8.419 23.054 12.616 1.00 58.88 698 ILE A N 1
ATOM 5504 C CA . ILE A 1 698 ? -8.176 23.440 13.999 1.00 58.88 698 ILE A CA 1
ATOM 5505 C C . ILE A 1 698 ? -9.519 23.484 14.730 1.00 58.88 698 ILE A C 1
ATOM 5507 O O . ILE A 1 698 ? -10.344 24.357 14.450 1.00 58.88 698 ILE A O 1
ATOM 5511 N N . ALA A 1 699 ? -9.738 22.509 15.617 1.00 64.25 699 ALA A N 1
ATOM 5512 C CA . ALA A 1 699 ? -11.049 22.309 16.207 1.00 64.25 699 ALA A CA 1
ATOM 5513 C C . ALA A 1 699 ? -11.518 23.616 16.864 1.00 64.25 699 ALA A C 1
ATOM 5515 O O . ALA A 1 699 ? -10.732 24.255 17.578 1.00 64.25 699 ALA A O 1
ATOM 5516 N N . PRO A 1 700 ? -12.772 24.039 16.639 1.00 63.81 700 PRO A N 1
ATOM 5517 C CA . PRO A 1 700 ? -13.253 25.288 17.194 1.00 63.81 700 PRO A CA 1
ATOM 5518 C C . PRO A 1 700 ? -13.210 25.239 18.722 1.00 63.81 700 PRO A C 1
ATOM 5520 O O . PRO A 1 700 ? -13.438 24.201 19.356 1.00 63.81 700 PRO A O 1
ATOM 5523 N N . VAL A 1 701 ? -12.935 26.396 19.320 1.00 67.69 701 VAL A N 1
ATOM 5524 C CA . VAL A 1 701 ? -13.090 26.586 20.758 1.00 67.69 701 VAL A CA 1
ATOM 5525 C C . VAL A 1 701 ? -14.561 26.865 21.038 1.00 67.69 701 VAL A C 1
ATOM 5527 O O . VAL A 1 701 ? -15.093 27.904 20.654 1.00 67.69 701 VAL A O 1
ATOM 5530 N N . ILE A 1 702 ? -15.219 25.935 21.725 1.00 66.19 702 ILE A N 1
ATOM 5531 C CA . ILE A 1 702 ? -16.618 26.056 22.152 1.00 66.19 702 ILE A CA 1
ATOM 5532 C C . ILE A 1 702 ? -16.620 26.065 23.679 1.00 66.19 702 ILE A C 1
ATOM 5534 O O . ILE A 1 702 ? -15.993 25.211 24.308 1.00 66.19 702 ILE A O 1
ATOM 5538 N N . ASN A 1 703 ? -17.266 27.066 24.285 1.00 65.94 703 ASN A N 1
ATOM 5539 C CA . ASN A 1 703 ? -17.302 27.266 25.741 1.00 65.94 703 ASN A CA 1
ATOM 5540 C C . ASN A 1 703 ? -15.901 27.303 26.397 1.00 65.94 703 ASN A C 1
ATOM 5542 O O . ASN A 1 703 ? -15.695 26.823 27.514 1.00 65.94 703 ASN A O 1
ATOM 5546 N N . GLY A 1 704 ? -14.918 27.881 25.693 1.00 63.84 704 GLY A N 1
ATOM 5547 C CA . GLY A 1 704 ? -13.543 28.028 26.181 1.00 63.84 704 GLY A CA 1
ATOM 5548 C C . GLY A 1 704 ? -12.744 26.722 26.236 1.00 63.84 704 GLY A C 1
ATOM 5549 O O . GLY A 1 704 ? -11.788 26.653 27.010 1.00 63.84 704 GLY A O 1
ATOM 5550 N N . ARG A 1 705 ? -13.155 25.702 25.466 1.00 69.19 705 ARG A N 1
ATOM 5551 C CA . ARG A 1 705 ? -12.435 24.440 25.269 1.00 69.19 705 ARG A CA 1
ATOM 5552 C C . ARG A 1 705 ? -12.331 24.102 23.785 1.00 69.19 705 ARG A C 1
ATOM 5554 O O . ARG A 1 705 ? -13.331 24.140 23.066 1.00 69.19 705 ARG A O 1
ATOM 5561 N N . ARG A 1 706 ? -11.143 23.689 23.351 1.00 75.94 706 ARG A N 1
ATOM 5562 C CA . ARG A 1 706 ? -10.947 23.079 22.034 1.00 75.94 706 ARG A CA 1
ATOM 5563 C C . ARG A 1 706 ? -11.537 21.666 21.992 1.00 75.94 706 ARG A C 1
ATOM 5565 O O . ARG A 1 706 ? -11.230 20.844 22.849 1.00 75.94 706 ARG A O 1
ATOM 5572 N N . GLN A 1 707 ? -12.406 21.391 21.022 1.00 78.06 707 GLN A N 1
ATOM 5573 C CA . GLN A 1 707 ? -13.046 20.076 20.909 1.00 78.06 707 GLN A CA 1
ATOM 5574 C C . GLN A 1 707 ? -12.048 19.001 20.459 1.00 78.06 707 GLN A C 1
ATOM 5576 O O . GLN A 1 707 ? -11.213 19.246 19.591 1.00 78.06 707 GLN A O 1
ATOM 5581 N N . ALA A 1 708 ? -12.152 17.800 21.030 1.00 80.12 708 ALA A N 1
ATOM 5582 C CA . ALA A 1 708 ? -11.346 16.670 20.594 1.00 80.12 708 ALA A CA 1
ATOM 5583 C C . ALA A 1 708 ? -11.900 16.123 19.270 1.00 80.12 708 ALA A C 1
ATOM 5585 O O . ALA A 1 708 ? -13.074 15.745 19.175 1.00 80.12 708 ALA A O 1
ATOM 5586 N N . ILE A 1 709 ? -11.043 16.105 18.251 1.00 78.12 709 ILE A N 1
ATOM 5587 C CA . ILE A 1 709 ? -11.334 15.548 16.934 1.00 78.12 709 ILE A CA 1
ATOM 5588 C C . ILE A 1 709 ? -10.485 14.308 16.750 1.00 78.12 709 ILE A C 1
ATOM 5590 O O . ILE A 1 709 ? -9.312 14.257 17.113 1.00 78.12 709 ILE A O 1
ATOM 5594 N N . SER A 1 710 ? -11.101 13.299 16.171 1.00 79.25 710 SER A N 1
ATOM 5595 C CA . SER A 1 710 ? -10.391 12.142 15.692 1.00 79.25 710 SER A CA 1
ATOM 5596 C C . SER A 1 710 ? -10.965 11.874 14.310 1.00 79.25 710 SER A C 1
ATOM 5598 O O . SER A 1 710 ? -12.161 11.665 14.123 1.00 79.25 710 SER A O 1
ATOM 5600 N N . THR A 1 711 ? -10.157 12.128 13.296 1.00 73.62 711 THR A N 1
ATOM 5601 C CA . THR A 1 711 ? -10.528 11.989 11.891 1.00 73.62 711 THR A CA 1
ATOM 5602 C C . THR A 1 711 ? -9.374 11.335 11.177 1.00 73.62 711 THR A C 1
ATOM 5604 O O . THR A 1 711 ? -8.218 11.708 11.401 1.00 73.62 711 THR A O 1
ATOM 5607 N N . LEU A 1 712 ? -9.713 10.344 10.364 1.00 73.38 712 LEU A N 1
ATOM 5608 C CA . LEU A 1 712 ? -8.766 9.638 9.534 1.00 73.38 712 LEU A CA 1
ATOM 5609 C C . LEU A 1 712 ? -8.013 10.610 8.615 1.00 73.38 712 LEU A C 1
ATOM 5611 O O . LEU A 1 712 ? -8.419 11.753 8.409 1.00 73.38 712 LEU A O 1
ATOM 5615 N N . VAL A 1 713 ? -6.915 10.120 8.061 1.00 72.06 713 VAL A N 1
ATOM 5616 C CA . VAL A 1 713 ? -6.154 10.751 6.995 1.00 72.06 713 VAL A CA 1
ATOM 5617 C C . VAL A 1 713 ? -6.144 9.773 5.839 1.00 72.06 713 VAL A C 1
ATOM 5619 O O . VAL A 1 713 ? -5.344 8.844 5.784 1.00 72.06 713 VAL A O 1
ATOM 5622 N N . ALA A 1 714 ? -7.098 9.953 4.937 1.00 62.84 714 ALA A N 1
ATOM 5623 C CA . ALA A 1 714 ? -7.208 9.186 3.714 1.00 62.84 714 ALA A CA 1
ATOM 5624 C C . ALA A 1 714 ? -6.742 10.053 2.552 1.00 62.84 714 ALA A C 1
ATOM 5626 O O . ALA A 1 714 ? -7.366 11.058 2.241 1.00 62.84 714 ALA A O 1
ATOM 5627 N N . ASP A 1 715 ? -5.702 9.622 1.852 1.00 57.78 715 ASP A N 1
ATOM 5628 C CA . ASP A 1 715 ? -5.320 10.174 0.553 1.00 57.78 715 ASP A CA 1
ATOM 5629 C C . ASP A 1 715 ? -6.033 9.437 -0.604 1.00 57.78 715 ASP A C 1
ATOM 5631 O O . ASP A 1 715 ? -5.533 9.329 -1.726 1.00 57.78 715 ASP A O 1
ATOM 5635 N N . GLY A 1 716 ? -7.220 8.897 -0.307 1.00 61.62 716 GLY A N 1
ATOM 5636 C CA . GLY A 1 716 ? -8.102 8.261 -1.278 1.00 61.62 716 GLY A CA 1
ATOM 5637 C C . GLY A 1 716 ? -8.663 9.275 -2.279 1.00 61.62 716 GLY A C 1
ATOM 5638 O O . GLY A 1 716 ? -8.600 10.480 -2.063 1.00 61.62 716 GLY A O 1
ATOM 5639 N N . PRO A 1 717 ? -9.218 8.824 -3.403 1.00 62.88 717 PRO A N 1
ATOM 5640 C CA . PRO A 1 717 ? -9.656 9.739 -4.445 1.00 62.88 717 PRO A CA 1
ATOM 5641 C C . PRO A 1 717 ? -10.830 10.632 -3.995 1.00 62.88 717 PRO A C 1
ATOM 5643 O O . PRO A 1 717 ? -11.546 10.313 -3.044 1.00 62.88 717 PRO A O 1
ATOM 5646 N N . LEU A 1 718 ? -11.028 11.750 -4.704 1.00 64.69 718 LEU A N 1
ATOM 5647 C CA . LEU A 1 718 ? -12.048 12.763 -4.399 1.00 64.69 718 LEU A CA 1
ATOM 5648 C C . LEU A 1 718 ? -13.457 12.161 -4.209 1.00 64.69 718 LEU A C 1
ATOM 5650 O O . LEU A 1 718 ? -13.899 11.319 -4.994 1.00 64.69 718 LEU A O 1
ATOM 5654 N N . PHE A 1 719 ? -14.187 12.651 -3.197 1.00 68.81 719 PHE A N 1
ATOM 5655 C CA . PHE A 1 719 ? -15.601 12.318 -2.953 1.00 68.81 719 PHE A CA 1
ATOM 5656 C C . PHE A 1 719 ? -16.534 13.200 -3.783 1.00 68.81 719 PHE A C 1
ATOM 5658 O O . PHE A 1 719 ? -17.321 13.966 -3.235 1.00 68.81 719 PHE A O 1
ATOM 5665 N N . ASP A 1 720 ? -16.410 13.118 -5.105 1.00 71.81 720 ASP A N 1
ATOM 5666 C CA . ASP A 1 720 ? -17.101 13.996 -6.057 1.00 71.81 720 ASP A CA 1
ATOM 5667 C C . ASP A 1 720 ? -17.976 13.239 -7.069 1.00 71.81 720 ASP A C 1
ATOM 5669 O O . ASP A 1 720 ? -18.323 13.767 -8.127 1.00 71.81 720 ASP A O 1
ATOM 5673 N N . VAL A 1 721 ? -18.320 11.986 -6.762 1.00 83.25 721 VAL A N 1
ATOM 5674 C CA . VAL A 1 721 ? -19.267 11.188 -7.544 1.00 83.25 721 VAL A CA 1
ATOM 5675 C C . VAL A 1 721 ? -20.591 11.162 -6.793 1.00 83.25 721 VAL A C 1
ATOM 5677 O O . VAL A 1 721 ? -20.642 10.709 -5.653 1.00 83.25 721 VAL A O 1
ATOM 5680 N N . ALA A 1 722 ? -21.668 11.638 -7.410 1.00 87.44 722 ALA A N 1
ATOM 5681 C CA . ALA A 1 722 ? -22.999 11.572 -6.813 1.00 87.44 722 ALA A CA 1
ATOM 5682 C C . ALA A 1 722 ? -23.570 10.147 -6.899 1.00 87.44 722 ALA A C 1
ATOM 5684 O O . ALA A 1 722 ? -23.368 9.437 -7.886 1.00 87.44 722 ALA A O 1
ATOM 5685 N N . LEU A 1 723 ? -24.316 9.733 -5.873 1.00 89.38 723 LEU A N 1
ATOM 5686 C CA . LEU A 1 723 ? -25.134 8.524 -5.926 1.00 89.38 723 LEU A CA 1
ATOM 5687 C C . LEU A 1 723 ? -26.251 8.738 -6.968 1.00 89.38 723 LEU A C 1
ATOM 5689 O O . LEU A 1 723 ? -26.950 9.755 -6.896 1.00 89.38 723 LEU A O 1
ATOM 5693 N N . PRO A 1 724 ? -26.435 7.832 -7.950 1.00 89.94 724 PRO A N 1
ATOM 5694 C CA . PRO A 1 724 ? -27.473 7.993 -8.961 1.00 89.94 724 PRO A CA 1
ATOM 5695 C C . PRO A 1 724 ? -28.865 8.130 -8.342 1.00 89.94 724 PRO A C 1
ATOM 5697 O O . PRO A 1 724 ? -29.211 7.391 -7.426 1.00 89.94 724 PRO A O 1
ATOM 5700 N N . SER A 1 725 ? -29.699 9.012 -8.903 1.00 88.44 725 SER A N 1
ATOM 5701 C CA . SER A 1 725 ? -31.047 9.302 -8.385 1.00 88.44 725 SER A CA 1
ATOM 5702 C C . SER A 1 725 ? -31.916 8.066 -8.078 1.00 88.44 725 SER A C 1
ATOM 5704 O O . SER A 1 725 ? -32.606 8.114 -7.063 1.00 88.44 725 SER A O 1
ATOM 5706 N N . PRO A 1 726 ? -31.896 6.964 -8.862 1.00 89.31 726 PRO A N 1
ATOM 5707 C CA . PRO A 1 726 ? -32.650 5.750 -8.526 1.00 89.31 726 PRO A CA 1
ATOM 5708 C C . PRO A 1 726 ? -32.165 5.008 -7.269 1.00 89.31 726 PRO A C 1
ATOM 5710 O O . PRO A 1 726 ? -32.911 4.207 -6.714 1.00 89.31 726 PRO A O 1
ATOM 5713 N N . LEU A 1 727 ? -30.919 5.239 -6.851 1.00 91.25 727 LEU A N 1
ATOM 5714 C CA . LEU A 1 727 ? -30.292 4.644 -5.667 1.00 91.25 727 LEU A CA 1
ATOM 5715 C C . LEU A 1 727 ? -30.292 5.602 -4.470 1.00 91.25 727 LEU A C 1
ATOM 5717 O O . LEU A 1 727 ? -30.047 5.179 -3.342 1.00 91.25 727 LEU A O 1
ATOM 5721 N N . THR A 1 728 ? -30.576 6.885 -4.694 1.00 91.06 728 THR A N 1
ATOM 5722 C CA . THR A 1 728 ? -30.664 7.882 -3.630 1.00 91.06 728 THR A CA 1
ATOM 5723 C C . THR A 1 728 ? -31.885 7.614 -2.747 1.00 91.06 728 THR A C 1
ATOM 5725 O O . THR A 1 728 ? -32.995 7.467 -3.267 1.00 91.06 728 THR A O 1
ATOM 5728 N N . PRO A 1 729 ? -31.717 7.560 -1.412 1.00 92.00 729 PRO A N 1
ATOM 5729 C CA . PRO A 1 729 ? -32.840 7.428 -0.492 1.00 92.00 729 PRO A CA 1
ATOM 5730 C C . PRO A 1 729 ? -33.883 8.542 -0.679 1.00 92.00 729 PRO A C 1
ATOM 5732 O O . PRO A 1 729 ? -33.525 9.650 -1.088 1.00 92.00 729 PRO A O 1
ATOM 5735 N N . PRO A 1 730 ? -35.165 8.272 -0.367 1.00 90.44 730 PRO A N 1
ATOM 5736 C CA . PRO A 1 730 ? -36.209 9.292 -0.410 1.00 90.44 730 PRO A CA 1
ATOM 5737 C C . PRO A 1 730 ? -35.928 10.421 0.590 1.00 90.44 730 PRO A C 1
ATOM 5739 O O . PRO A 1 730 ? -35.014 10.334 1.409 1.00 90.44 730 PRO A O 1
ATOM 5742 N N . GLU A 1 731 ? -36.742 11.476 0.546 1.00 91.31 731 GLU A N 1
ATOM 5743 C CA . GLU A 1 731 ? -36.627 12.581 1.501 1.00 91.31 731 GLU A CA 1
ATOM 5744 C C . GLU A 1 731 ? -36.672 12.071 2.954 1.00 91.31 731 GLU A C 1
ATOM 5746 O O . GLU A 1 731 ? -37.574 11.301 3.312 1.00 91.31 731 GLU A O 1
ATOM 5751 N N . PRO A 1 732 ? -35.713 12.484 3.803 1.00 94.12 732 PRO A N 1
ATOM 5752 C CA . PRO A 1 732 ? -35.684 12.066 5.192 1.00 94.12 732 PRO A CA 1
ATOM 5753 C C . PRO A 1 732 ? -36.865 12.660 5.964 1.00 94.12 732 PRO A C 1
ATOM 5755 O O . PRO A 1 732 ? -37.429 13.692 5.608 1.00 94.12 732 PRO A O 1
ATOM 5758 N N . ILE A 1 733 ? -37.197 12.049 7.101 1.00 93.94 733 ILE A N 1
ATOM 5759 C CA . ILE A 1 733 ? -38.126 12.640 8.074 1.00 93.94 733 ILE A CA 1
ATOM 5760 C C . ILE A 1 733 ? -37.566 13.968 8.581 1.00 93.94 733 ILE A C 1
ATOM 5762 O O . ILE A 1 733 ? -38.294 14.947 8.721 1.00 93.94 733 ILE A O 1
ATOM 5766 N N . ILE A 1 734 ? -36.273 13.959 8.894 1.00 93.94 734 ILE A N 1
ATOM 5767 C CA . ILE A 1 734 ? -35.506 15.094 9.389 1.00 93.94 734 ILE A CA 1
ATOM 5768 C C . ILE A 1 734 ? -34.019 14.798 9.194 1.00 93.94 734 ILE A C 1
ATOM 5770 O O . ILE A 1 734 ? -33.591 13.642 9.218 1.00 93.94 734 ILE A O 1
ATOM 5774 N N . GLY A 1 735 ? -33.212 15.832 9.001 1.00 84.94 735 GLY A N 1
ATOM 5775 C CA . GLY A 1 735 ? -31.769 15.690 8.881 1.00 84.94 735 GLY A CA 1
ATOM 5776 C C . GLY A 1 735 ? -31.069 17.035 8.785 1.00 84.94 735 GLY A C 1
ATOM 5777 O O . GLY A 1 735 ? -31.693 18.055 8.501 1.00 84.94 735 GLY A O 1
ATOM 5778 N N . SER A 1 736 ? -29.764 17.024 9.030 1.00 78.50 736 SER A N 1
ATOM 5779 C CA . SER A 1 736 ? -28.874 18.167 8.844 1.00 78.50 736 SER A CA 1
ATOM 5780 C C . SER A 1 736 ? -27.475 17.660 8.511 1.00 78.50 736 SER A C 1
ATOM 5782 O O . SER A 1 736 ? -26.991 16.708 9.126 1.00 78.50 736 SER A O 1
ATOM 5784 N N . GLY A 1 737 ? -26.820 18.279 7.526 1.00 79.31 737 GLY A N 1
ATOM 5785 C CA . GLY A 1 737 ? -25.484 17.879 7.086 1.00 79.31 737 GLY A CA 1
ATOM 5786 C C . GLY A 1 737 ? -25.401 16.382 6.765 1.00 79.31 737 GLY A C 1
ATOM 5787 O O . GLY A 1 737 ? -26.261 15.835 6.075 1.00 79.31 737 GLY A O 1
ATOM 5788 N N . ALA A 1 738 ? -24.388 15.704 7.306 1.00 81.00 738 ALA A N 1
ATOM 5789 C CA . ALA A 1 738 ? -24.139 14.279 7.079 1.00 81.00 738 ALA A CA 1
ATOM 5790 C C . ALA A 1 738 ? -25.068 13.323 7.869 1.00 81.00 738 ALA A C 1
ATOM 5792 O O . ALA A 1 738 ? -24.834 12.114 7.873 1.00 81.00 738 ALA A O 1
ATOM 5793 N N . LEU A 1 739 ? -26.100 13.843 8.543 1.00 90.00 739 LEU A N 1
ATOM 5794 C CA . LEU A 1 739 ? -27.039 13.082 9.367 1.00 90.00 739 LEU A CA 1
ATOM 5795 C C . LEU A 1 739 ? -28.460 13.176 8.805 1.00 90.00 739 LEU A C 1
ATOM 5797 O O . LEU A 1 739 ? -28.978 14.271 8.577 1.00 90.00 739 LEU A O 1
ATOM 5801 N N . GLN A 1 740 ? -29.114 12.028 8.630 1.00 92.81 740 GLN A N 1
ATOM 5802 C CA . GLN A 1 740 ? -30.508 11.933 8.198 1.00 92.81 740 GLN A CA 1
ATOM 5803 C C . GLN A 1 740 ? -31.242 10.792 8.907 1.00 92.81 740 GLN A C 1
ATOM 5805 O O . GLN A 1 740 ? -30.692 9.709 9.088 1.00 92.81 740 GLN A O 1
ATOM 5810 N N . PHE A 1 741 ? -32.505 11.025 9.255 1.00 96.25 741 PHE A N 1
ATOM 5811 C CA . PHE A 1 741 ? -33.410 10.009 9.776 1.00 96.25 741 PHE A CA 1
ATOM 5812 C C . PHE A 1 741 ? -34.455 9.624 8.733 1.00 96.25 741 PHE A C 1
ATOM 5814 O O . PHE A 1 741 ? -35.156 10.479 8.192 1.00 96.25 741 PHE A O 1
ATOM 5821 N N . HIS A 1 742 ? -34.595 8.325 8.508 1.00 95.94 742 HIS A N 1
ATOM 5822 C CA . HIS A 1 742 ? -35.553 7.718 7.588 1.00 95.94 742 HIS A CA 1
ATOM 5823 C C . HIS A 1 742 ? -36.465 6.749 8.345 1.00 95.94 742 HIS A C 1
ATOM 5825 O O . HIS A 1 742 ? -36.110 6.268 9.420 1.00 95.94 742 HIS A O 1
ATOM 5831 N N . MET A 1 743 ? -37.635 6.446 7.786 1.00 95.69 743 MET A N 1
ATOM 5832 C CA . MET A 1 743 ? -38.498 5.358 8.259 1.00 95.69 743 MET A CA 1
ATOM 5833 C C . MET A 1 743 ? -38.643 4.337 7.139 1.00 95.69 743 MET A C 1
ATOM 5835 O O . MET A 1 743 ? -38.880 4.717 5.991 1.00 95.69 743 MET A O 1
ATOM 5839 N N . LEU A 1 744 ? -38.489 3.058 7.473 1.00 95.50 744 LEU A N 1
ATOM 5840 C CA . LEU A 1 744 ? -38.756 1.973 6.538 1.00 95.50 744 LEU A CA 1
ATOM 5841 C C . LEU A 1 744 ? -40.266 1.775 6.348 1.00 95.50 744 LEU A C 1
ATOM 5843 O O . LEU A 1 744 ? -41.097 2.226 7.135 1.00 95.50 744 LEU A O 1
ATOM 5847 N N . ASP A 1 745 ? -40.630 1.085 5.275 1.00 92.38 745 ASP A N 1
ATOM 5848 C CA . ASP A 1 745 ? -42.018 0.809 4.890 1.00 92.38 745 ASP A CA 1
ATOM 5849 C C . ASP A 1 745 ? -42.735 -0.191 5.811 1.00 92.38 745 ASP A C 1
ATOM 5851 O O . ASP A 1 745 ? -43.955 -0.331 5.733 1.00 92.38 745 ASP A O 1
ATOM 5855 N N . ASP A 1 746 ? -42.009 -0.829 6.732 1.00 92.19 746 ASP A N 1
ATOM 5856 C CA . ASP A 1 746 ? -42.585 -1.606 7.832 1.00 92.19 746 ASP A CA 1
ATOM 5857 C C . ASP A 1 746 ? -43.273 -0.731 8.903 1.00 92.19 746 ASP A C 1
ATOM 5859 O O . ASP A 1 746 ? -43.956 -1.263 9.781 1.00 92.19 746 ASP A O 1
ATOM 5863 N N . ASN A 1 747 ? -43.111 0.600 8.829 1.00 90.31 747 ASN A N 1
ATOM 5864 C CA . ASN A 1 747 ? -43.603 1.599 9.785 1.00 90.31 747 ASN A CA 1
ATOM 5865 C C . ASN A 1 747 ? -43.193 1.335 11.246 1.00 90.31 747 ASN A C 1
ATOM 5867 O O . ASN A 1 747 ? -43.852 1.803 12.176 1.00 90.31 747 ASN A O 1
ATOM 5871 N N . ARG A 1 748 ? -42.118 0.573 11.463 1.00 94.56 748 ARG A N 1
ATOM 5872 C CA . ARG A 1 748 ? -41.608 0.195 12.791 1.00 94.56 748 ARG A CA 1
ATOM 5873 C C . ARG A 1 748 ? -40.119 0.470 12.935 1.00 94.56 748 ARG A C 1
ATOM 5875 O O . ARG A 1 748 ? -39.664 0.733 14.052 1.00 94.56 748 ARG A O 1
ATOM 5882 N N . THR A 1 749 ? -39.369 0.404 11.842 1.00 97.38 749 THR A N 1
ATOM 5883 C CA . THR A 1 749 ? -37.915 0.533 11.839 1.00 97.38 749 THR A CA 1
ATOM 5884 C C . THR A 1 749 ? -37.503 1.899 11.314 1.00 97.38 749 THR A C 1
ATOM 5886 O O . THR A 1 749 ? -37.691 2.230 10.143 1.00 97.38 749 THR A O 1
ATOM 5889 N N . ALA A 1 750 ? -36.899 2.693 12.193 1.00 97.75 750 ALA A N 1
ATOM 5890 C CA . ALA A 1 750 ? -36.225 3.924 11.818 1.00 97.75 750 ALA A CA 1
ATOM 5891 C C . ALA A 1 750 ? -34.772 3.645 11.426 1.00 97.75 750 ALA A C 1
ATOM 5893 O O . ALA A 1 750 ? -34.127 2.767 12.002 1.00 97.75 750 ALA A O 1
ATOM 5894 N N . VAL A 1 751 ? -34.237 4.433 10.495 1.00 97.00 751 VAL A N 1
ATOM 5895 C CA . VAL A 1 751 ? -32.821 4.406 10.122 1.00 97.00 751 VAL A CA 1
ATOM 5896 C C . VAL A 1 751 ? -32.190 5.758 10.411 1.00 97.00 751 VAL A C 1
ATOM 5898 O O . VAL A 1 751 ? -32.658 6.777 9.909 1.00 97.00 751 VAL A O 1
ATOM 5901 N N . LEU A 1 752 ? -31.112 5.766 11.192 1.00 95.88 752 LEU A N 1
ATOM 5902 C CA . LEU A 1 752 ? -30.203 6.903 11.316 1.00 95.88 752 LEU A CA 1
ATOM 5903 C C . LEU A 1 752 ? -29.053 6.701 10.328 1.00 95.88 752 LEU A C 1
ATOM 5905 O O . LEU A 1 752 ? -28.142 5.929 10.608 1.00 95.88 752 LEU A O 1
ATOM 5909 N N . ALA A 1 753 ? -29.096 7.394 9.192 1.00 92.62 753 ALA A N 1
ATOM 5910 C CA . ALA A 1 753 ? -27.988 7.472 8.249 1.00 92.62 753 ALA A CA 1
ATOM 5911 C C . ALA A 1 753 ? -27.008 8.563 8.697 1.00 92.62 753 ALA A C 1
ATOM 5913 O O . ALA A 1 753 ? -27.330 9.753 8.658 1.00 92.62 753 ALA A O 1
ATOM 5914 N N . LEU A 1 754 ? -25.820 8.151 9.133 1.00 89.00 754 LEU A N 1
ATOM 5915 C CA . LEU A 1 754 ? -24.797 9.009 9.717 1.00 89.00 754 LEU A CA 1
ATOM 5916 C C . LEU A 1 754 ? -23.465 8.845 8.980 1.00 89.00 754 LEU A C 1
ATOM 5918 O O . LEU A 1 754 ? -22.650 7.981 9.305 1.00 89.00 754 LEU A O 1
ATOM 5922 N N . GLY A 1 755 ? -23.225 9.718 8.003 1.00 81.88 755 GLY A N 1
ATOM 5923 C CA . GLY A 1 755 ? -22.014 9.659 7.184 1.00 81.88 755 GLY A CA 1
ATOM 5924 C C . GLY A 1 755 ? -20.749 10.166 7.881 1.00 81.88 755 GLY A C 1
ATOM 5925 O O . GLY A 1 755 ? -19.652 9.748 7.525 1.00 81.88 755 GLY A O 1
ATOM 5926 N N . SER A 1 756 ? -20.870 11.048 8.880 1.00 81.44 756 SER A N 1
ATOM 5927 C CA . SER A 1 756 ? -19.725 11.564 9.639 1.00 81.44 756 SER A CA 1
ATOM 5928 C C . SER A 1 756 ? -20.145 12.154 10.987 1.00 81.44 756 SER A C 1
ATOM 5930 O O . SER A 1 756 ? -21.248 12.683 11.120 1.00 81.44 756 SER A O 1
ATOM 5932 N N . PHE A 1 757 ? -19.240 12.110 11.972 1.00 83.94 757 PHE A N 1
ATOM 5933 C CA . PHE A 1 757 ? -19.342 12.866 13.228 1.00 83.94 757 PHE A CA 1
ATOM 5934 C C . PHE A 1 757 ? -18.711 14.269 13.116 1.00 83.94 757 PHE A C 1
ATOM 5936 O O . PHE A 1 757 ? -18.352 14.867 14.127 1.00 83.94 757 PHE A O 1
ATOM 5943 N N . SER A 1 758 ? -18.510 14.782 11.903 1.00 78.81 758 SER A N 1
ATOM 5944 C CA . SER A 1 758 ? -17.956 16.113 11.621 1.00 78.81 758 SER A CA 1
ATOM 5945 C C . SER A 1 758 ? -19.048 17.103 11.193 1.00 78.81 758 SER A C 1
ATOM 5947 O O . SER A 1 758 ? -20.220 16.754 11.070 1.00 78.81 758 SER A O 1
ATOM 5949 N N . GLY A 1 759 ? -18.663 18.359 10.951 1.00 75.88 759 GLY A N 1
ATOM 5950 C CA . GLY A 1 759 ? -19.573 19.444 10.568 1.00 75.88 759 GLY A CA 1
ATOM 5951 C C . GLY A 1 759 ? -19.839 20.425 11.711 1.00 75.88 759 GLY A C 1
ATOM 5952 O O . GLY A 1 759 ? -19.035 20.552 12.634 1.00 75.88 759 GLY A O 1
ATOM 5953 N N . SER A 1 760 ? -20.955 21.151 11.640 1.00 82.00 760 SER A N 1
ATOM 5954 C CA . SER A 1 760 ? -21.365 22.072 12.705 1.00 82.00 760 SER A CA 1
ATOM 5955 C C . SER A 1 760 ? -21.719 21.287 13.966 1.00 82.00 760 SER A C 1
ATOM 5957 O O . SER A 1 760 ? -22.686 20.525 13.983 1.00 82.00 760 SER A O 1
ATOM 5959 N N . PHE A 1 761 ? -20.927 21.472 15.026 1.00 81.81 761 PHE A N 1
ATOM 5960 C CA . PHE A 1 761 ? -21.082 20.732 16.278 1.00 81.81 761 PHE A CA 1
ATOM 5961 C C . PHE A 1 761 ? -22.506 20.844 16.841 1.00 81.81 761 PHE A C 1
ATOM 5963 O O . PHE A 1 761 ? -23.139 19.833 17.143 1.00 81.81 761 PHE A O 1
ATOM 5970 N N . ALA A 1 762 ? -23.028 22.071 16.915 1.00 84.19 762 ALA A N 1
ATOM 5971 C CA . ALA A 1 762 ? -24.356 22.350 17.448 1.00 84.19 762 ALA A CA 1
ATOM 5972 C C . ALA A 1 762 ? -25.472 21.740 16.582 1.00 84.19 762 ALA A C 1
ATOM 5974 O O . ALA A 1 762 ? -26.412 21.150 17.118 1.00 84.19 762 ALA A O 1
ATOM 5975 N N . ASP A 1 763 ? -25.358 21.827 15.252 1.00 86.56 763 ASP A N 1
ATOM 5976 C CA . ASP A 1 763 ? -26.393 21.316 14.347 1.00 86.56 763 ASP A CA 1
ATOM 5977 C C . ASP A 1 763 ? -26.455 19.789 14.358 1.00 86.56 763 ASP A C 1
ATOM 5979 O O . ASP A 1 763 ? -27.547 19.223 14.335 1.00 86.56 763 ASP A O 1
ATOM 5983 N N . VAL A 1 764 ? -25.305 19.110 14.440 1.00 86.75 764 VAL A N 1
ATOM 5984 C CA . VAL A 1 764 ? -25.268 17.645 14.550 1.00 86.75 764 VAL A CA 1
ATOM 5985 C C . VAL A 1 764 ? -25.810 17.199 15.908 1.00 86.75 764 VAL A C 1
ATOM 5987 O O . VAL A 1 764 ? -26.635 16.287 15.965 1.00 86.75 764 VAL A O 1
ATOM 5990 N N . GLN A 1 765 ? -25.415 17.866 17.000 1.00 88.88 765 GLN A N 1
ATOM 5991 C CA . GLN A 1 765 ? -25.924 17.564 18.338 1.00 88.88 765 GLN A CA 1
ATOM 5992 C C . GLN A 1 765 ? -27.454 17.693 18.401 1.00 88.88 765 GLN A C 1
ATOM 5994 O O . GLN A 1 765 ? -28.141 16.787 18.886 1.00 88.88 765 GLN A O 1
ATOM 5999 N N . LYS A 1 766 ? -27.989 18.792 17.858 1.00 91.69 766 LYS A N 1
ATOM 6000 C CA . LYS A 1 766 ? -29.430 19.036 17.755 1.00 91.69 766 LYS A CA 1
ATOM 6001 C C . LYS A 1 766 ? -30.118 18.020 16.845 1.00 91.69 766 LYS A C 1
ATOM 6003 O O . LYS A 1 766 ? -31.124 17.444 17.243 1.00 91.69 766 LYS A O 1
ATOM 6008 N N . GLY A 1 767 ? -29.549 17.748 15.671 1.00 93.00 767 GLY A N 1
ATOM 6009 C CA . GLY A 1 767 ? -30.096 16.804 14.697 1.00 93.00 767 GLY A CA 1
ATOM 6010 C C . GLY A 1 767 ? -30.233 15.380 15.236 1.00 93.00 767 GLY A C 1
ATOM 6011 O O . GLY A 1 767 ? -31.230 14.720 14.950 1.00 93.00 767 GLY A O 1
ATOM 6012 N N . ILE A 1 768 ? -29.288 14.921 16.067 1.00 93.88 768 ILE A N 1
ATOM 6013 C CA . ILE A 1 768 ? -29.380 13.623 16.756 1.00 93.88 768 ILE A CA 1
ATOM 6014 C C . ILE A 1 768 ? -30.614 13.576 17.666 1.00 93.88 768 ILE A C 1
ATOM 6016 O O . ILE A 1 768 ? -31.393 12.626 17.595 1.00 93.88 768 ILE A O 1
ATOM 6020 N N . LEU A 1 769 ? -30.798 14.587 18.520 1.00 93.75 769 LEU A N 1
ATOM 6021 C CA . LEU A 1 769 ? -31.885 14.609 19.500 1.00 93.75 769 LEU A CA 1
ATOM 6022 C C . LEU A 1 769 ? -33.253 14.788 18.830 1.00 93.75 769 LEU A C 1
ATOM 6024 O O . LEU A 1 769 ? -34.162 13.993 19.071 1.00 93.75 769 LEU A O 1
ATOM 6028 N N . ASP A 1 770 ? -33.380 15.800 17.968 1.00 94.94 770 ASP A N 1
ATOM 6029 C CA . ASP A 1 770 ? -34.614 16.091 17.233 1.00 94.94 770 ASP A CA 1
ATOM 6030 C C . ASP A 1 770 ? -35.031 14.889 16.377 1.00 94.94 770 ASP A C 1
ATOM 6032 O O . ASP A 1 770 ? -36.205 14.528 16.327 1.00 94.94 770 ASP A O 1
ATOM 6036 N N . GLY A 1 771 ? -34.061 14.228 15.741 1.00 95.56 771 GLY A N 1
ATOM 6037 C CA . GLY A 1 771 ? -34.310 13.075 14.892 1.00 95.56 771 GLY A CA 1
ATOM 6038 C C . GLY A 1 771 ? -34.773 11.832 15.637 1.00 95.56 771 GLY A C 1
ATOM 6039 O O . GLY A 1 771 ? -35.756 11.218 15.221 1.00 95.56 771 GLY A O 1
ATOM 6040 N N . VAL A 1 772 ? -34.143 11.499 16.771 1.00 95.81 772 VAL A N 1
ATOM 6041 C CA . VAL A 1 772 ? -34.604 10.398 17.633 1.00 95.81 772 VAL A CA 1
ATOM 6042 C C . VAL A 1 772 ? -36.036 10.650 18.108 1.00 95.81 772 VAL A C 1
ATOM 6044 O O . VAL A 1 772 ? -36.871 9.751 18.021 1.00 95.81 772 VAL A O 1
ATOM 6047 N N . ASN A 1 773 ? -36.352 11.869 18.550 1.00 94.94 773 ASN A N 1
ATOM 6048 C CA . ASN A 1 773 ? -37.708 12.214 18.979 1.00 94.94 773 ASN A CA 1
ATOM 6049 C C . ASN A 1 773 ? -38.714 12.099 17.823 1.00 94.94 773 ASN A C 1
ATOM 6051 O O . ASN A 1 773 ? -39.742 11.440 17.973 1.00 94.94 773 ASN A O 1
ATOM 6055 N N . ALA A 1 774 ? -38.384 12.638 16.646 1.00 96.31 774 ALA A N 1
ATOM 6056 C CA . ALA A 1 774 ? -39.263 12.613 15.478 1.00 96.31 774 ALA A CA 1
ATOM 6057 C C . ALA A 1 774 ? -39.605 11.185 15.014 1.00 96.31 774 ALA A C 1
ATOM 6059 O O . ALA A 1 774 ? -40.753 10.897 14.667 1.00 96.31 774 ALA A O 1
ATOM 6060 N N . VAL A 1 775 ? -38.639 10.258 15.017 1.00 96.62 775 VAL A N 1
ATOM 6061 C CA . VAL A 1 775 ? -38.923 8.865 14.631 1.00 96.62 775 VAL A CA 1
ATOM 6062 C C . VAL A 1 775 ? -39.732 8.122 15.695 1.00 96.62 775 VAL A C 1
ATOM 6064 O O . VAL A 1 775 ? -40.583 7.300 15.349 1.00 96.62 775 VAL A O 1
ATOM 6067 N N . LYS A 1 776 ? -39.534 8.439 16.983 1.00 95.50 776 LYS A N 1
ATOM 6068 C CA . LYS A 1 776 ? -40.354 7.900 18.078 1.00 95.50 776 LYS A CA 1
ATOM 6069 C C . LYS A 1 776 ? -41.798 8.384 17.998 1.00 95.50 776 LYS A C 1
ATOM 6071 O O . LYS A 1 776 ? -42.701 7.567 18.155 1.00 95.50 776 LYS A O 1
ATOM 6076 N N . GLU A 1 777 ? -42.021 9.661 17.697 1.00 95.50 777 GLU A N 1
ATOM 6077 C CA . GLU A 1 777 ? -43.360 10.227 17.471 1.00 95.50 777 GLU A CA 1
ATOM 6078 C C . GLU A 1 777 ? -44.080 9.563 16.290 1.00 95.50 777 GLU A C 1
ATOM 6080 O O . GLU A 1 777 ? -45.292 9.366 16.334 1.00 95.50 777 GLU A O 1
ATOM 6085 N N . LYS A 1 778 ? -43.332 9.136 15.265 1.00 95.19 778 LYS A N 1
ATOM 6086 C CA . LYS A 1 778 ? -43.858 8.350 14.137 1.00 95.19 778 LYS A CA 1
ATOM 6087 C C . LYS A 1 778 ? -44.052 6.855 14.429 1.00 95.19 778 LYS A C 1
ATOM 6089 O O . LYS A 1 778 ? -44.431 6.117 13.524 1.00 95.19 778 LYS A O 1
ATOM 6094 N N . GLY A 1 779 ? -43.824 6.405 15.663 1.00 95.81 779 GLY A N 1
ATOM 6095 C CA . GLY A 1 779 ? -44.099 5.032 16.091 1.00 95.81 779 GLY A CA 1
ATOM 6096 C C . GLY A 1 779 ? -42.934 4.050 15.945 1.00 95.81 779 GLY A C 1
ATOM 6097 O O . GLY A 1 779 ? -43.154 2.848 16.078 1.00 95.81 779 GLY A O 1
ATOM 6098 N N . ALA A 1 780 ? -41.701 4.520 15.716 1.00 97.19 780 ALA A N 1
ATOM 6099 C CA . ALA A 1 780 ? -40.549 3.627 15.605 1.00 97.19 780 ALA A CA 1
ATOM 6100 C C . ALA A 1 780 ? -40.323 2.811 16.895 1.00 97.19 780 ALA A C 1
ATOM 6102 O O . ALA A 1 780 ? -40.180 3.351 18.005 1.00 97.19 780 ALA A O 1
ATOM 6103 N N . THR A 1 781 ? -40.227 1.492 16.734 1.00 96.62 781 THR A N 1
ATOM 6104 C CA . THR A 1 781 ? -39.882 0.532 17.793 1.00 96.62 781 THR A CA 1
ATOM 6105 C C . THR A 1 781 ? -38.466 -0.011 17.648 1.00 96.62 781 THR A C 1
ATOM 6107 O O . THR A 1 781 ? -37.900 -0.440 18.653 1.00 96.62 781 THR A O 1
ATOM 6110 N N . HIS A 1 782 ? -37.896 0.049 16.439 1.00 97.62 782 HIS A N 1
ATOM 6111 C CA . HIS A 1 782 ? -36.526 -0.351 16.118 1.00 97.62 782 HIS A CA 1
ATOM 6112 C C . HIS A 1 782 ? -35.730 0.826 15.549 1.00 97.62 782 HIS A C 1
ATOM 6114 O O . HIS A 1 782 ? -36.289 1.688 14.866 1.00 97.62 782 HIS A O 1
ATOM 6120 N N . LEU A 1 783 ? -34.423 0.843 15.814 1.00 98.12 783 LEU A N 1
ATOM 6121 C CA . LEU A 1 783 ? -33.486 1.817 15.264 1.00 98.12 783 LEU A CA 1
ATOM 6122 C C . LEU A 1 783 ? -32.280 1.103 14.648 1.00 98.12 783 LEU A C 1
ATOM 6124 O O . LEU A 1 783 ? -31.475 0.487 15.347 1.00 98.12 783 LEU A O 1
ATOM 6128 N N . LEU A 1 784 ? -32.127 1.243 13.336 1.00 97.50 784 LEU A N 1
ATOM 6129 C CA . LEU A 1 784 ? -30.923 0.865 12.611 1.00 97.50 784 LEU A CA 1
ATOM 6130 C C . LEU A 1 784 ? -30.025 2.097 12.471 1.00 97.50 784 LEU A C 1
ATOM 6132 O O . LEU A 1 784 ? -30.381 3.068 11.809 1.00 97.50 784 LEU A O 1
ATOM 6136 N N . VAL A 1 785 ? -28.861 2.080 13.107 1.00 95.50 785 VAL A N 1
ATOM 6137 C CA . VAL A 1 785 ? -27.852 3.128 12.961 1.00 95.50 785 VAL A CA 1
ATOM 6138 C C . VAL A 1 785 ? -26.902 2.720 11.844 1.00 95.50 785 VAL A C 1
ATOM 6140 O O . VAL A 1 785 ? -26.021 1.875 12.012 1.00 95.50 785 VAL A O 1
ATOM 6143 N N . ASP A 1 786 ? -27.098 3.332 10.688 1.00 92.62 786 ASP A N 1
ATOM 6144 C CA . ASP A 1 786 ? -26.190 3.249 9.563 1.00 92.62 786 ASP A CA 1
ATOM 6145 C C . ASP A 1 786 ? -25.055 4.262 9.769 1.00 92.62 786 ASP A C 1
ATOM 6147 O O . ASP A 1 786 ? -25.172 5.439 9.431 1.00 92.62 786 ASP A O 1
ATOM 6151 N N . VAL A 1 787 ? -23.952 3.793 10.355 1.00 84.00 787 VAL A N 1
ATOM 6152 C CA . VAL A 1 787 ? -22.736 4.593 10.584 1.00 84.00 787 VAL A CA 1
ATOM 6153 C C . VAL A 1 787 ? -21.720 4.443 9.456 1.00 84.00 787 VAL A C 1
ATOM 6155 O O . VAL A 1 787 ? -20.536 4.724 9.660 1.00 84.00 787 VAL A O 1
ATOM 6158 N N . GLY A 1 788 ? -22.110 3.876 8.316 1.00 65.81 788 GLY A N 1
ATOM 6159 C CA . GLY A 1 788 ? -21.090 3.256 7.482 1.00 65.81 788 GLY A CA 1
ATOM 6160 C C . GLY A 1 788 ? -21.516 2.147 6.553 1.00 65.81 788 GLY A C 1
ATOM 6161 O O . GLY A 1 788 ? -20.610 1.481 6.067 1.00 65.81 788 GLY A O 1
ATOM 6162 N N . SER A 1 789 ? -22.805 1.873 6.340 1.00 47.16 789 SER A N 1
ATOM 6163 C CA . SER A 1 789 ? -23.344 0.689 5.642 1.00 47.16 789 SER A CA 1
ATOM 6164 C C . SER A 1 789 ? -22.532 0.329 4.415 1.00 47.16 789 SER A C 1
ATOM 6166 O O . SER A 1 789 ? -22.100 -0.807 4.275 1.00 47.16 789 SER A O 1
ATOM 6168 N N . GLN A 1 790 ? -22.189 1.351 3.637 1.00 50.47 790 GLN A N 1
ATOM 6169 C CA . GLN A 1 790 ? -21.010 1.396 2.782 1.00 50.47 790 GLN A CA 1
ATOM 6170 C C . GLN A 1 790 ? -20.224 2.725 2.947 1.00 50.47 790 GLN A C 1
ATOM 6172 O O . GLN A 1 790 ? -19.368 3.066 2.134 1.00 50.47 790 GLN A O 1
ATOM 6177 N N . THR A 1 791 ? -20.509 3.489 4.009 1.00 52.31 791 THR A N 1
ATOM 6178 C CA . THR A 1 791 ? -20.321 4.946 4.107 1.00 52.31 791 THR A CA 1
ATOM 6179 C C . THR A 1 791 ? -19.021 5.478 4.676 1.00 52.31 791 THR A C 1
ATOM 6181 O O . THR A 1 791 ? -18.968 6.673 4.950 1.00 52.31 791 THR A O 1
ATOM 6184 N N . ASN A 1 792 ? -17.975 4.655 4.790 1.00 55.16 792 ASN A N 1
ATOM 6185 C CA . ASN A 1 792 ? -16.598 5.101 5.048 1.00 55.16 792 ASN A CA 1
ATOM 6186 C C . ASN A 1 792 ? -16.512 6.274 6.036 1.00 55.16 792 ASN A C 1
ATOM 6188 O O . ASN A 1 792 ? -16.015 7.356 5.700 1.00 55.16 792 ASN A O 1
ATOM 6192 N N . ASN A 1 793 ? -17.064 6.080 7.233 1.00 63.91 793 ASN A N 1
ATOM 6193 C CA . ASN A 1 793 ? -17.110 7.139 8.224 1.00 63.91 793 ASN A CA 1
ATOM 6194 C C . ASN A 1 793 ? -15.705 7.306 8.806 1.00 63.91 793 ASN A C 1
ATOM 6196 O O . ASN A 1 793 ? -15.229 6.496 9.604 1.00 63.91 793 ASN A O 1
ATOM 6200 N N . GLY A 1 794 ? -15.037 8.369 8.359 1.00 63.41 794 GLY A N 1
ATOM 6201 C CA . GLY A 1 794 ? -13.673 8.694 8.756 1.00 63.41 794 GLY A CA 1
ATOM 6202 C C . GLY A 1 794 ? -13.546 9.275 10.160 1.00 63.41 794 GLY A C 1
ATOM 6203 O O . GLY A 1 794 ? -12.461 9.720 10.506 1.00 63.41 794 GLY A O 1
ATOM 6204 N N . GLY A 1 795 ? -14.620 9.310 10.954 1.00 76.06 795 GLY A N 1
ATOM 6205 C CA . GLY A 1 795 ? -14.628 9.866 12.303 1.00 76.06 795 GLY A CA 1
ATOM 6206 C C . GLY A 1 795 ? -15.271 11.251 12.385 1.00 76.06 795 GLY A C 1
ATOM 6207 O O . GLY A 1 795 ? -16.244 11.560 11.690 1.00 76.06 795 GLY A O 1
ATOM 6208 N N . GLY A 1 796 ? -14.757 12.057 13.310 1.00 81.00 796 GLY A N 1
ATOM 6209 C CA . GLY A 1 796 ? -15.174 13.427 13.588 1.00 81.00 796 GLY A CA 1
ATOM 6210 C C . GLY A 1 796 ? -14.997 13.795 15.059 1.00 81.00 796 GLY A C 1
ATOM 6211 O O . GLY A 1 796 ? -14.067 13.332 15.723 1.00 81.00 796 GLY A O 1
ATOM 6212 N N . TYR A 1 797 ? -15.901 14.609 15.598 1.00 84.56 797 TYR A N 1
ATOM 6213 C CA . TYR A 1 797 ? -15.851 15.024 16.997 1.00 84.56 797 TYR A CA 1
ATOM 6214 C C . TYR A 1 797 ? -16.159 13.864 17.945 1.00 84.56 797 TYR A C 1
ATOM 6216 O O . TYR A 1 797 ? -17.253 13.295 17.926 1.00 84.56 797 TYR A O 1
ATOM 6224 N N . ILE A 1 798 ? -15.225 13.601 18.858 1.00 85.12 798 ILE A N 1
ATOM 6225 C CA . ILE A 1 798 ? -15.342 12.557 19.884 1.00 85.12 798 ILE A CA 1
ATOM 6226 C C . ILE A 1 798 ? -16.585 12.799 20.763 1.00 85.12 798 ILE A C 1
ATOM 6228 O O . ILE A 1 798 ? -17.376 11.893 21.022 1.00 85.12 798 ILE A O 1
ATOM 6232 N N . CYS A 1 799 ? -16.857 14.058 21.121 1.00 85.31 799 CYS A N 1
ATOM 6233 C CA . CYS A 1 799 ? -18.042 14.414 21.903 1.00 85.31 799 CYS A CA 1
ATOM 6234 C C . CYS A 1 799 ? -19.378 14.157 21.198 1.00 85.31 799 CYS A C 1
ATOM 6236 O O . CYS A 1 799 ? -20.387 14.005 21.881 1.00 85.31 799 CYS A O 1
ATOM 6238 N N . LEU A 1 800 ? -19.431 14.154 19.861 1.00 87.81 800 LEU A N 1
ATOM 6239 C CA . LEU A 1 800 ? -20.682 13.872 19.151 1.00 87.81 800 LEU A CA 1
ATOM 6240 C C . LEU A 1 800 ? -20.994 12.373 19.168 1.00 87.81 800 LEU A C 1
ATOM 6242 O O . LEU A 1 800 ? -22.157 11.995 19.299 1.00 87.81 800 LEU A O 1
ATOM 6246 N N . ALA A 1 801 ? -19.965 11.522 19.133 1.00 88.88 801 ALA A N 1
ATOM 6247 C CA . ALA A 1 801 ? -20.110 10.089 19.390 1.00 88.88 801 ALA A CA 1
ATOM 6248 C C . ALA A 1 801 ? -20.603 9.822 20.820 1.00 88.88 801 ALA A C 1
ATOM 6250 O O . ALA A 1 801 ? -21.548 9.055 21.022 1.00 88.88 801 ALA A O 1
ATOM 6251 N N . ALA A 1 802 ? -20.030 10.521 21.802 1.00 87.94 802 ALA A N 1
ATOM 6252 C CA . ALA A 1 802 ? -20.487 10.485 23.189 1.00 87.94 802 ALA A CA 1
ATOM 6253 C C . ALA A 1 802 ? -21.938 10.947 23.351 1.00 87.94 802 ALA A C 1
ATOM 6255 O O . ALA A 1 802 ? -22.727 10.311 24.051 1.00 87.94 802 ALA A O 1
ATOM 6256 N N . TRP A 1 803 ? -22.302 12.037 22.676 1.00 89.44 803 TRP A N 1
ATOM 6257 C CA . TRP A 1 803 ? -23.658 12.563 22.686 1.00 89.44 803 TRP A CA 1
ATOM 6258 C C . TRP A 1 803 ? -24.656 11.555 22.115 1.00 89.44 803 TRP A C 1
ATOM 6260 O O . TRP A 1 803 ? -25.663 11.271 22.761 1.00 89.44 803 TRP A O 1
ATOM 6270 N N . LEU A 1 804 ? -24.360 10.947 20.961 1.00 92.69 804 LEU A N 1
ATOM 6271 C CA . LEU A 1 804 ? -25.215 9.912 20.376 1.00 92.69 804 LEU A CA 1
ATOM 6272 C C . LEU A 1 804 ? -25.381 8.713 21.320 1.00 92.69 804 LEU A C 1
ATOM 6274 O O . LEU A 1 804 ? -26.503 8.258 21.544 1.00 92.69 804 LEU A O 1
ATOM 6278 N N . HIS A 1 805 ? -24.287 8.243 21.929 1.00 91.62 805 HIS A N 1
ATOM 6279 C CA . HIS A 1 805 ? -24.335 7.206 22.960 1.00 91.62 805 HIS A CA 1
ATOM 6280 C C . HIS A 1 805 ? -25.256 7.611 24.119 1.00 91.62 805 HIS A C 1
ATOM 6282 O O . HIS A 1 805 ? -26.151 6.852 24.487 1.00 91.62 805 HIS A O 1
ATOM 6288 N N . ARG A 1 806 ? -25.088 8.820 24.672 1.00 90.31 806 ARG A N 1
ATOM 6289 C CA . ARG A 1 806 ? -25.894 9.321 25.796 1.00 90.31 806 ARG A CA 1
ATOM 6290 C C . ARG A 1 806 ? -27.381 9.456 25.454 1.00 90.31 806 ARG A C 1
ATOM 6292 O O . ARG A 1 806 ? -28.226 9.183 26.312 1.00 90.31 806 ARG A O 1
ATOM 6299 N N . VAL A 1 807 ? -27.702 9.883 24.232 1.00 93.12 807 VAL A N 1
ATOM 6300 C CA . VAL A 1 807 ? -29.082 10.013 23.741 1.00 93.12 807 VAL A CA 1
ATOM 6301 C C . VAL A 1 807 ? -29.758 8.647 23.645 1.00 93.12 807 VAL A C 1
ATOM 6303 O O . VAL A 1 807 ? -30.900 8.506 24.077 1.00 93.12 807 VAL A O 1
ATOM 6306 N N . LEU A 1 808 ? -29.058 7.630 23.137 1.00 94.12 808 LEU A N 1
ATOM 6307 C CA . LEU A 1 808 ? -29.623 6.290 22.958 1.00 94.12 808 LEU A CA 1
ATOM 6308 C C . LEU A 1 808 ? -29.636 5.453 24.244 1.00 94.12 808 LEU A C 1
ATOM 6310 O O . LEU A 1 808 ? -30.567 4.681 24.455 1.00 94.12 808 LEU A O 1
ATOM 6314 N N . ALA A 1 809 ? -28.641 5.609 25.118 1.00 91.06 809 ALA A N 1
ATOM 6315 C CA . ALA A 1 809 ? -28.551 4.849 26.365 1.00 91.06 809 ALA A CA 1
ATOM 6316 C C . ALA A 1 809 ? -29.496 5.363 27.469 1.00 91.06 809 ALA A C 1
ATOM 6318 O O . ALA A 1 809 ? -29.838 4.608 28.379 1.00 91.06 809 ALA A O 1
ATOM 6319 N N . GLY A 1 810 ? -29.928 6.630 27.406 1.00 88.75 810 GLY A N 1
ATOM 6320 C CA . GLY A 1 810 ? -30.670 7.272 28.497 1.00 88.75 810 GLY A CA 1
ATOM 6321 C C . GLY A 1 810 ? -29.809 7.487 29.758 1.00 88.75 810 GLY A C 1
ATOM 6322 O O . GLY A 1 810 ? -28.591 7.299 29.718 1.00 88.75 810 GLY A O 1
ATOM 6323 N N . PRO A 1 811 ? -30.387 7.936 30.886 1.00 86.81 811 PRO A N 1
ATOM 6324 C CA . PRO A 1 811 ? -29.649 8.109 32.138 1.00 86.81 811 PRO A CA 1
ATOM 6325 C C . PRO A 1 811 ? -29.416 6.769 32.856 1.00 86.81 811 PRO A C 1
ATOM 6327 O O . PRO A 1 811 ? -30.308 5.926 32.924 1.00 86.81 811 PRO A O 1
ATOM 6330 N N . GLY A 1 812 ? -28.231 6.587 33.438 1.00 76.69 812 GLY A N 1
ATOM 6331 C CA . GLY A 1 812 ? -27.846 5.389 34.181 1.00 76.69 812 GLY A CA 1
ATOM 6332 C C . GLY A 1 812 ? -26.348 5.360 34.523 1.00 76.69 812 GLY A C 1
ATOM 6333 O O . GLY A 1 812 ? -25.574 6.178 34.018 1.00 76.69 812 GLY A O 1
ATOM 6334 N N . PRO A 1 813 ? -25.902 4.427 35.384 1.00 68.00 813 PRO A N 1
ATOM 6335 C CA . PRO A 1 813 ? -24.484 4.262 35.695 1.00 68.00 813 PRO A CA 1
ATOM 6336 C C . PRO A 1 813 ? -23.659 4.014 34.424 1.00 68.00 813 PRO A C 1
ATOM 6338 O O . PRO A 1 813 ? -23.934 3.087 33.666 1.00 68.00 813 PRO A O 1
ATOM 6341 N N . GLY A 1 814 ? -22.662 4.866 34.170 1.00 64.38 814 GLY A N 1
ATOM 6342 C CA . GLY A 1 814 ? -21.793 4.773 32.990 1.00 64.38 814 GLY A CA 1
ATOM 6343 C C . GLY A 1 814 ? -22.423 5.218 31.662 1.00 64.38 814 GLY A C 1
ATOM 6344 O O . GLY A 1 814 ? -21.773 5.054 30.621 1.00 64.38 814 GLY A O 1
ATOM 6345 N N . SER A 1 815 ? -23.651 5.761 31.687 1.00 67.81 815 SER A N 1
ATOM 6346 C CA . SER A 1 815 ? -24.334 6.298 30.503 1.00 67.81 815 SER A CA 1
ATOM 6347 C C . SER A 1 815 ? -24.015 7.764 30.229 1.00 67.81 815 SER A C 1
ATOM 6349 O O . SER A 1 815 ? -24.067 8.158 29.068 1.00 67.81 815 SER A O 1
ATOM 6351 N N . GLU A 1 816 ? -23.643 8.532 31.264 1.00 69.25 816 GLU A N 1
ATOM 6352 C CA . GLU A 1 816 ? -22.892 9.785 31.137 1.00 69.25 816 GLU A CA 1
ATOM 6353 C C . GLU A 1 816 ? -21.475 9.398 30.698 1.00 69.25 816 GLU A C 1
ATOM 6355 O O . GLU A 1 816 ? -20.658 8.994 31.532 1.00 69.25 816 GLU A O 1
ATOM 6360 N N . PRO A 1 817 ? -21.201 9.368 29.384 1.00 58.56 817 PRO A N 1
ATOM 6361 C CA . PRO A 1 817 ? -19.954 8.835 28.887 1.00 58.56 817 PRO A CA 1
ATOM 6362 C C . PRO A 1 817 ? -18.855 9.823 29.265 1.00 58.56 817 PRO A C 1
ATOM 6364 O O . PRO A 1 817 ? -19.011 11.028 29.045 1.00 58.56 817 PRO A O 1
ATOM 6367 N N . GLN A 1 818 ? -17.709 9.320 29.735 1.00 65.31 818 GLN A N 1
ATOM 6368 C CA . GLN A 1 818 ? -16.490 10.032 29.389 1.00 65.31 818 GLN A CA 1
ATOM 6369 C C . GLN A 1 818 ? -16.497 10.099 27.860 1.00 65.31 818 GLN A C 1
ATOM 6371 O O . GLN A 1 818 ? -16.628 9.071 27.192 1.00 65.31 818 GLN A O 1
ATOM 6376 N N . PRO A 1 819 ? -16.533 11.301 27.293 1.00 59.38 819 PRO A N 1
ATOM 6377 C CA . PRO A 1 819 ? -16.840 11.481 25.894 1.00 59.38 819 PRO A CA 1
ATOM 6378 C C . PRO A 1 819 ? -15.818 10.875 24.942 1.00 59.38 819 PRO A C 1
ATOM 6380 O O . PRO A 1 819 ? -16.138 10.635 23.786 1.00 59.38 819 PRO A O 1
ATOM 6383 N N . GLY A 1 820 ? -14.609 10.652 25.441 1.00 64.88 820 GLY A N 1
ATOM 6384 C CA . GLY A 1 820 ? -13.577 9.824 24.860 1.00 64.88 820 GLY A CA 1
ATOM 6385 C C . GLY A 1 820 ? -13.083 8.855 25.922 1.00 64.88 820 GLY A C 1
ATOM 6386 O O . GLY A 1 820 ? -13.549 8.859 27.062 1.00 64.88 820 GLY A O 1
ATOM 6387 N N . LEU A 1 821 ? -12.117 8.039 25.543 1.00 77.50 821 LEU A N 1
ATOM 6388 C CA . LEU A 1 821 ? -11.394 7.224 26.502 1.00 77.50 821 LEU A CA 1
ATOM 6389 C C . LEU A 1 821 ? -10.452 8.130 27.307 1.00 77.50 821 LEU A C 1
ATOM 6391 O O . LEU A 1 821 ? -9.909 9.097 26.755 1.00 77.50 821 LEU A O 1
ATOM 6395 N N . ASP A 1 822 ? -10.228 7.811 28.588 1.00 86.50 822 ASP A N 1
ATOM 6396 C CA . ASP A 1 822 ? -9.040 8.303 29.293 1.00 86.50 822 ASP A CA 1
ATOM 6397 C C . ASP A 1 822 ? -7.842 8.094 28.366 1.00 86.50 822 ASP A C 1
ATOM 6399 O O . ASP A 1 822 ? -7.764 7.078 27.678 1.00 86.50 822 ASP A O 1
ATOM 6403 N N . GLY A 1 823 ? -6.905 9.030 28.317 1.00 89.56 823 GLY A N 1
ATOM 6404 C CA . GLY A 1 823 ? -5.827 8.966 27.345 1.00 89.56 823 GLY A CA 1
ATOM 6405 C C . GLY A 1 823 ? -4.483 9.389 27.888 1.00 89.56 823 GLY A C 1
ATOM 6406 O O . GLY A 1 823 ? -4.351 9.905 28.997 1.00 89.56 823 GLY A O 1
ATOM 6407 N N . SER A 1 824 ? -3.462 9.154 27.078 1.00 91.50 824 SER A N 1
ATOM 6408 C CA . SER A 1 824 ? -2.112 9.644 27.322 1.00 91.50 824 SER A CA 1
ATOM 6409 C C . SER A 1 824 ? -1.525 10.176 26.026 1.00 91.50 824 SER A C 1
ATOM 6411 O O . SER A 1 824 ? -1.774 9.635 24.947 1.00 91.50 824 SER A O 1
ATOM 6413 N N . ILE A 1 825 ? -0.716 11.223 26.150 1.00 92.81 825 ILE A N 1
ATOM 6414 C CA . ILE A 1 825 ? 0.018 11.800 25.026 1.00 92.81 825 ILE A CA 1
ATOM 6415 C C . ILE A 1 825 ? 1.512 11.575 25.199 1.00 92.81 825 ILE A C 1
ATOM 6417 O O . ILE A 1 825 ? 1.991 11.336 26.311 1.00 92.81 825 ILE A O 1
ATOM 6421 N N . ARG A 1 826 ? 2.264 11.690 24.108 1.00 92.62 826 ARG A N 1
ATOM 6422 C CA . ARG A 1 826 ? 3.719 11.563 24.149 1.00 92.62 826 ARG A CA 1
ATOM 6423 C C . ARG A 1 826 ? 4.342 12.824 24.756 1.00 92.62 826 ARG A C 1
ATOM 6425 O O . ARG A 1 826 ? 4.102 13.938 24.298 1.00 92.62 826 ARG A O 1
ATOM 6432 N N . ALA A 1 827 ? 5.156 12.651 25.791 1.00 94.19 827 ALA A N 1
ATOM 6433 C CA . ALA A 1 827 ? 5.738 13.721 26.599 1.00 94.19 827 ALA A CA 1
ATOM 6434 C C . ALA A 1 827 ? 7.220 13.945 26.253 1.00 94.19 827 ALA A C 1
ATOM 6436 O O . ALA A 1 827 ? 8.088 13.910 27.124 1.00 94.19 827 ALA A O 1
ATOM 6437 N N . GLN A 1 828 ? 7.537 14.148 24.973 1.00 92.81 828 GLN A N 1
ATOM 6438 C CA . GLN A 1 828 ? 8.911 14.440 24.546 1.00 92.81 828 GLN A CA 1
ATOM 6439 C C . GLN A 1 828 ? 9.358 15.856 24.946 1.00 92.81 828 GLN A C 1
ATOM 6441 O O . GLN A 1 828 ? 8.547 16.701 25.331 1.00 92.81 828 GLN A O 1
ATOM 6446 N N . ASP A 1 829 ? 10.660 16.130 24.843 1.00 94.62 829 ASP A N 1
ATOM 6447 C CA . ASP A 1 829 ? 11.278 17.346 25.392 1.00 94.62 829 ASP A CA 1
ATOM 6448 C C . ASP A 1 829 ? 10.639 18.643 24.876 1.00 94.62 829 ASP A C 1
ATOM 6450 O O . ASP A 1 829 ? 10.409 19.568 25.655 1.00 94.62 829 ASP A O 1
ATOM 6454 N N . LEU A 1 830 ? 10.311 18.728 23.581 1.00 95.94 830 LEU A N 1
ATOM 6455 C CA . LEU A 1 830 ? 9.690 19.931 23.018 1.00 95.94 830 LEU A CA 1
ATOM 6456 C C . LEU A 1 830 ? 8.258 20.147 23.540 1.00 95.94 830 LEU A C 1
ATOM 6458 O O . LEU A 1 830 ? 7.908 21.269 23.900 1.00 95.94 830 LEU A O 1
ATOM 6462 N N . ALA A 1 831 ? 7.458 19.085 23.670 1.00 95.56 831 ALA A N 1
ATOM 6463 C CA . ALA A 1 831 ? 6.120 19.155 24.267 1.00 95.56 831 ALA A CA 1
ATOM 6464 C C . ALA A 1 831 ? 6.174 19.604 25.742 1.00 95.56 831 ALA A C 1
ATOM 6466 O O . ALA A 1 831 ? 5.393 20.457 26.179 1.00 95.56 831 ALA A O 1
ATOM 6467 N N . GLN A 1 832 ? 7.151 19.096 26.502 1.00 95.38 832 GLN A N 1
ATOM 6468 C CA . GLN A 1 832 ? 7.393 19.519 27.884 1.00 95.38 832 GLN A CA 1
ATOM 6469 C C . GLN A 1 832 ? 7.833 20.989 27.970 1.00 95.38 832 GLN A C 1
ATOM 6471 O O . GLN A 1 832 ? 7.342 21.719 28.835 1.00 95.38 832 GLN A O 1
ATOM 6476 N N . LYS A 1 833 ? 8.709 21.455 27.067 1.00 95.62 833 LYS A N 1
ATOM 6477 C CA . LYS A 1 833 ? 9.121 22.870 26.977 1.00 95.62 833 LYS A CA 1
ATOM 6478 C C . LYS A 1 833 ? 7.930 23.790 26.708 1.00 95.62 833 LYS A C 1
ATOM 6480 O O . LYS A 1 833 ? 7.783 24.796 27.404 1.00 95.62 833 LYS A O 1
ATOM 6485 N N . ILE A 1 834 ? 7.062 23.429 25.756 1.00 95.31 834 ILE A N 1
ATOM 6486 C CA . ILE A 1 834 ? 5.832 24.173 25.440 1.00 95.31 834 ILE A CA 1
ATOM 6487 C C . ILE A 1 834 ? 4.944 24.284 26.686 1.00 95.31 834 ILE A C 1
ATOM 6489 O O . ILE A 1 834 ? 4.616 25.391 27.114 1.00 95.31 834 ILE A O 1
ATOM 6493 N N . THR A 1 835 ? 4.630 23.156 27.328 1.00 94.75 835 THR A N 1
ATOM 6494 C CA . THR A 1 835 ? 3.748 23.122 28.509 1.00 94.75 835 THR A CA 1
ATOM 6495 C C . THR A 1 835 ? 4.338 23.901 29.688 1.00 94.75 835 THR A C 1
ATOM 6497 O O . THR A 1 835 ? 3.649 24.705 30.318 1.00 94.75 835 THR A O 1
ATOM 6500 N N . THR A 1 836 ? 5.642 23.747 29.941 1.00 95.00 836 THR A N 1
ATOM 6501 C CA . THR A 1 836 ? 6.371 24.490 30.984 1.00 95.00 836 THR A CA 1
ATOM 6502 C C . THR A 1 836 ? 6.280 25.993 30.754 1.00 95.00 836 THR A C 1
ATOM 6504 O O . THR A 1 836 ? 6.023 26.756 31.687 1.00 95.00 836 THR A O 1
ATOM 6507 N N . LYS A 1 837 ? 6.446 26.435 29.504 1.00 94.12 837 LYS A N 1
ATOM 6508 C CA . LYS A 1 837 ? 6.361 27.848 29.145 1.00 94.12 837 LYS A CA 1
ATOM 6509 C C . LYS A 1 837 ? 4.956 28.405 29.423 1.00 94.12 837 LYS A C 1
ATOM 6511 O O . LYS A 1 837 ? 4.854 29.451 30.066 1.00 94.12 837 LYS A O 1
ATOM 6516 N N . ILE A 1 838 ? 3.895 27.696 29.023 1.00 92.44 838 ILE A N 1
ATOM 6517 C CA . ILE A 1 838 ? 2.494 28.096 29.269 1.00 92.44 838 ILE A CA 1
ATOM 6518 C C . ILE A 1 838 ? 2.216 28.240 30.774 1.00 92.44 838 ILE A C 1
ATOM 6520 O O . ILE A 1 838 ? 1.697 29.270 31.214 1.00 92.44 838 ILE A O 1
ATOM 6524 N N . VAL A 1 839 ? 2.607 27.229 31.556 1.00 92.69 839 VAL A N 1
ATOM 6525 C CA . VAL A 1 839 ? 2.414 27.164 33.013 1.00 92.69 839 VAL A CA 1
ATOM 6526 C C . VAL A 1 839 ? 3.192 28.266 33.738 1.00 92.69 839 VAL A C 1
ATOM 6528 O O . VAL A 1 839 ? 2.641 28.939 34.608 1.00 92.69 839 VAL A O 1
ATOM 6531 N N . SER A 1 840 ? 4.450 28.510 33.350 1.00 90.69 840 SER A N 1
ATOM 6532 C CA . SER A 1 840 ? 5.311 29.524 33.981 1.00 90.69 840 SER A CA 1
ATOM 6533 C C . SER A 1 840 ? 4.812 30.961 33.797 1.00 90.69 840 SER A C 1
ATOM 6535 O O . SER A 1 840 ? 5.034 31.798 34.667 1.00 90.69 840 SER A O 1
ATOM 6537 N N . ASN A 1 841 ? 4.107 31.245 32.696 1.00 83.12 841 ASN A N 1
ATOM 6538 C CA . ASN A 1 841 ? 3.530 32.561 32.419 1.00 83.12 841 ASN A CA 1
ATOM 6539 C C . ASN A 1 841 ? 2.055 32.664 32.851 1.00 83.12 841 ASN A C 1
ATOM 6541 O O . ASN A 1 841 ? 1.340 33.555 32.395 1.00 83.12 841 ASN A O 1
ATOM 6545 N N . ASN A 1 842 ? 1.573 31.717 33.669 1.00 74.44 842 ASN A N 1
ATOM 6546 C CA . ASN A 1 842 ? 0.202 31.645 34.177 1.00 74.44 842 ASN A CA 1
ATOM 6547 C C . ASN A 1 842 ? -0.862 31.887 33.080 1.00 74.44 842 ASN A C 1
ATOM 6549 O O . ASN A 1 842 ? -1.773 32.694 33.254 1.00 74.44 842 ASN A O 1
ATOM 6553 N N . THR A 1 843 ? -0.717 31.215 31.925 1.00 66.88 843 THR A N 1
ATOM 6554 C CA . THR A 1 843 ? -1.543 31.328 30.695 1.00 66.88 843 THR A CA 1
ATOM 6555 C C . THR A 1 843 ? -1.418 32.613 29.870 1.00 66.88 843 THR A C 1
ATOM 6557 O O . THR A 1 843 ? -2.061 32.715 28.831 1.00 66.88 843 THR A O 1
ATOM 6560 N N . GLY A 1 844 ? -0.528 33.550 30.216 1.00 79.81 844 GLY A N 1
ATOM 6561 C CA . GLY A 1 844 ? -0.303 34.777 29.433 1.00 79.81 844 GLY A CA 1
ATOM 6562 C C . GLY A 1 844 ? 0.151 34.553 27.979 1.00 79.81 844 GLY A C 1
ATOM 6563 O O . GLY A 1 844 ? 0.047 35.460 27.162 1.00 79.81 844 GLY A O 1
ATOM 6564 N N . ILE A 1 845 ? 0.628 33.348 27.646 1.00 86.12 845 ILE A N 1
ATOM 6565 C CA . ILE A 1 845 ? 0.967 32.920 26.273 1.00 86.12 845 ILE A CA 1
ATOM 6566 C C . ILE A 1 845 ? -0.268 32.464 25.495 1.00 86.12 845 ILE A C 1
ATOM 6568 O O . ILE A 1 845 ? -0.324 32.624 24.281 1.00 86.12 845 ILE A O 1
ATOM 6572 N N . ASP A 1 846 ? -1.254 31.906 26.196 1.00 88.25 846 ASP A N 1
ATOM 6573 C CA . ASP A 1 846 ? -2.451 31.309 25.616 1.00 88.25 846 ASP A CA 1
ATOM 6574 C C . ASP A 1 846 ? -3.732 31.772 26.340 1.00 88.25 846 ASP A C 1
ATOM 6576 O O . ASP A 1 846 ? -4.458 30.965 26.930 1.00 88.25 846 ASP A O 1
ATOM 6580 N N . PRO A 1 847 ? -4.028 33.087 26.333 1.00 84.62 847 PRO A N 1
ATOM 6581 C CA . PRO A 1 847 ? -5.099 33.664 27.146 1.00 84.62 847 PRO A CA 1
ATOM 6582 C C . PRO A 1 847 ? -6.505 33.218 26.720 1.00 84.62 847 PRO A C 1
ATOM 6584 O O . PRO A 1 847 ? -7.427 33.253 27.535 1.00 84.62 847 PRO A O 1
ATOM 6587 N N . LYS A 1 848 ? -6.690 32.796 25.460 1.00 82.44 848 LYS A N 1
ATOM 6588 C CA . LYS A 1 848 ? -7.972 32.288 24.942 1.00 82.44 848 LYS A CA 1
ATOM 6589 C C . LYS A 1 848 ? -8.077 30.759 24.961 1.00 82.44 848 LYS A C 1
ATOM 6591 O O . LYS A 1 848 ? -9.108 30.242 24.546 1.00 82.44 848 LYS A O 1
ATOM 6596 N N . ARG A 1 849 ? -7.076 30.052 25.507 1.00 84.88 849 ARG A N 1
ATOM 6597 C CA . ARG A 1 849 ? -7.050 28.579 25.625 1.00 84.88 849 ARG A CA 1
ATOM 6598 C C . ARG A 1 849 ? -7.085 27.862 24.270 1.00 84.88 849 ARG A C 1
ATOM 6600 O O . ARG A 1 849 ? -7.736 26.830 24.118 1.00 84.88 849 ARG A O 1
ATOM 6607 N N . GLU A 1 850 ? -6.392 28.419 23.285 1.00 83.50 850 GLU A N 1
ATOM 6608 C CA . GLU A 1 850 ? -6.306 27.877 21.928 1.00 83.50 850 GLU A CA 1
ATOM 6609 C C . GLU A 1 850 ? -5.306 26.715 21.835 1.00 83.50 850 GLU A C 1
ATOM 6611 O O . GLU A 1 850 ? -5.449 25.851 20.976 1.00 83.50 850 GLU A O 1
ATOM 6616 N N . MET A 1 851 ? -4.294 26.660 22.704 1.00 87.88 851 MET A N 1
ATOM 6617 C CA . MET A 1 851 ? -3.255 25.628 22.649 1.00 87.88 851 MET A CA 1
ATOM 6618 C C . MET A 1 851 ? -3.701 24.338 23.344 1.00 87.88 851 MET A C 1
ATOM 6620 O O . MET A 1 851 ? -4.176 24.368 24.483 1.00 87.88 851 MET A O 1
ATOM 6624 N N . LEU A 1 852 ? -3.485 23.180 22.713 1.00 88.50 852 LEU A N 1
ATOM 6625 C CA . LEU A 1 852 ? -3.764 21.883 23.330 1.00 88.50 852 LEU A CA 1
ATOM 6626 C C . LEU A 1 852 ? -2.823 21.622 24.503 1.00 88.50 852 LEU A C 1
ATOM 6628 O O . LEU A 1 852 ? -3.241 20.998 25.463 1.00 88.50 852 LEU A O 1
ATOM 6632 N N . TYR A 1 853 ? -1.596 22.144 24.521 1.00 91.81 853 TYR A N 1
ATOM 6633 C CA . TYR A 1 853 ? -0.717 21.977 25.688 1.00 91.81 853 TYR A CA 1
ATOM 6634 C C . TYR A 1 853 ? -1.130 22.803 26.926 1.00 91.81 853 TYR A C 1
ATOM 6636 O O . TYR A 1 853 ? -0.547 22.637 28.001 1.00 91.81 853 TYR A O 1
ATOM 6644 N N . ASN A 1 854 ? -2.157 23.657 26.833 1.00 90.88 854 ASN A N 1
ATOM 6645 C CA . ASN A 1 854 ? -2.658 24.426 27.972 1.00 90.88 854 ASN A CA 1
ATOM 6646 C C . ASN A 1 854 ? -3.402 23.528 28.984 1.00 90.88 854 ASN A C 1
ATOM 6648 O O . ASN A 1 854 ? -4.396 22.898 28.615 1.00 90.88 854 ASN A O 1
ATOM 6652 N N . PRO A 1 855 ? -3.003 23.492 30.274 1.00 90.19 855 PRO A N 1
ATOM 6653 C CA . PRO A 1 855 ? -3.650 22.638 31.275 1.00 90.19 855 PRO A CA 1
ATOM 6654 C C . PRO A 1 855 ? -5.147 22.914 31.446 1.00 90.19 855 PRO A C 1
ATOM 6656 O O . PRO A 1 855 ? -5.900 21.996 31.754 1.00 90.19 855 PRO A O 1
ATOM 6659 N N . LEU A 1 856 ? -5.609 24.146 31.207 1.00 87.25 856 LEU A N 1
ATOM 6660 C CA . LEU A 1 856 ? -7.024 24.505 31.359 1.00 87.25 856 LEU A CA 1
ATOM 6661 C C . LEU A 1 856 ? -7.955 23.794 30.364 1.00 87.25 856 LEU A C 1
ATOM 6663 O O . LEU A 1 856 ? -9.172 23.797 30.578 1.00 87.25 856 LEU A O 1
ATOM 6667 N N . ASN A 1 857 ? -7.401 23.205 29.302 1.00 84.06 857 ASN A N 1
ATOM 6668 C CA . ASN A 1 857 ? -8.149 22.419 28.326 1.00 84.06 857 ASN A CA 1
ATOM 6669 C C . ASN A 1 857 ? -8.406 20.972 28.778 1.00 84.06 857 ASN A C 1
ATOM 6671 O O . ASN A 1 857 ? -9.261 20.314 28.187 1.00 84.06 857 ASN A O 1
ATOM 6675 N N . TRP A 1 858 ? -7.756 20.504 29.851 1.00 85.69 858 TRP A N 1
ATOM 6676 C CA . TRP A 1 858 ? -7.799 19.102 30.277 1.00 85.69 858 TRP A CA 1
ATOM 6677 C C . TRP A 1 858 ? -8.279 18.908 31.713 1.00 85.69 858 TRP A C 1
ATOM 6679 O O . TRP A 1 858 ? -8.345 19.828 32.541 1.00 85.69 858 TRP A O 1
ATOM 6689 N N . ARG A 1 859 ? -8.628 17.657 32.002 1.00 86.00 859 ARG A N 1
ATOM 6690 C CA . ARG A 1 859 ? -9.061 17.180 33.311 1.00 86.00 859 ARG A CA 1
ATOM 6691 C C . ARG A 1 859 ? -8.302 15.911 33.679 1.00 86.00 859 ARG A C 1
ATOM 6693 O O . ARG A 1 859 ? -7.745 15.231 32.817 1.00 86.00 859 ARG A O 1
ATOM 6700 N N . ASP A 1 860 ? -8.307 15.586 34.964 1.00 87.56 860 ASP A N 1
ATOM 6701 C CA . ASP A 1 860 ? -7.930 14.249 35.411 1.00 87.56 860 ASP A CA 1
ATOM 6702 C C . ASP A 1 860 ? -9.020 13.214 35.076 1.00 87.56 860 ASP A C 1
ATOM 6704 O O . ASP A 1 860 ? -10.121 13.548 34.627 1.00 87.56 860 ASP A O 1
ATOM 6708 N N . THR A 1 861 ? -8.719 11.942 35.330 1.00 86.06 861 THR A N 1
ATOM 6709 C CA . THR A 1 861 ? -9.631 10.807 35.107 1.00 86.06 861 THR A CA 1
ATOM 6710 C C . THR A 1 861 ? -10.893 10.862 35.984 1.00 86.06 861 THR A C 1
ATOM 6712 O O . THR A 1 861 ? -11.858 10.147 35.736 1.00 86.06 861 THR A O 1
ATOM 6715 N N . ASN A 1 862 ? -10.929 11.738 36.997 1.00 83.12 862 ASN A N 1
ATOM 6716 C CA . ASN A 1 862 ? -12.091 11.989 37.855 1.00 83.12 862 ASN A CA 1
ATOM 6717 C C . ASN A 1 862 ? -12.873 13.240 37.415 1.00 83.12 862 ASN A C 1
ATOM 6719 O O . ASN A 1 862 ? -13.677 13.777 38.178 1.00 83.12 862 ASN A O 1
ATOM 6723 N N . SER A 1 863 ? -12.641 13.722 36.188 1.00 79.62 863 SER A N 1
ATOM 6724 C CA . SER A 1 863 ? -13.280 14.907 35.603 1.00 79.62 863 SER A CA 1
ATOM 6725 C C . SER A 1 863 ? -12.969 16.227 36.323 1.00 79.62 863 SER A C 1
ATOM 6727 O O . SER A 1 863 ? -13.646 17.236 36.100 1.00 79.62 863 SER A O 1
ATOM 6729 N N . LYS A 1 864 ? -11.923 16.303 37.152 1.00 86.56 864 LYS A N 1
ATOM 6730 C CA . LYS A 1 864 ? -11.497 17.560 37.785 1.00 86.56 864 LYS A CA 1
ATOM 6731 C C . LYS A 1 864 ? -10.567 18.332 36.850 1.00 86.56 864 LYS A C 1
ATOM 6733 O O . LYS A 1 864 ? -9.578 17.792 36.367 1.00 86.56 864 LYS A O 1
ATOM 6738 N N . ARG A 1 865 ? -10.861 19.615 36.603 1.00 86.00 865 ARG A N 1
ATOM 6739 C CA . ARG A 1 865 ? -10.015 20.479 35.752 1.00 86.00 865 ARG A CA 1
ATOM 6740 C C . ARG A 1 865 ? -8.640 20.684 36.369 1.00 86.00 865 ARG A C 1
ATOM 6742 O O . ARG A 1 865 ? -8.533 20.925 37.575 1.00 86.00 865 ARG A O 1
ATOM 6749 N N . PHE A 1 866 ? -7.612 20.665 35.527 1.00 90.12 866 PHE A N 1
ATOM 6750 C CA . PHE A 1 866 ? -6.278 21.057 35.955 1.00 90.12 866 PHE A CA 1
ATOM 6751 C C . PHE A 1 866 ? -6.205 22.570 36.209 1.00 90.12 866 PHE A C 1
ATOM 6753 O O . PHE A 1 866 ? -6.827 23.352 35.484 1.00 90.12 866 PHE A O 1
ATOM 6760 N N . PRO A 1 867 ? -5.464 23.018 37.239 1.00 90.62 867 PRO A N 1
ATOM 6761 C CA . PRO A 1 867 ? -5.243 24.439 37.460 1.00 90.62 867 PRO A CA 1
ATOM 6762 C C . PRO A 1 867 ? -4.236 25.000 36.442 1.00 90.62 867 PRO A C 1
ATOM 6764 O O . PRO A 1 867 ? -3.400 24.277 35.904 1.00 90.62 867 PRO A O 1
ATOM 6767 N N . ALA A 1 868 ? -4.294 26.313 36.201 1.00 89.75 868 ALA A N 1
ATOM 6768 C CA . ALA A 1 868 ? -3.474 27.009 35.200 1.00 89.75 868 ALA A CA 1
ATOM 6769 C C . ALA A 1 868 ? -1.956 26.808 35.376 1.00 89.75 868 ALA A C 1
ATOM 6771 O O . ALA A 1 868 ? -1.203 26.855 34.406 1.00 89.75 868 ALA A O 1
ATOM 6772 N N . ASN A 1 869 ? -1.513 26.577 36.612 1.00 90.00 869 ASN A N 1
ATOM 6773 C CA . ASN A 1 869 ? -0.114 26.383 36.972 1.00 90.00 869 ASN A CA 1
ATOM 6774 C C . ASN A 1 869 ? 0.309 24.900 37.061 1.00 90.00 869 ASN A C 1
ATOM 6776 O O . ASN A 1 869 ? 1.406 24.610 37.537 1.00 90.00 869 ASN A O 1
ATOM 6780 N N . PHE A 1 870 ? -0.542 23.955 36.654 1.00 92.44 870 PHE A N 1
ATOM 6781 C CA . PHE A 1 870 ? -0.216 22.531 36.688 1.00 92.44 870 PHE A CA 1
ATOM 6782 C C . PHE A 1 870 ? 0.414 22.076 35.376 1.00 92.44 870 PHE A C 1
ATOM 6784 O O . PHE A 1 870 ? -0.205 22.141 34.317 1.00 92.44 870 PHE A O 1
ATOM 6791 N N . ASN A 1 871 ? 1.644 21.573 35.453 1.00 92.75 871 ASN A N 1
ATOM 6792 C CA . ASN A 1 871 ? 2.295 20.946 34.313 1.00 92.75 871 ASN A CA 1
ATOM 6793 C C . ASN A 1 871 ? 1.885 19.473 34.226 1.00 92.75 871 ASN A C 1
ATOM 6795 O O . ASN A 1 871 ? 2.454 18.605 34.883 1.00 92.75 871 ASN A O 1
ATOM 6799 N N . TRP A 1 872 ? 0.893 19.202 33.385 1.00 91.69 872 TRP A N 1
ATOM 6800 C CA . TRP A 1 872 ? 0.325 17.872 33.191 1.00 91.69 872 TRP A CA 1
ATOM 6801 C C . TRP A 1 872 ? 1.197 16.934 32.327 1.00 91.69 872 TRP A C 1
ATOM 6803 O O . TRP A 1 872 ? 0.770 15.833 31.996 1.00 91.69 872 TRP A O 1
ATOM 6813 N N . LEU A 1 873 ? 2.416 17.354 31.971 1.00 93.81 873 LEU A N 1
ATOM 6814 C CA . LEU A 1 873 ? 3.448 16.516 31.352 1.00 93.81 873 LEU A CA 1
ATOM 6815 C C . LEU A 1 873 ? 4.616 16.203 32.299 1.00 93.81 873 LEU A C 1
ATOM 6817 O O . LEU A 1 873 ? 5.607 15.610 31.872 1.00 93.81 873 LEU A O 1
ATOM 6821 N N . THR A 1 874 ? 4.552 16.636 33.563 1.00 90.06 874 THR A N 1
ATOM 6822 C CA . THR A 1 874 ? 5.654 16.488 34.522 1.00 90.06 874 THR A CA 1
ATOM 6823 C C . THR A 1 874 ? 5.169 15.922 35.867 1.00 90.06 874 THR A C 1
ATOM 6825 O O . THR A 1 874 ? 4.234 16.475 36.448 1.00 90.06 874 THR A O 1
ATOM 6828 N N . PRO A 1 875 ? 5.833 14.882 36.416 1.00 91.25 875 PRO A N 1
ATOM 6829 C CA . PRO A 1 875 ? 6.893 14.093 35.780 1.00 91.25 875 PRO A CA 1
ATOM 6830 C C . PRO A 1 875 ? 6.335 13.236 34.625 1.00 91.25 875 PRO A C 1
ATOM 6832 O O . PRO A 1 875 ? 5.208 12.751 34.733 1.00 91.25 875 PRO A O 1
ATOM 6835 N N . PRO A 1 876 ? 7.090 13.038 33.530 1.00 93.44 876 PRO A N 1
ATOM 6836 C CA . PRO A 1 876 ? 6.685 12.094 32.497 1.00 93.44 876 PRO A CA 1
ATOM 6837 C C . PRO A 1 876 ? 6.689 10.665 33.054 1.00 93.44 876 PRO A C 1
ATOM 6839 O O . PRO A 1 876 ? 7.490 10.319 33.922 1.00 93.44 876 PRO A O 1
ATOM 6842 N N . ILE A 1 877 ? 5.795 9.829 32.535 1.00 93.38 877 ILE A N 1
ATOM 6843 C CA . ILE A 1 877 ? 5.752 8.396 32.817 1.00 93.38 877 ILE A CA 1
ATOM 6844 C C . ILE A 1 877 ? 6.613 7.687 31.776 1.00 93.38 877 ILE A C 1
ATOM 6846 O O . ILE A 1 877 ? 6.240 7.618 30.601 1.00 93.38 877 ILE A O 1
ATOM 6850 N N . ASP A 1 878 ? 7.745 7.146 32.219 1.00 92.62 878 ASP A N 1
ATOM 6851 C CA . ASP A 1 878 ? 8.595 6.301 31.386 1.00 92.62 878 ASP A CA 1
ATOM 6852 C C . ASP A 1 878 ? 7.893 4.970 31.092 1.00 92.62 878 ASP A C 1
ATOM 6854 O O . ASP A 1 878 ? 7.342 4.310 31.980 1.00 92.62 878 ASP A O 1
ATOM 6858 N N . ARG A 1 879 ? 7.915 4.564 29.825 1.00 89.25 879 ARG A N 1
ATOM 6859 C CA . ARG A 1 879 ? 7.383 3.289 29.345 1.00 89.25 879 ARG A CA 1
ATOM 6860 C C . ARG A 1 879 ? 8.398 2.606 28.451 1.00 89.25 879 ARG A C 1
ATOM 6862 O O . ARG A 1 879 ? 9.095 3.253 27.683 1.00 89.25 879 ARG A O 1
ATOM 6869 N N . GLN A 1 880 ? 8.443 1.284 28.529 1.00 90.75 880 GLN A N 1
ATOM 6870 C CA . GLN A 1 880 ? 9.138 0.460 27.549 1.00 90.75 880 GLN A CA 1
ATOM 6871 C C . GLN A 1 880 ? 8.104 -0.043 26.548 1.00 90.75 880 GLN A C 1
ATOM 6873 O O . GLN A 1 880 ? 7.175 -0.753 26.930 1.00 90.75 880 GLN A O 1
ATOM 6878 N N . VAL A 1 881 ? 8.248 0.346 25.286 1.00 86.81 881 VAL A N 1
ATOM 6879 C CA . VAL A 1 881 ? 7.393 -0.100 24.183 1.00 86.81 881 VAL A CA 1
ATOM 6880 C C . VAL A 1 881 ? 8.299 -0.790 23.177 1.00 86.81 881 VAL A C 1
ATOM 6882 O O . VAL A 1 881 ? 9.196 -0.158 22.630 1.00 86.81 881 VAL A O 1
ATOM 6885 N N . ASN A 1 882 ? 8.114 -2.097 22.978 1.00 87.12 882 ASN A N 1
ATOM 6886 C CA . ASN A 1 882 ? 8.912 -2.897 22.038 1.00 87.12 882 ASN A CA 1
ATOM 6887 C C . ASN A 1 882 ? 10.437 -2.767 22.225 1.00 87.12 882 ASN A C 1
ATOM 6889 O O . ASN A 1 882 ? 11.196 -2.729 21.262 1.00 87.12 882 ASN A O 1
ATOM 6893 N N . GLY A 1 883 ? 10.894 -2.681 23.480 1.00 83.00 883 GLY A N 1
ATOM 6894 C CA . GLY A 1 883 ? 12.317 -2.533 23.816 1.00 83.00 883 GLY A CA 1
ATOM 6895 C C . GLY A 1 883 ? 12.879 -1.118 23.639 1.00 83.00 883 GLY A C 1
ATOM 6896 O O . GLY A 1 883 ? 14.077 -0.918 23.835 1.00 83.00 883 GLY A O 1
ATOM 6897 N N . VAL A 1 884 ? 12.035 -0.138 23.301 1.00 87.75 884 VAL A N 1
ATOM 6898 C CA . VAL A 1 884 ? 12.393 1.280 23.210 1.00 87.75 884 VAL A CA 1
ATOM 6899 C C . VAL A 1 884 ? 11.800 2.042 24.393 1.00 87.75 884 VAL A C 1
ATOM 6901 O O . VAL A 1 884 ? 10.612 1.929 24.702 1.00 87.75 884 VAL A O 1
ATOM 6904 N N . ALA A 1 885 ? 12.637 2.848 25.047 1.00 90.06 885 ALA A N 1
ATOM 6905 C CA . ALA A 1 885 ? 12.189 3.772 26.079 1.00 90.06 885 ALA A CA 1
ATOM 6906 C C . ALA A 1 885 ? 11.395 4.925 25.446 1.00 90.06 885 ALA A C 1
ATOM 6908 O O . ALA A 1 885 ? 11.892 5.629 24.566 1.00 90.06 885 ALA A O 1
ATOM 6909 N N . ASP A 1 886 ? 10.178 5.146 25.927 1.00 91.12 886 ASP A N 1
ATOM 6910 C CA . ASP A 1 886 ? 9.307 6.241 25.519 1.00 91.12 886 ASP A CA 1
ATOM 6911 C C . ASP A 1 886 ? 8.711 6.940 26.747 1.00 91.12 886 ASP A C 1
ATOM 6913 O O . ASP A 1 886 ? 8.702 6.396 27.852 1.00 91.12 886 ASP A O 1
ATOM 6917 N N . ARG A 1 887 ? 8.222 8.166 26.566 1.00 93.31 887 ARG A N 1
ATOM 6918 C CA . ARG A 1 887 ? 7.719 9.015 27.652 1.00 93.31 887 ARG A CA 1
ATOM 6919 C C . ARG A 1 887 ? 6.312 9.471 27.352 1.00 93.31 887 ARG A C 1
ATOM 6921 O O . ARG A 1 887 ? 6.058 10.051 26.296 1.00 93.31 887 ARG A O 1
ATOM 6928 N N . PHE A 1 888 ? 5.417 9.268 28.307 1.00 93.81 888 PHE A N 1
ATOM 6929 C CA . PHE A 1 888 ? 4.016 9.650 28.197 1.00 93.81 888 PHE A CA 1
ATOM 6930 C C . PHE A 1 888 ? 3.598 10.592 29.323 1.00 93.81 888 PHE A C 1
ATOM 6932 O O . PHE A 1 888 ? 4.233 10.658 30.373 1.00 93.81 888 PHE A O 1
ATOM 6939 N N . SER A 1 889 ? 2.512 11.325 29.105 1.00 93.88 889 SER A N 1
ATOM 6940 C CA . SER A 1 889 ? 1.817 12.037 30.171 1.00 93.88 889 SER A CA 1
ATOM 6941 C C . SER A 1 889 ? 1.189 11.053 31.163 1.00 93.88 889 SER A C 1
ATOM 6943 O O . SER A 1 889 ? 0.901 9.895 30.838 1.00 93.88 889 SER A O 1
ATOM 6945 N N . GLN A 1 890 ? 0.856 11.546 32.352 1.00 91.06 890 GLN A N 1
ATOM 6946 C CA . GLN A 1 890 ? -0.190 10.954 33.184 1.00 91.06 890 GLN A CA 1
ATOM 6947 C C . GLN A 1 890 ? -1.489 10.753 32.391 1.00 91.06 890 GLN A C 1
ATOM 6949 O O . GLN A 1 890 ? -1.711 11.390 31.355 1.00 91.06 890 GLN A O 1
ATOM 6954 N N . LYS A 1 891 ? -2.348 9.851 32.881 1.00 90.19 891 LYS A N 1
ATOM 6955 C CA . LYS A 1 891 ? -3.682 9.667 32.307 1.00 90.19 891 LYS A CA 1
ATOM 6956 C C . LYS A 1 891 ? -4.469 10.969 32.443 1.00 90.19 891 LYS A C 1
ATOM 6958 O O . LYS A 1 891 ? -4.534 11.545 33.531 1.00 90.19 891 LYS A O 1
ATOM 6963 N N . ILE A 1 892 ? -5.038 11.415 31.336 1.00 87.94 892 ILE A N 1
ATOM 6964 C CA . ILE A 1 892 ? -5.907 12.585 31.253 1.00 87.94 892 ILE A CA 1
ATOM 6965 C C . ILE A 1 892 ? -7.292 12.142 30.798 1.00 87.94 892 ILE A C 1
ATOM 6967 O O . ILE A 1 892 ? -7.410 11.239 29.973 1.00 87.94 892 ILE A O 1
ATOM 6971 N N . GLY A 1 893 ? -8.328 12.778 31.329 1.00 79.69 893 GLY A N 1
ATOM 6972 C CA . GLY A 1 893 ? -9.702 12.568 30.889 1.00 79.69 893 GLY A CA 1
ATOM 6973 C C . GLY A 1 893 ? -10.136 13.650 29.902 1.00 79.69 893 GLY A C 1
ATOM 6974 O O . GLY A 1 893 ? -9.688 14.799 29.984 1.00 79.69 893 GLY A O 1
ATOM 6975 N N . ASP A 1 894 ? -11.062 13.296 29.013 1.00 71.69 894 ASP A N 1
ATOM 6976 C CA . ASP A 1 894 ? -11.918 14.269 28.332 1.00 71.69 894 ASP A CA 1
ATOM 6977 C C . ASP A 1 894 ? -13.248 14.382 29.075 1.00 71.69 894 ASP A C 1
ATOM 6979 O O . ASP A 1 894 ? -13.723 13.417 29.660 1.00 71.69 894 ASP A O 1
ATOM 6983 N N . ASP A 1 895 ? -13.886 15.550 29.028 1.00 70.62 895 ASP A N 1
ATOM 6984 C CA . ASP A 1 895 ? -15.249 15.735 29.536 1.00 70.62 895 ASP A CA 1
ATOM 6985 C C . ASP A 1 895 ? -16.026 16.654 28.590 1.00 70.62 895 ASP A C 1
ATOM 6987 O O . ASP A 1 895 ? -15.630 17.804 28.399 1.00 70.62 895 ASP A O 1
ATOM 6991 N N . CYS A 1 896 ? -17.092 16.154 27.961 1.00 74.38 896 CYS A N 1
ATOM 6992 C CA . CYS A 1 896 ? -17.955 16.933 27.066 1.00 74.38 896 CYS A CA 1
ATOM 6993 C C . CYS A 1 896 ? -19.225 17.383 27.781 1.00 74.38 896 CYS A C 1
ATOM 6995 O O . CYS A 1 896 ? -20.146 17.873 27.138 1.00 74.38 896 CYS A O 1
ATOM 6997 N N . ILE A 1 897 ? -19.245 17.235 29.108 1.00 70.25 897 ILE A N 1
ATOM 6998 C CA . ILE A 1 897 ? -20.280 17.725 29.998 1.00 70.25 897 ILE A CA 1
ATOM 6999 C C . ILE A 1 897 ? -19.846 19.110 30.537 1.00 70.25 897 ILE A C 1
ATOM 7001 O O . ILE A 1 897 ? -18.666 19.343 30.842 1.00 70.25 897 ILE A O 1
ATOM 7005 N N . PRO A 1 898 ? -20.785 20.067 30.669 1.00 69.81 898 PRO A N 1
ATOM 7006 C CA . PRO A 1 898 ? -22.197 19.970 30.293 1.00 69.81 898 PRO A CA 1
ATOM 7007 C C . PRO A 1 898 ? -22.403 19.969 28.774 1.00 69.81 898 PRO A C 1
ATOM 7009 O O . PRO A 1 898 ? -21.709 20.676 28.048 1.00 69.81 898 PRO A O 1
ATOM 7012 N N . TYR A 1 899 ? -23.382 19.186 28.320 1.00 74.94 899 TYR A N 1
ATOM 7013 C CA . TYR A 1 899 ? -23.878 19.255 26.950 1.00 74.94 899 TYR A CA 1
ATOM 7014 C C . TYR A 1 899 ? -24.680 20.545 26.747 1.00 74.94 899 TYR A C 1
ATOM 7016 O O . TYR A 1 899 ? -25.405 20.967 27.649 1.00 74.94 899 TYR A O 1
ATOM 7024 N N . ASP A 1 900 ? -24.605 21.130 25.549 1.00 77.88 900 ASP A N 1
ATOM 7025 C CA . ASP A 1 900 ? -25.384 22.330 25.206 1.00 77.88 900 ASP A CA 1
ATOM 7026 C C . ASP A 1 900 ? -26.905 22.061 25.158 1.00 77.88 900 ASP A C 1
ATOM 7028 O O . ASP A 1 900 ? -27.710 22.983 25.290 1.00 77.88 900 ASP A O 1
ATOM 7032 N N . LEU A 1 901 ? -27.311 20.794 25.004 1.00 86.31 901 LEU A N 1
ATOM 7033 C CA . LEU A 1 901 ? -28.704 20.342 24.979 1.00 86.31 901 LEU A CA 1
ATOM 7034 C C . LEU A 1 901 ? -29.000 19.369 26.124 1.00 86.31 901 LEU A C 1
ATOM 7036 O O . LEU A 1 901 ? -28.131 18.621 26.571 1.00 86.31 901 LEU A O 1
ATOM 7040 N N . THR A 1 902 ? -30.260 19.337 26.568 1.00 88.56 902 THR A N 1
ATOM 7041 C CA . THR A 1 902 ? -30.709 18.394 27.603 1.00 88.56 902 THR A CA 1
ATOM 7042 C C . THR A 1 902 ? -30.913 17.004 26.990 1.00 88.56 902 THR A C 1
ATOM 7044 O O . THR A 1 902 ? -31.732 16.870 26.079 1.00 88.56 902 THR A O 1
ATOM 7047 N N . PRO A 1 903 ? -30.199 15.963 27.454 1.00 85.69 903 PRO A N 1
ATOM 7048 C CA . PRO A 1 903 ? -30.386 14.611 26.942 1.00 85.69 903 PRO A CA 1
ATOM 7049 C C . PRO A 1 903 ? -31.709 13.995 27.437 1.00 85.69 903 PRO A C 1
ATOM 7051 O O . PRO A 1 903 ? -32.248 14.424 28.462 1.00 85.69 903 PRO A O 1
ATOM 7054 N N . PRO A 1 904 ? -32.219 12.941 26.772 1.00 88.62 904 PRO A N 1
ATOM 7055 C CA . PRO A 1 904 ? -33.408 12.223 27.218 1.00 88.62 904 PRO A CA 1
ATOM 7056 C C . PRO A 1 904 ? -33.275 11.686 28.651 1.00 88.62 904 PRO A C 1
ATOM 7058 O O . PRO A 1 904 ? -32.220 11.175 29.051 1.00 88.62 904 PRO A O 1
ATOM 7061 N N . VAL A 1 905 ? -34.376 11.771 29.407 1.00 89.38 905 VAL A N 1
ATOM 7062 C CA . VAL A 1 905 ? -34.510 11.250 30.785 1.00 89.38 905 VAL A CA 1
ATOM 7063 C C . VAL A 1 905 ? -34.885 9.766 30.839 1.00 89.38 905 VAL A C 1
ATOM 7065 O O . VAL A 1 905 ? -34.908 9.166 31.907 1.00 89.38 905 VAL A O 1
ATOM 7068 N N . THR A 1 906 ? -35.168 9.157 29.690 1.00 89.81 906 THR A N 1
ATOM 7069 C CA . THR A 1 906 ? -35.369 7.714 29.524 1.00 89.81 906 THR A CA 1
ATOM 7070 C C . THR A 1 906 ? -34.677 7.266 28.244 1.00 89.81 906 THR A C 1
ATOM 7072 O O . THR A 1 906 ? -34.395 8.088 27.370 1.00 89.81 906 THR A O 1
ATOM 7075 N N . LYS A 1 907 ? -34.372 5.971 28.133 1.00 90.75 907 LYS A N 1
ATOM 7076 C CA . LYS A 1 907 ? -33.851 5.414 26.883 1.00 90.75 907 LYS A CA 1
ATOM 7077 C C . LYS A 1 907 ? -34.968 5.388 25.818 1.00 90.75 907 LYS A C 1
ATOM 7079 O O . LYS A 1 907 ? -36.070 4.928 26.123 1.00 90.75 907 LYS A O 1
ATOM 7084 N N . PRO A 1 908 ? -34.723 5.868 24.585 1.00 94.06 908 PRO A N 1
ATOM 7085 C CA . PRO A 1 908 ? -35.746 5.940 23.534 1.00 94.06 908 PRO A CA 1
ATOM 7086 C C . PRO A 1 908 ? -36.095 4.575 22.912 1.00 94.06 908 PRO A C 1
ATOM 7088 O O . PRO A 1 908 ? -37.209 4.380 22.412 1.00 94.06 908 PRO A O 1
ATOM 7091 N N . PHE A 1 909 ? -35.157 3.625 22.945 1.00 95.94 909 PHE A N 1
ATOM 7092 C CA . PHE A 1 909 ? -35.307 2.269 22.417 1.00 95.94 909 PHE A CA 1
ATOM 7093 C C . PHE A 1 909 ? -34.709 1.250 23.395 1.00 95.94 909 PHE A C 1
ATOM 7095 O O . PHE A 1 909 ? -33.783 1.561 24.146 1.00 95.94 909 PHE A O 1
ATOM 7102 N N . GLU A 1 910 ? -35.223 0.021 23.372 1.00 95.50 910 GLU A N 1
ATOM 7103 C CA . GLU A 1 910 ? -34.567 -1.118 24.022 1.00 95.50 910 GLU A CA 1
ATOM 7104 C C . GLU A 1 910 ? -33.284 -1.487 23.263 1.00 95.50 910 GLU A C 1
ATOM 7106 O O . GLU A 1 910 ? -33.261 -1.408 22.037 1.00 95.50 910 GLU A O 1
ATOM 7111 N N . PHE A 1 911 ? -32.223 -1.913 23.957 1.00 95.62 911 PHE A N 1
ATOM 7112 C CA . PHE A 1 911 ? -30.932 -2.207 23.312 1.00 95.62 911 PHE A CA 1
ATOM 7113 C C . PHE A 1 911 ? -31.020 -3.334 22.274 1.00 95.62 911 PHE A C 1
ATOM 7115 O O . PHE A 1 911 ? -30.380 -3.246 21.230 1.00 95.62 911 PHE A O 1
ATOM 7122 N N . ASP A 1 912 ? -31.881 -4.332 22.501 1.00 95.62 912 ASP A N 1
ATOM 7123 C CA . ASP A 1 912 ? -32.155 -5.406 21.534 1.00 95.62 912 ASP A CA 1
ATOM 7124 C C . ASP A 1 912 ? -32.834 -4.898 20.249 1.00 95.62 912 ASP A C 1
ATOM 7126 O O . ASP A 1 912 ? -32.775 -5.553 19.199 1.00 95.62 912 ASP A O 1
ATOM 7130 N N . ASN A 1 913 ? -33.435 -3.710 20.307 1.00 97.12 913 ASN A N 1
ATOM 7131 C CA . ASN A 1 913 ? -34.090 -3.045 19.186 1.00 97.12 913 ASN A CA 1
ATOM 7132 C C . ASN A 1 913 ? -33.188 -2.006 18.506 1.00 97.12 913 ASN A C 1
ATOM 7134 O O . ASN A 1 913 ? -33.651 -1.276 17.630 1.00 97.12 913 ASN A O 1
ATOM 7138 N N . ILE A 1 914 ? -31.910 -1.942 18.890 1.00 97.81 914 ILE A N 1
ATOM 7139 C CA . ILE A 1 914 ? -30.894 -1.126 18.232 1.00 97.81 914 ILE A CA 1
ATOM 7140 C C . ILE A 1 914 ? -29.922 -2.054 17.500 1.00 97.81 914 ILE A C 1
ATOM 7142 O O . ILE A 1 914 ? -29.462 -3.062 18.043 1.00 97.81 914 ILE A O 1
ATOM 7146 N N . ALA A 1 915 ? -29.584 -1.699 16.266 1.00 97.25 915 ALA A N 1
ATOM 7147 C CA . ALA A 1 915 ? -28.503 -2.328 15.520 1.00 97.25 915 ALA A CA 1
ATOM 7148 C C . ALA A 1 915 ? -27.619 -1.261 14.882 1.00 97.25 915 ALA A C 1
ATOM 7150 O O . ALA A 1 915 ? -28.117 -0.230 14.440 1.00 97.25 915 ALA A O 1
ATOM 7151 N N . ILE A 1 916 ? -26.313 -1.505 14.831 1.00 95.38 916 ILE A N 1
ATOM 7152 C CA . ILE A 1 916 ? -25.332 -0.618 14.204 1.00 95.38 916 ILE A CA 1
ATOM 7153 C C . ILE A 1 916 ? -24.730 -1.357 13.016 1.00 95.38 916 ILE A C 1
ATOM 7155 O O . ILE A 1 916 ? -24.281 -2.493 13.167 1.00 95.38 916 ILE A O 1
ATOM 7159 N N . MET A 1 917 ? -24.705 -0.730 11.842 1.00 92.75 917 MET A N 1
ATOM 7160 C CA . MET A 1 917 ? -24.232 -1.377 10.618 1.00 92.75 917 MET A CA 1
ATOM 7161 C C . MET A 1 917 ? -23.187 -0.559 9.853 1.00 92.75 917 MET A C 1
ATOM 7163 O O . MET A 1 917 ? -23.258 0.672 9.831 1.00 92.75 917 MET A O 1
ATOM 7167 N N . ASN A 1 918 ? -22.225 -1.245 9.222 1.00 89.19 918 ASN A N 1
ATOM 7168 C CA . ASN A 1 918 ? -21.261 -0.658 8.286 1.00 89.19 918 ASN A CA 1
ATOM 7169 C C . ASN A 1 918 ? -20.624 -1.682 7.316 1.00 89.19 918 ASN A C 1
ATOM 7171 O O . ASN A 1 918 ? -21.012 -2.840 7.306 1.00 89.19 918 ASN A O 1
ATOM 7175 N N . ASN A 1 919 ? -19.628 -1.273 6.526 1.00 86.75 919 ASN A N 1
ATOM 7176 C CA . ASN A 1 919 ? -18.760 -2.143 5.712 1.00 86.75 919 ASN A CA 1
ATOM 7177 C C . ASN A 1 919 ? -17.365 -2.369 6.346 1.00 86.75 919 ASN A C 1
ATOM 7179 O O . ASN A 1 919 ? -16.370 -2.509 5.638 1.00 86.75 919 ASN A O 1
ATOM 7183 N N . GLY A 1 920 ? -17.241 -2.291 7.671 1.00 83.88 920 GLY A N 1
ATOM 7184 C CA . GLY A 1 920 ? -15.963 -2.349 8.392 1.00 83.88 920 GLY A CA 1
ATOM 7185 C C . GLY A 1 920 ? -15.120 -1.067 8.325 1.00 83.88 920 GLY A C 1
ATOM 7186 O O . GLY A 1 920 ? -14.235 -0.890 9.163 1.00 83.88 920 GLY A O 1
ATOM 7187 N N . ARG A 1 921 ? -15.403 -0.127 7.402 1.00 82.69 921 ARG A N 1
ATOM 7188 C CA . ARG A 1 921 ? -14.713 1.178 7.294 1.00 82.69 921 ARG A CA 1
ATOM 7189 C C . ARG A 1 921 ? -15.279 2.196 8.275 1.00 82.69 921 ARG A C 1
ATOM 7191 O O . ARG A 1 921 ? -15.853 3.220 7.901 1.00 82.69 921 ARG A O 1
ATOM 7198 N N . CYS A 1 922 ? -15.131 1.878 9.551 1.00 81.12 922 CYS A N 1
ATOM 7199 C CA . CYS A 1 922 ? -15.494 2.753 10.643 1.00 81.12 922 CYS A CA 1
ATOM 7200 C C . CYS A 1 922 ? -14.329 2.857 11.615 1.00 81.12 922 CYS A C 1
ATOM 7202 O O . CYS A 1 922 ? -13.972 1.888 12.282 1.00 81.12 922 CYS A O 1
ATOM 7204 N N . ALA A 1 923 ? -13.745 4.046 11.681 1.00 76.62 923 ALA A N 1
ATOM 7205 C CA . ALA A 1 923 ? -12.643 4.348 12.571 1.00 76.62 923 ALA A CA 1
ATOM 7206 C C . ALA A 1 923 ? -12.999 5.506 13.499 1.00 76.62 923 ALA A C 1
ATOM 7208 O O . ALA A 1 923 ? -13.982 6.226 13.288 1.00 76.62 923 ALA A O 1
ATOM 7209 N N . SER A 1 924 ? -12.165 5.720 14.514 1.00 81.31 924 SER A N 1
ATOM 7210 C CA . SER A 1 924 ? -12.232 6.928 15.317 1.00 81.31 924 SER A CA 1
ATOM 7211 C C . SER A 1 924 ? -13.577 7.068 16.055 1.00 81.31 924 SER A C 1
ATOM 7213 O O . SER A 1 924 ? -14.018 6.120 16.701 1.00 81.31 924 SER A O 1
ATOM 7215 N N . SER A 1 925 ? -14.251 8.219 15.980 1.00 85.56 925 SER A N 1
ATOM 7216 C CA . SER A 1 925 ? -15.505 8.521 16.681 1.00 85.56 925 SER A CA 1
ATOM 7217 C C . SER A 1 925 ? -16.624 7.516 16.384 1.00 85.56 925 SER A C 1
ATOM 7219 O O . SER A 1 925 ? -17.363 7.138 17.293 1.00 85.56 925 SER A O 1
ATOM 7221 N N . CYS A 1 926 ? -16.730 7.013 15.149 1.00 86.56 926 CYS A N 1
ATOM 7222 C CA . CYS A 1 926 ? -17.740 5.999 14.841 1.00 86.56 926 CYS A CA 1
ATOM 7223 C C . CYS A 1 926 ? -17.385 4.637 15.460 1.00 86.56 926 CYS A C 1
ATOM 7225 O O . CYS A 1 926 ? -18.277 3.928 15.936 1.00 86.56 926 CYS A O 1
ATOM 7227 N N . SER A 1 927 ? -16.091 4.293 15.498 1.00 86.44 927 SER A N 1
ATOM 7228 C CA . SER A 1 927 ? -15.600 3.056 16.110 1.00 86.44 927 SER A CA 1
ATOM 7229 C C . SER A 1 927 ? -15.805 3.110 17.622 1.00 86.44 927 SER A C 1
ATOM 7231 O O . SER A 1 927 ? -16.417 2.213 18.194 1.00 86.44 927 SER A O 1
ATOM 7233 N N . LEU A 1 928 ? -15.452 4.238 18.249 1.00 86.62 928 LEU A N 1
ATOM 7234 C CA . LEU A 1 928 ? -15.695 4.513 19.665 1.00 86.62 928 LEU A CA 1
ATOM 7235 C C . LEU A 1 928 ? -17.172 4.351 20.036 1.00 86.62 928 LEU A C 1
ATOM 7237 O O . LEU A 1 928 ? -17.483 3.648 20.999 1.00 86.62 928 LEU A O 1
ATOM 7241 N N . PHE A 1 929 ? -18.086 4.974 19.282 1.00 89.62 929 PHE A N 1
ATOM 7242 C CA . PHE A 1 929 ? -19.526 4.829 19.508 1.00 89.62 929 PHE A CA 1
ATOM 7243 C C . PHE A 1 929 ? -19.956 3.362 19.403 1.00 89.62 929 PHE A C 1
ATOM 7245 O O . PHE A 1 929 ? -20.610 2.838 20.307 1.00 89.62 929 PHE A O 1
ATOM 7252 N N . THR A 1 930 ? -19.553 2.687 18.327 1.00 90.44 930 THR A N 1
ATOM 7253 C CA . THR A 1 930 ? -19.980 1.314 18.047 1.00 90.44 930 THR A CA 1
ATOM 7254 C C . THR A 1 930 ? -19.466 0.331 19.095 1.00 90.44 930 THR A C 1
ATOM 7256 O O . THR A 1 930 ? -20.243 -0.455 19.639 1.00 90.44 930 THR A O 1
ATOM 7259 N N . ILE A 1 931 ? -18.180 0.414 19.436 1.00 88.19 931 ILE A N 1
ATOM 7260 C CA . ILE A 1 931 ? -17.538 -0.426 20.448 1.00 88.19 931 ILE A CA 1
ATOM 7261 C C . ILE A 1 931 ? -18.135 -0.150 21.826 1.00 88.19 931 ILE A C 1
ATOM 7263 O O . ILE A 1 931 ? -18.416 -1.095 22.559 1.00 88.19 931 ILE A O 1
ATOM 7267 N N . SER A 1 932 ? -18.410 1.111 22.171 1.00 87.62 932 SER A N 1
ATOM 7268 C CA . SER A 1 932 ? -19.057 1.451 23.444 1.00 87.62 932 SER A CA 1
ATOM 7269 C C . SER A 1 932 ? -20.444 0.821 23.557 1.00 87.62 932 SER A C 1
ATOM 7271 O O . SER A 1 932 ? -20.741 0.163 24.555 1.00 87.62 932 SER A O 1
ATOM 7273 N N . MET A 1 933 ? -21.275 0.961 22.518 1.00 91.06 933 MET A N 1
ATOM 7274 C CA . MET A 1 933 ? -22.626 0.391 22.485 1.00 91.06 933 MET A CA 1
ATOM 7275 C C . MET A 1 933 ? -22.601 -1.142 22.529 1.00 91.06 933 MET A C 1
ATOM 7277 O O . MET A 1 933 ? -23.395 -1.761 23.242 1.00 91.06 933 MET A O 1
ATOM 7281 N N . ARG A 1 934 ? -21.658 -1.765 21.813 1.00 91.25 934 ARG A N 1
ATOM 7282 C CA . ARG A 1 934 ? -21.477 -3.220 21.804 1.00 91.25 934 ARG A CA 1
ATOM 7283 C C . ARG A 1 934 ? -21.020 -3.741 23.164 1.00 91.25 934 ARG A C 1
ATOM 7285 O O . ARG A 1 934 ? -21.615 -4.674 23.691 1.00 91.25 934 ARG A O 1
ATOM 7292 N N . THR A 1 935 ? -19.983 -3.143 23.731 1.00 87.62 935 THR A N 1
ATOM 7293 C CA . THR A 1 935 ? -19.314 -3.640 24.937 1.00 87.62 935 THR A CA 1
ATOM 7294 C C . THR A 1 935 ? -20.134 -3.396 26.200 1.00 87.62 935 THR A C 1
ATOM 7296 O O . THR A 1 935 ? -20.209 -4.273 27.056 1.00 87.62 935 THR A O 1
ATOM 7299 N N . LYS A 1 936 ? -20.778 -2.227 26.329 1.00 87.31 936 LYS A N 1
ATOM 7300 C CA . LYS A 1 936 ? -21.549 -1.876 27.534 1.00 87.31 936 LYS A CA 1
ATOM 7301 C C . LYS A 1 936 ? -22.972 -2.429 27.528 1.00 87.31 936 LYS A C 1
ATOM 7303 O O . LYS A 1 936 ? -23.502 -2.730 28.594 1.00 87.31 936 LYS A O 1
ATOM 7308 N N . TYR A 1 937 ? -23.592 -2.536 26.351 1.00 91.00 937 TYR A N 1
ATOM 7309 C CA . TYR A 1 937 ? -25.027 -2.820 26.234 1.00 91.00 937 TYR A CA 1
ATOM 7310 C C . TYR A 1 937 ? -25.361 -3.998 25.317 1.00 91.00 937 TYR A C 1
ATOM 7312 O O . TYR A 1 937 ? -26.537 -4.284 25.112 1.00 91.00 937 TYR A O 1
ATOM 7320 N N . ASN A 1 938 ? -24.355 -4.691 24.768 1.00 92.81 938 ASN A N 1
ATOM 7321 C CA . ASN A 1 938 ? -24.535 -5.846 23.883 1.00 92.81 938 ASN A CA 1
ATOM 7322 C C . ASN A 1 938 ? -25.377 -5.539 22.624 1.00 92.81 938 ASN A C 1
ATOM 7324 O O . ASN A 1 938 ? -25.981 -6.444 22.052 1.00 92.81 938 ASN A O 1
ATOM 7328 N N . VAL A 1 939 ? -25.380 -4.281 22.160 1.00 95.38 939 VAL A N 1
ATOM 7329 C CA . VAL A 1 939 ? -26.072 -3.851 20.929 1.00 95.38 939 VAL A CA 1
ATOM 7330 C C . VAL A 1 939 ? -25.560 -4.642 19.720 1.00 95.38 939 VAL A C 1
ATOM 7332 O O . VAL A 1 939 ? -24.379 -5.010 19.660 1.00 95.38 939 VAL A O 1
ATOM 7335 N N . LYS A 1 940 ? -26.452 -4.930 18.764 1.00 96.44 940 LYS A N 1
ATOM 7336 C CA . LYS A 1 940 ? -26.127 -5.723 17.570 1.00 96.44 940 LYS A CA 1
ATOM 7337 C C . LYS A 1 940 ? -25.214 -4.941 16.629 1.00 96.44 940 LYS A C 1
ATOM 7339 O O . LYS A 1 940 ? -25.492 -3.780 16.334 1.00 96.44 940 LYS A O 1
ATOM 7344 N N . THR A 1 941 ? -24.162 -5.584 16.124 1.00 94.88 941 THR A N 1
ATOM 7345 C CA . THR A 1 941 ? -23.231 -4.991 15.152 1.00 94.88 941 THR A CA 1
ATOM 7346 C C . THR A 1 941 ? -23.164 -5.829 13.875 1.00 94.88 941 THR A C 1
ATOM 7348 O O . THR A 1 941 ? -22.976 -7.044 13.932 1.00 94.88 941 THR A O 1
ATOM 7351 N N . VAL A 1 942 ? -23.350 -5.187 12.722 1.00 94.12 942 VAL A N 1
ATOM 7352 C CA . VAL A 1 942 ? -23.403 -5.815 11.394 1.00 94.12 942 VAL A CA 1
ATOM 7353 C C . VAL A 1 942 ? -22.368 -5.203 10.451 1.00 94.12 942 VAL A C 1
ATOM 7355 O O . VAL A 1 942 ? -22.476 -4.029 10.094 1.00 94.12 942 VAL A O 1
ATOM 7358 N N . VAL A 1 943 ? -21.427 -6.014 9.968 1.00 92.06 943 VAL A N 1
ATOM 7359 C CA . VAL A 1 943 ? -20.624 -5.662 8.789 1.00 92.06 943 VAL A CA 1
ATOM 7360 C C . VAL A 1 943 ? -21.264 -6.264 7.540 1.00 92.06 943 VAL A C 1
ATOM 7362 O O . VAL A 1 943 ? -21.747 -7.395 7.576 1.00 92.06 943 VAL A O 1
ATOM 7365 N N . VAL A 1 944 ? -21.287 -5.520 6.436 1.00 91.69 944 VAL A N 1
ATOM 7366 C CA . VAL A 1 944 ? -21.753 -6.013 5.136 1.00 91.69 944 VAL A CA 1
ATOM 7367 C C . VAL A 1 944 ? -20.608 -6.169 4.140 1.00 91.69 944 VAL A C 1
ATOM 7369 O O . VAL A 1 944 ? -19.700 -5.340 4.080 1.00 91.69 944 VAL A O 1
ATOM 7372 N N . GLY A 1 945 ? -20.690 -7.216 3.321 1.00 89.12 945 GLY A N 1
ATOM 7373 C CA . GLY A 1 945 ? -19.683 -7.543 2.314 1.00 89.12 945 GLY A CA 1
ATOM 7374 C C . GLY A 1 945 ? -18.359 -8.041 2.905 1.00 89.12 945 GLY A C 1
ATOM 7375 O O . GLY A 1 945 ? -18.306 -8.587 4.007 1.00 89.12 945 GLY A O 1
ATOM 7376 N N . GLY A 1 946 ? -17.290 -7.857 2.132 1.00 86.88 946 GLY A N 1
ATOM 7377 C CA . GLY A 1 946 ? -15.933 -8.284 2.467 1.00 86.88 946 GLY A CA 1
ATOM 7378 C C . GLY A 1 946 ? -15.569 -9.683 1.982 1.00 86.88 946 GLY A C 1
ATOM 7379 O O . GLY A 1 946 ? -16.380 -10.398 1.396 1.00 86.88 946 GLY A O 1
ATOM 7380 N N . LYS A 1 947 ? -14.297 -10.052 2.167 1.00 89.94 947 LYS A N 1
ATOM 7381 C CA . LYS A 1 947 ? -13.744 -11.317 1.668 1.00 89.94 947 LYS A CA 1
ATOM 7382 C C . LYS A 1 947 ? -14.383 -12.516 2.389 1.00 89.94 947 LYS A C 1
ATOM 7384 O O . LYS A 1 947 ? -14.275 -12.594 3.620 1.00 89.94 947 LYS A O 1
ATOM 7389 N N . PRO A 1 948 ? -14.999 -13.473 1.668 1.00 88.25 948 PRO A N 1
ATOM 7390 C CA . PRO A 1 948 ? -15.582 -14.670 2.267 1.00 88.25 948 PRO A CA 1
ATOM 7391 C C . PRO A 1 948 ? -14.562 -15.443 3.106 1.00 88.25 948 PRO A C 1
ATOM 7393 O O . PRO A 1 948 ? -13.390 -15.537 2.749 1.00 88.25 948 PRO A O 1
ATOM 7396 N N . GLY A 1 949 ? -15.006 -15.994 4.236 1.00 85.62 949 GLY A N 1
ATOM 7397 C CA . GLY A 1 949 ? -14.141 -16.756 5.143 1.00 85.62 949 GLY A CA 1
ATOM 7398 C C . GLY A 1 949 ? -13.227 -15.910 6.038 1.00 85.62 949 GLY A C 1
ATOM 7399 O O . GLY A 1 949 ? -12.448 -16.483 6.794 1.00 85.62 949 GLY A O 1
ATOM 7400 N N . THR A 1 950 ? -13.329 -14.575 6.005 1.00 86.81 950 THR A N 1
ATOM 7401 C CA . THR A 1 950 ? -12.586 -13.686 6.914 1.00 86.81 950 THR A CA 1
ATOM 7402 C C . THR A 1 950 ? -13.498 -13.046 7.962 1.00 86.81 950 THR A C 1
ATOM 7404 O O . THR A 1 950 ? -14.629 -12.645 7.673 1.00 86.81 950 THR A O 1
ATOM 7407 N N . THR A 1 951 ? -13.011 -12.937 9.201 1.00 88.62 951 THR A N 1
ATOM 7408 C CA . THR A 1 951 ? -13.747 -12.270 10.284 1.00 88.62 951 THR A CA 1
ATOM 7409 C C . THR A 1 951 ? -13.697 -10.761 10.086 1.00 88.62 951 THR A C 1
ATOM 7411 O O . THR A 1 951 ? -12.652 -10.131 10.265 1.00 88.62 951 THR A O 1
ATOM 7414 N N . GLN A 1 952 ? -14.842 -10.178 9.745 1.00 88.50 952 GLN A N 1
ATOM 7415 C CA . GLN A 1 952 ? -14.994 -8.738 9.582 1.00 88.50 952 GLN A CA 1
ATOM 7416 C C . GLN A 1 952 ? -14.936 -8.006 10.930 1.00 88.50 952 GLN A C 1
ATOM 7418 O O . GLN A 1 952 ? -15.425 -8.499 11.950 1.00 88.50 952 GLN A O 1
ATOM 7423 N N . GLN A 1 953 ? -14.326 -6.823 10.927 1.00 84.69 953 GLN A N 1
ATOM 7424 C CA . GLN A 1 953 ? -13.983 -6.079 12.136 1.00 84.69 953 GLN A CA 1
ATOM 7425 C C . GLN A 1 953 ? -14.552 -4.657 12.113 1.00 84.69 953 GLN A C 1
ATOM 7427 O O . GLN A 1 953 ? -14.680 -4.039 11.058 1.00 84.69 953 GLN A O 1
ATOM 7432 N N . TYR A 1 954 ? -14.801 -4.112 13.302 1.00 79.25 954 TYR A N 1
ATOM 7433 C CA . TYR A 1 954 ? -14.971 -2.682 13.565 1.00 79.25 954 TYR A CA 1
ATOM 7434 C C . TYR A 1 954 ? -13.641 -2.092 14.054 1.00 79.25 954 TYR A C 1
ATOM 7436 O O . TYR A 1 954 ? -13.553 -1.540 15.146 1.00 79.25 954 TYR A O 1
ATOM 7444 N N . CYS A 1 955 ? -12.575 -2.289 13.279 1.00 65.44 955 CYS A N 1
ATOM 7445 C CA . CYS A 1 955 ? -11.212 -1.986 13.708 1.00 65.44 955 CYS A CA 1
ATOM 7446 C C . CYS A 1 955 ? -10.618 -0.815 12.915 1.00 65.44 955 CYS A C 1
ATOM 7448 O O . CYS A 1 955 ? -9.975 -0.988 11.879 1.00 65.44 955 CYS A O 1
ATOM 7450 N N . GLY A 1 956 ? -10.804 0.382 13.460 1.00 63.25 956 GLY A N 1
ATOM 7451 C CA . GLY A 1 956 ? -9.886 1.508 13.298 1.00 63.25 956 GLY A CA 1
ATOM 7452 C C . GLY A 1 956 ? -9.572 2.095 14.675 1.00 63.25 956 GLY A C 1
ATOM 7453 O O . GLY A 1 956 ? -10.328 1.833 15.610 1.00 63.25 956 GLY A O 1
ATOM 7454 N N . VAL A 1 957 ? -8.502 2.891 14.791 1.00 67.50 957 VAL A N 1
ATOM 7455 C CA . VAL A 1 957 ? -8.048 3.520 16.051 1.00 67.50 957 VAL A CA 1
ATOM 7456 C C . VAL A 1 957 ? -9.228 4.101 16.839 1.00 67.50 957 VAL A C 1
ATOM 7458 O O . VAL A 1 957 ? -10.016 4.890 16.309 1.00 67.50 957 VAL A O 1
ATOM 7461 N N . VAL A 1 958 ? -9.372 3.664 18.092 1.00 75.19 958 VAL A N 1
ATOM 7462 C CA . VAL A 1 958 ? -10.566 3.862 18.924 1.00 75.19 958 VAL A CA 1
ATOM 7463 C C . VAL A 1 958 ? -10.273 4.875 20.021 1.00 75.19 958 VAL A C 1
ATOM 7465 O O . VAL A 1 958 ? -9.362 4.686 20.815 1.00 75.19 958 VAL A O 1
ATOM 7468 N N . GLY A 1 959 ? -11.073 5.936 20.116 1.00 65.31 959 GLY A N 1
ATOM 7469 C CA . GLY A 1 959 ? -11.054 6.838 21.276 1.00 65.31 959 GLY A CA 1
ATOM 7470 C C . GLY A 1 959 ? -9.807 7.718 21.452 1.00 65.31 959 GLY A C 1
ATOM 7471 O O . GLY A 1 959 ? -9.826 8.594 22.318 1.00 65.31 959 GLY A O 1
ATOM 7472 N N . GLY A 1 960 ? -8.772 7.545 20.627 1.00 75.81 960 GLY A N 1
ATOM 7473 C CA . GLY A 1 960 ? -7.649 8.469 20.488 1.00 75.81 960 GLY A CA 1
ATOM 7474 C C . GLY A 1 960 ? -8.021 9.781 19.785 1.00 75.81 960 GLY A C 1
ATOM 7475 O O . GLY A 1 960 ? -9.100 9.912 19.208 1.00 75.81 960 GLY A O 1
ATOM 7476 N N . GLN A 1 961 ? -7.118 10.765 19.818 1.00 83.44 961 GLN A N 1
ATOM 7477 C CA . GLN A 1 961 ? -7.277 12.078 19.170 1.00 83.44 961 GLN A CA 1
ATOM 7478 C C . GLN A 1 961 ? -6.236 12.248 18.063 1.00 83.44 961 GLN A C 1
ATOM 7480 O O . GLN A 1 961 ? -5.044 12.030 18.307 1.00 83.44 961 GLN A O 1
ATOM 7485 N N . SER A 1 962 ? -6.671 12.688 16.880 1.00 82.69 962 SER A N 1
ATOM 7486 C CA . SER A 1 962 ? -5.772 13.004 15.769 1.00 82.69 962 SER A CA 1
ATOM 7487 C C . SER A 1 962 ? -5.554 14.500 15.614 1.00 82.69 962 SER A C 1
ATOM 7489 O O . SER A 1 962 ? -6.421 15.312 15.933 1.00 82.69 962 SER A O 1
ATOM 7491 N N . LEU A 1 963 ? -4.360 14.853 15.144 1.00 84.06 963 LEU A N 1
ATOM 7492 C CA . LEU A 1 963 ? -3.940 16.204 14.795 1.00 84.06 963 LEU A CA 1
ATOM 7493 C C . LEU A 1 963 ? -3.186 16.177 13.466 1.00 84.06 963 LEU A C 1
ATOM 7495 O O . LEU A 1 963 ? -2.970 15.128 12.865 1.00 84.06 963 LEU A O 1
ATOM 7499 N N . ASN A 1 964 ? -2.733 17.350 13.044 1.00 84.81 964 ASN A N 1
ATOM 7500 C CA . ASN A 1 964 ? -1.863 17.519 11.896 1.00 84.81 964 ASN A CA 1
ATOM 7501 C C . ASN A 1 964 ? -0.642 18.376 12.244 1.00 84.81 964 ASN A C 1
ATOM 7503 O O . ASN A 1 964 ? -0.584 19.044 13.284 1.00 84.81 964 ASN A O 1
ATOM 7507 N N . PHE A 1 965 ? 0.328 18.366 11.336 1.00 90.56 965 PHE A N 1
ATOM 7508 C CA . PHE A 1 965 ? 1.531 19.180 11.423 1.00 90.56 965 PHE A CA 1
ATOM 7509 C C . PHE A 1 965 ? 1.217 20.669 11.631 1.00 90.56 965 PHE A C 1
ATOM 7511 O O . PHE A 1 965 ? 1.797 21.276 12.527 1.00 90.56 965 PHE A O 1
ATOM 7518 N N . ALA A 1 966 ? 0.268 21.246 10.883 1.00 86.81 966 ALA A N 1
ATOM 7519 C CA . ALA A 1 966 ? -0.077 22.665 10.999 1.00 86.81 966 ALA A CA 1
ATOM 7520 C C . ALA A 1 966 ? -0.513 23.048 12.427 1.00 86.81 966 ALA A C 1
ATOM 7522 O O . ALA A 1 966 ? -0.117 24.091 12.941 1.00 86.81 966 ALA A O 1
ATOM 7523 N N . THR A 1 967 ? -1.256 22.178 13.117 1.00 85.50 967 THR A N 1
ATOM 7524 C CA . THR A 1 967 ? -1.662 22.400 14.514 1.00 85.50 967 THR A CA 1
ATOM 7525 C C . THR A 1 967 ? -0.461 22.380 15.463 1.00 85.50 967 THR A C 1
ATOM 7527 O O . THR A 1 967 ? -0.331 23.266 16.310 1.00 85.50 967 THR A O 1
ATOM 7530 N N . ILE A 1 968 ? 0.445 21.407 15.306 1.00 91.12 968 ILE A N 1
ATOM 7531 C CA . ILE A 1 968 ? 1.680 21.321 16.104 1.00 91.12 968 ILE A CA 1
ATOM 7532 C C . ILE A 1 968 ? 2.572 22.541 15.856 1.00 91.12 968 ILE A C 1
ATOM 7534 O O . ILE A 1 968 ? 3.091 23.144 16.796 1.00 91.12 968 ILE A O 1
ATOM 7538 N N . ASP A 1 969 ? 2.712 22.940 14.598 1.00 92.62 969 ASP A N 1
ATOM 7539 C CA . ASP A 1 969 ? 3.508 24.087 14.190 1.00 92.62 969 ASP A CA 1
ATOM 7540 C C . ASP A 1 969 ? 2.941 25.410 14.736 1.00 92.62 969 ASP A C 1
ATOM 7542 O O . ASP A 1 969 ? 3.691 26.243 15.252 1.00 92.62 969 ASP A O 1
ATOM 7546 N N . SER A 1 970 ? 1.612 25.569 14.750 1.00 89.62 970 SER A N 1
ATOM 7547 C CA . SER A 1 970 ? 0.927 26.676 15.427 1.00 89.62 970 SER A CA 1
ATOM 7548 C C . SER A 1 970 ? 1.262 26.748 16.918 1.00 89.62 970 SER A C 1
ATOM 7550 O O . SER A 1 970 ? 1.509 27.840 17.443 1.00 89.62 970 SER A O 1
ATOM 7552 N N . GLU A 1 971 ? 1.320 25.612 17.618 1.00 91.81 971 GLU A N 1
ATOM 7553 C CA . GLU A 1 971 ? 1.683 25.584 19.040 1.00 91.81 971 GLU A CA 1
ATOM 7554 C C . GLU A 1 971 ? 3.157 25.925 19.279 1.00 91.81 971 GLU A C 1
ATOM 7556 O O . GLU A 1 971 ? 3.469 26.728 20.164 1.00 91.81 971 GLU A O 1
ATOM 7561 N N . VAL A 1 972 ? 4.062 25.409 18.444 1.00 94.75 972 VAL A N 1
ATOM 7562 C CA . VAL A 1 972 ? 5.497 25.738 18.486 1.00 94.75 972 VAL A CA 1
ATOM 7563 C C . VAL A 1 972 ? 5.731 27.232 18.233 1.00 94.75 972 VAL A C 1
ATOM 7565 O O . VAL A 1 972 ? 6.500 27.869 18.963 1.00 94.75 972 VAL A O 1
ATOM 7568 N N . LYS A 1 973 ? 5.057 27.814 17.231 1.00 93.12 973 LYS A N 1
ATOM 7569 C CA . LYS A 1 973 ? 5.141 29.244 16.886 1.00 93.12 973 LYS A CA 1
ATOM 7570 C C . LYS A 1 973 ? 4.560 30.129 17.986 1.00 93.12 973 LYS A C 1
ATOM 7572 O O . LYS A 1 973 ? 5.200 31.107 18.368 1.00 93.12 973 LYS A O 1
ATOM 7577 N N . THR A 1 974 ? 3.404 29.765 18.540 1.00 91.06 974 THR A N 1
ATOM 7578 C CA . THR A 1 974 ? 2.762 30.513 19.636 1.00 91.06 974 THR A CA 1
ATOM 7579 C C . THR A 1 974 ? 3.622 30.511 20.903 1.00 91.06 974 THR A C 1
ATOM 7581 O O . THR A 1 974 ? 3.758 31.539 21.564 1.00 91.06 974 THR A O 1
ATOM 7584 N N . ALA A 1 975 ? 4.272 29.386 21.216 1.00 93.12 975 ALA A N 1
ATOM 7585 C CA . ALA A 1 975 ? 5.178 29.278 22.358 1.00 93.12 975 ALA A CA 1
ATOM 7586 C C . ALA A 1 975 ? 6.574 29.897 22.122 1.00 93.12 975 ALA A C 1
ATOM 7588 O O . ALA A 1 975 ? 7.344 30.036 23.075 1.00 93.12 975 ALA A O 1
ATOM 7589 N N . GLY A 1 976 ? 6.904 30.280 20.881 1.00 92.94 976 GLY A N 1
ATOM 7590 C CA . GLY A 1 976 ? 8.185 30.895 20.521 1.00 92.94 976 GLY A CA 1
ATOM 7591 C C . GLY A 1 976 ? 9.357 29.913 20.409 1.00 92.94 976 GLY A C 1
ATOM 7592 O O . GLY A 1 976 ? 10.498 30.310 20.628 1.00 92.94 976 GLY A O 1
ATOM 7593 N N . PHE A 1 977 ? 9.101 28.643 20.076 1.00 95.88 977 PHE A N 1
ATOM 7594 C CA . PHE A 1 977 ? 10.124 27.586 20.009 1.00 95.88 977 PHE A CA 1
ATOM 7595 C C . PHE A 1 977 ? 10.561 27.209 18.587 1.00 95.88 977 PHE A C 1
ATOM 7597 O O . PHE A 1 977 ? 11.241 26.204 18.407 1.00 95.88 977 PHE A O 1
ATOM 7604 N N . LYS A 1 978 ? 10.231 27.998 17.557 1.00 94.06 978 LYS A N 1
ATOM 7605 C CA . LYS A 1 978 ? 10.580 27.647 16.165 1.00 94.06 978 LYS A CA 1
ATOM 7606 C C . LYS A 1 978 ? 12.094 27.588 15.896 1.00 94.06 978 LYS A C 1
ATOM 7608 O O . LYS A 1 978 ? 12.521 26.903 14.976 1.00 94.06 978 LYS A O 1
ATOM 7613 N N . SER A 1 979 ? 12.905 28.267 16.710 1.00 93.69 979 SER A N 1
ATOM 7614 C CA . SER A 1 979 ? 14.372 28.191 16.666 1.00 93.69 979 SER A CA 1
ATOM 7615 C C . SER A 1 979 ? 14.965 27.021 17.467 1.00 93.69 979 SER A C 1
ATOM 7617 O O . SER A 1 979 ? 16.185 26.880 17.510 1.00 93.69 979 SER A O 1
ATOM 7619 N N . ASP A 1 980 ? 14.146 26.217 18.154 1.00 96.06 980 ASP A N 1
ATOM 7620 C CA . ASP A 1 980 ? 14.605 25.024 18.872 1.00 96.06 980 ASP A CA 1
ATOM 7621 C C . ASP A 1 980 ? 15.004 23.928 17.869 1.00 96.06 980 ASP A C 1
ATOM 7623 O O . ASP A 1 980 ? 14.305 23.687 16.887 1.00 96.06 980 ASP A O 1
ATOM 7627 N N . LEU A 1 981 ? 16.113 23.226 18.116 1.00 94.81 981 LEU A N 1
ATOM 7628 C CA . LEU A 1 981 ? 16.602 22.167 17.223 1.00 94.81 981 LEU A CA 1
ATOM 7629 C C . LEU A 1 981 ? 15.597 21.015 17.060 1.00 94.81 981 LEU A C 1
ATOM 7631 O O . LEU A 1 981 ? 15.574 20.363 16.012 1.00 94.81 981 LEU A O 1
ATOM 7635 N N . LEU A 1 982 ? 14.757 20.779 18.072 1.00 94.88 982 LEU A N 1
ATOM 7636 C CA . LEU A 1 982 ? 13.718 19.749 18.056 1.00 94.88 982 LEU A CA 1
ATOM 7637 C C . LEU A 1 982 ? 12.466 20.176 17.282 1.00 94.88 982 LEU A C 1
ATOM 7639 O O . LEU A 1 982 ? 11.631 19.326 16.976 1.00 94.88 982 LEU A O 1
ATOM 7643 N N . ALA A 1 983 ? 12.316 21.467 16.968 1.00 96.19 983 ALA A N 1
ATOM 7644 C CA . ALA A 1 983 ? 11.161 21.959 16.235 1.00 96.19 983 ALA A CA 1
ATOM 7645 C C . ALA A 1 983 ? 11.209 21.482 14.771 1.00 96.19 983 ALA A C 1
ATOM 7647 O O . ALA A 1 983 ? 12.253 21.609 14.109 1.00 96.19 983 ALA A O 1
ATOM 7648 N N . PRO A 1 984 ? 10.099 20.936 14.239 1.00 95.69 984 PRO A N 1
ATOM 7649 C CA . PRO A 1 984 ? 9.949 20.744 12.802 1.00 95.69 984 PRO A CA 1
ATOM 7650 C C . PRO A 1 984 ? 10.131 22.085 12.069 1.00 95.69 984 PRO A C 1
ATOM 7652 O O . PRO A 1 984 ? 9.641 23.098 12.575 1.00 95.69 984 PRO A O 1
ATOM 7655 N N . PRO A 1 985 ? 10.820 22.146 10.915 1.00 95.75 985 PRO A N 1
ATOM 7656 C CA . PRO A 1 985 ? 10.793 23.332 10.056 1.00 95.75 985 PRO A CA 1
ATOM 7657 C C . PRO A 1 985 ? 9.407 23.520 9.408 1.00 95.75 985 PRO A C 1
ATOM 7659 O O . PRO A 1 985 ? 8.490 22.751 9.672 1.00 95.75 985 PRO A O 1
ATOM 7662 N N . ASP A 1 986 ? 9.221 24.585 8.626 1.00 94.69 986 ASP A N 1
ATOM 7663 C CA . ASP A 1 986 ? 8.017 24.744 7.791 1.00 94.69 986 ASP A CA 1
ATOM 7664 C C . ASP A 1 986 ? 8.182 23.922 6.505 1.00 94.69 986 ASP A C 1
ATOM 7666 O O . ASP A 1 986 ? 9.289 23.844 5.963 1.00 94.69 986 ASP A O 1
ATOM 7670 N N . PHE A 1 987 ? 7.098 23.328 6.005 1.00 94.19 987 PHE A N 1
ATOM 7671 C CA . PHE A 1 987 ? 7.085 22.725 4.675 1.00 94.19 987 PHE A CA 1
ATOM 7672 C C . PHE A 1 987 ? 7.281 23.802 3.605 1.00 94.19 987 PHE A C 1
ATOM 7674 O O . PHE A 1 987 ? 6.695 24.886 3.682 1.00 94.19 987 PHE A O 1
ATOM 7681 N N . ILE A 1 988 ? 8.065 23.476 2.575 1.00 93.88 988 ILE A N 1
ATOM 7682 C CA . ILE A 1 988 ? 8.213 24.322 1.378 1.00 93.88 988 ILE A CA 1
ATOM 7683 C C . ILE A 1 988 ? 7.228 23.950 0.258 1.00 93.88 988 ILE A C 1
ATOM 7685 O O . ILE A 1 988 ? 6.956 24.773 -0.619 1.00 93.88 988 ILE A O 1
ATOM 7689 N N . THR A 1 989 ? 6.663 22.742 0.300 1.00 90.88 989 THR A N 1
ATOM 7690 C CA . THR A 1 989 ? 5.596 22.275 -0.597 1.00 90.88 989 THR A CA 1
ATOM 7691 C C . THR A 1 989 ? 4.254 22.215 0.111 1.00 90.88 989 THR A C 1
ATOM 7693 O O . THR A 1 989 ? 4.201 22.102 1.332 1.00 90.88 989 THR A O 1
ATOM 7696 N N . ASP A 1 990 ? 3.165 22.249 -0.654 1.00 86.75 990 ASP A N 1
ATOM 7697 C CA . ASP A 1 990 ? 1.798 22.107 -0.150 1.00 86.75 990 ASP A CA 1
ATOM 7698 C C . ASP A 1 990 ? 1.527 20.672 0.326 1.00 86.75 990 ASP A C 1
ATOM 7700 O O . ASP A 1 990 ? 0.942 19.847 -0.375 1.00 86.75 990 ASP A O 1
ATOM 7704 N N . SER A 1 991 ? 2.022 20.371 1.524 1.00 87.44 991 SER A N 1
ATOM 7705 C CA . SER A 1 991 ? 1.947 19.055 2.148 1.00 87.44 991 SER A CA 1
ATOM 7706 C C . SER A 1 991 ? 1.050 19.060 3.381 1.00 87.44 991 SER A C 1
ATOM 7708 O O . SER A 1 991 ? 0.978 20.033 4.131 1.00 87.44 991 SER A O 1
ATOM 7710 N N . TYR A 1 992 ? 0.421 17.924 3.632 1.00 86.38 992 TYR A N 1
ATOM 7711 C CA . TYR A 1 992 ? -0.311 17.626 4.847 1.00 86.38 992 TYR A CA 1
ATOM 7712 C C . TYR A 1 992 ? 0.312 16.405 5.519 1.00 86.38 992 TYR A C 1
ATOM 7714 O O . TYR A 1 992 ? 0.581 15.393 4.872 1.00 86.38 992 TYR A O 1
ATOM 7722 N N . GLN A 1 993 ? 0.514 16.490 6.832 1.00 88.81 993 GLN A N 1
ATOM 7723 C CA . GLN A 1 993 ? 0.915 15.349 7.643 1.00 88.81 993 GLN A CA 1
ATOM 7724 C C . GLN A 1 993 ? -0.024 15.208 8.834 1.00 88.81 993 GLN A C 1
ATOM 7726 O O . GLN A 1 993 ? -0.102 16.113 9.666 1.00 88.81 993 GLN A O 1
ATOM 7731 N N . GLY A 1 994 ? -0.692 14.063 8.927 1.00 86.62 994 GLY A N 1
ATOM 7732 C CA . GLY A 1 994 ? -1.493 13.687 10.087 1.00 86.62 994 GLY A CA 1
ATOM 7733 C C . GLY A 1 994 ? -0.700 12.931 11.141 1.00 86.62 994 GLY A C 1
ATOM 7734 O O . GLY A 1 994 ? 0.301 12.282 10.826 1.00 86.62 994 GLY A O 1
ATOM 7735 N N . ILE A 1 995 ? -1.164 12.996 12.388 1.00 87.75 995 ILE A N 1
ATOM 7736 C CA . ILE A 1 995 ? -0.660 12.200 13.507 1.00 87.75 995 ILE A CA 1
ATOM 7737 C C . ILE A 1 995 ? -1.795 11.789 14.454 1.00 87.75 995 ILE A C 1
ATOM 7739 O O . ILE A 1 995 ? -2.667 12.583 14.797 1.00 87.75 995 ILE A O 1
ATOM 7743 N N . THR A 1 996 ? -1.704 10.583 15.008 1.00 88.50 996 THR A N 1
ATOM 7744 C CA . THR A 1 996 ? -2.317 10.233 16.300 1.00 88.50 996 THR A CA 1
ATOM 7745 C C . THR A 1 996 ? -1.563 10.944 17.426 1.00 88.50 996 THR A C 1
ATOM 7747 O O . THR A 1 996 ? -0.392 10.651 17.664 1.00 88.50 996 THR A O 1
ATOM 7750 N N . TRP A 1 997 ? -2.195 11.916 18.084 1.00 89.75 997 TRP A N 1
ATOM 7751 C CA . TRP A 1 997 ? -1.580 12.728 19.145 1.00 89.75 997 TRP A CA 1
ATOM 7752 C C . TRP A 1 997 ? -1.897 12.218 20.557 1.00 89.75 997 TRP A C 1
ATOM 7754 O O . TRP A 1 997 ? -1.119 12.436 21.487 1.00 89.75 997 TRP A O 1
ATOM 7764 N N . LYS A 1 998 ? -3.029 11.526 20.721 1.00 89.25 998 LYS A N 1
ATOM 7765 C CA . LYS A 1 998 ? -3.463 10.912 21.982 1.00 89.25 998 LYS A CA 1
ATOM 7766 C C . LYS A 1 998 ? -3.938 9.488 21.730 1.00 89.25 998 LYS A C 1
ATOM 7768 O O . LYS A 1 998 ? -4.751 9.301 20.829 1.00 89.25 998 LYS A O 1
ATOM 7773 N N . LEU A 1 999 ? -3.494 8.542 22.560 1.00 88.31 999 LEU A N 1
ATOM 7774 C CA . LEU A 1 999 ? -4.055 7.186 22.622 1.00 88.31 999 LEU A CA 1
ATOM 7775 C C . LEU A 1 999 ? -5.079 7.079 23.752 1.00 88.31 999 LEU A C 1
ATOM 7777 O O . LEU A 1 999 ? -4.861 7.656 24.822 1.00 88.31 999 LEU A O 1
ATOM 7781 N N . GLY A 1 1000 ? -6.154 6.337 23.516 1.00 88.06 1000 GLY A N 1
ATOM 7782 C CA . GLY A 1 1000 ? -7.231 6.038 24.446 1.00 88.06 1000 GLY A CA 1
ATOM 7783 C C . GLY A 1 1000 ? -7.034 4.702 25.168 1.00 88.06 1000 GLY A C 1
ATOM 7784 O O . GLY A 1 1000 ? -6.682 3.688 24.576 1.00 88.06 1000 GLY A O 1
ATOM 7785 N N . TYR A 1 1001 ? -7.271 4.673 26.475 1.00 87.50 1001 TYR A N 1
ATOM 7786 C CA . TYR A 1 1001 ? -7.284 3.445 27.265 1.00 87.50 1001 TYR A CA 1
ATOM 7787 C C . TYR A 1 1001 ? -8.589 2.684 27.088 1.00 87.50 1001 TYR A C 1
ATOM 7789 O O . TYR A 1 1001 ? -9.671 3.253 27.010 1.00 87.50 1001 TYR A O 1
ATOM 7797 N N . SER A 1 1002 ? -8.480 1.368 27.104 1.00 85.56 1002 SER A N 1
ATOM 7798 C CA . SER A 1 1002 ? -9.581 0.459 26.843 1.00 85.56 1002 SER A CA 1
ATOM 7799 C C . SER A 1 1002 ? -10.756 0.591 27.808 1.00 85.56 1002 SER A C 1
ATOM 7801 O O . SER A 1 1002 ? -10.582 0.678 29.026 1.00 85.56 1002 SER A O 1
ATOM 7803 N N . ILE A 1 1003 ? -11.970 0.467 27.260 1.00 78.69 1003 ILE A N 1
ATOM 7804 C CA . ILE A 1 1003 ? -13.228 0.469 28.030 1.00 78.69 1003 ILE A CA 1
ATOM 7805 C C . ILE A 1 1003 ? -13.267 -0.702 29.023 1.00 78.69 1003 ILE A C 1
ATOM 7807 O O . ILE A 1 1003 ? -13.817 -0.578 30.115 1.00 78.69 1003 ILE A O 1
ATOM 7811 N N . LEU A 1 1004 ? -12.683 -1.844 28.647 1.00 81.31 1004 LEU A N 1
ATOM 7812 C CA . LEU A 1 1004 ? -12.686 -3.081 29.439 1.00 81.31 1004 LEU A CA 1
ATOM 7813 C C . LEU A 1 1004 ? -11.467 -3.239 30.352 1.00 81.31 1004 LEU A C 1
ATOM 7815 O O . LEU A 1 1004 ? -11.481 -4.050 31.271 1.00 81.31 1004 LEU A O 1
ATOM 7819 N N . ASP A 1 1005 ? -10.403 -2.491 30.081 1.00 84.44 1005 ASP A N 1
ATOM 7820 C CA . ASP A 1 1005 ? -9.115 -2.616 30.761 1.00 84.44 1005 ASP A CA 1
ATOM 7821 C C . ASP A 1 1005 ? -8.416 -1.266 30.707 1.00 84.44 1005 ASP A C 1
ATOM 7823 O O . ASP A 1 1005 ? -7.753 -0.925 29.730 1.00 84.44 1005 ASP A O 1
ATOM 7827 N N . ALA A 1 1006 ? -8.553 -0.509 31.788 1.00 83.19 1006 ALA A N 1
ATOM 7828 C CA . ALA A 1 1006 ? -8.028 0.841 31.876 1.00 83.19 1006 ALA A CA 1
ATOM 7829 C C . ALA A 1 1006 ? -6.490 0.912 31.809 1.00 83.19 1006 ALA A C 1
ATOM 7831 O O . ALA A 1 1006 ? -5.947 2.015 31.823 1.00 83.19 1006 ALA A O 1
ATOM 7832 N N . ASN A 1 1007 ? -5.761 -0.211 31.793 1.00 84.44 1007 ASN A N 1
ATOM 7833 C CA . ASN A 1 1007 ? -4.297 -0.236 31.770 1.00 84.44 1007 ASN A CA 1
ATOM 7834 C C . ASN A 1 1007 ? -3.691 -0.554 30.398 1.00 84.44 1007 ASN A C 1
ATOM 7836 O O . ASN A 1 1007 ? -2.479 -0.402 30.242 1.00 84.44 1007 ASN A O 1
ATOM 7840 N N . SER A 1 1008 ? -4.503 -0.921 29.406 1.00 86.00 1008 SER A N 1
ATOM 7841 C CA . SER A 1 1008 ? -4.068 -1.134 28.022 1.00 86.00 1008 SER A CA 1
ATOM 7842 C C . SER A 1 1008 ? -4.728 -0.137 27.070 1.00 86.00 1008 SER A C 1
ATOM 7844 O O . SER A 1 1008 ? -5.820 0.362 27.338 1.00 86.00 1008 SER A O 1
ATOM 7846 N N . PHE A 1 1009 ? -4.047 0.184 25.969 1.00 87.38 1009 PHE A N 1
ATOM 7847 C CA . PHE A 1 1009 ? -4.596 1.047 24.921 1.00 87.38 1009 PHE A CA 1
ATOM 7848 C C . PHE A 1 1009 ? -5.640 0.294 24.088 1.00 87.38 1009 PHE A C 1
ATOM 7850 O O . PHE A 1 1009 ? -5.488 -0.904 23.838 1.00 87.38 1009 PHE A O 1
ATOM 7857 N N . GLU A 1 1010 ? -6.707 0.985 23.692 1.00 86.75 1010 GLU A N 1
ATOM 7858 C CA . GLU A 1 1010 ? -7.801 0.423 22.888 1.00 86.75 1010 GLU A CA 1
ATOM 7859 C C . GLU A 1 1010 ? -7.404 0.301 21.411 1.00 86.75 1010 GLU A C 1
ATOM 7861 O O . GLU A 1 1010 ? -7.852 -0.610 20.724 1.00 86.75 1010 GLU A O 1
ATOM 7866 N N . GLU A 1 1011 ? -6.497 1.159 20.931 1.00 81.38 1011 GLU A N 1
ATOM 7867 C CA . GLU A 1 1011 ? -6.035 1.201 19.537 1.00 81.38 1011 GLU A CA 1
ATOM 7868 C C . GLU A 1 1011 ? -5.365 -0.077 19.035 1.00 81.38 1011 GLU A C 1
ATOM 7870 O O . GLU A 1 1011 ? -5.128 -0.207 17.841 1.00 81.38 1011 GLU A O 1
ATOM 7875 N N . PHE A 1 1012 ? -5.030 -1.013 19.917 1.00 81.69 1012 PHE A N 1
ATOM 7876 C CA . PHE A 1 1012 ? -4.363 -2.261 19.550 1.00 81.69 1012 PHE A CA 1
ATOM 7877 C C . PHE A 1 1012 ? -5.229 -3.488 19.848 1.00 81.69 1012 PHE A C 1
ATOM 7879 O O . PHE A 1 1012 ? -4.710 -4.588 20.032 1.00 81.69 1012 PHE A O 1
ATOM 7886 N N . LYS A 1 1013 ? -6.552 -3.307 19.932 1.00 84.12 1013 LYS A N 1
ATOM 7887 C CA . LYS A 1 1013 ? -7.515 -4.372 20.235 1.00 84.12 1013 LYS A CA 1
ATOM 7888 C C . LYS A 1 1013 ? -8.374 -4.742 19.036 1.00 84.12 1013 LYS A C 1
ATOM 7890 O O . LYS A 1 1013 ? -8.521 -3.990 18.077 1.00 84.12 1013 LYS A O 1
ATOM 7895 N N . THR A 1 1014 ? -8.947 -5.942 19.103 1.00 84.44 1014 THR A N 1
ATOM 7896 C CA . THR A 1 1014 ? -9.853 -6.467 18.078 1.00 84.44 1014 THR A CA 1
ATOM 7897 C C . THR A 1 1014 ? -11.307 -6.308 18.486 1.00 84.44 1014 THR A C 1
ATOM 7899 O O . THR A 1 1014 ? -11.676 -6.528 19.641 1.00 84.44 1014 THR A O 1
ATOM 7902 N N . HIS A 1 1015 ? -12.147 -5.970 17.510 1.00 87.06 1015 HIS A N 1
ATOM 7903 C CA . HIS A 1 1015 ? -13.576 -5.756 17.701 1.00 87.06 1015 HIS A CA 1
ATOM 7904 C C . HIS A 1 1015 ? -14.356 -6.406 16.550 1.00 87.06 1015 HIS A C 1
ATOM 7906 O O . HIS A 1 1015 ? -14.797 -5.712 15.628 1.00 87.06 1015 HIS A O 1
ATOM 7912 N N . PRO A 1 1016 ? -14.528 -7.741 16.569 1.00 89.88 1016 PRO A N 1
ATOM 7913 C CA . PRO A 1 1016 ? -15.237 -8.437 15.507 1.00 89.88 1016 PRO A CA 1
ATOM 7914 C C . PRO A 1 1016 ? -16.708 -8.024 15.474 1.00 89.88 1016 PRO A C 1
ATOM 7916 O O . PRO A 1 1016 ? -17.352 -7.828 16.511 1.00 89.88 1016 PRO A O 1
ATOM 7919 N N . ALA A 1 1017 ? -17.250 -7.913 14.265 1.00 89.50 1017 ALA A N 1
ATOM 7920 C CA . ALA A 1 1017 ? -18.680 -7.739 14.073 1.00 89.50 1017 ALA A CA 1
ATOM 7921 C C . ALA A 1 1017 ? -19.444 -8.957 14.605 1.00 89.50 1017 ALA A C 1
ATOM 7923 O O . ALA A 1 1017 ? -18.992 -10.092 14.449 1.00 89.50 1017 ALA A O 1
ATOM 7924 N N . GLN A 1 1018 ? -20.621 -8.740 15.198 1.00 92.69 1018 GLN A N 1
ATOM 7925 C CA . GLN A 1 1018 ? -21.473 -9.855 15.615 1.00 92.69 1018 GLN A CA 1
ATOM 7926 C C . GLN A 1 1018 ? -22.028 -10.609 14.401 1.00 92.69 1018 GLN A C 1
ATOM 7928 O O . GLN A 1 1018 ? -22.138 -11.834 14.428 1.00 92.69 1018 GLN A O 1
ATOM 7933 N N . PHE A 1 1019 ? -22.367 -9.877 13.342 1.00 92.94 1019 PHE A N 1
ATOM 7934 C CA . PHE A 1 1019 ? -22.879 -10.429 12.098 1.00 92.94 1019 PHE A CA 1
ATOM 7935 C C . PHE A 1 1019 ? -22.064 -9.919 10.912 1.00 92.94 1019 PHE A C 1
ATOM 7937 O O . PHE A 1 1019 ? -21.723 -8.738 10.849 1.00 92.94 1019 PHE A O 1
ATOM 7944 N N . SER A 1 1020 ? -21.803 -10.810 9.957 1.00 91.81 1020 SER A N 1
ATOM 7945 C CA . SER A 1 1020 ? -21.289 -10.464 8.634 1.00 91.81 1020 SER A CA 1
ATOM 7946 C C . SER A 1 1020 ? -22.319 -10.898 7.596 1.00 91.81 1020 SER A C 1
ATOM 7948 O O . SER A 1 1020 ? -22.605 -12.093 7.480 1.00 91.81 1020 SER A O 1
ATOM 7950 N N . PHE A 1 1021 ? -22.934 -9.943 6.898 1.00 93.38 1021 PHE A N 1
ATOM 7951 C CA . PHE A 1 1021 ? -23.963 -10.226 5.898 1.00 93.38 1021 PHE A CA 1
ATOM 7952 C C . PHE A 1 1021 ? -23.447 -9.978 4.479 1.00 93.38 1021 PHE A C 1
ATOM 7954 O O . PHE A 1 1021 ? -22.856 -8.932 4.211 1.00 93.38 1021 PHE A O 1
ATOM 7961 N N . PRO A 1 1022 ? -23.680 -10.909 3.541 1.00 93.81 1022 PRO A N 1
ATOM 7962 C CA . PRO A 1 1022 ? -23.267 -10.707 2.164 1.00 93.81 1022 PRO A CA 1
ATOM 7963 C C . PRO A 1 1022 ? -24.130 -9.647 1.481 1.00 93.81 1022 PRO A C 1
ATOM 7965 O O . PRO A 1 1022 ? -25.317 -9.504 1.781 1.00 93.81 1022 PRO A O 1
ATOM 7968 N N . LEU A 1 1023 ? -23.544 -8.951 0.510 1.00 95.44 1023 LEU A N 1
ATOM 7969 C CA . LEU A 1 1023 ? -24.290 -8.071 -0.383 1.00 95.44 1023 LEU A CA 1
ATOM 7970 C C . LEU A 1 1023 ? -24.919 -8.887 -1.513 1.00 95.44 1023 LEU A C 1
ATOM 7972 O O . LEU A 1 1023 ? -24.335 -9.849 -2.009 1.00 95.44 1023 LEU A O 1
ATOM 7976 N N . LEU A 1 1024 ? -26.111 -8.481 -1.936 1.00 96.00 1024 LEU A N 1
ATOM 7977 C CA . LEU A 1 1024 ? -26.806 -9.018 -3.098 1.00 96.00 1024 LEU A CA 1
ATOM 7978 C C . LEU A 1 1024 ? -26.756 -8.002 -4.244 1.00 96.00 1024 LEU A C 1
ATOM 7980 O O . LEU A 1 1024 ? -26.655 -6.800 -3.982 1.00 96.00 1024 LEU A O 1
ATOM 7984 N N . PRO A 1 1025 ? -26.940 -8.435 -5.505 1.00 94.69 1025 PRO A N 1
ATOM 7985 C CA . PRO A 1 1025 ? -27.101 -7.511 -6.629 1.00 94.69 1025 PRO A CA 1
ATOM 7986 C C . PRO A 1 1025 ? -28.207 -6.464 -6.411 1.00 94.69 1025 PRO A C 1
ATOM 7988 O O . PRO A 1 1025 ? -28.124 -5.362 -6.929 1.00 94.69 1025 PRO A O 1
ATOM 7991 N N . SER A 1 1026 ? -29.238 -6.781 -5.621 1.00 94.44 1026 SER A N 1
ATOM 7992 C CA . SER A 1 1026 ? -30.327 -5.851 -5.298 1.00 94.44 1026 SER A CA 1
ATOM 7993 C C . SER A 1 1026 ? -30.025 -4.885 -4.147 1.00 94.44 1026 SER A C 1
ATOM 7995 O O . SER A 1 1026 ? -30.781 -3.937 -3.956 1.00 94.44 1026 SER A O 1
ATOM 7997 N N . THR A 1 1027 ? -28.990 -5.142 -3.338 1.00 94.81 1027 THR A N 1
ATOM 7998 C CA . THR A 1 1027 ? -28.677 -4.353 -2.130 1.00 94.81 1027 THR A CA 1
ATOM 7999 C C . THR A 1 1027 ? -27.362 -3.586 -2.233 1.00 94.81 1027 THR A C 1
ATOM 8001 O O . THR A 1 1027 ? -27.155 -2.644 -1.472 1.00 94.81 1027 THR A O 1
ATOM 8004 N N . VAL A 1 1028 ? -26.456 -3.981 -3.131 1.00 94.94 1028 VAL A N 1
ATOM 8005 C CA . VAL A 1 1028 ? -25.190 -3.274 -3.359 1.00 94.94 1028 VAL A CA 1
ATOM 8006 C C . VAL A 1 1028 ? -25.455 -1.837 -3.806 1.00 94.94 1028 VAL A C 1
ATOM 8008 O O . VAL A 1 1028 ? -26.321 -1.594 -4.641 1.00 94.94 1028 VAL A O 1
ATOM 8011 N N . ASN A 1 1029 ? -24.772 -0.885 -3.169 1.00 93.31 1029 ASN A N 1
ATOM 8012 C CA . ASN A 1 1029 ? -24.923 0.555 -3.374 1.00 93.31 1029 ASN A CA 1
ATOM 8013 C C . ASN A 1 1029 ? -26.364 1.105 -3.348 1.00 93.31 1029 ASN A C 1
ATOM 8015 O O . ASN A 1 1029 ? -26.620 2.215 -3.813 1.00 93.31 1029 ASN A O 1
ATOM 8019 N N . ASN A 1 1030 ? -27.306 0.355 -2.766 1.00 94.50 1030 ASN A N 1
ATOM 8020 C CA . ASN A 1 1030 ? -28.704 0.733 -2.627 1.00 94.50 1030 ASN A CA 1
ATOM 8021 C C . ASN A 1 1030 ? -29.057 0.800 -1.134 1.00 94.50 1030 ASN A C 1
ATOM 8023 O O . ASN A 1 1030 ? -29.402 -0.230 -0.541 1.00 94.50 1030 ASN A O 1
ATOM 8027 N N . PRO A 1 1031 ? -28.990 1.991 -0.510 1.00 93.56 1031 PRO A N 1
ATOM 8028 C CA . PRO A 1 1031 ? -29.126 2.116 0.934 1.00 93.56 1031 PRO A CA 1
ATOM 8029 C C . PRO A 1 1031 ? -30.472 1.610 1.435 1.00 93.56 1031 PRO A C 1
ATOM 8031 O O . PRO A 1 1031 ? -30.530 0.822 2.372 1.00 93.56 1031 PRO A O 1
ATOM 8034 N N . VAL A 1 1032 ? -31.562 1.979 0.761 1.00 95.00 1032 VAL A N 1
ATOM 8035 C CA . VAL A 1 1032 ? -32.916 1.596 1.179 1.00 95.00 1032 VAL A CA 1
ATOM 8036 C C . VAL A 1 1032 ? -33.119 0.085 1.083 1.00 95.00 1032 VAL A C 1
ATOM 8038 O O . VAL A 1 1032 ? -33.669 -0.516 2.006 1.00 95.00 1032 VAL A O 1
ATOM 8041 N N . ALA A 1 1033 ? -32.674 -0.547 -0.007 1.00 95.88 1033 ALA A N 1
ATOM 8042 C CA . ALA A 1 1033 ? -32.781 -1.997 -0.155 1.00 95.88 1033 ALA A CA 1
ATOM 8043 C C . ALA A 1 1033 ? -31.928 -2.738 0.885 1.00 95.88 1033 ALA A C 1
ATOM 8045 O O . ALA A 1 1033 ? -32.383 -3.727 1.462 1.00 95.88 1033 ALA A O 1
ATOM 8046 N N . LEU A 1 1034 ? -30.724 -2.234 1.165 1.00 95.62 1034 LEU A N 1
ATOM 8047 C CA . LEU A 1 1034 ? -29.827 -2.801 2.165 1.00 95.62 1034 LEU A CA 1
ATOM 8048 C C . LEU A 1 1034 ? -30.394 -2.680 3.586 1.00 95.62 1034 LEU A C 1
ATOM 8050 O O . LEU A 1 1034 ? -30.405 -3.664 4.324 1.00 95.62 1034 LEU A O 1
ATOM 8054 N N . TRP A 1 1035 ? -30.921 -1.510 3.963 1.00 96.12 1035 TRP A N 1
ATOM 8055 C CA . TRP A 1 1035 ? -31.548 -1.303 5.272 1.00 96.12 1035 TRP A CA 1
ATOM 8056 C C . TRP A 1 1035 ? -32.716 -2.261 5.497 1.00 96.12 1035 TRP A C 1
ATOM 8058 O O . TRP A 1 1035 ? -32.827 -2.848 6.572 1.00 96.12 1035 TRP A O 1
ATOM 8068 N N . LYS A 1 1036 ? -33.555 -2.469 4.473 1.00 95.94 1036 LYS A N 1
ATOM 8069 C CA . LYS A 1 1036 ? -34.677 -3.416 4.531 1.00 95.94 1036 LYS A CA 1
ATOM 8070 C C . LYS A 1 1036 ? -34.213 -4.860 4.695 1.00 95.94 1036 LYS A C 1
ATOM 8072 O O . LYS A 1 1036 ? -34.770 -5.579 5.522 1.00 95.94 1036 LYS A O 1
ATOM 8077 N N . ASP A 1 1037 ? -33.202 -5.285 3.936 1.00 95.44 1037 ASP A N 1
ATOM 8078 C CA . ASP A 1 1037 ? -32.656 -6.643 4.043 1.00 95.44 1037 ASP A CA 1
ATOM 8079 C C . ASP A 1 1037 ? -32.098 -6.909 5.449 1.00 95.44 1037 ASP A C 1
ATOM 8081 O O . ASP A 1 1037 ? -32.389 -7.934 6.065 1.00 95.44 1037 ASP A O 1
ATOM 8085 N N . ILE A 1 1038 ? -31.371 -5.943 6.009 1.00 95.38 1038 ILE A N 1
ATOM 8086 C CA . ILE A 1 1038 ? -30.781 -6.063 7.346 1.00 95.38 1038 ILE A CA 1
ATOM 8087 C C . ILE A 1 1038 ? -31.847 -6.045 8.431 1.00 95.38 1038 ILE A C 1
ATOM 8089 O O . ILE A 1 1038 ? -31.825 -6.914 9.303 1.00 95.38 1038 ILE A O 1
ATOM 8093 N N . ALA A 1 1039 ? -32.796 -5.107 8.372 1.00 96.19 1039 ALA A N 1
ATOM 8094 C CA . ALA A 1 1039 ? -33.901 -5.052 9.322 1.00 96.19 1039 ALA A CA 1
ATOM 8095 C C . ALA A 1 1039 ? -34.661 -6.385 9.347 1.00 96.19 1039 ALA A C 1
ATOM 8097 O O . ALA A 1 1039 ? -34.867 -6.951 10.416 1.00 96.19 1039 ALA A O 1
ATOM 8098 N N . LYS A 1 1040 ? -34.955 -6.957 8.172 1.00 94.94 1040 LYS A N 1
ATOM 8099 C CA . LYS A 1 1040 ? -35.616 -8.262 8.043 1.00 94.94 1040 LYS A CA 1
ATOM 8100 C C . LYS A 1 1040 ? -34.806 -9.414 8.652 1.00 94.94 1040 LYS A C 1
ATOM 8102 O O . LYS A 1 1040 ? -35.390 -10.313 9.250 1.00 94.94 1040 LYS A O 1
ATOM 8107 N N . ARG A 1 1041 ? -33.477 -9.418 8.499 1.00 94.88 1041 ARG A N 1
ATOM 8108 C CA . ARG A 1 1041 ? -32.598 -10.455 9.080 1.00 94.88 1041 ARG A CA 1
ATOM 8109 C C . ARG A 1 1041 ? -32.489 -10.347 10.599 1.00 94.88 1041 ARG A C 1
ATOM 8111 O O . ARG A 1 1041 ? -32.403 -11.370 11.272 1.00 94.88 1041 ARG A O 1
ATOM 8118 N N . LEU A 1 1042 ? -32.456 -9.127 11.132 1.00 95.69 1042 LEU A N 1
ATOM 8119 C CA . LEU A 1 1042 ? -32.270 -8.879 12.565 1.00 95.69 1042 LEU A CA 1
ATOM 8120 C C . LEU A 1 1042 ? -33.575 -8.936 13.365 1.00 95.69 1042 LEU A C 1
ATOM 8122 O O . LEU A 1 1042 ? -33.554 -9.345 14.528 1.00 95.69 1042 LEU A O 1
ATOM 8126 N N . TRP A 1 1043 ? -34.682 -8.519 12.752 1.00 94.69 1043 TRP A N 1
ATOM 8127 C CA . TRP A 1 1043 ? -36.012 -8.421 13.352 1.00 94.69 1043 TRP A CA 1
ATOM 8128 C C . TRP A 1 1043 ? -37.063 -9.025 12.400 1.00 94.69 1043 TRP A C 1
ATOM 8130 O O . TRP A 1 1043 ? -37.802 -8.302 11.737 1.00 94.69 1043 TRP A O 1
ATOM 8140 N N . PRO A 1 1044 ? -37.122 -10.366 12.285 1.00 82.62 1044 PRO A N 1
ATOM 8141 C CA . PRO A 1 1044 ? -38.021 -11.047 11.346 1.00 82.62 1044 PRO A CA 1
ATOM 8142 C C . PRO A 1 1044 ? -39.509 -11.044 11.755 1.00 82.62 1044 PRO A C 1
ATOM 8144 O O . PRO A 1 1044 ? -40.345 -11.468 10.957 1.00 82.62 1044 PRO A O 1
ATOM 8147 N N . ASN A 1 1045 ? -39.833 -10.596 12.975 1.00 67.31 1045 ASN A N 1
ATOM 8148 C CA . ASN A 1 1045 ? -41.182 -10.528 13.561 1.00 67.31 1045 ASN A CA 1
ATOM 8149 C C . ASN A 1 1045 ? -41.607 -9.064 13.749 1.00 67.31 1045 ASN A C 1
ATOM 8151 O O . ASN A 1 1045 ? -42.827 -8.766 13.686 1.00 67.31 1045 ASN A O 1
#

Radius of gyration: 35.12 Å; chains: 1; bounding box: 114×92×81 Å

Organism: NCBI:txid1582974